Protein AF-0000000069036996 (afdb_homodimer)

Structure (mmCIF, N/CA/C/O backbone):
data_AF-0000000069036996-model_v1
#
loop_
_entity.id
_entity.type
_entity.pdbx_description
1 polymer 'ABC transporter domain-containing protein'
#
loop_
_atom_site.group_PDB
_atom_site.id
_atom_site.type_symbol
_atom_site.label_atom_id
_atom_site.label_alt_id
_atom_site.label_comp_id
_atom_site.label_asym_id
_atom_site.label_entity_id
_atom_site.label_seq_id
_atom_site.pdbx_PDB_ins_code
_atom_site.Cartn_x
_atom_site.Cartn_y
_atom_site.Cartn_z
_atom_site.occupancy
_atom_site.B_iso_or_equiv
_atom_site.auth_seq_id
_atom_site.auth_comp_id
_atom_site.auth_asym_id
_atom_site.auth_atom_id
_atom_site.pdbx_PDB_model_num
ATOM 1 N N . MET A 1 1 ? -14.797 27.281 39.75 1 28.36 1 MET A N 1
ATOM 2 C CA . MET A 1 1 ? -15.867 26.828 38.875 1 28.36 1 MET A CA 1
ATOM 3 C C . MET A 1 1 ? -16.5 28 38.125 1 28.36 1 MET A C 1
ATOM 5 O O . MET A 1 1 ? -16.906 28.984 38.75 1 28.36 1 MET A O 1
ATOM 9 N N . VAL A 1 2 ? -15.992 28.391 37.094 1 33.31 2 VAL A N 1
ATOM 10 C CA . VAL A 1 2 ? -16.641 29.609 36.594 1 33.31 2 VAL A CA 1
ATOM 11 C C . VAL A 1 2 ? -17.984 29.25 35.938 1 33.31 2 VAL A C 1
ATOM 13 O O . VAL A 1 2 ? -18.031 28.422 35.031 1 33.31 2 VAL A O 1
ATOM 16 N N . ALA A 1 3 ? -19.031 29.203 36.781 1 33.34 3 ALA A N 1
ATOM 17 C CA . ALA A 1 3 ? -20.406 29.141 36.312 1 33.34 3 ALA A CA 1
ATOM 18 C C . ALA A 1 3 ? -20.688 30.297 35.344 1 33.34 3 ALA A C 1
ATOM 20 O O . ALA A 1 3 ? -20.406 31.453 35.625 1 33.34 3 ALA A O 1
ATOM 21 N N . VAL A 1 4 ? -20.594 30.062 34.062 1 39.53 4 VAL A N 1
ATOM 22 C CA . VAL A 1 4 ? -21.094 31.062 33.125 1 39.53 4 VAL A CA 1
ATOM 23 C C . VAL A 1 4 ? -22.594 31.25 33.312 1 39.53 4 VAL A C 1
ATOM 25 O O . VAL A 1 4 ? -23.391 30.344 33.062 1 39.53 4 VAL A O 1
ATOM 28 N N . HIS A 1 5 ? -23.062 31.812 34.375 1 33.53 5 HIS A N 1
ATOM 29 C CA . HIS A 1 5 ? -24.469 32.125 34.656 1 33.53 5 HIS A CA 1
ATOM 30 C C . HIS A 1 5 ? -25.141 32.781 33.469 1 33.53 5 HIS A C 1
ATOM 32 O O . HIS A 1 5 ? -24.469 33.312 32.594 1 33.53 5 HIS A O 1
ATOM 38 N N . ASP A 1 6 ? -26.5 32.812 33.438 1 36.66 6 ASP A N 1
ATOM 39 C CA . ASP A 1 6 ? -27.531 33.312 32.562 1 36.66 6 ASP A CA 1
ATOM 40 C C . ASP A 1 6 ? -27.172 34.719 32.031 1 36.66 6 ASP A C 1
ATOM 42 O O . ASP A 1 6 ? -28.016 35.438 31.5 1 36.66 6 ASP A O 1
ATOM 46 N N . PHE A 1 7 ? -26.281 35.469 32.688 1 35.38 7 PHE A N 1
ATOM 47 C CA . PHE A 1 7 ? -26.312 36.906 32.406 1 35.38 7 PHE A CA 1
ATOM 48 C C . PHE A 1 7 ? -25.797 37.156 30.984 1 35.38 7 PHE A C 1
ATOM 50 O O . PHE A 1 7 ? -25.047 36.344 30.422 1 35.38 7 PHE A O 1
ATOM 57 N N . PHE A 1 8 ? -26.391 38.156 30.219 1 43.31 8 PHE A N 1
ATOM 58 C CA . PHE A 1 8 ? -26 39.031 29.125 1 43.31 8 PHE A CA 1
ATOM 59 C C . PHE A 1 8 ? -24.516 39.375 29.203 1 43.31 8 PHE A C 1
ATOM 61 O O . PHE A 1 8 ? -24.141 40.531 29.391 1 43.31 8 PHE A O 1
ATOM 68 N N . TYR A 1 9 ? -23.625 38.125 29.578 1 57.03 9 TYR A N 1
ATOM 69 C CA . TYR A 1 9 ? -22.297 38.312 30.125 1 57.03 9 TYR A CA 1
ATOM 70 C C . TYR A 1 9 ? -21.219 37.938 29.094 1 57.03 9 TYR A C 1
ATOM 72 O O . TYR A 1 9 ? -21.344 36.938 28.391 1 57.03 9 TYR A O 1
ATOM 80 N N . LYS A 1 10 ? -20.656 38.969 28.734 1 66.88 10 LYS A N 1
ATOM 81 C CA . LYS A 1 10 ? -19.391 38.781 28.016 1 66.88 10 LYS A CA 1
ATOM 82 C C . LYS A 1 10 ? -18.25 38.469 28.984 1 66.88 10 LYS A C 1
ATOM 84 O O . LYS A 1 10 ? -17.891 39.312 29.828 1 66.88 10 LYS A O 1
ATOM 89 N N . TYR A 1 11 ? -17.938 37.188 29.016 1 70.94 11 TYR A N 1
ATOM 90 C CA . TYR A 1 11 ? -16.812 36.781 29.828 1 70.94 11 TYR A CA 1
ATOM 91 C C . TYR A 1 11 ? -15.539 36.688 28.984 1 70.94 11 TYR A C 1
ATOM 93 O O . TYR A 1 11 ? -15.531 36.062 27.922 1 70.94 11 TYR A O 1
ATOM 101 N N . GLY A 1 12 ? -14.672 37.438 29.328 1 74.12 12 GLY A N 1
ATOM 102 C CA . GLY A 1 12 ? -13.367 37.375 28.688 1 74.12 12 GLY A CA 1
ATOM 103 C C . GLY A 1 12 ? -12.32 36.656 29.5 1 74.12 12 GLY A C 1
ATOM 104 O O . GLY A 1 12 ? -12.078 37 30.656 1 74.12 12 GLY A O 1
ATOM 105 N N . LEU A 1 13 ? -11.984 35.5 29 1 74.62 13 LEU A N 1
ATOM 106 C CA . LEU A 1 13 ? -10.891 34.75 29.609 1 74.62 13 LEU A CA 1
ATOM 107 C C . LEU A 1 13 ? -9.547 35.156 29 1 74.62 13 LEU A C 1
ATOM 109 O O . LEU A 1 13 ? -9.328 34.969 27.797 1 74.62 13 LEU A O 1
ATOM 113 N N . LEU A 1 14 ? -8.805 35.719 29.812 1 74.44 14 LEU A N 1
ATOM 114 C CA . LEU A 1 14 ? -7.508 36.219 29.359 1 74.44 14 LEU A CA 1
ATOM 115 C C . LEU A 1 14 ? -6.379 35.344 29.938 1 74.44 14 LEU A C 1
ATOM 117 O O . LEU A 1 14 ? -6.477 34.875 31.062 1 74.44 14 LEU A O 1
ATOM 121 N N . GLY A 1 15 ? -5.461 35.031 29.219 1 69.5 15 GLY A N 1
ATOM 122 C CA . GLY A 1 15 ? -4.293 34.281 29.656 1 69.5 15 GLY A CA 1
ATOM 123 C C . GLY A 1 15 ? -3.303 34 28.547 1 69.5 15 GLY A C 1
ATOM 124 O O . GLY A 1 15 ? -3.645 34.094 27.359 1 69.5 15 GLY A O 1
ATOM 125 N N . PRO A 1 16 ? -2.127 33.719 28.938 1 65.19 16 PRO A N 1
ATOM 126 C CA . PRO A 1 16 ? -1.117 33.406 27.938 1 65.19 16 PRO A CA 1
ATOM 127 C C . PRO A 1 16 ? -1.388 32.062 27.234 1 65.19 16 PRO A C 1
ATOM 129 O O . PRO A 1 16 ? -2.273 31.312 27.641 1 65.19 16 PRO A O 1
ATOM 132 N N . SER A 1 17 ? -0.703 31.906 26.141 1 63.12 17 SER A N 1
ATOM 133 C CA . SER A 1 17 ? -0.843 30.656 25.406 1 63.12 17 SER A CA 1
ATOM 134 C C . SER A 1 17 ? -0.389 29.469 26.25 1 63.12 17 SER A C 1
ATOM 136 O O . SER A 1 17 ? 0.613 29.562 26.969 1 63.12 17 SER A O 1
ATOM 138 N N . GLY A 1 18 ? -1.11 28.438 26.312 1 64.12 18 GLY A N 1
ATOM 139 C CA . GLY A 1 18 ? -0.743 27.203 27.016 1 64.12 18 GLY A CA 1
ATOM 140 C C . GLY A 1 18 ? -1.213 27.172 28.453 1 64.12 18 GLY A C 1
ATOM 141 O O . GLY A 1 18 ? -0.933 26.203 29.172 1 64.12 18 GLY A O 1
ATOM 142 N N . CYS A 1 19 ? -1.855 28.25 28.844 1 65.69 19 CYS A N 1
ATOM 143 C CA . CYS A 1 19 ? -2.227 28.312 30.25 1 65.69 19 CYS A CA 1
ATOM 144 C C . CYS A 1 19 ? -3.438 27.422 30.531 1 65.69 19 CYS A C 1
ATOM 146 O O . CYS A 1 19 ? -3.799 27.219 31.688 1 65.69 19 CYS A O 1
ATOM 148 N N . GLY A 1 20 ? -3.982 26.844 29.547 1 72.12 20 GLY A N 1
ATOM 149 C CA . GLY A 1 20 ? -5.086 25.922 29.766 1 72.12 20 GLY A CA 1
ATOM 150 C C . GLY A 1 20 ? -6.43 26.484 29.328 1 72.12 20 GLY A C 1
ATOM 151 O O . GLY A 1 20 ? -7.477 25.938 29.688 1 72.12 20 GLY A O 1
ATOM 152 N N . LYS A 1 21 ? -6.434 27.625 28.641 1 77.19 21 LYS A N 1
ATOM 153 C CA . LYS A 1 21 ? -7.691 28.25 28.234 1 77.19 21 LYS A CA 1
ATOM 154 C C . LYS A 1 21 ? -8.523 27.297 27.391 1 77.19 21 LYS A C 1
ATOM 156 O O . LYS A 1 21 ? -9.703 27.078 27.656 1 77.19 21 LYS A O 1
ATOM 161 N N . THR A 1 22 ? -7.797 26.688 26.406 1 76.44 22 THR A N 1
ATOM 162 C CA . THR A 1 22 ? -8.469 25.781 25.484 1 76.44 22 THR A CA 1
ATOM 163 C C . THR A 1 22 ? -8.945 24.531 26.203 1 76.44 22 THR A C 1
ATOM 165 O O . THR A 1 22 ? -10.031 24.016 25.906 1 76.44 22 THR A O 1
ATOM 168 N N . THR A 1 23 ? -8.148 24.031 27.156 1 75.81 23 THR A N 1
ATOM 169 C CA . THR A 1 23 ? -8.539 22.875 27.938 1 75.81 23 THR A CA 1
ATOM 170 C C . THR A 1 23 ? -9.797 23.156 28.75 1 75.81 23 THR A C 1
ATOM 172 O O . THR A 1 23 ? -10.695 22.328 28.844 1 75.81 23 THR A O 1
ATOM 175 N N . LEU A 1 24 ? -9.789 24.312 29.281 1 78.69 24 LEU A N 1
ATOM 176 C CA . LEU A 1 24 ? -10.953 24.719 30.062 1 78.69 24 LEU A CA 1
ATOM 177 C C . LEU A 1 24 ? -12.195 24.812 29.172 1 78.69 24 LEU A C 1
ATOM 179 O O . LEU A 1 24 ? -13.273 24.359 29.562 1 78.69 24 LEU A O 1
ATOM 183 N N . LEU A 1 25 ? -12.023 25.422 28.047 1 83.38 25 LEU A N 1
ATOM 184 C CA . LEU A 1 25 ? -13.141 25.531 27.125 1 83.38 25 LEU A CA 1
ATOM 185 C C . LEU A 1 25 ? -13.641 24.156 26.688 1 83.38 25 LEU A C 1
ATOM 187 O O . LEU A 1 25 ? -14.852 23.938 26.578 1 83.38 25 LEU A O 1
ATOM 191 N N . ASN A 1 26 ? -12.727 23.234 26.484 1 79.94 26 ASN A N 1
ATOM 192 C CA . ASN A 1 26 ? -13.102 21.875 26.094 1 79.94 26 ASN A CA 1
ATOM 193 C C . ASN A 1 26 ? -13.875 21.172 27.188 1 79.94 26 ASN A C 1
ATOM 195 O O . ASN A 1 26 ? -14.781 20.375 26.922 1 79.94 26 ASN A O 1
ATOM 199 N N . CYS A 1 27 ? -13.492 21.469 28.344 1 77.06 27 CYS A N 1
ATOM 200 C CA . CYS A 1 27 ? -14.219 20.906 29.484 1 77.06 27 CYS A CA 1
ATOM 201 C C . CYS A 1 27 ? -15.625 21.484 29.578 1 77.06 27 CYS A C 1
ATOM 203 O O . CYS A 1 27 ? -16.578 20.766 29.844 1 77.06 27 CYS A O 1
ATOM 205 N N . ILE A 1 28 ? -15.688 22.734 29.312 1 79.5 28 ILE A N 1
ATOM 206 C CA . ILE A 1 28 ? -16.984 23.406 29.344 1 79.5 28 ILE A CA 1
ATOM 207 C C . ILE A 1 28 ? -17.891 22.828 28.266 1 79.5 28 ILE A C 1
ATOM 209 O O . ILE A 1 28 ? -19.094 22.625 28.5 1 79.5 28 ILE A O 1
ATOM 213 N N . LEU A 1 29 ? -17.25 22.5 27.172 1 82.5 29 LEU A N 1
ATOM 214 C CA . LEU A 1 29 ? -18.016 22.016 26.031 1 82.5 29 LEU A CA 1
ATOM 215 C C . LEU A 1 29 ? -18.25 20.516 26.125 1 82.5 29 LEU A C 1
ATOM 217 O O . LEU A 1 29 ? -19 19.953 25.328 1 82.5 29 LEU A O 1
ATOM 221 N N . GLY A 1 30 ? -17.578 19.828 27.078 1 74.75 30 GLY A N 1
ATOM 222 C CA . GLY A 1 30 ? -17.734 18.391 27.266 1 74.75 30 GLY A CA 1
ATOM 223 C C . GLY A 1 30 ? -16.875 17.562 26.328 1 74.75 30 GLY A C 1
ATOM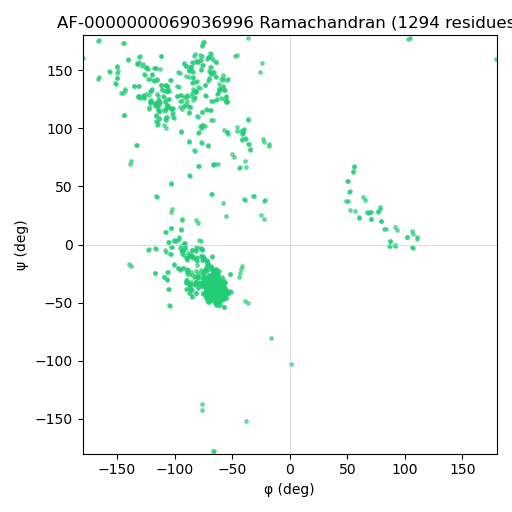 224 O O . GLY A 1 30 ? -17.141 16.375 26.125 1 74.75 30 GLY A O 1
ATOM 225 N N . LEU A 1 31 ? -15.977 18.219 25.719 1 75.12 31 LEU A N 1
ATOM 226 C CA . LEU A 1 31 ? -15.086 17.531 24.797 1 75.12 31 LEU A CA 1
ATOM 227 C C . LEU A 1 31 ? -13.984 16.797 25.547 1 75.12 31 LEU A C 1
ATOM 229 O O . LEU A 1 31 ? -13.398 15.844 25.031 1 75.12 31 LEU A O 1
ATOM 233 N N . SER A 1 32 ? -13.625 17.297 26.719 1 73.44 32 SER A N 1
ATOM 234 C CA . SER A 1 32 ? -12.641 16.656 27.594 1 73.44 32 SER A CA 1
ATOM 235 C C . SER A 1 32 ? -13.211 16.406 28.984 1 73.44 32 SER A C 1
ATOM 237 O O . SER A 1 32 ? -14.102 17.125 29.438 1 73.44 32 SER A O 1
ATOM 239 N N . SER A 1 33 ? -12.664 15.383 29.625 1 70.75 33 SER A N 1
ATOM 240 C CA . SER A 1 33 ? -13.156 15.031 30.953 1 70.75 33 SER A CA 1
ATOM 241 C C . SER A 1 33 ? -12.492 15.891 32.031 1 70.75 33 SER A C 1
ATOM 243 O O . SER A 1 33 ? -11.336 16.297 31.875 1 70.75 33 SER A O 1
ATOM 245 N N . LEU A 1 34 ? -13.328 16.188 33 1 70.62 34 LEU A N 1
ATOM 246 C CA . LEU A 1 34 ? -12.836 16.922 34.188 1 70.62 34 LEU A CA 1
ATOM 247 C C . LEU A 1 34 ? -12.172 15.969 35.156 1 70.62 34 LEU A C 1
ATOM 249 O O . LEU A 1 34 ? -12.648 14.859 35.375 1 70.62 34 LEU A O 1
ATOM 253 N N . ASP A 1 35 ? -10.984 16.391 35.594 1 64.62 35 ASP A N 1
ATOM 254 C CA . ASP A 1 35 ? -10.336 15.594 36.656 1 64.62 35 ASP A CA 1
ATOM 255 C C . ASP A 1 35 ? -11.109 15.695 37.969 1 64.62 35 ASP A C 1
ATOM 257 O O . ASP A 1 35 ? -11.305 14.688 38.656 1 64.62 35 ASP A O 1
ATOM 261 N N . SER A 1 36 ? -11.414 16.922 38.281 1 68.5 36 SER A N 1
ATOM 262 C CA . SER A 1 36 ? -12.195 17.188 39.5 1 68.5 36 SER A CA 1
ATOM 263 C C . SER A 1 36 ? -13.055 18.438 39.344 1 68.5 36 SER A C 1
ATOM 265 O O . SER A 1 36 ? -12.773 19.297 38.5 1 68.5 36 SER A O 1
ATOM 267 N N . GLY A 1 37 ? -14.164 18.5 39.938 1 71.81 37 GLY A N 1
ATOM 268 C CA . GLY A 1 37 ? -15.055 19.656 39.906 1 71.81 37 GLY A CA 1
ATOM 269 C C . GLY A 1 37 ? -16.25 19.453 39 1 71.81 37 GLY A C 1
ATOM 270 O O . GLY A 1 37 ? -16.5 18.344 38.531 1 71.81 37 GLY A O 1
ATOM 271 N N . LYS A 1 38 ? -17.094 20.422 38.969 1 70.75 38 LYS A N 1
ATOM 272 C CA . LYS A 1 38 ? -18.297 20.359 38.156 1 70.75 38 LYS A CA 1
ATOM 273 C C . LYS A 1 38 ? -18.469 21.641 37.344 1 70.75 38 LYS A C 1
ATOM 275 O O . LYS A 1 38 ? -18.109 22.734 37.781 1 70.75 38 LYS A O 1
ATOM 280 N N . ILE A 1 39 ? -18.828 21.516 36.062 1 71.56 39 ILE A N 1
ATOM 281 C CA . ILE A 1 39 ? -19.125 22.625 35.188 1 71.56 39 ILE A CA 1
ATOM 282 C C . ILE A 1 39 ? -20.594 22.578 34.781 1 71.56 39 ILE A C 1
ATOM 284 O O . ILE A 1 39 ? -21.125 21.516 34.469 1 71.56 39 ILE A O 1
ATOM 288 N N . TYR A 1 40 ? -21.234 23.734 34.969 1 68.38 40 TYR A N 1
ATOM 289 C CA . TYR A 1 40 ? -22.641 23.797 34.625 1 68.38 40 TYR A CA 1
ATOM 290 C C . TYR A 1 40 ? -22.859 24.766 33.469 1 68.38 40 TYR A C 1
ATOM 292 O O . TYR A 1 40 ? -22.359 25.891 33.469 1 68.38 40 TYR A O 1
ATOM 300 N N . LEU A 1 41 ? -23.422 24.297 32.406 1 73.31 41 LEU A N 1
ATOM 301 C CA . LEU A 1 41 ? -23.828 25.125 31.266 1 73.31 41 LEU A CA 1
ATOM 302 C C . LEU A 1 41 ? -25.344 25.125 31.109 1 73.31 41 LEU A C 1
ATOM 304 O O . LEU A 1 41 ? -25.969 24.062 31.031 1 73.31 41 LEU A O 1
ATOM 308 N N . LYS A 1 42 ? -25.938 26.25 31.203 1 73.62 42 LYS A N 1
ATOM 309 C CA . LYS A 1 42 ? -27.391 26.328 31.078 1 73.62 42 LYS A CA 1
ATOM 310 C C . LYS A 1 42 ? -27.812 26.281 29.609 1 73.62 42 LYS A C 1
ATOM 312 O O . LYS A 1 42 ? -28.031 27.312 28.984 1 73.62 42 LYS A O 1
ATOM 317 N N . ALA A 1 43 ? -27.641 25.234 28.953 1 78.62 43 ALA A N 1
ATOM 318 C CA . ALA A 1 43 ? -28.125 25.031 27.594 1 78.62 43 ALA A CA 1
ATOM 319 C C . ALA A 1 43 ? -29.078 23.828 27.531 1 78.62 43 ALA A C 1
ATOM 321 O O . ALA A 1 43 ? -28.828 22.797 28.188 1 78.62 43 ALA A O 1
ATOM 322 N N . GLN A 1 44 ? -30.172 23.969 26.922 1 74.88 44 GLN A N 1
ATOM 323 C CA . GLN A 1 44 ? -31.141 22.891 26.812 1 74.88 44 GLN A CA 1
ATOM 324 C C . GLN A 1 44 ? -30.859 22 25.609 1 74.88 44 GLN A C 1
ATOM 326 O O . GLN A 1 44 ? -31.312 20.859 25.562 1 74.88 44 GLN A O 1
ATOM 331 N N . ARG A 1 45 ? -30.391 22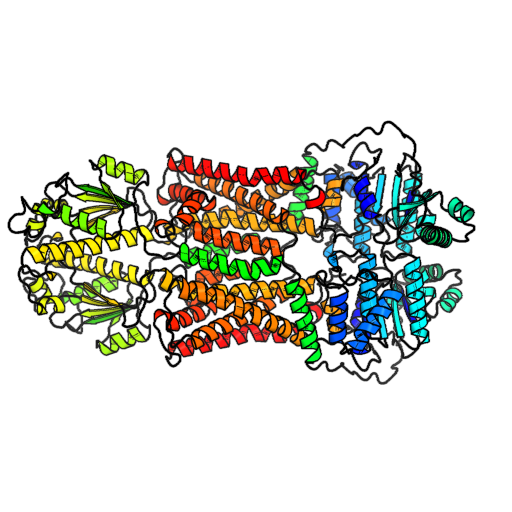.609 24.656 1 82.31 45 ARG A N 1
ATOM 332 C CA . ARG A 1 45 ? -30.094 21.906 23.422 1 82.31 45 ARG A CA 1
ATOM 333 C C . ARG A 1 45 ? -28.703 22.25 22.906 1 82.31 45 ARG A C 1
ATOM 335 O O . ARG A 1 45 ? -28.188 23.344 23.188 1 82.31 45 ARG A O 1
ATOM 342 N N . HIS A 1 46 ? -28.188 21.406 22.156 1 84 46 HIS A N 1
ATOM 343 C CA . HIS A 1 46 ? -26.891 21.656 21.531 1 84 46 HIS A CA 1
ATOM 344 C C . HIS A 1 46 ? -26.938 22.859 20.609 1 84 46 HIS A C 1
ATOM 346 O O . HIS A 1 46 ? -25.938 23.562 20.453 1 84 46 HIS A O 1
ATOM 352 N N . SER A 1 47 ? -28.078 23.078 20.062 1 85.69 47 SER A N 1
ATOM 353 C CA . SER A 1 47 ? -28.234 24.172 19.109 1 85.69 47 SER A CA 1
ATOM 354 C C . SER A 1 47 ? -28.094 25.531 19.781 1 85.69 47 SER A C 1
ATOM 356 O O . SER A 1 47 ? -27.938 26.547 19.109 1 85.69 47 SER A O 1
ATOM 358 N N . GLU A 1 48 ? -28.078 25.516 21.094 1 89.19 48 GLU A N 1
ATOM 359 C CA . GLU A 1 48 ? -27.969 26.766 21.828 1 89.19 48 GLU A CA 1
ATOM 360 C C . GLU A 1 48 ? -26.516 27.141 22.078 1 89.19 48 GLU A C 1
ATOM 362 O O . GLU A 1 48 ? -26.219 28.281 22.469 1 89.19 48 GLU A O 1
ATOM 367 N N . ILE A 1 49 ? -25.703 26.203 21.812 1 89.06 49 ILE A N 1
ATOM 368 C CA . ILE A 1 49 ? -24.281 26.422 22.078 1 89.06 49 ILE A CA 1
ATOM 369 C C . ILE A 1 49 ? -23.516 26.516 20.766 1 89.06 49 ILE A C 1
ATOM 371 O O . ILE A 1 49 ? -23.812 25.797 19.797 1 89.06 49 ILE A O 1
ATOM 375 N N . SER A 1 50 ? -22.703 27.453 20.641 1 90.56 50 SER A N 1
ATOM 376 C CA . SER A 1 50 ? -21.797 27.578 19.5 1 90.56 50 SER A CA 1
ATOM 377 C C . SER A 1 50 ? -20.344 27.594 19.938 1 90.56 50 SER A C 1
ATOM 379 O O . SER A 1 50 ? -20.016 28.078 21.031 1 90.56 50 SER A O 1
ATOM 381 N N . TYR A 1 51 ? -19.516 26.969 19.156 1 89.06 51 TYR A N 1
ATOM 382 C CA . TYR A 1 51 ? -18.094 26.891 19.469 1 89.06 51 TYR A CA 1
ATOM 383 C C . TYR A 1 51 ? -17.25 27.281 18.266 1 89.06 51 TYR A C 1
ATOM 385 O O . TYR A 1 51 ? -17.5 26.844 17.141 1 89.06 51 TYR A O 1
ATOM 393 N N . MET A 1 52 ? -16.391 28.172 18.484 1 89.94 52 MET A N 1
ATOM 394 C CA . MET A 1 52 ? -15.359 28.531 17.516 1 89.94 52 MET A CA 1
ATOM 395 C C . MET A 1 52 ? -13.969 28.156 18.031 1 89.94 52 MET A C 1
ATOM 397 O O . MET A 1 52 ? -13.445 28.812 18.922 1 89.94 52 MET A O 1
ATOM 401 N N . PRO A 1 53 ? -13.375 27.141 17.453 1 84.75 53 PRO A N 1
ATOM 402 C CA . PRO A 1 53 ? -12.031 26.734 17.891 1 84.75 53 PRO A CA 1
ATOM 403 C C . PRO A 1 53 ? -10.953 27.734 17.453 1 84.75 53 PRO A C 1
ATOM 405 O O . PRO A 1 53 ? -11.188 28.562 16.578 1 84.75 53 PRO A O 1
ATOM 408 N N . GLN A 1 54 ? -9.898 27.625 18.156 1 76.62 54 GLN A N 1
ATOM 409 C CA . GLN A 1 54 ? -8.758 28.484 17.859 1 76.62 54 GLN A CA 1
ATOM 410 C C . GLN A 1 54 ? -8.242 28.25 16.438 1 76.62 54 GLN A C 1
ATOM 412 O O . GLN A 1 54 ? -7.973 29.203 15.711 1 76.62 54 GLN A O 1
ATOM 417 N N . ASP A 1 55 ? -8.102 26.938 16.094 1 76.25 55 ASP A N 1
ATOM 418 C CA . ASP A 1 55 ? -7.688 26.594 14.742 1 76.25 55 ASP A CA 1
ATOM 419 C C . ASP A 1 55 ? -8.852 26.734 13.766 1 76.25 55 ASP A C 1
ATOM 421 O O . ASP A 1 55 ? -10.016 26.625 14.156 1 76.25 55 ASP A O 1
ATOM 425 N N . ILE A 1 56 ? -8.43 27.047 12.555 1 79.88 56 ILE A N 1
ATOM 426 C CA . ILE A 1 56 ? -9.461 27.125 11.516 1 79.88 56 ILE A CA 1
ATOM 427 C C . ILE A 1 56 ? -9.969 25.719 11.203 1 79.88 56 ILE A C 1
ATOM 429 O O . ILE A 1 56 ? -9.242 24.891 10.641 1 79.88 56 ILE A O 1
ATOM 433 N N . THR A 1 57 ? -10.891 25.203 11.891 1 82.31 57 THR A N 1
ATOM 434 C CA . THR A 1 57 ? -11.438 23.859 11.758 1 82.31 57 THR A CA 1
ATOM 435 C C . THR A 1 57 ? -12.562 23.828 10.727 1 82.31 57 THR A C 1
ATOM 437 O O . THR A 1 57 ? -13.719 23.547 11.07 1 82.31 57 THR A O 1
ATOM 440 N N . LEU A 1 58 ? -12.242 24.188 9.531 1 89 58 LEU A N 1
ATOM 441 C CA . LEU A 1 58 ? -13.18 24.109 8.422 1 89 58 LEU A CA 1
ATOM 442 C C . LEU A 1 58 ? -12.68 23.141 7.352 1 89 58 LEU A C 1
ATOM 444 O O . LEU A 1 58 ? -11.469 22.906 7.242 1 89 58 LEU A O 1
ATOM 448 N N . HIS A 1 59 ? -13.602 22.594 6.68 1 89.06 59 HIS A N 1
ATOM 449 C CA . HIS A 1 59 ? -13.227 21.688 5.602 1 89.06 59 HIS A CA 1
ATOM 450 C C . HIS A 1 59 ? -12.648 22.453 4.414 1 89.06 59 HIS A C 1
ATOM 452 O O . HIS A 1 59 ? -13.383 23.109 3.68 1 89.06 59 HIS A O 1
ATOM 458 N N . ASN A 1 60 ? -11.469 22.234 4.133 1 85.81 60 ASN A N 1
ATOM 459 C CA . ASN A 1 60 ? -10.719 23.016 3.15 1 85.81 60 ASN A CA 1
ATOM 460 C C . ASN A 1 60 ? -11.273 22.828 1.741 1 85.81 60 ASN A C 1
ATOM 462 O O . ASN A 1 60 ? -11.203 23.734 0.916 1 85.81 60 ASN A O 1
ATOM 466 N N . ASN A 1 61 ? -11.898 21.734 1.53 1 87.19 61 ASN A N 1
ATOM 467 C CA . ASN A 1 61 ? -12.328 21.438 0.168 1 87.19 61 ASN A CA 1
ATOM 468 C C . ASN A 1 61 ? -13.758 21.891 -0.084 1 87.19 61 ASN A C 1
ATOM 470 O O . ASN A 1 61 ? -14.219 21.922 -1.228 1 87.19 61 ASN A O 1
ATOM 474 N N . LEU A 1 62 ? -14.406 22.359 0.922 1 92.75 62 LEU A N 1
ATOM 475 C CA . LEU A 1 62 ? -15.75 22.891 0.754 1 92.75 62 LEU A CA 1
ATOM 476 C C . LEU A 1 62 ? -15.711 24.375 0.446 1 92.75 62 LEU A C 1
ATOM 478 O O . LEU A 1 62 ? -14.734 25.062 0.761 1 92.75 62 LEU A O 1
ATOM 482 N N . THR A 1 63 ? -16.734 24.766 -0.212 1 94.81 63 THR A N 1
ATOM 483 C CA . THR A 1 63 ? -16.922 26.203 -0.392 1 94.81 63 THR A CA 1
ATOM 484 C C . THR A 1 63 ? -17.578 26.812 0.838 1 94.81 63 THR A C 1
ATOM 486 O O . THR A 1 63 ? -18.125 26.109 1.686 1 94.81 63 THR A O 1
ATOM 489 N N . ALA A 1 64 ? -17.484 28.141 0.922 1 94.88 64 ALA A N 1
ATOM 490 C CA . ALA A 1 64 ? -18.156 28.844 2.014 1 94.88 64 ALA A CA 1
ATOM 491 C C . ALA A 1 64 ? -19.656 28.547 1.989 1 94.88 64 ALA A C 1
ATOM 493 O O . ALA A 1 64 ? -20.266 28.344 3.037 1 94.88 64 ALA A O 1
ATOM 494 N N . HIS A 1 65 ? -20.125 28.484 0.782 1 95.19 65 HIS A N 1
ATOM 495 C CA . HIS A 1 65 ? -21.562 28.219 0.616 1 95.19 65 HIS A CA 1
ATOM 496 C C . HIS A 1 65 ? -21.922 26.828 1.131 1 95.19 65 HIS A C 1
ATOM 498 O O . HIS A 1 65 ? -22.875 26.672 1.894 1 95.19 65 HIS A O 1
ATOM 504 N N . GLN A 1 66 ? -21.203 25.844 0.736 1 94.88 66 GLN A N 1
ATOM 505 C CA . GLN A 1 66 ? -21.438 24.469 1.149 1 94.88 66 GLN A CA 1
ATOM 506 C C . GLN A 1 66 ? -21.281 24.312 2.658 1 94.88 66 GLN A C 1
ATOM 508 O O . GLN A 1 66 ? -21.984 23.516 3.285 1 94.88 66 GLN A O 1
ATOM 513 N N . THR A 1 67 ? -20.344 25.031 3.143 1 94.94 67 THR A N 1
ATOM 514 C CA . THR A 1 67 ? -20.109 24.984 4.582 1 94.94 67 THR A CA 1
ATOM 515 C C . THR A 1 67 ? -21.344 25.5 5.34 1 94.94 67 THR A C 1
ATOM 517 O O . THR A 1 67 ? -21.781 24.859 6.301 1 94.94 67 THR A O 1
ATOM 520 N N . PHE A 1 68 ? -21.906 26.562 4.863 1 95.62 68 PHE A N 1
ATOM 521 C CA . PHE A 1 68 ? -23.109 27.109 5.512 1 95.62 68 PHE A CA 1
ATOM 522 C C . PHE A 1 68 ? -24.281 26.172 5.344 1 95.62 68 PHE A C 1
ATOM 524 O O . PHE A 1 68 ? -25.094 26 6.266 1 95.62 68 PHE A O 1
ATOM 531 N N . ILE A 1 69 ? -24.391 25.594 4.195 1 94.88 69 ILE A N 1
ATOM 532 C CA . ILE A 1 69 ? -25.484 24.641 3.957 1 94.88 69 ILE A CA 1
ATOM 533 C C . ILE A 1 69 ? -25.344 23.453 4.898 1 94.88 69 ILE A C 1
ATOM 535 O O . ILE A 1 69 ? -26.328 22.969 5.469 1 94.88 69 ILE A O 1
ATOM 539 N N . PHE A 1 70 ? -24.203 22.938 5.047 1 94.75 70 PHE A N 1
ATOM 540 C CA . PHE A 1 70 ? -23.938 21.797 5.922 1 94.75 70 PHE A CA 1
ATOM 541 C C . PHE A 1 70 ? -24.375 22.094 7.352 1 94.75 70 PHE A C 1
ATOM 543 O O . PHE A 1 70 ? -25.156 21.344 7.934 1 94.75 70 PHE A O 1
ATOM 550 N N . TYR A 1 71 ? -23.859 23.219 7.883 1 93.69 71 TYR A N 1
ATOM 551 C CA . TYR A 1 71 ? -24.188 23.562 9.258 1 93.69 71 TYR A CA 1
ATOM 552 C C . TYR A 1 71 ? -25.656 23.938 9.391 1 93.69 71 TYR A C 1
ATOM 554 O O . TYR A 1 71 ? -26.281 23.703 10.43 1 93.69 71 TYR A O 1
ATOM 562 N N . GLY A 1 72 ? -26.234 24.562 8.312 1 93.69 72 GLY A N 1
ATOM 563 C CA . GLY A 1 72 ? -27.688 24.766 8.305 1 93.69 72 GLY A CA 1
ATOM 564 C C . GLY A 1 72 ? -28.469 23.484 8.461 1 93.69 72 GLY A C 1
ATOM 565 O O . GLY A 1 72 ? -29.422 23.422 9.25 1 93.69 72 GLY A O 1
ATOM 566 N N . LYS A 1 73 ? -28.016 22.5 7.746 1 93.12 73 LYS A N 1
ATOM 567 C CA . LYS A 1 73 ? -28.656 21.203 7.832 1 93.12 73 LYS A CA 1
ATOM 568 C C . LYS A 1 73 ? -28.422 20.547 9.188 1 93.12 73 LYS A C 1
ATOM 570 O O . LYS A 1 73 ? -29.281 19.859 9.719 1 93.12 73 LYS A O 1
ATOM 575 N N . LEU A 1 74 ? -27.266 20.734 9.664 1 92.88 74 LEU A N 1
ATOM 576 C CA . LEU A 1 74 ? -26.875 20.141 10.938 1 92.88 74 LEU A CA 1
ATOM 577 C C . LEU A 1 74 ? -27.734 20.656 12.078 1 92.88 74 LEU A C 1
ATOM 579 O O . LEU A 1 74 ? -28.188 19.875 12.93 1 92.88 74 LEU A O 1
ATOM 583 N N . TYR A 1 75 ? -28.047 21.938 12.062 1 92.44 75 TYR A N 1
ATOM 584 C CA . TYR A 1 75 ? -28.812 22.578 13.141 1 92.44 75 TYR A CA 1
ATOM 585 C C . TYR A 1 75 ? -30.297 22.625 12.805 1 92.44 75 TYR A C 1
ATOM 587 O O . TYR A 1 75 ? -31.094 23.109 13.594 1 92.44 75 TYR A O 1
ATOM 595 N N . GLY A 1 76 ? -30.688 22.172 11.641 1 90.38 76 GLY A N 1
ATOM 596 C CA . GLY A 1 76 ? -32.094 22.078 11.258 1 90.38 76 GLY A CA 1
ATOM 597 C C . GLY A 1 76 ? -32.688 23.406 10.844 1 90.38 76 GLY A C 1
ATOM 598 O O . GLY A 1 76 ? -33.875 23.672 11.117 1 90.38 76 GLY A O 1
ATOM 599 N N . ILE A 1 77 ? -31.891 24.234 10.273 1 92.25 77 ILE A N 1
ATOM 600 C CA . ILE A 1 77 ? -32.375 25.531 9.797 1 92.25 77 ILE A CA 1
ATOM 601 C C . ILE A 1 77 ? -33.031 25.359 8.422 1 92.25 77 ILE A C 1
ATOM 603 O O . ILE A 1 77 ? -32.469 24.688 7.543 1 92.25 77 ILE A O 1
ATOM 607 N N . ASN A 1 78 ? -34.188 25.891 8.242 1 91 78 ASN A N 1
ATOM 608 C CA . ASN A 1 78 ? -34.875 25.797 6.965 1 91 78 ASN A CA 1
ATOM 609 C C . ASN A 1 78 ? -34.125 26.516 5.859 1 91 78 ASN A C 1
ATOM 611 O O . ASN A 1 78 ? -33.344 27.453 6.129 1 91 78 ASN A O 1
ATOM 615 N N . GLU A 1 79 ? -34.344 26.172 4.68 1 89.56 79 GLU A N 1
ATOM 616 C CA . GLU A 1 79 ? -33.594 26.641 3.523 1 89.56 79 GLU A CA 1
ATOM 617 C C . GLU A 1 79 ? -33.75 28.156 3.338 1 89.56 79 GLU A C 1
ATOM 619 O O . GLU A 1 79 ? -32.781 28.844 2.99 1 89.56 79 GLU A O 1
ATOM 624 N N . GLU A 1 80 ? -34.938 28.578 3.516 1 90.75 80 GLU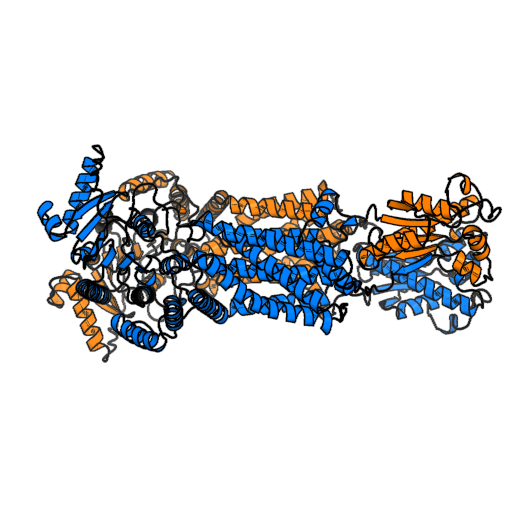 A N 1
ATOM 625 C CA . GLU A 1 80 ? -35.188 30.016 3.359 1 90.75 80 GLU A CA 1
ATOM 626 C C . GLU A 1 80 ? -34.438 30.828 4.402 1 90.75 80 GLU A C 1
ATOM 628 O O . GLU A 1 80 ? -33.875 31.875 4.086 1 90.75 80 GLU A O 1
ATOM 633 N N . ASN A 1 81 ? -34.375 30.297 5.57 1 92.12 81 ASN A N 1
ATOM 634 C CA . ASN A 1 81 ? -33.688 30.984 6.648 1 92.12 81 ASN A CA 1
ATOM 635 C C . ASN A 1 81 ? -32.156 30.891 6.473 1 92.12 81 ASN A C 1
ATOM 637 O O . ASN A 1 81 ? -31.438 31.797 6.883 1 92.12 81 ASN A O 1
ATOM 641 N N . VAL A 1 82 ? -31.766 29.844 5.887 1 94 82 VAL A N 1
ATOM 642 C CA . VAL A 1 82 ? -30.344 29.688 5.617 1 94 82 VAL A CA 1
ATOM 643 C C . VAL A 1 82 ? -29.875 30.797 4.68 1 94 82 VAL A C 1
ATOM 645 O O . VAL A 1 82 ? -28.844 31.438 4.934 1 94 82 VAL A O 1
ATOM 648 N N . LYS A 1 83 ? -30.641 31.031 3.572 1 93.38 83 LYS A N 1
ATOM 649 C CA . LYS A 1 83 ? -30.281 32.062 2.607 1 93.38 83 LYS A CA 1
ATOM 650 C C . LYS A 1 83 ? -30.281 33.469 3.258 1 93.38 83 LYS A C 1
ATOM 652 O O . LYS A 1 83 ? -29.375 34.25 3.014 1 93.38 83 LYS A O 1
ATOM 657 N N . LYS A 1 84 ? -31.25 33.625 4.074 1 93.75 84 LYS A N 1
ATOM 658 C CA . LYS A 1 84 ? -31.359 34.906 4.77 1 93.75 84 LYS A CA 1
ATOM 659 C C . LYS A 1 84 ? -30.172 35.125 5.719 1 93.75 84 LYS A C 1
ATOM 661 O O . LYS A 1 84 ? -29.578 36.188 5.746 1 93.75 84 LYS A O 1
ATOM 666 N N . ARG A 1 85 ? -29.828 34.094 6.434 1 93.12 85 ARG A N 1
ATOM 667 C CA . ARG A 1 85 ? -28.75 34.188 7.41 1 93.12 85 ARG A CA 1
ATOM 668 C C . ARG A 1 85 ? -27.406 34.375 6.723 1 93.12 85 ARG A C 1
ATOM 670 O O . ARG A 1 85 ? -26.547 35.094 7.211 1 93.12 85 ARG A O 1
ATOM 677 N N . ILE A 1 86 ? -27.266 33.719 5.609 1 94.56 86 ILE A N 1
ATOM 678 C CA . ILE A 1 86 ? -26.016 33.844 4.848 1 94.56 86 ILE A CA 1
ATOM 679 C C . ILE A 1 86 ? -25.828 35.312 4.406 1 94.56 86 ILE A C 1
ATOM 681 O O . ILE A 1 86 ? -24.75 35.875 4.562 1 94.56 86 ILE A O 1
ATOM 685 N N . ASN A 1 87 ? -26.859 35.844 3.885 1 92.44 87 ASN A N 1
ATOM 686 C CA . ASN A 1 87 ? -26.781 37.219 3.412 1 92.44 87 ASN A CA 1
ATOM 687 C C . ASN A 1 87 ? -26.453 38.188 4.551 1 92.44 87 ASN A C 1
ATOM 689 O O . ASN A 1 87 ? -25.672 39.125 4.367 1 92.44 87 ASN A O 1
ATOM 693 N N . GLU A 1 88 ? -27.047 37.938 5.676 1 90 88 GLU A N 1
ATOM 694 C CA . GLU A 1 88 ? -26.766 38.75 6.848 1 90 88 GLU A CA 1
ATOM 695 C C . GLU A 1 88 ? -25.312 38.656 7.266 1 90 88 GLU A C 1
ATOM 697 O O . GLU A 1 88 ? -24.672 39.688 7.551 1 90 88 GLU A O 1
ATOM 702 N N . LEU A 1 89 ? -24.844 37.469 7.301 1 90.62 89 LEU A N 1
ATOM 703 C CA . LEU A 1 89 ? -23.484 37.219 7.781 1 90.62 89 LEU A CA 1
ATOM 704 C C . LEU A 1 89 ? -22.453 37.719 6.766 1 90.62 89 LEU A C 1
ATOM 706 O O . LEU A 1 89 ? -21.375 38.188 7.141 1 90.62 89 LEU A O 1
ATOM 710 N N . VAL A 1 90 ? -22.781 37.594 5.453 1 91.69 90 VAL A N 1
ATOM 711 C CA . VAL A 1 90 ? -21.891 38.062 4.402 1 91.69 90 VAL A CA 1
ATOM 712 C C . VAL A 1 90 ? -21.656 39.562 4.555 1 91.69 90 VAL A C 1
ATOM 714 O O . VAL A 1 90 ? -20.531 40.062 4.414 1 91.69 90 VAL A O 1
ATOM 717 N N . HIS A 1 91 ? -22.672 40.188 4.871 1 85.88 91 HIS A N 1
ATOM 718 C CA . HIS A 1 91 ? -22.594 41.656 5.031 1 85.88 91 HIS A CA 1
ATOM 719 C C . HIS A 1 91 ? -21.906 42 6.336 1 85.88 91 HIS A C 1
ATOM 721 O O . HIS A 1 91 ? -21.062 42.906 6.363 1 85.88 91 HIS A O 1
ATOM 727 N N . LEU A 1 92 ? -22.219 41.312 7.348 1 80.44 92 LEU A N 1
ATOM 728 C CA . LEU A 1 92 ? -21.703 41.625 8.68 1 80.44 92 LEU A CA 1
ATOM 729 C C . LEU A 1 92 ? -20.203 41.375 8.742 1 80.44 92 LEU A C 1
ATOM 731 O O . LEU A 1 92 ? -19.453 42.156 9.328 1 80.44 92 LEU A O 1
ATOM 735 N N . LEU A 1 93 ? -19.766 40.25 8.164 1 86.31 93 LEU A N 1
ATOM 736 C CA . LEU A 1 93 ? -18.391 39.812 8.32 1 86.31 93 LEU A CA 1
ATOM 737 C C . LEU A 1 93 ? -17.594 40.062 7.047 1 86.31 93 LEU A C 1
ATOM 739 O O . LEU A 1 93 ? -16.406 39.719 6.969 1 86.31 93 LEU A O 1
ATOM 743 N N . ARG A 1 94 ? -18.203 40.656 6.043 1 82.88 94 ARG A N 1
ATOM 744 C CA . ARG A 1 94 ? -17.547 40.875 4.762 1 82.88 94 ARG A CA 1
ATOM 745 C C . ARG A 1 94 ? -16.906 39.594 4.246 1 82.88 94 ARG A C 1
ATOM 747 O O . ARG A 1 94 ? -15.703 39.562 3.936 1 82.88 94 ARG A O 1
ATOM 754 N N . LEU A 1 95 ? -17.719 38.656 4.191 1 89.44 95 LEU A N 1
ATOM 755 C CA . LEU A 1 95 ? -17.219 37.344 3.783 1 89.44 95 LEU A CA 1
ATOM 756 C C . LEU A 1 95 ? -16.828 37.344 2.309 1 89.44 95 LEU A C 1
ATOM 758 O O . LEU A 1 95 ? -17.406 38.094 1.511 1 89.44 95 LEU A O 1
ATOM 762 N N . PRO A 1 96 ? -15.828 36.531 1.983 1 84.88 96 PRO A N 1
ATOM 763 C CA . PRO A 1 96 ? -15.453 36.375 0.575 1 84.88 96 PRO A CA 1
ATOM 764 C C . PRO A 1 96 ? -16.531 35.719 -0.258 1 84.88 96 PRO A C 1
ATOM 766 O O . PRO A 1 96 ? -17.609 35.375 0.258 1 84.88 96 PRO A O 1
ATOM 769 N N . SER A 1 97 ? -16.172 35.531 -1.527 1 90.19 97 SER A N 1
ATOM 770 C CA . SER A 1 97 ? -17.109 34.875 -2.408 1 90.19 97 SER A CA 1
ATOM 771 C C . SER A 1 97 ? -17.5 33.5 -1.863 1 90.19 97 SER A C 1
ATOM 773 O O . SER A 1 97 ? -16.641 32.719 -1.461 1 90.19 97 SER A O 1
ATOM 775 N N . LEU A 1 98 ? -18.734 33.25 -1.864 1 93.81 98 LEU A N 1
ATOM 776 C CA . LEU A 1 98 ? -19.281 32.031 -1.288 1 93.81 98 LEU A CA 1
ATOM 777 C C . LEU A 1 98 ? -18.953 30.828 -2.16 1 93.81 98 LEU A C 1
ATOM 779 O O . LEU A 1 98 ? -19.047 29.688 -1.709 1 93.81 98 LEU A O 1
ATOM 783 N N . SER A 1 99 ? -18.516 31.031 -3.375 1 92.81 99 SER A N 1
ATOM 784 C CA . SER A 1 99 ? -18.266 29.953 -4.312 1 92.81 99 SER A CA 1
ATOM 785 C C . SER A 1 99 ? -16.812 29.484 -4.246 1 92.81 99 SER A C 1
ATOM 787 O O . SER A 1 99 ? -16.469 28.422 -4.777 1 92.81 99 SER A O 1
ATOM 789 N N . MET A 1 100 ? -16.047 30.188 -3.473 1 91.56 100 MET A N 1
ATOM 790 C CA . MET A 1 100 ? -14.625 29.844 -3.385 1 91.56 100 MET A CA 1
ATOM 791 C C . MET A 1 100 ? -14.406 28.734 -2.357 1 91.56 100 MET A C 1
ATOM 793 O O . MET A 1 100 ? -15.023 28.734 -1.292 1 91.56 100 MET A O 1
ATOM 797 N N . GLN A 1 101 ? -13.562 27.844 -2.695 1 91.56 101 GLN A N 1
ATOM 798 C CA . GLN A 1 101 ? -13.172 26.828 -1.732 1 91.56 101 GLN A CA 1
ATOM 799 C C . GLN A 1 101 ? -12.359 27.422 -0.588 1 91.56 101 GLN A C 1
ATOM 801 O O . GLN A 1 101 ? -11.57 28.344 -0.798 1 91.56 101 GLN A O 1
ATOM 806 N N . ILE A 1 102 ? -12.5 26.875 0.549 1 91.44 102 ILE A N 1
ATOM 807 C CA . ILE A 1 102 ? -11.914 27.422 1.771 1 91.44 102 ILE A CA 1
ATOM 808 C C . ILE A 1 102 ? -10.391 27.359 1.688 1 91.44 102 ILE A C 1
ATOM 810 O O . ILE A 1 102 ? -9.703 28.25 2.18 1 91.44 102 ILE A O 1
ATOM 814 N N . LYS A 1 103 ? -9.867 26.406 1.035 1 84.69 103 LYS A N 1
ATOM 815 C CA . LYS A 1 103 ? -8.414 26.266 0.91 1 84.69 103 LYS A CA 1
ATOM 816 C C . LYS A 1 103 ? -7.816 27.469 0.177 1 84.69 103 LYS A C 1
ATOM 818 O O . LYS A 1 103 ? -6.645 27.797 0.369 1 84.69 103 LYS A O 1
ATOM 823 N N . ASN A 1 104 ? -8.641 28.141 -0.662 1 83.56 104 ASN A N 1
ATOM 824 C CA . ASN A 1 104 ? -8.18 29.266 -1.476 1 83.56 104 ASN A CA 1
ATOM 825 C C . ASN A 1 104 ? -8.383 30.594 -0.766 1 83.56 104 ASN A C 1
ATOM 827 O O . ASN A 1 104 ? -8.008 31.641 -1.29 1 83.56 104 ASN A O 1
ATOM 831 N N . LEU A 1 105 ? -8.914 30.531 0.444 1 83.81 105 LEU A N 1
ATOM 832 C CA . LEU A 1 105 ? -9.148 31.734 1.222 1 83.81 105 LEU A CA 1
ATOM 833 C C . LEU A 1 105 ? -7.914 32.125 2.037 1 83.81 105 LEU A C 1
ATOM 835 O O . LEU A 1 105 ? -7.098 31.25 2.365 1 83.81 105 LEU A O 1
ATOM 839 N N . SER A 1 106 ? -7.797 33.344 2.23 1 71.94 106 SER A N 1
ATOM 840 C CA . SER A 1 106 ? -6.727 33.812 3.105 1 71.94 106 SER A CA 1
ATOM 841 C C . SER A 1 106 ? -7 33.469 4.559 1 71.94 106 SER A C 1
ATOM 843 O O . SER A 1 106 ? -8.117 33.062 4.91 1 71.94 106 SER A O 1
ATOM 845 N N . GLY A 1 107 ? -6.031 33.469 5.395 1 73.56 107 GLY A N 1
ATOM 846 C CA . GLY A 1 107 ? -6.199 33.156 6.805 1 73.56 107 GLY A CA 1
ATOM 847 C C . GLY A 1 107 ? -7.273 34 7.473 1 73.56 107 GLY A C 1
ATOM 848 O O . GLY A 1 107 ? -8.07 33.5 8.258 1 73.56 107 GLY A O 1
ATOM 849 N N . GLY A 1 108 ? -7.246 35.312 7.098 1 72.69 108 GLY A N 1
ATOM 850 C CA . GLY A 1 108 ? -8.25 36.219 7.656 1 72.69 108 GLY A CA 1
ATOM 851 C C . GLY A 1 108 ? -9.656 35.875 7.199 1 72.69 108 GLY A C 1
ATOM 852 O O . GLY A 1 108 ? -10.602 35.938 7.984 1 72.69 108 GLY A O 1
ATOM 853 N N . GLU A 1 109 ? -9.727 35.531 5.926 1 81.5 109 GLU A N 1
ATOM 854 C CA . GLU A 1 109 ? -11.031 35.156 5.387 1 81.5 109 GLU A CA 1
ATOM 855 C C . GLU A 1 109 ? -11.547 33.875 6.027 1 81.5 109 GLU A C 1
ATOM 857 O O . GLU A 1 109 ? -12.734 33.75 6.316 1 81.5 109 GLU A O 1
ATOM 862 N N . LYS A 1 110 ? -10.641 32.969 6.234 1 87.88 110 LYS A N 1
ATOM 863 C CA . LYS A 1 110 ? -11.016 31.719 6.879 1 87.88 110 LYS A CA 1
ATOM 864 C C . LYS A 1 110 ? -11.516 31.953 8.297 1 87.88 110 LYS A C 1
ATOM 866 O O . LYS A 1 110 ? -12.469 31.312 8.742 1 87.88 110 LYS A O 1
ATOM 871 N N . ARG A 1 111 ? -10.906 32.781 8.898 1 83.31 111 ARG A N 1
ATOM 872 C CA . ARG A 1 111 ? -11.281 33.094 10.273 1 83.31 111 ARG A CA 1
ATOM 873 C C . ARG A 1 111 ? -12.656 33.75 10.336 1 83.31 111 ARG A C 1
ATOM 875 O O . ARG A 1 111 ? -13.461 33.438 11.211 1 83.31 111 ARG A O 1
ATOM 882 N N . ARG A 1 112 ? -12.852 34.719 9.445 1 86.88 112 ARG A N 1
ATOM 883 C CA . ARG A 1 112 ? -14.156 35.375 9.383 1 86.88 112 ARG A CA 1
ATOM 884 C C . ARG A 1 112 ? -15.25 34.344 9.078 1 86.88 112 ARG A C 1
ATOM 886 O O . ARG A 1 112 ? -16.344 34.406 9.641 1 86.88 112 ARG A O 1
ATOM 893 N N . LEU A 1 113 ? -14.906 33.469 8.203 1 91.81 113 LEU A N 1
ATOM 894 C CA . LEU A 1 113 ? -15.859 32.406 7.871 1 91.81 113 LEU A CA 1
ATOM 895 C C . LEU A 1 113 ? -16.109 31.516 9.078 1 91.81 113 LEU A C 1
ATOM 897 O O . LEU A 1 113 ? -17.266 31.125 9.336 1 91.81 113 LEU A O 1
ATOM 901 N N . SER A 1 114 ? -15.031 31.125 9.727 1 91.25 114 SER A N 1
ATOM 902 C CA . SER A 1 114 ? -15.164 30.312 10.93 1 91.25 114 SER A CA 1
ATOM 903 C C . SER A 1 114 ? -16.062 31 11.961 1 91.25 114 SER A C 1
ATOM 905 O O . SER A 1 114 ? -16.859 30.344 12.617 1 91.25 114 SER A O 1
ATOM 907 N N . PHE A 1 115 ? -15.922 32.281 12.055 1 90.31 115 PHE A N 1
ATOM 908 C CA . PHE A 1 115 ? -16.766 33.062 12.945 1 90.31 115 PHE A CA 1
ATOM 909 C C . PHE A 1 115 ? -18.219 33.062 12.461 1 90.31 115 PHE A C 1
ATOM 911 O O . PHE A 1 115 ? -19.141 32.938 13.266 1 90.31 115 PHE A O 1
ATOM 918 N N . GLY A 1 116 ? -18.359 33.25 11.203 1 91.69 116 GLY A N 1
ATOM 919 C CA . GLY A 1 116 ? -19.703 33.188 10.617 1 91.69 116 GLY A CA 1
ATOM 920 C C . GLY A 1 116 ? -20.422 31.875 10.891 1 91.69 116 GLY A C 1
ATOM 921 O O . GLY A 1 116 ? -21.609 31.875 11.164 1 91.69 116 GLY A O 1
ATOM 922 N N . VAL A 1 117 ? -19.688 30.812 10.852 1 93.19 117 VAL A N 1
ATOM 923 C CA . VAL A 1 117 ? -20.266 29.5 11.109 1 93.19 117 VAL A CA 1
ATOM 924 C C . VAL A 1 117 ? -20.688 29.391 12.57 1 93.19 117 VAL A C 1
ATOM 926 O O . VAL A 1 117 ? -21.734 28.797 12.875 1 93.19 117 VAL A O 1
ATOM 929 N N . ALA A 1 118 ? -19.938 29.969 13.43 1 91.94 118 ALA A N 1
ATOM 930 C CA . ALA A 1 118 ? -20.25 29.938 14.859 1 91.94 118 ALA A CA 1
ATOM 931 C C . ALA A 1 118 ? -21.531 30.719 15.148 1 91.94 118 ALA A C 1
ATOM 933 O O . ALA A 1 118 ? -22.266 30.391 16.078 1 91.94 118 ALA A O 1
ATOM 934 N N . LEU A 1 119 ? -21.812 31.734 14.352 1 91.5 119 LEU A N 1
ATOM 935 C CA . LEU A 1 119 ? -22.953 32.594 14.586 1 91.5 119 LEU A CA 1
ATOM 936 C C . LEU A 1 119 ? -24.172 32.125 13.805 1 91.5 119 LEU A C 1
ATOM 938 O O . LEU A 1 119 ? -25.297 32.562 14.047 1 91.5 119 LEU A O 1
ATOM 942 N N . PHE A 1 120 ? -23.953 31.234 13.008 1 92.94 120 PHE A N 1
ATOM 943 C CA . PHE A 1 120 ? -24.859 30.906 11.93 1 92.94 120 PHE A CA 1
ATOM 944 C C . PHE A 1 120 ? -26.219 30.469 12.484 1 92.94 120 PHE A C 1
ATOM 946 O O . PHE A 1 120 ? -27.266 30.859 11.961 1 92.94 120 PHE A O 1
ATOM 953 N N . HIS A 1 121 ? -26.297 29.625 13.562 1 91.31 121 HIS A N 1
ATOM 954 C CA . HIS A 1 121 ? -27.547 29.047 14.062 1 91.31 121 HIS A CA 1
ATOM 955 C C . HIS A 1 121 ? -28.125 29.906 15.195 1 91.31 121 HIS A C 1
ATOM 957 O O . HIS A 1 121 ? -29.031 29.453 15.906 1 91.31 121 HIS A O 1
ATOM 963 N N . ASP A 1 122 ? -27.641 31.078 15.383 1 89.19 122 ASP A N 1
ATOM 964 C CA . ASP A 1 122 ? -28.125 32.031 16.359 1 89.19 122 ASP A CA 1
ATOM 965 C C . ASP A 1 122 ? -28.125 31.422 17.766 1 89.19 122 ASP A C 1
ATOM 967 O O . ASP A 1 122 ? -29.172 31.344 18.422 1 89.19 122 ASP A O 1
ATOM 971 N N . PRO A 1 123 ? -26.984 31.141 18.312 1 91.56 123 PRO A N 1
ATOM 972 C CA . PRO A 1 123 ? -26.859 30.484 19.609 1 91.56 123 PRO A CA 1
ATOM 973 C C . PRO A 1 123 ? -27.109 31.422 20.781 1 91.56 123 PRO A C 1
ATOM 975 O O . PRO A 1 123 ? -26.969 32.656 20.641 1 91.56 123 PRO A O 1
ATOM 978 N N . LYS A 1 124 ? -27.438 30.844 21.938 1 89.25 124 LYS A N 1
ATOM 979 C CA . LYS A 1 124 ? -27.625 31.609 23.172 1 89.25 124 LYS A CA 1
ATOM 980 C C . LYS A 1 124 ? -26.312 31.75 23.922 1 89.25 124 LYS A C 1
ATOM 982 O O . LYS A 1 124 ? -26.094 32.75 24.625 1 89.25 124 LYS A O 1
ATOM 987 N N . ILE A 1 125 ? -25.547 30.734 23.766 1 89.69 125 ILE A N 1
ATOM 988 C CA . ILE A 1 125 ? -24.234 30.703 24.406 1 89.69 125 ILE A CA 1
ATOM 989 C C . ILE A 1 125 ? -23.141 30.547 23.359 1 89.69 125 ILE A C 1
ATOM 991 O O . ILE A 1 125 ? -23.172 29.625 22.547 1 89.69 125 ILE A O 1
ATOM 995 N N . MET A 1 126 ? -22.25 31.422 23.328 1 91.31 126 MET A N 1
ATOM 996 C CA . MET A 1 126 ? -21.156 31.375 22.359 1 91.31 126 MET A CA 1
ATOM 997 C C . MET A 1 126 ? -19.812 31.219 23.078 1 91.31 126 MET A C 1
ATOM 999 O O . MET A 1 126 ? -19.516 32 24 1 91.31 126 MET A O 1
ATOM 1003 N N . ILE A 1 127 ? -19.125 30.203 22.766 1 90.44 127 ILE A N 1
ATOM 1004 C CA . ILE A 1 127 ? -17.766 29.984 23.266 1 90.44 127 ILE A CA 1
ATOM 1005 C C . ILE A 1 127 ? -16.766 30.203 22.141 1 90.44 127 ILE A C 1
ATOM 1007 O O . ILE A 1 127 ? -16.656 29.375 21.234 1 90.44 127 ILE A O 1
ATOM 1011 N N . LEU A 1 128 ? -16.062 31.25 22.188 1 89.94 128 LEU A N 1
ATOM 1012 C CA . LEU A 1 128 ? -15.148 31.656 21.125 1 89.94 128 LEU A CA 1
ATOM 1013 C C . LEU A 1 128 ? -13.703 31.625 21.594 1 89.94 128 LEU A C 1
ATOM 1015 O O . LEU A 1 128 ? -13.336 32.344 22.531 1 89.94 128 LEU A O 1
ATOM 1019 N N . ASP A 1 129 ? -12.961 30.75 20.953 1 86.75 129 ASP A N 1
ATOM 1020 C CA . ASP A 1 129 ? -11.555 30.609 21.312 1 86.75 129 ASP A CA 1
ATOM 1021 C C . ASP A 1 129 ? -10.672 31.469 20.406 1 86.75 129 ASP A C 1
ATOM 1023 O O . ASP A 1 129 ? -10.328 31.062 19.297 1 86.75 129 ASP A O 1
ATOM 1027 N N . GLU A 1 130 ? -10.312 32.594 20.812 1 80.38 130 GLU A N 1
ATOM 1028 C CA . GLU A 1 130 ? -9.461 33.562 20.125 1 80.38 130 GLU A CA 1
ATOM 1029 C C . GLU A 1 130 ? -10 33.906 18.75 1 80.38 130 GLU A C 1
ATOM 1031 O O . GLU A 1 130 ? -9.289 33.781 17.75 1 80.38 130 GLU A O 1
ATOM 1036 N N . PRO A 1 131 ? -11.156 34.469 18.688 1 81.44 131 PRO A N 1
ATOM 1037 C CA . PRO A 1 131 ? -11.844 34.656 17.406 1 81.44 131 PRO A CA 1
ATOM 1038 C C . PRO A 1 131 ? -11.211 35.75 16.562 1 81.44 131 PRO A C 1
ATOM 1040 O O . PRO A 1 131 ? -11.414 35.812 15.336 1 81.44 131 PRO A O 1
ATOM 1043 N N . THR A 1 132 ? -10.453 36.688 17.141 1 74.44 132 THR A N 1
ATOM 1044 C CA . THR A 1 132 ? -10 37.844 16.375 1 74.44 132 THR A CA 1
ATOM 1045 C C . THR A 1 132 ? -8.508 37.75 16.078 1 74.44 132 THR A C 1
ATOM 1047 O O . THR A 1 132 ? -7.902 38.719 15.594 1 74.44 132 THR A O 1
ATOM 1050 N N . VAL A 1 133 ? -8.031 36.625 16.359 1 67.81 133 VAL A N 1
ATOM 1051 C CA . VAL A 1 133 ? -6.598 36.438 16.141 1 67.81 133 VAL A CA 1
ATOM 1052 C C . VAL A 1 133 ? -6.293 36.562 14.648 1 67.81 133 VAL A C 1
ATOM 1054 O O . VAL A 1 133 ? -6.988 35.969 13.82 1 67.81 133 VAL A O 1
ATOM 1057 N N . GLY A 1 134 ? -5.398 37.438 14.297 1 63.56 134 GLY A N 1
ATOM 1058 C CA . GLY A 1 134 ? -4.93 37.531 12.922 1 63.56 134 GLY A CA 1
ATOM 1059 C C . GLY A 1 134 ? -5.797 38.438 12.055 1 63.56 134 GLY A C 1
ATOM 1060 O O . GLY A 1 134 ? -5.547 38.562 10.859 1 63.56 134 GLY A O 1
ATOM 1061 N N . MET A 1 135 ? -6.809 39.062 12.672 1 68.94 135 MET A N 1
ATOM 1062 C CA . MET A 1 135 ? -7.703 39.906 11.898 1 68.94 135 MET A CA 1
ATOM 1063 C C . MET A 1 135 ? -7.219 41.344 11.906 1 68.94 135 MET A C 1
ATOM 1065 O O . MET A 1 135 ? -6.461 41.75 12.789 1 68.94 135 MET A O 1
ATOM 1069 N N . ASP A 1 136 ? -7.617 42.125 10.852 1 66.25 136 ASP A N 1
ATOM 1070 C CA . ASP A 1 136 ? -7.297 43.531 10.797 1 66.25 136 ASP A CA 1
ATOM 1071 C C . ASP A 1 136 ? -8.062 44.312 11.867 1 66.25 136 ASP A C 1
ATOM 1073 O O . ASP A 1 136 ? -9.125 43.875 12.32 1 66.25 136 ASP A O 1
ATOM 1077 N N . PRO A 1 137 ? -7.504 45.406 12.297 1 64.81 137 PRO A N 1
ATOM 1078 C CA . PRO A 1 137 ? -8.109 46.188 13.375 1 64.81 137 PRO A CA 1
ATOM 1079 C C . PRO A 1 137 ? -9.539 46.625 13.062 1 64.81 137 PRO A C 1
ATOM 1081 O O . PRO A 1 137 ? -10.391 46.656 13.953 1 64.81 137 PRO A O 1
ATOM 1084 N N . VAL A 1 138 ? -9.703 46.938 11.734 1 64.06 138 VAL A N 1
ATOM 1085 C CA . VAL A 1 138 ? -11.047 47.375 11.367 1 64.06 138 VAL A CA 1
ATOM 1086 C C . VAL A 1 138 ? -12.031 46.219 11.555 1 64.06 138 VAL A C 1
ATOM 1088 O O . VAL A 1 138 ? -13.109 46.406 12.125 1 64.06 138 VAL A O 1
ATOM 1091 N N . MET A 1 139 ? -11.609 45.125 11.148 1 72.31 139 MET A N 1
ATOM 1092 C CA . MET A 1 139 ? -12.461 43.938 11.25 1 72.31 139 MET A CA 1
ATOM 1093 C C . MET A 1 139 ? -12.625 43.5 12.711 1 72.31 139 MET A C 1
ATOM 1095 O O . MET A 1 139 ? -13.703 43.094 13.117 1 72.31 139 MET A O 1
ATOM 1099 N N . ARG A 1 140 ? -11.602 43.562 13.438 1 75.25 140 ARG A N 1
ATOM 1100 C CA . ARG A 1 140 ? -11.656 43.219 14.852 1 75.25 140 ARG A CA 1
ATOM 1101 C C . ARG A 1 140 ? -12.688 44.062 15.586 1 75.25 140 ARG A C 1
ATOM 1103 O O . ARG A 1 140 ? -13.469 43.562 16.391 1 75.25 140 ARG A O 1
ATOM 1110 N N . GLN A 1 141 ? -12.594 45.375 15.242 1 70.69 141 GLN A N 1
ATOM 1111 C CA . GLN A 1 141 ? -13.531 46.281 15.883 1 70.69 141 GLN A CA 1
ATOM 1112 C C . GLN A 1 141 ? -14.969 45.938 15.5 1 70.69 141 GLN A C 1
ATOM 1114 O O . GLN A 1 141 ? -15.867 46 16.344 1 70.69 141 GLN A O 1
ATOM 1119 N N . SER A 1 142 ? -15.102 45.688 14.289 1 73.12 142 SER A N 1
ATOM 1120 C CA . SER A 1 142 ? -16.438 45.344 13.812 1 73.12 142 SER A CA 1
ATOM 1121 C C . SER A 1 142 ? -16.969 44.094 14.508 1 73.12 142 SER A C 1
ATOM 1123 O O . SER A 1 142 ? -18.141 44.031 14.891 1 73.12 142 SER A O 1
ATOM 1125 N N . ILE A 1 143 ? -16.188 43.125 14.688 1 78.75 143 ILE A N 1
ATOM 1126 C CA . ILE A 1 143 ? -16.578 41.875 15.328 1 78.75 143 ILE A CA 1
ATOM 1127 C C . ILE A 1 143 ? -16.906 42.094 16.797 1 78.75 143 ILE A C 1
ATOM 1129 O O . ILE A 1 143 ? -17.906 41.594 17.312 1 78.75 143 ILE A O 1
ATOM 1133 N N . TRP A 1 144 ? -16.125 42.906 17.391 1 77.56 144 TRP A N 1
ATOM 1134 C CA . TRP A 1 144 ? -16.359 43.219 18.812 1 77.56 144 TRP A CA 1
ATOM 1135 C C . TRP A 1 144 ? -17.672 43.969 19 1 77.56 144 TRP A C 1
ATOM 1137 O O . TRP A 1 144 ? -18.406 43.719 19.953 1 77.56 144 TRP A O 1
ATOM 1147 N N . ASN A 1 145 ? -17.828 44.938 18.078 1 76.25 145 ASN A N 1
ATOM 1148 C CA . ASN A 1 145 ? -19.078 45.656 18.141 1 76.25 145 ASN A CA 1
ATOM 1149 C C . ASN A 1 145 ? -20.281 44.75 18.016 1 76.25 145 ASN A C 1
ATOM 1151 O O . ASN A 1 145 ? -21.281 44.938 18.719 1 76.25 145 ASN A O 1
ATOM 1155 N N . HIS A 1 146 ? -20.094 43.875 17.234 1 80.25 146 HIS A N 1
ATOM 1156 C CA . HIS A 1 146 ? -21.188 42.906 17.047 1 80.25 146 HIS A CA 1
ATOM 1157 C C . HIS A 1 146 ? -21.359 42.031 18.266 1 80.25 146 HIS A C 1
ATOM 1159 O O . HIS A 1 146 ? -22.5 41.719 18.656 1 80.25 146 HIS A O 1
ATOM 1165 N N . LEU A 1 147 ? -20.359 41.562 18.828 1 83.75 147 LEU A N 1
ATOM 1166 C CA . LEU A 1 147 ? -20.422 40.719 20.016 1 83.75 147 LEU A CA 1
ATOM 1167 C C . LEU A 1 147 ? -21.078 41.469 21.172 1 83.75 147 LEU A C 1
ATOM 1169 O O . LEU A 1 147 ? -21.844 40.875 21.938 1 83.75 147 LEU A O 1
ATOM 1173 N N . VAL A 1 148 ? -20.781 42.75 21.234 1 81.38 148 VAL A N 1
ATOM 1174 C CA . VAL A 1 148 ? -21.406 43.562 22.266 1 81.38 148 VAL A CA 1
ATOM 1175 C C . VAL A 1 148 ? -22.906 43.656 22.031 1 81.38 148 VAL A C 1
ATOM 1177 O O . VAL A 1 148 ? -23.703 43.531 22.969 1 81.38 148 VAL A O 1
ATOM 1180 N N . GLU A 1 149 ? -23.188 43.875 20.781 1 83 149 GLU A N 1
ATOM 1181 C CA . GLU A 1 149 ? -24.594 43.938 20.422 1 83 149 GLU A CA 1
ATOM 1182 C C . GLU A 1 149 ? -25.328 42.625 20.781 1 83 149 GLU A C 1
ATOM 1184 O O . GLU A 1 149 ? -26.453 42.656 21.281 1 83 149 GLU A O 1
ATOM 1189 N N . LEU A 1 150 ? -24.703 41.594 20.531 1 85.56 150 LEU A N 1
ATOM 1190 C CA . LEU A 1 150 ? -25.297 40.281 20.812 1 85.56 150 LEU A CA 1
ATOM 1191 C C . LEU A 1 150 ? -25.453 40.094 22.312 1 85.56 150 LEU A C 1
ATOM 1193 O O . LEU A 1 150 ? -26.453 39.531 22.766 1 85.56 150 LEU A O 1
ATOM 1197 N N . SER A 1 151 ? -24.5 40.469 23.031 1 84.69 151 SER A N 1
ATOM 1198 C CA . SER A 1 151 ? -24.562 40.344 24.484 1 84.69 151 SER A CA 1
ATOM 1199 C C . SER A 1 151 ? -25.703 41.188 25.062 1 84.69 151 SER A C 1
ATOM 1201 O O . SER A 1 151 ? -26.391 40.75 25.984 1 84.69 151 SER A O 1
ATOM 1203 N N . LEU A 1 152 ? -25.828 42.375 24.484 1 81.25 152 LEU A N 1
ATOM 1204 C CA . LEU A 1 152 ? -26.906 43.281 24.922 1 81.25 152 LEU A CA 1
ATOM 1205 C C . LEU A 1 152 ? -28.266 42.688 24.578 1 81.25 152 LEU A C 1
ATOM 1207 O O . LEU A 1 152 ? -29.25 42.969 25.266 1 81.25 152 LEU A O 1
ATOM 1211 N N . GLY A 1 153 ? -28.188 41.906 23.594 1 82.25 153 GLY A N 1
ATOM 1212 C CA . GLY A 1 153 ? -29.422 41.25 23.188 1 82.25 153 GLY A CA 1
ATOM 1213 C C . GLY A 1 153 ? -29.734 40.031 24.031 1 82.25 153 GLY A C 1
ATOM 1214 O O . GLY A 1 153 ? -30.734 39.344 23.781 1 82.25 153 GLY A O 1
ATOM 1215 N N . GLY A 1 154 ? -28.891 39.656 24.969 1 80.5 154 GLY A N 1
ATOM 1216 C CA . GLY A 1 154 ? -29.203 38.562 25.906 1 80.5 154 GLY A CA 1
ATOM 1217 C C . GLY A 1 154 ? -28.359 37.312 25.672 1 80.5 154 GLY A C 1
ATOM 1218 O O . GLY A 1 154 ? -28.594 36.281 26.297 1 80.5 154 GLY A O 1
ATOM 1219 N N . LYS A 1 155 ? -27.469 37.375 24.859 1 87.19 155 LYS A N 1
ATOM 1220 C CA . LYS A 1 155 ? -26.641 36.188 24.578 1 87.19 155 LYS A CA 1
ATOM 1221 C C . LYS A 1 155 ? -25.422 36.156 25.516 1 87.19 155 LYS A C 1
ATOM 1223 O O . LYS A 1 155 ? -24.922 37.219 25.922 1 87.19 155 LYS A O 1
ATOM 1228 N N . THR A 1 156 ? -25.031 34.938 25.906 1 85.75 156 THR A N 1
ATOM 1229 C CA . THR A 1 156 ? -23.844 34.75 26.734 1 85.75 156 THR A CA 1
ATOM 1230 C C . THR A 1 156 ? -22.625 34.438 25.875 1 85.75 156 THR A C 1
ATOM 1232 O O . THR A 1 156 ? -22.641 33.531 25.047 1 85.75 156 THR A O 1
ATOM 1235 N N . ILE A 1 157 ? -21.609 35.25 26.031 1 88.56 157 ILE A N 1
ATOM 1236 C CA . ILE A 1 157 ? -20.438 35.094 25.188 1 88.56 157 ILE A CA 1
ATOM 1237 C C . ILE A 1 157 ? -19.203 34.875 26.062 1 88.56 157 ILE A C 1
ATOM 1239 O O . ILE A 1 157 ? -18.938 35.656 26.984 1 88.56 157 ILE A O 1
ATOM 1243 N N . VAL A 1 158 ? -18.594 33.719 25.891 1 87 158 VAL A N 1
ATOM 1244 C CA . VAL A 1 158 ? -17.312 33.438 26.516 1 87 158 VAL A CA 1
ATOM 1245 C C . VAL A 1 158 ? -16.188 33.562 25.484 1 87 158 VAL A C 1
ATOM 1247 O O . VAL A 1 158 ? -16.188 32.844 24.484 1 87 158 VAL A O 1
ATOM 1250 N N . ILE A 1 159 ? -15.312 34.438 25.672 1 86.62 159 ILE A N 1
ATOM 1251 C CA . ILE A 1 159 ? -14.258 34.656 24.688 1 86.62 159 ILE A CA 1
ATOM 1252 C C . ILE A 1 159 ? -12.891 34.531 25.359 1 86.62 159 ILE A C 1
ATOM 1254 O O . ILE A 1 159 ? -12.695 34.969 26.484 1 86.62 159 ILE A O 1
ATOM 1258 N N . THR A 1 160 ? -12.094 33.719 24.703 1 82.94 160 THR A N 1
ATOM 1259 C CA . THR A 1 160 ? -10.703 33.688 25.125 1 82.94 160 THR A CA 1
ATOM 1260 C C . THR A 1 160 ? -9.852 34.625 24.25 1 82.94 160 THR A C 1
ATOM 1262 O O . THR A 1 160 ? -10.086 34.719 23.047 1 82.94 160 THR A O 1
ATOM 1265 N N . THR A 1 161 ? -8.992 35.406 24.797 1 74.81 161 THR A N 1
ATOM 1266 C CA . THR A 1 161 ? -8.117 36.281 24.047 1 74.81 161 THR A CA 1
ATOM 1267 C C . THR A 1 161 ? -6.789 36.5 24.781 1 74.81 161 THR A C 1
ATOM 1269 O O . THR A 1 161 ? -6.707 36.281 26 1 74.81 161 THR A O 1
ATOM 1272 N N . HIS A 1 162 ? -5.902 36.75 24.125 1 64.44 162 HIS A N 1
ATOM 1273 C CA . HIS A 1 162 ? -4.621 37.125 24.703 1 64.44 162 HIS A CA 1
ATOM 1274 C C . HIS A 1 162 ? -4.426 38.625 24.672 1 64.44 162 HIS A C 1
ATOM 1276 O O . HIS A 1 162 ? -3.396 39.125 25.125 1 64.44 162 HIS A O 1
ATOM 1282 N N . TYR A 1 163 ? -5.434 39.312 24.203 1 65 163 TYR A N 1
ATOM 1283 C CA . TYR A 1 163 ? -5.332 40.75 24.078 1 65 163 TYR A CA 1
ATOM 1284 C C . TYR A 1 163 ? -6.141 41.469 25.172 1 65 163 TYR A C 1
ATOM 1286 O O . TYR A 1 163 ? -7.363 41.312 25.234 1 65 163 TYR A O 1
ATOM 1294 N N . VAL A 1 164 ? -5.465 42.188 25.938 1 66.75 164 VAL A N 1
ATOM 1295 C CA . VAL A 1 164 ? -6.086 42.875 27.062 1 66.75 164 VAL A CA 1
ATOM 1296 C C . VAL A 1 164 ? -7.07 43.906 26.547 1 66.75 164 VAL A C 1
ATOM 1298 O O . VAL A 1 164 ? -8.117 44.156 27.156 1 66.75 164 VAL A O 1
ATOM 1301 N N . GLU A 1 165 ? -6.695 44.469 25.344 1 64.06 165 GLU A N 1
ATOM 1302 C CA . GLU A 1 165 ? -7.527 45.531 24.781 1 64.06 165 GLU A CA 1
ATOM 1303 C C . GLU A 1 165 ? -8.914 45 24.422 1 64.06 165 GLU A C 1
ATOM 1305 O O . GLU A 1 165 ? -9.891 45.75 24.453 1 64.06 165 GLU A O 1
ATOM 1310 N N . GLU A 1 166 ? -8.93 43.812 24.219 1 71.69 166 GLU A N 1
ATOM 1311 C CA . GLU A 1 166 ? -10.195 43.188 23.859 1 71.69 166 GLU A CA 1
ATOM 1312 C C . GLU A 1 166 ? -11.008 42.812 25.109 1 71.69 166 GLU A C 1
ATOM 1314 O O . GLU A 1 166 ? -12.234 42.906 25.094 1 71.69 166 GLU A O 1
ATOM 1319 N N . ALA A 1 167 ? -10.32 42.5 26.062 1 74 167 ALA A N 1
ATOM 1320 C CA . ALA A 1 167 ? -10.961 42.031 27.297 1 74 167 ALA A CA 1
ATOM 1321 C C . ALA A 1 167 ? -11.641 43.188 28.031 1 74 167 ALA A C 1
ATOM 1323 O O . ALA A 1 167 ? -12.57 42.969 28.812 1 74 167 ALA A O 1
ATOM 1324 N N . ILE A 1 168 ? -11.203 44.406 27.688 1 74 168 ILE A N 1
ATOM 1325 C CA . ILE A 1 168 ? -11.734 45.594 28.391 1 74 168 ILE A CA 1
ATOM 1326 C C . ILE A 1 168 ? -13.219 45.75 28.062 1 74 168 ILE A C 1
ATOM 1328 O O . ILE A 1 168 ? -13.977 46.312 28.844 1 74 168 ILE A O 1
ATOM 1332 N N . LYS A 1 169 ? -13.594 45.188 26.984 1 73.19 169 LYS A N 1
ATOM 1333 C CA . LYS A 1 169 ? -14.969 45.344 26.516 1 73.19 169 LYS A CA 1
ATOM 1334 C C . LYS A 1 169 ? -15.891 44.312 27.172 1 73.19 169 LYS A C 1
ATOM 1336 O O . LYS A 1 169 ? -17.109 44.406 27.016 1 73.19 169 LYS A O 1
ATOM 1341 N N . ALA A 1 170 ? -15.305 43.438 27.938 1 79.81 170 ALA A N 1
ATOM 1342 C CA . ALA A 1 170 ? -16.094 42.406 28.609 1 79.81 170 ALA A CA 1
ATOM 1343 C C . ALA A 1 170 ? -16.672 42.906 29.922 1 79.81 170 ALA A C 1
ATOM 1345 O O . ALA A 1 170 ? -16.219 43.938 30.453 1 79.81 170 ALA A O 1
ATOM 1346 N N . ASN A 1 171 ? -17.734 42.281 30.359 1 80.56 171 ASN A N 1
ATOM 1347 C CA . ASN A 1 171 ? -18.328 42.594 31.656 1 80.56 171 ASN A CA 1
ATOM 1348 C C . ASN A 1 171 ? -17.516 42 32.812 1 80.56 171 ASN A C 1
ATOM 1350 O O . ASN A 1 171 ? -17.438 42.562 33.875 1 80.56 171 ASN A O 1
ATOM 1354 N N . MET A 1 172 ? -17.047 40.875 32.469 1 83.38 172 MET A N 1
ATOM 1355 C CA . MET A 1 172 ? -16.234 40.125 33.406 1 83.38 172 MET A CA 1
ATOM 1356 C C . MET A 1 172 ? -15 39.562 32.75 1 83.38 172 MET A C 1
ATOM 1358 O O . MET A 1 172 ? -15.062 39.094 31.594 1 83.38 172 MET A O 1
ATOM 1362 N N . VAL A 1 173 ? -13.945 39.688 33.438 1 85.31 173 VAL A N 1
ATOM 1363 C CA . VAL A 1 173 ? -12.703 39.188 32.875 1 85.31 173 VAL A CA 1
ATOM 1364 C C . VAL A 1 173 ? -12.031 38.25 33.875 1 85.31 173 VAL A C 1
ATOM 1366 O O . VAL A 1 173 ? -12.031 38.5 35.062 1 85.31 173 VAL A O 1
ATOM 1369 N N . GLY A 1 174 ? -11.703 37.031 33.375 1 82.25 174 GLY A N 1
ATOM 1370 C CA . GLY A 1 174 ? -10.883 36.125 34.156 1 82.25 174 GLY A CA 1
ATOM 1371 C C . GLY A 1 174 ? -9.453 36.031 33.625 1 82.25 174 GLY A C 1
ATOM 1372 O O . GLY A 1 174 ? -9.219 36 32.438 1 82.25 174 GLY A O 1
ATOM 1373 N N . PHE A 1 175 ? -8.555 36.125 34.594 1 79.31 175 PHE A N 1
ATOM 1374 C CA . PHE A 1 175 ? -7.148 35.969 34.25 1 79.31 175 PHE A CA 1
ATOM 1375 C C . PHE A 1 175 ? -6.656 34.594 34.625 1 79.31 175 PHE A C 1
ATOM 1377 O O . PHE A 1 175 ? -6.746 34.188 35.781 1 79.31 175 PHE A O 1
ATOM 1384 N N . MET A 1 176 ? -6.277 33.906 33.531 1 78.19 176 MET A N 1
ATOM 1385 C CA . MET A 1 176 ? -5.766 32.531 33.75 1 78.19 176 MET A CA 1
ATOM 1386 C C . MET A 1 176 ? -4.254 32.5 33.562 1 78.19 176 MET A C 1
ATOM 1388 O O . MET A 1 176 ? -3.721 33.094 32.625 1 78.19 176 MET A O 1
ATOM 1392 N N . ARG A 1 177 ? -3.6 31.891 34.5 1 70.44 177 ARG A N 1
ATOM 1393 C CA . ARG A 1 177 ? -2.16 31.672 34.438 1 70.44 177 ARG A CA 1
ATOM 1394 C C . ARG A 1 177 ? -1.776 30.328 35.031 1 70.44 177 ARG A C 1
ATOM 1396 O O . ARG A 1 177 ? -2.203 29.984 36.125 1 70.44 177 ARG A O 1
ATOM 1403 N N . ASN A 1 178 ? -0.963 29.594 34.312 1 67.88 178 ASN A N 1
ATOM 1404 C CA . ASN A 1 178 ? -0.462 28.297 34.75 1 67.88 178 ASN A CA 1
ATOM 1405 C C . ASN A 1 178 ? -1.597 27.391 35.219 1 67.88 178 ASN A C 1
ATOM 1407 O O . ASN A 1 178 ? -1.513 26.75 36.281 1 67.88 178 ASN A O 1
ATOM 1411 N N . GLY A 1 179 ? -2.723 27.484 34.531 1 72.25 179 GLY A N 1
ATOM 1412 C CA . GLY A 1 179 ? -3.832 26.562 34.75 1 72.25 179 GLY A CA 1
ATOM 1413 C C . GLY A 1 179 ? -4.75 27.031 35.875 1 72.25 179 GLY A C 1
ATOM 1414 O O . GLY A 1 179 ? -5.688 26.312 36.25 1 72.25 179 GLY A O 1
ATOM 1415 N N . VAL A 1 180 ? -4.363 28.203 36.5 1 74.38 180 VAL A N 1
ATOM 1416 C CA . VAL A 1 180 ? -5.172 28.688 37.594 1 74.38 180 VAL A CA 1
ATOM 1417 C C . VAL A 1 180 ? -5.738 30.078 37.281 1 74.38 180 VAL A C 1
ATOM 1419 O O . VAL A 1 180 ? -5.109 30.844 36.562 1 74.38 180 VAL A O 1
ATOM 1422 N N . LEU A 1 181 ? -6.906 30.344 37.75 1 78.94 181 LEU A N 1
ATOM 1423 C CA . LEU A 1 181 ? -7.512 31.656 37.625 1 78.94 181 LEU A CA 1
ATOM 1424 C C . LEU A 1 181 ? -6.961 32.625 38.656 1 78.94 181 LEU A C 1
ATOM 1426 O O . LEU A 1 181 ? -7.277 32.5 39.844 1 78.94 181 LEU A O 1
ATOM 1430 N N . VAL A 1 182 ? -6.242 33.531 38.312 1 75.06 182 VAL A N 1
ATOM 1431 C CA . VAL A 1 182 ? -5.535 34.438 39.219 1 75.06 182 VAL A CA 1
ATOM 1432 C C . VAL A 1 182 ? -6.445 35.562 39.625 1 75.06 182 VAL A C 1
ATOM 1434 O O . VAL A 1 182 ? -6.258 36.188 40.688 1 75.06 182 VAL A O 1
ATOM 1437 N N . GLY A 1 183 ? -7.352 35.875 38.875 1 77.69 183 GLY A N 1
ATOM 1438 C CA . GLY A 1 183 ? -8.273 36.938 39.188 1 77.69 183 GLY A CA 1
ATOM 1439 C C . GLY A 1 183 ? -9.508 36.938 38.312 1 77.69 183 GLY A C 1
ATOM 1440 O O . GLY A 1 183 ? -9.445 36.531 37.125 1 77.69 183 GLY A O 1
ATOM 1441 N N . GLU A 1 184 ? -10.562 37.281 38.906 1 83.88 184 GLU A N 1
ATOM 1442 C CA . GLU A 1 184 ? -11.828 37.375 38.188 1 83.88 184 GLU A CA 1
ATOM 1443 C C . GLU A 1 184 ? -12.68 38.531 38.688 1 83.88 184 GLU A C 1
ATOM 1445 O O . GLU A 1 184 ? -13.055 38.562 39.844 1 83.88 184 GLU A O 1
ATOM 1450 N N . ASP A 1 185 ? -12.805 39.469 37.844 1 83.12 185 ASP A N 1
ATOM 1451 C CA . ASP A 1 185 ? -13.633 40.625 38.188 1 83.12 185 ASP A CA 1
ATOM 1452 C C . ASP A 1 185 ? -13.93 41.469 36.938 1 83.12 185 ASP A C 1
ATOM 1454 O O . ASP A 1 185 ? -13.5 41.156 35.844 1 83.12 185 ASP A O 1
ATOM 1458 N N . SER A 1 186 ? -14.75 42.5 37.062 1 85.25 186 SER A N 1
ATOM 1459 C CA . SER A 1 186 ? -14.945 43.469 35.969 1 85.25 186 SER A CA 1
ATOM 1460 C C . SER A 1 186 ? -13.656 44.219 35.656 1 85.25 186 SER A C 1
ATOM 1462 O O . SER A 1 186 ? -12.836 44.438 36.531 1 85.25 186 SER A O 1
ATOM 1464 N N . PRO A 1 187 ? -13.469 44.5 34.375 1 84.94 187 PRO A N 1
ATOM 1465 C CA . PRO A 1 187 ? -12.234 45.188 34 1 84.94 187 PRO A CA 1
ATOM 1466 C C . PRO A 1 187 ? -11.977 46.438 34.812 1 84.94 187 PRO A C 1
ATOM 1468 O O . PRO A 1 187 ? -10.859 46.656 35.312 1 84.94 187 PRO A O 1
ATOM 1471 N N . ASN A 1 188 ? -12.961 47.25 35.125 1 82.88 188 ASN A N 1
ATOM 1472 C CA . ASN A 1 188 ? -12.812 48.469 35.875 1 82.88 188 ASN A CA 1
ATOM 1473 C C . ASN A 1 188 ? -12.453 48.156 37.344 1 82.88 188 ASN A C 1
ATOM 1475 O O . ASN A 1 188 ? -11.617 48.875 37.938 1 82.88 188 ASN A O 1
ATOM 1479 N N . SER A 1 189 ? -13.094 47.188 37.844 1 84.94 189 SER A N 1
ATOM 1480 C CA . SER A 1 189 ? -12.812 46.781 39.219 1 84.94 189 SER A CA 1
ATOM 1481 C C . SER A 1 189 ? -11.383 46.281 39.375 1 84.94 189 SER A C 1
ATOM 1483 O O . SER A 1 189 ? -10.719 46.562 40.375 1 84.94 189 SER A O 1
ATOM 1485 N N . LEU A 1 190 ? -11 45.594 38.375 1 84.12 190 LEU A N 1
ATOM 1486 C CA . LEU A 1 190 ? -9.656 45.031 38.438 1 84.12 190 LEU A CA 1
ATOM 1487 C C . LEU A 1 190 ? -8.609 46.156 38.312 1 84.12 190 LEU A C 1
ATOM 1489 O O . LEU A 1 190 ? -7.562 46.062 38.969 1 84.12 190 LEU A O 1
ATOM 1493 N N . ILE A 1 191 ? -8.828 47.125 37.469 1 85.25 191 ILE A N 1
ATOM 1494 C CA . ILE A 1 191 ? -7.934 48.25 37.312 1 85.25 191 ILE A CA 1
ATOM 1495 C C . ILE A 1 191 ? -7.84 49.031 38.594 1 85.25 191 ILE A C 1
ATOM 1497 O O . ILE A 1 191 ? -6.75 49.406 39.031 1 85.25 191 ILE A O 1
ATOM 1501 N N . LEU A 1 192 ? -8.938 49.188 39.281 1 84.25 192 LEU A N 1
ATOM 1502 C CA . LEU A 1 192 ? -9.008 49.938 40.531 1 84.25 192 LEU A CA 1
ATOM 1503 C C . LEU A 1 192 ? -8.344 49.156 41.656 1 84.25 192 LEU A C 1
ATOM 1505 O O . LEU A 1 192 ? -7.578 49.719 42.438 1 84.25 192 LEU A O 1
ATOM 1509 N N . LYS A 1 193 ? -8.695 47.906 41.656 1 82.75 193 LYS A N 1
ATOM 1510 C CA . LYS A 1 193 ? -8.164 47.094 42.75 1 82.75 193 LYS A CA 1
ATOM 1511 C C . LYS A 1 193 ? -6.645 47.031 42.688 1 82.75 193 LYS A C 1
ATOM 1513 O O . LYS A 1 193 ? -5.988 46.906 43.719 1 82.75 193 LYS A O 1
ATOM 1518 N N . GLN A 1 194 ? -6.117 47.062 41.5 1 82 194 GLN A N 1
ATOM 1519 C CA . GLN A 1 194 ? -4.672 46.938 41.344 1 82 194 GLN A CA 1
ATOM 1520 C C . GLN A 1 194 ? -4.012 48.312 41.188 1 82 194 GLN A C 1
ATOM 1522 O O . GLN A 1 194 ? -2.807 48.375 40.938 1 82 194 GLN A O 1
ATOM 1527 N N . ASN A 1 195 ? -4.719 49.375 41.281 1 80.69 195 ASN A N 1
ATOM 1528 C CA . ASN A 1 195 ? -4.227 50.75 41.156 1 80.69 195 ASN A CA 1
ATOM 1529 C C . ASN A 1 195 ? -3.412 50.938 39.875 1 80.69 195 ASN A C 1
ATOM 1531 O O . ASN A 1 195 ? -2.283 51.438 39.938 1 80.69 195 ASN A O 1
ATOM 1535 N N . SER A 1 196 ? -4.031 50.375 38.812 1 80.56 196 SER A N 1
ATOM 1536 C CA . SER A 1 196 ? -3.352 50.469 37.531 1 80.56 196 SER A CA 1
ATOM 1537 C C . SER A 1 196 ? -4.094 51.375 36.562 1 80.56 196 SER A C 1
ATOM 1539 O O . SER A 1 196 ? -5.246 51.75 36.812 1 80.56 196 SER A O 1
ATOM 1541 N N . LEU A 1 197 ? -3.332 51.812 35.5 1 72.06 197 LEU A N 1
ATOM 1542 C CA . LEU A 1 197 ? -3.939 52.688 34.531 1 72.06 197 LEU A CA 1
ATOM 1543 C C . LEU A 1 197 ? -4.613 51.906 33.406 1 72.06 197 LEU A C 1
ATOM 1545 O O . LEU A 1 197 ? -5.516 52.406 32.75 1 72.06 197 LEU A O 1
ATOM 1549 N N . THR A 1 198 ? -4.066 50.781 33.125 1 75.31 198 THR A N 1
ATOM 1550 C CA . THR A 1 198 ? -4.609 49.938 32.062 1 75.31 198 THR A CA 1
ATOM 1551 C C . THR A 1 198 ? -4.863 48.531 32.562 1 75.31 198 THR A C 1
ATOM 1553 O O . THR A 1 198 ? -4.316 48.094 33.562 1 75.31 198 THR A O 1
ATOM 1556 N N . LEU A 1 199 ? -5.785 47.844 31.906 1 76.06 199 LEU A N 1
ATOM 1557 C CA . LEU A 1 199 ? -6.09 46.469 32.25 1 76.06 199 LEU A CA 1
ATOM 1558 C C . LEU A 1 199 ? -4.852 45.594 32.125 1 76.06 199 LEU A C 1
ATOM 1560 O O . LEU A 1 199 ? -4.676 44.625 32.875 1 76.06 199 LEU A O 1
ATOM 1564 N N . GLU A 1 200 ? -4.062 45.969 31.188 1 70.69 200 GLU A N 1
ATOM 1565 C CA . GLU A 1 200 ? -2.824 45.219 30.984 1 70.69 200 GLU A CA 1
ATOM 1566 C C . GLU A 1 200 ? -1.914 45.312 32.219 1 70.69 200 GLU A C 1
ATOM 1568 O O . GLU A 1 200 ? -1.314 44.312 32.625 1 70.69 200 GLU A O 1
ATOM 1573 N N . GLU A 1 201 ? -1.813 46.438 32.688 1 72 201 GLU A N 1
ATOM 1574 C CA . GLU A 1 201 ? -0.993 46.656 33.875 1 72 201 GLU A CA 1
ATOM 1575 C C . GLU A 1 201 ? -1.562 45.906 35.094 1 72 201 GLU A C 1
ATOM 1577 O O . GLU A 1 201 ? -0.81 45.406 35.906 1 72 201 GLU A O 1
ATOM 1582 N N . ALA A 1 202 ? -2.883 45.906 35.125 1 76.88 202 ALA A N 1
ATOM 1583 C CA . ALA A 1 202 ? -3.529 45.188 36.219 1 76.88 202 ALA A CA 1
ATOM 1584 C C . ALA A 1 202 ? -3.213 43.688 36.125 1 76.88 202 ALA A C 1
ATOM 1586 O O . ALA A 1 202 ? -2.955 43.062 37.156 1 76.88 202 ALA A O 1
ATOM 1587 N N . PHE A 1 203 ? -3.275 43.25 35 1 74.62 203 PHE A N 1
ATOM 1588 C CA . PHE A 1 203 ? -2.963 41.844 34.75 1 74.62 203 PHE A CA 1
ATOM 1589 C C . PHE A 1 203 ? -1.515 41.531 35.125 1 74.62 203 PHE A C 1
ATOM 1591 O O . PHE A 1 203 ? -1.225 40.5 35.75 1 74.62 203 PHE A O 1
ATOM 1598 N N . LEU A 1 204 ? -0.648 42.344 34.656 1 69.44 204 LEU A N 1
ATOM 1599 C CA . LEU A 1 204 ? 0.77 42.188 34.969 1 69.44 204 LEU A CA 1
ATOM 1600 C C . LEU A 1 204 ? 1.017 42.188 36.469 1 69.44 204 LEU A C 1
ATOM 1602 O O . LEU A 1 204 ? 1.84 41.438 36.969 1 69.44 204 LEU A O 1
ATOM 1606 N N . SER A 1 205 ? 0.359 43.062 37.062 1 75.44 205 SER A N 1
ATOM 1607 C CA . SER A 1 205 ? 0.492 43.188 38.5 1 75.44 205 SER A CA 1
ATOM 1608 C C . SER A 1 205 ? 0.027 41.906 39.188 1 75.44 205 SER A C 1
ATOM 1610 O O . SER A 1 205 ? 0.646 41.438 40.156 1 75.44 205 SER A O 1
ATOM 1612 N N . LEU A 1 206 ? -1.067 41.375 38.719 1 75.56 206 LEU A N 1
ATOM 1613 C CA . LEU A 1 206 ? -1.611 40.156 39.312 1 75.56 206 LEU A CA 1
ATOM 1614 C C . LEU A 1 206 ? -0.675 38.969 39.031 1 75.56 206 LEU A C 1
ATOM 1616 O O . LEU A 1 206 ? -0.545 38.094 39.875 1 75.56 206 LEU A O 1
ATOM 1620 N N . CYS A 1 207 ? -0.137 38.969 37.875 1 68.56 207 CYS A N 1
ATOM 1621 C CA . CYS A 1 207 ? 0.799 37.906 37.531 1 68.56 207 CYS A CA 1
ATOM 1622 C C . CYS A 1 207 ? 2.045 37.938 38.406 1 68.56 207 CYS A C 1
ATOM 1624 O O . CYS A 1 207 ? 2.564 36.906 38.812 1 68.56 207 CYS A O 1
ATOM 1626 N N . CYS A 1 208 ? 2.596 39.156 38.625 1 62.66 208 CYS A N 1
ATOM 1627 C CA . CYS A 1 208 ? 3.775 39.312 39.469 1 62.66 208 CYS A CA 1
ATOM 1628 C C . CYS A 1 208 ? 3.488 38.906 40.906 1 62.66 208 CYS A C 1
ATOM 1630 O O . CYS A 1 208 ? 4.34 38.312 41.562 1 62.66 208 CYS A O 1
ATOM 1632 N N . VAL A 1 209 ? 2.312 39.219 41.312 1 62.41 209 VAL A N 1
ATOM 1633 C CA . VAL A 1 209 ? 1.929 38.875 42.688 1 62.41 209 VAL A CA 1
ATOM 1634 C C . VAL A 1 209 ? 1.876 37.344 42.812 1 62.41 209 VAL A C 1
ATOM 1636 O O . VAL A 1 209 ? 2.314 36.781 43.844 1 62.41 209 VAL A O 1
ATOM 1639 N N . GLN A 1 210 ? 1.33 36.719 41.812 1 62.19 210 GLN A N 1
ATOM 1640 C CA . GLN A 1 210 ? 1.244 35.25 41.844 1 62.19 210 GLN A CA 1
ATOM 1641 C C . GLN A 1 210 ? 2.633 34.625 41.812 1 62.19 210 GLN A C 1
ATOM 1643 O O . GLN A 1 210 ? 2.855 33.562 42.406 1 62.19 210 GLN A O 1
ATOM 1648 N N . GLU A 1 211 ? 3.434 35.156 40.875 1 55.88 211 GLU A N 1
ATOM 1649 C CA . GLU A 1 211 ? 4.797 34.625 40.812 1 55.88 211 GLU A CA 1
ATOM 1650 C C . GLU A 1 211 ? 5.496 34.781 42.156 1 55.88 211 GLU A C 1
ATOM 1652 O O . GLU A 1 211 ? 6.277 33.906 42.562 1 55.88 211 GLU A O 1
ATOM 1657 N N . SER A 1 212 ? 5.25 36 42.812 1 52.22 212 SER A N 1
ATOM 1658 C CA . SER A 1 212 ? 5.824 36.188 44.125 1 52.22 212 SER A CA 1
ATOM 1659 C C . SER A 1 212 ? 5.148 35.312 45.156 1 52.22 212 SER A C 1
ATOM 1661 O O . SER A 1 212 ? 5.797 34.812 46.094 1 52.22 212 SER A O 1
ATOM 1663 N N . GLU A 1 213 ? 3.799 35.219 45.094 1 48.81 213 GLU A N 1
ATOM 1664 C CA . GLU A 1 213 ? 3.055 34.438 46.062 1 48.81 213 GLU A CA 1
ATOM 1665 C C . GLU A 1 213 ? 3.104 32.938 45.688 1 48.81 213 GLU A C 1
ATOM 1667 O O . GLU A 1 213 ? 2.461 32.125 46.344 1 48.81 213 GLU A O 1
ATOM 1672 N N . ARG A 1 214 ? 3.465 32.562 44.625 1 46.81 214 ARG A N 1
ATOM 1673 C CA . ARG A 1 214 ? 3.436 31.125 44.312 1 46.81 214 ARG A CA 1
ATOM 1674 C C . ARG A 1 214 ? 3.973 30.297 45.469 1 46.81 214 ARG A C 1
ATOM 1676 O O . ARG A 1 214 ? 4.098 29.078 45.344 1 46.81 214 ARG A O 1
ATOM 1683 N N . PHE A 1 215 ? 4.883 30.797 46.344 1 34.41 215 PHE A N 1
ATOM 1684 C CA . PHE A 1 215 ? 5.16 29.734 47.312 1 34.41 215 PHE A CA 1
ATOM 1685 C C . PHE A 1 215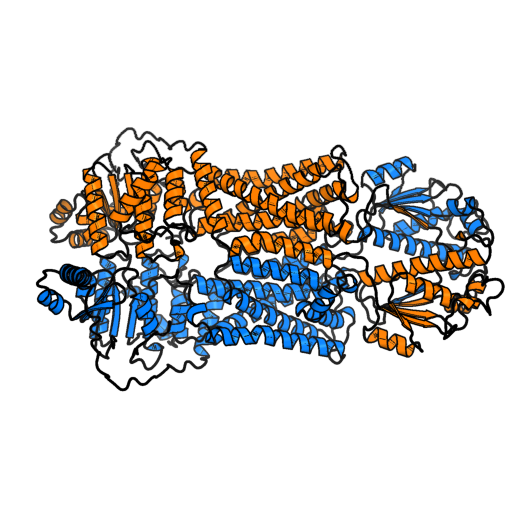 ? 3.904 29.359 48.094 1 34.41 215 PHE A C 1
ATOM 1687 O O . PHE A 1 215 ? 3.885 28.359 48.812 1 34.41 215 PHE A O 1
ATOM 1694 N N . SER A 1 216 ? 3.07 30.375 48.688 1 31.89 216 SER A N 1
ATOM 1695 C CA . SER A 1 216 ? 2.223 29.938 49.781 1 31.89 216 SER A CA 1
ATOM 1696 C C . SER A 1 216 ? 1.016 29.156 49.281 1 31.89 216 SER A C 1
ATOM 1698 O O . SER A 1 216 ? 0.775 29.078 48.094 1 31.89 216 SER A O 1
ATOM 1700 N N . ASN A 1 217 ? -0.356 29.422 50.094 1 32.41 217 ASN A N 1
ATOM 1701 C CA . ASN A 1 217 ? -1.545 28.656 50.469 1 32.41 217 ASN A CA 1
ATOM 1702 C C . ASN A 1 217 ? -2.518 28.531 49.312 1 32.41 217 ASN A C 1
ATOM 1704 O O . ASN A 1 217 ? -2.883 29.531 48.688 1 32.41 217 ASN A O 1
ATOM 1708 N N . LYS A 1 218 ? -2.549 27.469 48.531 1 38.97 218 LYS A N 1
ATOM 1709 C CA . LYS A 1 218 ? -3.646 26.891 47.781 1 38.97 218 LYS A CA 1
ATOM 1710 C C . LYS A 1 218 ? -5 27.312 48.344 1 38.97 218 LYS A C 1
ATOM 1712 O O . LYS A 1 218 ? -5.547 26.641 49.219 1 38.97 218 LYS A O 1
ATOM 1717 N N . SER A 1 219 ? -5.277 28.516 48.812 1 31.17 219 SER A N 1
ATOM 1718 C CA . SER A 1 219 ? -6.625 28.703 49.312 1 31.17 219 SER A CA 1
ATOM 1719 C C . SER A 1 219 ? -7.676 28.297 48.281 1 31.17 219 SER A C 1
ATOM 1721 O O . SER A 1 219 ? -7.695 28.844 47.188 1 31.17 219 SER A O 1
ATOM 1723 N N . LYS A 1 220 ? -8.141 27.094 48.375 1 36.41 220 LYS A N 1
ATOM 1724 C CA . LYS A 1 220 ? -9.352 26.453 47.875 1 36.41 220 LYS A CA 1
ATOM 1725 C C . LYS A 1 220 ? -10.555 27.391 47.969 1 36.41 220 LYS A C 1
ATOM 1727 O O . LYS A 1 220 ? -11.195 27.469 49.031 1 36.41 220 LYS A O 1
ATOM 1732 N N . HIS A 1 221 ? -10.531 28.609 47.75 1 30.69 221 HIS A N 1
ATOM 1733 C CA . HIS A 1 221 ? -11.859 29.188 47.875 1 30.69 221 HIS A CA 1
ATOM 1734 C C . HIS A 1 221 ? -12.922 28.281 47.25 1 30.69 221 HIS A C 1
ATOM 1736 O O . HIS A 1 221 ? -12.812 27.859 46.125 1 30.69 221 HIS A O 1
ATOM 1742 N N . GLU A 1 222 ? -13.508 27.484 48.156 1 30.09 222 GLU A N 1
ATOM 1743 C CA . GLU A 1 222 ? -14.711 26.688 47.938 1 30.09 222 GLU A CA 1
ATOM 1744 C C . GLU A 1 222 ? -15.773 27.5 47.188 1 30.09 222 GLU A C 1
ATOM 1746 O O . GLU A 1 222 ? -16.266 28.5 47.719 1 30.09 222 GLU A O 1
ATOM 1751 N N . TYR A 1 223 ? -15.625 27.859 46.031 1 28.59 223 TYR A N 1
ATOM 1752 C CA . TYR A 1 223 ? -16.766 28.453 45.344 1 28.59 223 TYR A CA 1
ATOM 1753 C C . TYR A 1 223 ? -18.047 27.672 45.656 1 28.59 223 TYR A C 1
ATOM 1755 O O . TYR A 1 223 ? -18.031 26.438 45.688 1 28.59 223 TYR A O 1
ATOM 1763 N N . SER A 1 224 ? -18.953 28.125 46.688 1 28.89 224 SER A N 1
ATOM 1764 C CA . SER A 1 224 ? -20.266 27.672 47.156 1 28.89 224 SER A CA 1
ATOM 1765 C C . SER A 1 224 ? -21 26.953 46.031 1 28.89 224 SER A C 1
ATOM 1767 O O . SER A 1 224 ? -20.75 27.203 44.844 1 28.89 224 SER A O 1
ATOM 1769 N N . GLU A 1 225 ? -21.875 25.891 46.5 1 31.2 225 GLU A N 1
ATOM 1770 C CA . GLU A 1 225 ? -22.734 24.859 45.938 1 31.2 225 GLU A CA 1
ATOM 1771 C C . GLU A 1 225 ? -23.766 25.438 45 1 31.2 225 GLU A C 1
ATOM 1773 O O . GLU A 1 225 ? -24.859 25.844 45.406 1 31.2 225 GLU A O 1
ATOM 1778 N N . ILE A 1 226 ? -23.609 26.562 44.375 1 30.59 226 ILE A N 1
ATOM 1779 C CA . ILE A 1 226 ? -24.844 27.078 43.781 1 30.59 226 ILE A CA 1
ATOM 1780 C C . ILE A 1 226 ? -25.672 25.922 43.219 1 30.59 226 ILE A C 1
ATOM 1782 O O . ILE A 1 226 ? -25.156 24.812 43.062 1 30.59 226 ILE A O 1
ATOM 1786 N N . LEU A 1 227 ? -26.484 26.312 42.125 1 31.09 227 LEU A N 1
ATOM 1787 C CA . LEU A 1 227 ? -27.828 25.938 41.719 1 31.09 227 LEU A CA 1
ATOM 1788 C C . LEU A 1 227 ? -27.859 24.5 41.188 1 31.09 227 LEU A C 1
ATOM 1790 O O . LEU A 1 227 ? -26.844 23.984 40.719 1 31.09 227 LEU A O 1
ATOM 1794 N N . PRO A 1 228 ? -28.906 23.859 41.562 1 30.08 228 PRO A N 1
ATOM 1795 C CA . PRO A 1 228 ? -29.281 22.516 41.125 1 30.08 228 PRO A CA 1
ATOM 1796 C C . PRO A 1 228 ? -28.969 22.25 39.656 1 30.08 228 PRO A C 1
ATOM 1798 O O . PRO A 1 228 ? -29.469 22.969 38.781 1 30.08 228 PRO A O 1
ATOM 1801 N N . PHE A 1 229 ? -27.75 22.219 39.312 1 32.69 229 PHE A N 1
ATOM 1802 C CA . PHE A 1 229 ? -27.156 21.922 38 1 32.69 229 PHE A CA 1
ATOM 1803 C C . PHE A 1 229 ? -27.734 20.625 37.438 1 32.69 229 PHE A C 1
ATOM 1805 O O . PHE A 1 229 ? -27.625 19.578 38.062 1 32.69 229 PHE A O 1
ATOM 1812 N N . THR A 1 230 ? -28.922 20.703 36.906 1 31.73 230 THR A N 1
ATOM 1813 C CA . THR A 1 230 ? -29.375 19.438 36.312 1 31.73 230 THR A CA 1
ATOM 1814 C C . THR A 1 230 ? -28.266 18.797 35.469 1 31.73 230 THR A C 1
ATOM 1816 O O . THR A 1 230 ? -27.547 19.5 34.75 1 31.73 230 THR A O 1
ATOM 1819 N N . LYS A 1 231 ? -27.562 17.875 35.844 1 38.09 231 LYS A N 1
ATOM 1820 C CA . LYS A 1 231 ? -26.719 16.906 35.125 1 38.09 231 LYS A CA 1
ATOM 1821 C C . LYS A 1 231 ? -27.203 16.719 33.688 1 38.09 231 LYS A C 1
ATOM 1823 O O . LYS A 1 231 ? -27.891 15.75 33.406 1 38.09 231 LYS A O 1
ATOM 1828 N N . ASN A 1 232 ? -27.859 17.578 33.031 1 37.59 232 ASN A N 1
ATOM 1829 C CA . ASN A 1 232 ? -28.5 17.203 31.781 1 37.59 232 ASN A CA 1
ATOM 1830 C C . ASN A 1 232 ? -27.469 16.859 30.703 1 37.59 232 ASN A C 1
ATOM 1832 O O . ASN A 1 232 ? -26.75 17.734 30.219 1 37.59 232 ASN A O 1
ATOM 1836 N N . ARG A 1 233 ? -26.766 15.781 30.844 1 48.38 233 ARG A N 1
ATOM 1837 C CA . ARG A 1 233 ? -26.141 15.188 29.688 1 48.38 233 ARG A CA 1
ATOM 1838 C C . ARG A 1 233 ? -27.016 15.312 28.453 1 48.38 233 ARG A C 1
ATOM 1840 O O . ARG A 1 233 ? -28.125 14.773 28.422 1 48.38 233 ARG A O 1
ATOM 1847 N N . LEU A 1 234 ? -26.875 16.438 27.781 1 54.25 234 LEU A N 1
ATOM 1848 C CA . LEU A 1 234 ? -27.641 16.5 26.547 1 54.25 234 LEU A CA 1
ATOM 1849 C C . LEU A 1 234 ? -27.719 15.133 25.875 1 54.25 234 LEU A C 1
ATOM 1851 O O . LEU A 1 234 ? -26.688 14.484 25.672 1 54.25 234 LEU A O 1
ATOM 1855 N N . LYS A 1 235 ? -28.688 14.211 26.359 1 53.81 235 LYS A N 1
ATOM 1856 C CA . LYS A 1 235 ? -28.922 12.906 25.75 1 53.81 235 LYS A CA 1
ATOM 1857 C C . LYS A 1 235 ? -28.844 12.984 24.219 1 53.81 235 LYS A C 1
ATOM 1859 O O . LYS A 1 235 ? -29.531 13.805 23.609 1 53.81 235 LYS A O 1
ATOM 1864 N N . ASN A 1 236 ? -27.656 12.758 23.609 1 64.25 236 ASN A N 1
ATOM 1865 C CA . ASN A 1 236 ? -27.578 12.852 22.156 1 64.25 236 ASN A CA 1
ATOM 1866 C C . ASN A 1 236 ? -28.031 11.562 21.469 1 64.25 236 ASN A C 1
ATOM 1868 O O . ASN A 1 236 ? -27.438 10.508 21.688 1 64.25 236 ASN A O 1
ATOM 1872 N N . SER A 1 237 ? -29.406 11.375 21.312 1 76.19 237 SER A N 1
ATOM 1873 C CA . SER A 1 237 ? -29.891 10.266 20.5 1 76.19 237 SER A CA 1
ATOM 1874 C C . SER A 1 237 ? -29.531 10.477 19.031 1 76.19 237 SER A C 1
ATOM 1876 O O . SER A 1 237 ? -29.172 11.578 18.625 1 76.19 237 SER A O 1
ATOM 1878 N N . PHE A 1 238 ? -29.562 9.391 18.359 1 84.75 238 PHE A N 1
ATOM 1879 C CA . PHE A 1 238 ? -29.312 9.414 16.922 1 84.75 238 PHE A CA 1
ATOM 1880 C C . PHE A 1 238 ? -30.328 10.297 16.219 1 84.75 238 PHE A C 1
ATOM 1882 O O . PHE A 1 238 ? -31.531 10.234 16.516 1 84.75 238 PHE A O 1
ATOM 1889 N N . SER A 1 239 ? -29.906 11.227 15.469 1 89.5 239 SER A N 1
ATOM 1890 C CA . SER A 1 239 ? -30.766 12.141 14.727 1 89.5 239 SER A CA 1
ATOM 1891 C C . SER A 1 239 ? -30.609 11.953 13.219 1 89.5 239 SER A C 1
ATOM 1893 O O . SER A 1 239 ? -29.484 11.992 12.695 1 89.5 239 SER A O 1
ATOM 1895 N N . TRP A 1 240 ? -31.719 11.695 12.516 1 91.06 240 TRP A N 1
ATOM 1896 C CA . TRP A 1 240 ? -31.703 11.531 11.062 1 91.06 240 TRP A CA 1
ATOM 1897 C C . TRP A 1 240 ? -31.266 12.82 10.375 1 91.06 240 TRP A C 1
ATOM 1899 O O . TRP A 1 240 ? -30.656 12.781 9.305 1 91.06 240 TRP A O 1
ATOM 1909 N N . ARG A 1 241 ? -31.578 13.867 10.984 1 91.31 241 ARG A N 1
ATOM 1910 C CA . ARG A 1 241 ? -31.203 15.164 10.43 1 91.31 241 ARG A CA 1
ATOM 1911 C C . ARG A 1 241 ? -29.688 15.328 10.398 1 91.31 241 ARG A C 1
ATOM 1913 O O . ARG A 1 241 ? -29.125 15.719 9.383 1 91.31 241 ARG A O 1
ATOM 1920 N N . ARG A 1 242 ? -29.125 15.008 11.492 1 93.19 242 ARG A N 1
ATOM 1921 C CA . ARG A 1 242 ? -27.672 15.125 11.578 1 93.19 242 ARG A CA 1
ATOM 1922 C C . ARG A 1 242 ? -27 14.148 10.625 1 93.19 242 ARG A C 1
ATOM 1924 O O . ARG A 1 242 ? -25.984 14.484 10.008 1 93.19 242 ARG A O 1
ATOM 1931 N N . PHE A 1 243 ? -27.609 12.984 10.516 1 93.19 243 PHE A N 1
ATOM 1932 C CA . PHE A 1 243 ? -27.078 12 9.586 1 93.19 243 PHE A CA 1
ATOM 1933 C C . PHE A 1 243 ? -27.125 12.523 8.156 1 93.19 243 PHE A C 1
ATOM 1935 O O . PHE A 1 243 ? -26.141 12.391 7.418 1 93.19 243 PHE A O 1
ATOM 1942 N N . ARG A 1 244 ? -28.203 13.117 7.793 1 93.69 244 ARG A N 1
ATOM 1943 C CA . ARG A 1 244 ? -28.344 13.656 6.445 1 93.69 244 ARG A CA 1
ATOM 1944 C C . ARG A 1 244 ? -27.359 14.805 6.207 1 93.69 244 ARG A C 1
ATOM 1946 O O . ARG A 1 244 ? -26.828 14.961 5.105 1 93.69 244 ARG A O 1
ATOM 1953 N N . ALA A 1 245 ? -27.141 15.633 7.203 1 94.31 245 ALA A N 1
ATOM 1954 C CA . ALA A 1 245 ? -26.188 16.75 7.098 1 94.31 245 ALA A CA 1
ATOM 1955 C C . ALA A 1 245 ? -24.766 16.234 6.879 1 94.31 245 ALA A C 1
ATOM 1957 O O . ALA A 1 245 ? -24.047 16.734 6.023 1 94.31 245 ALA A O 1
ATOM 1958 N N . LEU A 1 246 ? -24.5 15.227 7.656 1 94.19 246 LEU A N 1
ATOM 1959 C CA . LEU A 1 246 ? -23.156 14.641 7.543 1 94.19 246 LEU A CA 1
ATOM 1960 C C . LEU A 1 246 ? -22.969 13.977 6.184 1 94.19 246 LEU A C 1
ATOM 1962 O O . LEU A 1 246 ? -21.891 14.055 5.598 1 94.19 246 LEU A O 1
ATOM 1966 N N . THR A 1 247 ? -23.969 13.32 5.711 1 94.12 247 THR A N 1
ATOM 1967 C CA . THR A 1 247 ? -23.906 12.68 4.398 1 94.12 247 THR A CA 1
ATOM 1968 C C . THR A 1 247 ? -23.734 13.719 3.299 1 94.12 247 THR A C 1
ATOM 1970 O O . THR A 1 247 ? -22.984 13.5 2.344 1 94.12 247 THR A O 1
ATOM 1973 N N . TYR A 1 248 ? -24.406 14.773 3.443 1 94 248 TYR A N 1
ATOM 1974 C CA . TYR A 1 248 ? -24.234 15.867 2.486 1 94 248 TYR A CA 1
ATOM 1975 C C . TYR A 1 248 ? -22.797 16.375 2.475 1 94 248 TYR A C 1
ATOM 1977 O O . TYR A 1 248 ? -22.219 16.562 1.408 1 94 248 TYR A O 1
ATOM 1985 N N . LYS A 1 249 ? -22.312 16.578 3.629 1 93.38 249 LYS A N 1
ATOM 1986 C CA . LYS A 1 249 ? -20.938 17.062 3.758 1 93.38 249 LYS A CA 1
ATOM 1987 C C . LYS A 1 249 ? -19.953 16.094 3.117 1 93.38 249 LYS A C 1
ATOM 1989 O O . LYS A 1 249 ? -19.094 16.5 2.328 1 93.38 249 LYS A O 1
ATOM 1994 N N . ASN A 1 250 ? -20.156 14.852 3.449 1 91.56 250 ASN A N 1
ATOM 1995 C CA . ASN A 1 250 ? -19.25 13.836 2.912 1 91.56 250 ASN A CA 1
ATOM 1996 C C . ASN A 1 250 ? -19.359 13.742 1.393 1 91.56 250 ASN A C 1
ATOM 1998 O O . ASN A 1 250 ? -18.344 13.586 0.705 1 91.56 250 ASN A O 1
ATOM 2002 N N . ALA A 1 251 ? -20.5 13.805 0.913 1 91.88 251 ALA A N 1
ATOM 2003 C CA . ALA A 1 251 ? -20.719 13.75 -0.531 1 91.88 251 ALA A CA 1
ATOM 2004 C C . ALA A 1 251 ? -20.109 14.961 -1.223 1 91.88 251 ALA A C 1
ATOM 2006 O O . ALA A 1 251 ? -19.516 14.836 -2.299 1 91.88 251 ALA A O 1
ATOM 2007 N N . SER A 1 252 ? -20.234 16.109 -0.578 1 91.69 252 SER A N 1
ATOM 2008 C CA . SER A 1 252 ? -19.672 17.344 -1.141 1 91.69 252 SER A CA 1
ATOM 2009 C C . SER A 1 252 ? -18.156 17.297 -1.145 1 91.69 252 SER A C 1
ATOM 2011 O O . SER A 1 252 ? -17.516 17.766 -2.098 1 91.69 252 SER A O 1
ATOM 2013 N N . LEU A 1 253 ? -17.625 16.797 -0.099 1 88.31 253 LEU A N 1
ATOM 2014 C CA . LEU A 1 253 ? -16.172 16.672 -0.003 1 88.31 253 LEU A CA 1
ATOM 2015 C C . LEU A 1 253 ? -15.633 15.734 -1.075 1 88.31 253 LEU A C 1
ATOM 2017 O O . LEU A 1 253 ? -14.602 16.016 -1.69 1 88.31 253 LEU A O 1
ATOM 2021 N N . LEU A 1 254 ? -16.312 14.648 -1.221 1 84.56 254 LEU A N 1
ATOM 2022 C CA . LEU A 1 254 ? -15.891 13.664 -2.209 1 84.56 254 LEU A CA 1
ATOM 2023 C C . LEU A 1 254 ? -16 14.227 -3.621 1 84.56 254 LEU A C 1
ATOM 2025 O O . LEU A 1 254 ? -15.117 14 -4.453 1 84.56 254 LEU A O 1
ATOM 2029 N N . TYR A 1 255 ? -17 14.922 -3.857 1 86.81 255 TYR A N 1
ATOM 2030 C CA . TYR A 1 255 ? -17.25 15.461 -5.191 1 86.81 255 TYR A CA 1
ATOM 2031 C C . TYR A 1 255 ? -16.234 16.516 -5.562 1 86.81 255 TYR A C 1
ATOM 2033 O O . TYR A 1 255 ? -15.859 16.656 -6.73 1 86.81 255 TYR A O 1
ATOM 2041 N N . LYS A 1 256 ? -15.703 17.234 -4.602 1 85.81 256 LYS A N 1
ATOM 2042 C CA . LYS A 1 256 ? -14.805 18.359 -4.867 1 85.81 256 LYS A CA 1
ATOM 2043 C C . LYS A 1 256 ? -13.352 17.891 -4.941 1 85.81 256 LYS A C 1
ATOM 2045 O O . LYS A 1 256 ? -12.508 18.578 -5.516 1 85.81 256 LYS A O 1
ATOM 2050 N N . ASP A 1 257 ? -13.109 16.828 -4.363 1 81.31 257 ASP A N 1
ATOM 2051 C CA . ASP A 1 257 ? -11.758 16.297 -4.438 1 81.31 257 ASP A CA 1
ATOM 2052 C C . ASP A 1 257 ? -11.578 15.422 -5.68 1 81.31 257 ASP A C 1
ATOM 2054 O O . ASP A 1 257 ? -11.633 14.195 -5.594 1 81.31 257 ASP A O 1
ATOM 2058 N N . HIS A 1 258 ? -11.219 15.953 -6.773 1 80.06 258 HIS A N 1
ATOM 2059 C CA . HIS A 1 258 ? -11.133 15.273 -8.062 1 80.06 258 HIS A CA 1
ATOM 2060 C C . HIS A 1 258 ? -10 14.25 -8.078 1 80.06 258 HIS A C 1
ATOM 2062 O O . HIS A 1 258 ? -10.086 13.227 -8.75 1 80.06 258 HIS A O 1
ATOM 2068 N N . THR A 1 259 ? -8.984 14.562 -7.395 1 75.12 259 THR A N 1
ATOM 2069 C CA . THR A 1 259 ? -7.855 13.641 -7.34 1 75.12 259 THR A CA 1
ATOM 2070 C C . THR A 1 259 ? -8.242 12.359 -6.605 1 75.12 259 THR A C 1
ATOM 2072 O O . THR A 1 259 ? -7.973 11.258 -7.086 1 75.12 259 THR A O 1
ATOM 2075 N N . PHE A 1 260 ? -8.898 12.602 -5.609 1 75.69 260 PHE A N 1
ATOM 2076 C CA . PHE A 1 260 ? -9.336 11.453 -4.824 1 75.69 260 PHE A CA 1
ATOM 2077 C C . PHE A 1 260 ? -10.352 10.625 -5.602 1 75.69 260 PHE A C 1
ATOM 2079 O O . PHE A 1 260 ? -10.289 9.391 -5.586 1 75.69 260 PHE A O 1
ATOM 2086 N N . LEU A 1 261 ? -11.234 11.297 -6.254 1 80.94 261 LEU A N 1
ATOM 2087 C CA . LEU A 1 261 ? -12.258 10.609 -7.043 1 80.94 261 LEU A CA 1
ATOM 2088 C C . LEU A 1 261 ? -11.617 9.828 -8.188 1 80.94 261 LEU A C 1
ATOM 2090 O O . LEU A 1 261 ? -12.039 8.703 -8.484 1 80.94 261 LEU A O 1
ATOM 2094 N N . PHE A 1 262 ? -10.648 10.344 -8.758 1 84.31 262 PHE A N 1
ATOM 2095 C CA . PHE A 1 262 ? -9.945 9.688 -9.852 1 84.31 262 PHE A CA 1
ATOM 2096 C C . PHE A 1 262 ? -9.305 8.383 -9.383 1 84.31 262 PHE A C 1
ATOM 2098 O O . PHE A 1 262 ? -9.5 7.336 -10 1 84.31 262 PHE A O 1
ATOM 2105 N N . PHE A 1 263 ? -8.695 8.461 -8.305 1 81 263 PHE A N 1
ATOM 2106 C CA . PHE A 1 263 ? -7.98 7.281 -7.84 1 81 263 PHE A CA 1
ATOM 2107 C C . PHE A 1 263 ? -8.953 6.234 -7.312 1 81 263 PHE A C 1
ATOM 2109 O O . PHE A 1 263 ? -8.719 5.031 -7.453 1 81 263 PHE A O 1
ATOM 2116 N N . THR A 1 264 ? -10.062 6.656 -6.809 1 83.44 264 THR A N 1
ATOM 2117 C CA . THR A 1 264 ? -11.047 5.75 -6.227 1 83.44 264 THR A CA 1
ATOM 2118 C C . THR A 1 264 ? -11.695 4.891 -7.305 1 83.44 264 THR A C 1
ATOM 2120 O O . THR A 1 264 ? -12 3.717 -7.074 1 83.44 264 THR A O 1
ATOM 2123 N N . PHE A 1 265 ? -11.844 5.441 -8.492 1 88.25 265 PHE A N 1
ATOM 2124 C CA . PHE A 1 265 ? -12.578 4.691 -9.5 1 88.25 265 PHE A CA 1
ATOM 2125 C C . PHE A 1 265 ? -11.641 4.188 -10.586 1 88.25 265 PHE A C 1
ATOM 2127 O O . PHE A 1 265 ? -11.867 3.127 -11.172 1 88.25 265 PHE A O 1
ATOM 2134 N N . VAL A 1 266 ? -10.57 4.852 -10.836 1 88.44 266 VAL A N 1
ATOM 2135 C CA . VAL A 1 266 ? -9.688 4.5 -11.938 1 88.44 266 VAL A CA 1
ATOM 2136 C C . VAL A 1 266 ? -8.703 3.42 -11.492 1 88.44 266 VAL A C 1
ATOM 2138 O O . VAL A 1 266 ? -8.391 2.504 -12.258 1 88.44 266 VAL A O 1
ATOM 2141 N N . LEU A 1 267 ? -8.25 3.516 -10.289 1 86.88 267 LEU A N 1
ATOM 2142 C CA . LEU A 1 267 ? -7.227 2.586 -9.828 1 86.88 267 LEU A CA 1
ATOM 2143 C C . LEU A 1 267 ? -7.758 1.156 -9.812 1 86.88 267 LEU A C 1
ATOM 2145 O O . LEU A 1 267 ? -7.121 0.246 -10.344 1 86.88 267 LEU A O 1
ATOM 2149 N N . PRO A 1 268 ? -8.945 0.921 -9.242 1 86.81 268 PRO A N 1
ATOM 2150 C CA . PRO A 1 268 ? -9.469 -0.448 -9.289 1 86.81 268 PRO A CA 1
ATOM 2151 C C . PRO A 1 268 ? -9.703 -0.944 -10.711 1 86.81 268 PRO A C 1
ATOM 2153 O O . PRO A 1 268 ? -9.508 -2.129 -11 1 86.81 268 PRO A O 1
ATOM 2156 N N . LEU A 1 269 ? -10.109 -0.033 -11.555 1 91 269 LEU A N 1
ATOM 2157 C CA . LEU A 1 269 ? -10.328 -0.384 -12.953 1 91 269 LEU A CA 1
ATOM 2158 C C . LEU A 1 269 ? -9.023 -0.827 -13.609 1 91 269 LEU A C 1
ATOM 2160 O O . LEU A 1 269 ? -8.961 -1.898 -14.219 1 91 269 LEU A O 1
ATOM 2164 N N . VAL A 1 270 ? -8.023 -0.075 -13.461 1 89.69 270 VAL A N 1
ATOM 2165 C CA . VAL A 1 270 ? -6.73 -0.353 -14.078 1 89.69 270 VAL A CA 1
ATOM 2166 C C . VAL A 1 270 ? -6.129 -1.62 -13.477 1 89.69 270 VAL A C 1
ATOM 2168 O O . VAL A 1 270 ? -5.59 -2.463 -14.195 1 89.69 270 VAL A O 1
ATOM 2171 N N . GLN A 1 271 ? -6.246 -1.731 -12.203 1 88.06 271 GLN A N 1
ATOM 2172 C CA . GLN A 1 271 ? -5.695 -2.9 -11.523 1 88.06 271 GLN A CA 1
ATOM 2173 C C . GLN A 1 271 ? -6.375 -4.184 -12 1 88.06 271 GLN A C 1
ATOM 2175 O O . GLN A 1 271 ? -5.711 -5.191 -12.234 1 88.06 271 GLN A O 1
ATOM 2180 N N . THR A 1 272 ? -7.68 -4.148 -12.141 1 91.12 272 THR A N 1
ATOM 2181 C CA . THR A 1 272 ? -8.422 -5.328 -12.578 1 91.12 272 THR A CA 1
ATOM 2182 C C . THR A 1 272 ? -8.062 -5.695 -14.016 1 91.12 272 THR A C 1
ATOM 2184 O O . THR A 1 272 ? -7.887 -6.871 -14.336 1 91.12 272 THR A O 1
ATOM 2187 N N . ILE A 1 273 ? -7.883 -4.699 -14.805 1 91.44 273 ILE A N 1
ATOM 2188 C CA . ILE A 1 273 ? -7.547 -4.938 -16.203 1 91.44 273 ILE A CA 1
ATOM 2189 C C . ILE A 1 273 ? -6.137 -5.52 -16.312 1 91.44 273 ILE A C 1
ATOM 2191 O O . ILE A 1 273 ? -5.922 -6.52 -17 1 91.44 273 ILE A O 1
ATOM 2195 N N . VAL A 1 274 ? -5.25 -4.945 -15.633 1 87.62 274 VAL A N 1
ATOM 2196 C CA . VAL A 1 274 ? -3.857 -5.379 -15.688 1 87.62 274 VAL A CA 1
ATOM 2197 C C . VAL A 1 274 ? -3.732 -6.797 -15.133 1 87.62 274 VAL A C 1
ATOM 2199 O O . VAL A 1 274 ? -3.025 -7.633 -15.703 1 87.62 274 VAL A O 1
ATOM 2202 N N . TYR A 1 275 ? -4.402 -7.059 -14.117 1 85.88 275 TYR A N 1
ATOM 2203 C CA . TYR A 1 275 ? -4.367 -8.391 -13.531 1 85.88 275 TYR A CA 1
ATOM 2204 C C . TYR A 1 275 ? -4.875 -9.438 -14.523 1 85.88 275 TYR A C 1
ATOM 2206 O O . TYR A 1 275 ? -4.254 -10.484 -14.695 1 85.88 275 TYR A O 1
ATOM 2214 N N . ASN A 1 276 ? -5.938 -9.148 -15.141 1 89.06 276 ASN A N 1
ATOM 2215 C CA . ASN A 1 276 ? -6.543 -10.117 -16.047 1 89.06 276 ASN A CA 1
ATOM 2216 C C . ASN A 1 276 ? -5.738 -10.242 -17.344 1 89.06 276 ASN A C 1
ATOM 2218 O O . ASN A 1 276 ? -5.777 -11.289 -18 1 89.06 276 ASN A O 1
ATOM 2222 N N . LEU A 1 277 ? -4.996 -9.242 -17.609 1 87.25 277 LEU A N 1
ATOM 2223 C CA . LEU A 1 277 ? -4.227 -9.312 -18.859 1 87.25 277 LEU A CA 1
ATOM 2224 C C . LEU A 1 277 ? -2.844 -9.898 -18.609 1 87.25 277 LEU A C 1
ATOM 2226 O O . LEU A 1 277 ? -2.213 -10.422 -19.531 1 87.25 277 LEU A O 1
ATOM 2230 N N . CYS A 1 278 ? -2.418 -9.859 -17.375 1 83.25 278 CYS A N 1
ATOM 2231 C CA . CYS A 1 278 ? -1.037 -10.242 -17.109 1 83.25 278 CYS A CA 1
ATOM 2232 C C . CYS A 1 278 ? -0.974 -11.617 -16.438 1 83.25 278 CYS A C 1
ATOM 2234 O O . CYS A 1 278 ? 0.018 -12.328 -16.578 1 83.25 278 CYS A O 1
ATOM 2236 N N . VAL A 1 279 ? -2.025 -11.922 -15.688 1 79.94 279 VAL A N 1
ATOM 2237 C CA . VAL A 1 279 ? -1.876 -13.086 -14.828 1 79.94 279 VAL A CA 1
ATOM 2238 C C . VAL A 1 279 ? -2.826 -14.195 -15.281 1 79.94 279 VAL A C 1
ATOM 2240 O O . VAL A 1 279 ? -4.035 -13.977 -15.391 1 79.94 279 VAL A O 1
ATOM 2243 N N . GLY A 1 280 ? -2.213 -15.336 -15.609 1 75.06 280 GLY A N 1
ATOM 2244 C CA . GLY A 1 280 ? -2.994 -16.547 -15.445 1 75.06 280 GLY A CA 1
ATOM 2245 C C . GLY A 1 280 ? -3.455 -17.141 -16.766 1 75.06 280 GLY A C 1
ATOM 2246 O O . GLY A 1 280 ? -3.975 -18.266 -16.797 1 75.06 280 GLY A O 1
ATOM 2247 N N . HIS A 1 281 ? -3.141 -16.453 -17.859 1 81.69 281 HIS A N 1
ATOM 2248 C CA . HIS A 1 281 ? -3.568 -17.062 -19.109 1 81.69 281 HIS A CA 1
ATOM 2249 C C . HIS A 1 281 ? -2.609 -18.156 -19.547 1 81.69 281 HIS A C 1
ATOM 2251 O O . HIS A 1 281 ? -1.502 -18.266 -19.016 1 81.69 281 HIS A O 1
ATOM 2257 N N . ASN A 1 282 ? -3.23 -18.984 -20.344 1 82.44 282 ASN A N 1
ATOM 2258 C CA . ASN A 1 282 ? -2.406 -20.062 -20.875 1 82.44 282 ASN A CA 1
ATOM 2259 C C . ASN A 1 282 ? -1.196 -19.531 -21.641 1 82.44 282 ASN A C 1
ATOM 2261 O O . ASN A 1 282 ? -1.293 -18.516 -22.328 1 82.44 282 ASN A O 1
ATOM 2265 N N . ILE A 1 283 ? -0.103 -20.125 -21.359 1 82.5 283 ILE A N 1
ATOM 2266 C CA . ILE A 1 283 ? 1.136 -19.719 -22.016 1 82.5 283 ILE A CA 1
ATOM 2267 C C . ILE A 1 283 ? 1.066 -20.047 -23.516 1 82.5 283 ILE A C 1
ATOM 2269 O O . ILE A 1 283 ? 0.919 -21.219 -23.891 1 82.5 283 ILE A O 1
ATOM 2273 N N . GLN A 1 284 ? 0.909 -18.891 -24.219 1 76.06 284 GLN A N 1
ATOM 2274 C CA . GLN A 1 284 ? 0.853 -19.078 -25.656 1 76.06 284 GLN A CA 1
ATOM 2275 C C . GLN A 1 284 ? 2.143 -18.609 -26.328 1 76.06 284 GLN A C 1
ATOM 2277 O O . GLN A 1 284 ? 2.768 -17.641 -25.875 1 76.06 284 GLN A O 1
ATOM 2282 N N . ASN A 1 285 ? 2.674 -19.375 -27.281 1 75.88 285 ASN A N 1
ATOM 2283 C CA . ASN A 1 285 ? 3.775 -18.969 -28.141 1 75.88 285 ASN A CA 1
ATOM 2284 C C . ASN A 1 285 ? 5.113 -19.031 -27.422 1 75.88 285 ASN A C 1
ATOM 2286 O O . ASN A 1 285 ? 5.926 -18.109 -27.516 1 75.88 285 ASN A O 1
ATOM 2290 N N . ALA A 1 286 ? 5.133 -19.969 -26.438 1 84.88 286 ALA A N 1
ATOM 2291 C CA . ALA A 1 286 ? 6.473 -20.219 -25.906 1 84.88 286 ALA A CA 1
ATOM 2292 C C . ALA A 1 286 ? 7.441 -20.609 -27.016 1 84.88 286 ALA A C 1
ATOM 2294 O O . ALA A 1 286 ? 7.133 -21.469 -27.844 1 84.88 286 ALA A O 1
ATOM 2295 N N . LYS A 1 287 ? 8.516 -19.969 -27.125 1 90.5 287 LYS A N 1
ATOM 2296 C CA . LYS A 1 287 ? 9.492 -20.281 -28.172 1 90.5 287 LYS A CA 1
ATOM 2297 C C . LYS A 1 287 ? 10.281 -21.547 -27.828 1 90.5 287 LYS A C 1
ATOM 2299 O O . LYS A 1 287 ? 10.992 -21.594 -26.828 1 90.5 287 LYS A O 1
ATOM 2304 N N . LEU A 1 288 ? 10.07 -22.531 -28.625 1 93.25 288 LEU A N 1
ATOM 2305 C CA . LEU A 1 288 ? 10.797 -23.781 -28.5 1 93.25 288 LEU A CA 1
ATOM 2306 C C . LEU A 1 288 ? 11.633 -24.062 -29.75 1 93.25 288 LEU A C 1
ATOM 2308 O O . LEU A 1 288 ? 11.25 -23.688 -30.859 1 93.25 288 LEU A O 1
ATOM 2312 N N . GLY A 1 289 ? 12.828 -24.594 -29.547 1 94.94 289 GLY A N 1
ATOM 2313 C CA . GLY A 1 289 ? 13.672 -25 -30.672 1 94.94 289 GLY A CA 1
ATOM 2314 C C . GLY A 1 289 ? 13.555 -26.484 -30.984 1 94.94 289 GLY A C 1
ATOM 2315 O O . GLY A 1 289 ? 13.289 -27.297 -30.094 1 94.94 289 GLY A O 1
ATOM 2316 N N . VAL A 1 290 ? 13.703 -26.828 -32.25 1 95.56 290 VAL A N 1
ATOM 2317 C CA . VAL A 1 290 ? 13.641 -28.234 -32.656 1 95.56 290 VAL A CA 1
ATOM 2318 C C . VAL A 1 290 ? 14.836 -28.562 -33.562 1 95.56 290 VAL A C 1
ATOM 2320 O O . VAL A 1 290 ? 15.195 -27.781 -34.438 1 95.56 290 VAL A O 1
ATOM 2323 N N . VAL A 1 291 ? 15.523 -29.547 -33.219 1 96.25 291 VAL A N 1
ATOM 2324 C CA . VAL A 1 291 ? 16.547 -30.156 -34.062 1 96.25 291 VAL A CA 1
ATOM 2325 C C . VAL A 1 291 ? 16.141 -31.594 -34.406 1 96.25 291 VAL A C 1
ATOM 2327 O O . VAL A 1 291 ? 16.047 -32.469 -33.531 1 96.25 291 VAL A O 1
ATOM 2330 N N . ASN A 1 292 ? 15.844 -31.797 -35.625 1 96.38 292 ASN A N 1
ATOM 2331 C CA . ASN A 1 292 ? 15.414 -33.094 -36.125 1 96.38 292 ASN A CA 1
ATOM 2332 C C . ASN A 1 292 ? 16.484 -33.781 -36.969 1 96.38 292 ASN A C 1
ATOM 2334 O O . ASN A 1 292 ? 16.562 -33.5 -38.188 1 96.38 292 ASN A O 1
ATOM 2338 N N . ASP A 1 293 ? 17.219 -34.719 -36.438 1 95.38 293 ASP A N 1
ATOM 2339 C CA . ASP A 1 293 ? 18.266 -35.406 -37.188 1 95.38 293 ASP A CA 1
ATOM 2340 C C . ASP A 1 293 ? 17.719 -36.625 -37.938 1 95.38 293 ASP A C 1
ATOM 2342 O O . ASP A 1 293 ? 18.422 -37.25 -38.719 1 95.38 293 ASP A O 1
ATOM 2346 N N . GLU A 1 294 ? 16.438 -36.906 -37.625 1 95.12 294 GLU A N 1
ATOM 2347 C CA . GLU A 1 294 ? 15.82 -37.969 -38.406 1 95.12 294 GLU A CA 1
ATOM 2348 C C . GLU A 1 294 ? 15.617 -37.562 -39.875 1 95.12 294 GLU A C 1
ATOM 2350 O O . GLU A 1 294 ? 15.812 -38.375 -40.781 1 95.12 294 GLU A O 1
ATOM 2355 N N . ILE A 1 295 ? 15.102 -36.375 -40.031 1 92.81 295 ILE A N 1
ATOM 2356 C CA . ILE A 1 295 ? 14.914 -35.812 -41.344 1 92.81 295 ILE A CA 1
ATOM 2357 C C . ILE A 1 295 ? 14.992 -34.281 -41.281 1 92.81 295 ILE A C 1
ATOM 2359 O O . ILE A 1 295 ? 14.523 -33.688 -40.312 1 92.81 295 ILE A O 1
ATOM 2363 N N . LYS A 1 296 ? 15.617 -33.688 -42.219 1 87.62 296 LYS A N 1
ATOM 2364 C CA . LYS A 1 296 ? 15.805 -32.219 -42.188 1 87.62 296 LYS A CA 1
ATOM 2365 C C . LYS A 1 296 ? 14.539 -31.5 -42.656 1 87.62 296 LYS A C 1
ATOM 2367 O O . LYS A 1 296 ? 14.18 -30.453 -42.094 1 87.62 296 LYS A O 1
ATOM 2372 N N . ASN A 1 297 ? 13.859 -32.062 -43.656 1 87.88 297 ASN A N 1
ATOM 2373 C CA . ASN A 1 297 ? 12.648 -31.438 -44.156 1 87.88 297 ASN A CA 1
ATOM 2374 C C . ASN A 1 297 ? 11.414 -32.312 -43.938 1 87.88 297 ASN A C 1
ATOM 2376 O O . ASN A 1 297 ? 11.227 -33.312 -44.594 1 87.88 297 ASN A O 1
ATOM 2380 N N . CYS A 1 298 ? 10.617 -31.766 -42.875 1 90.12 298 CYS A N 1
ATOM 2381 C CA . CYS A 1 298 ? 9.414 -32.531 -42.531 1 90.12 298 CYS A CA 1
ATOM 2382 C C . CYS A 1 298 ? 8.273 -32.188 -43.5 1 90.12 298 CYS A C 1
ATOM 2384 O O . CYS A 1 298 ? 8.102 -31.016 -43.875 1 90.12 298 CYS A O 1
ATOM 2386 N N . SER A 1 299 ? 7.645 -33.188 -44.156 1 90.12 299 SER A N 1
ATOM 2387 C CA . SER A 1 299 ? 6.426 -33.031 -44.938 1 90.12 299 SER A CA 1
ATOM 2388 C C . SER A 1 299 ? 5.332 -33.969 -44.438 1 90.12 299 SER A C 1
ATOM 2390 O O . SER A 1 299 ? 5.617 -34.969 -43.781 1 90.12 299 SER A O 1
ATOM 2392 N N . THR A 1 300 ? 4.121 -33.625 -44.594 1 90 300 THR A N 1
ATOM 2393 C CA . THR A 1 300 ? 2.979 -34.375 -44.125 1 90 300 THR A CA 1
ATOM 2394 C C . THR A 1 300 ? 2.939 -35.75 -44.781 1 90 300 THR A C 1
ATOM 2396 O O . THR A 1 300 ? 2.395 -36.719 -44.25 1 90 300 THR A O 1
ATOM 2399 N N . ASP A 1 301 ? 3.574 -35.906 -45.938 1 90.31 301 ASP A N 1
ATOM 2400 C CA . ASP A 1 301 ? 3.561 -37.156 -46.719 1 90.31 301 ASP A CA 1
ATOM 2401 C C . ASP A 1 301 ? 4.402 -38.219 -46.031 1 90.31 301 ASP A C 1
ATOM 2403 O O . ASP A 1 301 ? 4.246 -39.406 -46.312 1 90.31 301 ASP A O 1
ATOM 2407 N N . LEU A 1 302 ? 5.156 -37.812 -45.156 1 92.19 302 LEU A N 1
ATOM 2408 C CA . LEU A 1 302 ? 6.094 -38.75 -44.531 1 92.19 302 LEU A CA 1
ATOM 2409 C C . LEU A 1 302 ? 5.414 -39.531 -43.406 1 92.19 302 LEU A C 1
ATOM 2411 O O . LEU A 1 302 ? 5.965 -40.5 -42.906 1 92.19 302 LEU A O 1
ATOM 2415 N N . TYR A 1 303 ? 4.211 -39.094 -43 1 92 303 TYR A N 1
ATOM 2416 C CA . TYR A 1 303 ? 3.609 -39.812 -41.875 1 92 303 TYR A CA 1
ATOM 2417 C C . TYR A 1 303 ? 2.113 -40 -42.094 1 92 303 TYR A C 1
ATOM 2419 O O . TYR A 1 303 ? 1.484 -40.844 -41.438 1 92 303 TYR A O 1
ATOM 2427 N N . GLN A 1 304 ? 1.467 -39.25 -43.031 1 91.12 304 GLN A N 1
ATOM 2428 C CA . GLN A 1 304 ? 0.016 -39.281 -43.188 1 91.12 304 GLN A CA 1
ATOM 2429 C C . GLN A 1 304 ? -0.439 -40.625 -43.719 1 91.12 304 GLN A C 1
ATOM 2431 O O . GLN A 1 304 ? 0.04 -41.094 -44.781 1 91.12 304 GLN A O 1
ATOM 2436 N N . GLN A 1 305 ? -1.28 -41.219 -43 1 88.25 305 GLN A N 1
ATOM 2437 C CA . GLN A 1 305 ? -1.906 -42.5 -43.375 1 88.25 305 GLN A CA 1
ATOM 2438 C C . GLN A 1 305 ? -0.86 -43.594 -43.562 1 88.25 305 GLN A C 1
ATOM 2440 O O . GLN A 1 305 ? -1.034 -44.469 -44.406 1 88.25 305 GLN A O 1
ATOM 2445 N N . LYS A 1 306 ? 0.266 -43.469 -42.969 1 92 306 LYS A N 1
ATOM 2446 C CA . LYS A 1 306 ? 1.303 -44.5 -43 1 92 306 LYS A CA 1
ATOM 2447 C C . LYS A 1 306 ? 1.499 -45.125 -41.625 1 92 306 LYS A C 1
ATOM 2449 O O . LYS A 1 306 ? 1.424 -44.438 -40.594 1 92 306 LYS A O 1
ATOM 2454 N N . CYS A 1 307 ? 1.622 -46.344 -41.656 1 90.94 307 CYS A N 1
ATOM 2455 C CA . CYS A 1 307 ? 1.858 -47.062 -40.406 1 90.94 307 CYS A CA 1
ATOM 2456 C C . CYS A 1 307 ? 3.352 -47.219 -40.156 1 90.94 307 CYS A C 1
ATOM 2458 O O . CYS A 1 307 ? 4.066 -47.812 -40.938 1 90.94 307 CYS A O 1
ATOM 2460 N N . PHE A 1 308 ? 3.816 -46.688 -39.094 1 89.94 308 PHE A N 1
ATOM 2461 C CA . PHE A 1 308 ? 5.242 -46.719 -38.781 1 89.94 308 PHE A CA 1
ATOM 2462 C C . PHE A 1 308 ? 5.703 -48.094 -38.375 1 89.94 308 PHE A C 1
ATOM 2464 O O . PHE A 1 308 ? 6.898 -48.406 -38.438 1 89.94 308 PHE A O 1
ATOM 2471 N N . LEU A 1 309 ? 4.832 -49 -38.062 1 86.81 309 LEU A N 1
ATOM 2472 C CA . LEU A 1 309 ? 5.191 -50.375 -37.688 1 86.81 309 LEU A CA 1
ATOM 2473 C C . LEU A 1 309 ? 5.539 -51.188 -38.938 1 86.81 309 LEU A C 1
ATOM 2475 O O . LEU A 1 309 ? 6.426 -52.031 -38.906 1 86.81 309 LEU A O 1
ATOM 2479 N N . ASN A 1 310 ? 4.84 -50.844 -40.062 1 87.88 310 ASN A N 1
ATOM 2480 C CA . ASN A 1 310 ? 5.012 -51.594 -41.312 1 87.88 310 ASN A CA 1
ATOM 2481 C C . ASN A 1 310 ? 6.18 -51.062 -42.125 1 87.88 310 ASN A C 1
ATOM 2483 O O . ASN A 1 310 ? 6.883 -51.844 -42.781 1 87.88 310 ASN A O 1
ATOM 2487 N N . ASP A 1 311 ? 6.297 -49.781 -42.094 1 89.44 311 ASP A N 1
ATOM 2488 C CA . ASP A 1 311 ? 7.336 -49.156 -42.906 1 89.44 311 ASP A CA 1
ATOM 2489 C C . ASP A 1 311 ? 8.039 -48.031 -42.125 1 89.44 311 ASP A C 1
ATOM 2491 O O . ASP A 1 311 ? 7.922 -46.844 -42.469 1 89.44 311 ASP A O 1
ATOM 2495 N N . PRO A 1 312 ? 8.828 -48.438 -41.156 1 87.25 312 PRO A N 1
ATOM 2496 C CA . PRO A 1 312 ? 9.477 -47.438 -40.312 1 87.25 312 PRO A CA 1
ATOM 2497 C C . PRO A 1 312 ? 10.508 -46.625 -41.094 1 87.25 312 PRO A C 1
ATOM 2499 O O . PRO A 1 312 ? 10.836 -45.5 -40.688 1 87.25 312 PRO A O 1
ATOM 2502 N N . SER A 1 313 ? 10.984 -47.156 -42.188 1 86.12 313 SER A N 1
ATOM 2503 C CA . SER A 1 313 ? 12.008 -46.438 -42.938 1 86.12 313 SER A CA 1
ATOM 2504 C C . SER A 1 313 ? 11.422 -45.281 -43.719 1 86.12 313 SER A C 1
ATOM 2506 O O . SER A 1 313 ? 12.086 -44.25 -43.906 1 86.12 313 SER A O 1
ATOM 2508 N N . ASN A 1 314 ? 10.141 -45.406 -44.094 1 88.44 314 ASN A N 1
ATOM 2509 C CA . ASN A 1 314 ? 9.547 -44.344 -44.906 1 88.44 314 ASN A CA 1
ATOM 2510 C C . ASN A 1 314 ? 8.539 -43.531 -44.094 1 88.44 314 ASN A C 1
ATOM 2512 O O . ASN A 1 314 ? 7.996 -42.531 -44.594 1 88.44 314 ASN A O 1
ATOM 2516 N N . THR A 1 315 ? 8.281 -43.906 -42.906 1 93.31 315 THR A N 1
ATOM 2517 C CA . THR A 1 315 ? 7.398 -43.156 -42.031 1 93.31 315 THR A CA 1
ATOM 2518 C C . THR A 1 315 ? 8.211 -42.406 -40.969 1 93.31 315 THR A C 1
ATOM 2520 O O . THR A 1 315 ? 9.062 -43 -40.312 1 93.31 315 THR A O 1
ATOM 2523 N N . LYS A 1 316 ? 8.016 -41.125 -40.875 1 95.12 316 LYS A N 1
ATOM 2524 C CA . LYS A 1 316 ? 8.758 -40.312 -39.906 1 95.12 316 LYS A CA 1
ATOM 2525 C C . LYS A 1 316 ? 7.816 -39.719 -38.844 1 95.12 316 LYS A C 1
ATOM 2527 O O . LYS A 1 316 ? 7.258 -38.625 -39.062 1 95.12 316 LYS A O 1
ATOM 2532 N N . LEU A 1 317 ? 7.816 -40.281 -37.656 1 93.88 317 LEU A N 1
ATOM 2533 C CA . LEU A 1 317 ? 6.918 -39.844 -36.594 1 93.88 317 LEU A CA 1
ATOM 2534 C C . LEU A 1 317 ? 7.41 -38.531 -35.969 1 93.88 317 LEU A C 1
ATOM 2536 O O . LEU A 1 317 ? 6.633 -37.812 -35.344 1 93.88 317 LEU A O 1
ATOM 2540 N N . SER A 1 318 ? 8.75 -38.281 -36.062 1 94.44 318 SER A N 1
ATOM 2541 C CA . SER A 1 318 ? 9.266 -37 -35.625 1 94.44 318 SER A CA 1
ATOM 2542 C C . SER A 1 318 ? 8.562 -35.844 -36.312 1 94.44 318 SER A C 1
ATOM 2544 O O . SER A 1 318 ? 8.211 -34.844 -35.656 1 94.44 318 SER A O 1
ATOM 2546 N N . CYS A 1 319 ? 8.305 -36 -37.5 1 94.94 319 CYS A N 1
ATOM 2547 C CA . CYS A 1 319 ? 7.621 -34.969 -38.281 1 94.94 319 CYS A CA 1
ATOM 2548 C C . CYS A 1 319 ? 6.176 -34.812 -37.812 1 94.94 319 CYS A C 1
ATOM 2550 O O . CYS A 1 319 ? 5.66 -33.688 -37.75 1 94.94 319 CYS A O 1
ATOM 2552 N N . MET A 1 320 ? 5.527 -35.906 -37.5 1 94.25 320 MET A N 1
ATOM 2553 C CA . MET A 1 320 ? 4.156 -35.844 -37 1 94.25 320 MET A CA 1
ATOM 2554 C C . MET A 1 320 ? 4.098 -35.094 -35.688 1 94.25 320 MET A C 1
ATOM 2556 O O . MET A 1 320 ? 3.217 -34.281 -35.469 1 94.25 320 MET A O 1
ATOM 2560 N N . PHE A 1 321 ? 5.023 -35.438 -34.844 1 93 321 PHE A N 1
ATOM 2561 C CA . PHE A 1 321 ? 5.098 -34.812 -33.531 1 93 321 PHE A CA 1
ATOM 2562 C C . PHE A 1 321 ? 5.344 -33.312 -33.688 1 93 321 PHE A C 1
ATOM 2564 O O . PHE A 1 321 ? 4.699 -32.5 -33 1 93 321 PHE A O 1
ATOM 2571 N N . ILE A 1 322 ? 6.238 -32.938 -34.5 1 93.56 322 ILE A N 1
ATOM 2572 C CA . ILE A 1 322 ? 6.59 -31.547 -34.719 1 93.56 322 ILE A CA 1
ATOM 2573 C C . ILE A 1 322 ? 5.375 -30.781 -35.25 1 93.56 322 ILE A C 1
ATOM 2575 O O . ILE A 1 322 ? 5.098 -29.656 -34.812 1 93.56 322 ILE A O 1
ATOM 2579 N N . ASP A 1 323 ? 4.668 -31.406 -36.125 1 92.69 323 ASP A N 1
ATOM 2580 C CA . ASP A 1 323 ? 3.479 -30.781 -36.656 1 92.69 323 ASP A CA 1
ATOM 2581 C C . ASP A 1 323 ? 2.412 -30.578 -35.594 1 92.69 323 ASP A C 1
ATOM 2583 O O . ASP A 1 323 ? 1.732 -29.547 -35.562 1 92.69 323 ASP A O 1
ATOM 2587 N N . HIS A 1 324 ? 2.275 -31.562 -34.781 1 92.5 324 HIS A N 1
ATOM 2588 C CA . HIS A 1 324 ? 1.3 -31.438 -33.688 1 92.5 324 HIS A CA 1
ATOM 2589 C C . HIS A 1 324 ? 1.713 -30.359 -32.688 1 92.5 324 HIS A C 1
ATOM 2591 O O . HIS A 1 324 ? 0.861 -29.672 -32.156 1 92.5 324 HIS A O 1
ATOM 2597 N N . LEU A 1 325 ? 2.957 -30.266 -32.438 1 90.81 325 LEU A N 1
ATOM 2598 C CA . LEU A 1 325 ? 3.455 -29.234 -31.531 1 90.81 325 LEU A CA 1
ATOM 2599 C C . LEU A 1 325 ? 3.213 -27.844 -32.125 1 90.81 325 LEU A C 1
ATOM 2601 O O . LEU A 1 325 ? 2.852 -26.922 -31.391 1 90.81 325 LEU A O 1
ATOM 2605 N N . ARG A 1 326 ? 3.453 -27.688 -33.344 1 89.19 326 ARG A N 1
ATOM 2606 C CA . ARG A 1 326 ? 3.223 -26.422 -34 1 89.19 326 ARG A CA 1
ATOM 2607 C C . ARG A 1 326 ? 1.744 -26.047 -33.969 1 89.19 326 ARG A C 1
ATOM 2609 O O . ARG A 1 326 ? 1.399 -24.859 -33.938 1 89.19 326 ARG A O 1
ATOM 2616 N N . ALA A 1 327 ? 0.963 -27.016 -34 1 85.62 327 ALA A N 1
ATOM 2617 C CA . ALA A 1 327 ? -0.476 -26.766 -33.969 1 85.62 327 ALA A CA 1
ATOM 2618 C C . ALA A 1 327 ? -0.936 -26.375 -32.562 1 85.62 327 ALA A C 1
ATOM 2620 O O . ALA A 1 327 ? -1.937 -25.672 -32.406 1 85.62 327 ALA A O 1
ATOM 2621 N N . SER A 1 328 ? -0.313 -26.969 -31.5 1 76.25 328 SER A N 1
ATOM 2622 C CA . SER A 1 328 ? -0.726 -26.734 -30.125 1 76.25 328 SER A CA 1
ATOM 2623 C C . SER A 1 328 ? -0.177 -25.406 -29.594 1 76.25 328 SER A C 1
ATOM 2625 O O . SER A 1 328 ? -0.061 -25.219 -28.391 1 76.25 328 SER A O 1
ATOM 2627 N N . ASN A 1 329 ? 0.254 -24.438 -30.312 1 65.69 329 ASN A N 1
ATOM 2628 C CA . ASN A 1 329 ? 0.518 -23.047 -29.906 1 65.69 329 ASN A CA 1
ATOM 2629 C C . ASN A 1 329 ? 1.974 -22.859 -29.5 1 65.69 329 ASN A C 1
ATOM 2631 O O . ASN A 1 329 ? 2.291 -21.922 -28.75 1 65.69 329 ASN A O 1
ATOM 2635 N N . SER A 1 330 ? 2.752 -23.703 -29.75 1 69.81 330 SER A N 1
ATOM 2636 C CA . SER A 1 330 ? 4.172 -23.438 -29.547 1 69.81 330 SER A CA 1
ATOM 2637 C C . SER A 1 330 ? 4.82 -22.859 -30.797 1 69.81 330 SER A C 1
ATOM 2639 O O . SER A 1 330 ? 4.441 -23.203 -31.906 1 69.81 330 SER A O 1
ATOM 2641 N N . TYR A 1 331 ? 5.438 -21.797 -30.594 1 81.56 331 TYR A N 1
ATOM 2642 C CA . TYR A 1 331 ? 6.27 -21.266 -31.672 1 81.56 331 TYR A CA 1
ATOM 2643 C C . TYR A 1 331 ? 7.57 -22.047 -31.797 1 81.56 331 TYR A C 1
ATOM 2645 O O . TYR A 1 331 ? 8.477 -21.891 -30.969 1 81.56 331 TYR A O 1
ATOM 2653 N N . LEU A 1 332 ? 7.586 -22.953 -32.812 1 91.81 332 LEU A N 1
ATOM 2654 C CA . LEU A 1 332 ? 8.75 -23.812 -32.969 1 91.81 332 LEU A CA 1
ATOM 2655 C C . LEU A 1 332 ? 9.742 -23.219 -33.969 1 91.81 332 LEU A C 1
ATOM 2657 O O . LEU A 1 332 ? 9.367 -22.766 -35.031 1 91.81 332 LEU A O 1
ATOM 2661 N N . ILE A 1 333 ? 10.93 -23.125 -33.594 1 94.12 333 ILE A N 1
ATOM 2662 C CA . ILE A 1 333 ? 12.023 -22.641 -34.438 1 94.12 333 ILE A CA 1
ATOM 2663 C C . ILE A 1 333 ? 12.938 -23.797 -34.781 1 94.12 333 ILE A C 1
ATOM 2665 O O . ILE A 1 333 ? 13.43 -24.516 -33.906 1 94.12 333 ILE A O 1
ATOM 2669 N N . ASP A 1 334 ? 13.18 -23.953 -36.062 1 94.5 334 ASP A N 1
ATOM 2670 C CA . ASP A 1 334 ? 14.023 -25.047 -36.531 1 94.5 334 ASP A CA 1
ATOM 2671 C C . ASP A 1 334 ? 15.5 -24.656 -36.5 1 94.5 334 ASP A C 1
ATOM 2673 O O . ASP A 1 334 ? 15.875 -23.578 -36.938 1 94.5 334 ASP A O 1
ATOM 2677 N N . TYR A 1 335 ? 16.219 -25.5 -35.875 1 95.56 335 TYR A N 1
ATOM 2678 C CA . TYR A 1 335 ? 17.656 -25.328 -35.844 1 95.56 335 TYR A CA 1
ATOM 2679 C C . TYR A 1 335 ? 18.359 -26.453 -36.625 1 95.56 335 TYR A C 1
ATOM 2681 O O . TYR A 1 335 ? 17.875 -27.594 -36.625 1 95.56 335 TYR A O 1
ATOM 2689 N N . GLN A 1 336 ? 19.531 -26.172 -37.188 1 93.19 336 GLN A N 1
ATOM 2690 C CA . GLN A 1 336 ? 20.219 -27.125 -38.062 1 93.19 336 GLN A CA 1
ATOM 2691 C C . GLN A 1 336 ? 21 -28.156 -37.25 1 93.19 336 GLN A C 1
ATOM 2693 O O . GLN A 1 336 ? 21.188 -29.281 -37.688 1 93.19 336 GLN A O 1
ATOM 2698 N N . SER A 1 337 ? 21.5 -27.703 -36.125 1 94.06 337 SER A N 1
ATOM 2699 C CA . SER A 1 337 ? 22.328 -28.594 -35.344 1 94.06 337 SER A CA 1
ATOM 2700 C C . SER A 1 337 ? 22.047 -28.422 -33.844 1 94.06 337 SER A C 1
ATOM 2702 O O . SER A 1 337 ? 21.484 -27.406 -33.438 1 94.06 337 SER A O 1
ATOM 2704 N N . LEU A 1 338 ? 22.422 -29.5 -33.094 1 94.25 338 LEU A N 1
ATOM 2705 C CA . LEU A 1 338 ? 22.297 -29.438 -31.641 1 94.25 338 LEU A CA 1
ATOM 2706 C C . LEU A 1 338 ? 23.094 -28.281 -31.062 1 94.25 338 LEU A C 1
ATOM 2708 O O . LEU A 1 338 ? 22.688 -27.672 -30.078 1 94.25 338 LEU A O 1
ATOM 2712 N N . ASN A 1 339 ? 24.203 -28.016 -31.656 1 94.75 339 ASN A N 1
ATOM 2713 C CA . ASN A 1 339 ? 25.047 -26.922 -31.188 1 94.75 339 ASN A CA 1
ATOM 2714 C C . ASN A 1 339 ? 24.359 -25.562 -31.344 1 94.75 339 ASN A C 1
ATOM 2716 O O . ASN A 1 339 ? 24.391 -24.734 -30.438 1 94.75 339 ASN A O 1
ATOM 2720 N N . SER A 1 340 ? 23.797 -25.359 -32.469 1 95.06 340 SER A N 1
ATOM 2721 C CA . SER A 1 340 ? 23.094 -24.109 -32.719 1 95.06 340 SER A CA 1
ATOM 2722 C C . SER A 1 340 ? 21.875 -23.984 -31.812 1 95.06 340 SER A C 1
ATOM 2724 O O . SER A 1 340 ? 21.562 -22.891 -31.312 1 95.06 340 SER A O 1
ATOM 2726 N N . GLY A 1 341 ? 21.188 -25.125 -31.625 1 94.81 341 GLY A N 1
ATOM 2727 C CA . GLY A 1 341 ? 20.031 -25.125 -30.734 1 94.81 341 GLY A CA 1
ATOM 2728 C C . GLY A 1 341 ? 20.406 -24.844 -29.297 1 94.81 341 GLY A C 1
ATOM 2729 O O . GLY A 1 341 ? 19.734 -24.062 -28.609 1 94.81 341 GLY A O 1
ATOM 2730 N N . ASN A 1 342 ? 21.484 -25.422 -28.859 1 92.75 342 ASN A N 1
ATOM 2731 C CA . ASN A 1 342 ? 21.953 -25.203 -27.484 1 92.75 342 ASN A CA 1
ATOM 2732 C C . ASN A 1 342 ? 22.438 -23.781 -27.281 1 92.75 342 ASN A C 1
ATOM 2734 O O . ASN A 1 342 ? 22.266 -23.219 -26.203 1 92.75 342 ASN A O 1
ATOM 2738 N N . ALA A 1 343 ? 23.016 -23.219 -28.266 1 92 343 ALA A N 1
ATOM 2739 C CA . ALA A 1 343 ? 23.438 -21.828 -28.203 1 92 343 ALA A CA 1
ATOM 2740 C C . ALA A 1 343 ? 22.234 -20.891 -28.031 1 92 343 ALA A C 1
ATOM 2742 O O . ALA A 1 343 ? 22.281 -19.938 -27.25 1 92 343 ALA A O 1
ATOM 2743 N N . ALA A 1 344 ? 21.188 -21.203 -28.719 1 92.5 344 ALA A N 1
ATOM 2744 C CA . ALA A 1 344 ? 19.969 -20.422 -28.625 1 92.5 344 ALA A CA 1
ATOM 2745 C C . ALA A 1 344 ? 19.344 -20.562 -27.234 1 92.5 344 ALA A C 1
ATOM 2747 O O . ALA A 1 344 ? 18.781 -19.609 -26.703 1 92.5 344 ALA A O 1
ATOM 2748 N N . LEU A 1 345 ? 19.422 -21.719 -26.719 1 90.69 345 LEU A N 1
ATOM 2749 C CA . LEU A 1 345 ? 18.875 -21.984 -25.391 1 90.69 345 LEU A CA 1
ATOM 2750 C C . LEU A 1 345 ? 19.672 -21.234 -24.328 1 90.69 345 LEU A C 1
ATOM 2752 O O . LEU A 1 345 ? 19.094 -20.656 -23.422 1 90.69 345 LEU A O 1
ATOM 2756 N N . ASN A 1 346 ? 20.984 -21.141 -24.469 1 84.31 346 ASN A N 1
ATOM 2757 C CA . ASN A 1 346 ? 21.844 -20.469 -23.516 1 84.31 346 ASN A CA 1
ATOM 2758 C C . ASN A 1 346 ? 21.734 -18.953 -23.625 1 84.31 346 ASN A C 1
ATOM 2760 O O . ASN A 1 346 ? 22.047 -18.234 -22.672 1 84.31 346 ASN A O 1
ATOM 2764 N N . ALA A 1 347 ? 21.297 -18.547 -24.812 1 86.12 347 ALA A N 1
ATOM 2765 C CA . ALA A 1 347 ? 21.109 -17.109 -25.016 1 86.12 347 ALA A CA 1
ATOM 2766 C C . ALA A 1 347 ? 19.688 -16.688 -24.656 1 86.12 347 ALA A C 1
ATOM 2768 O O . ALA A 1 347 ? 19.312 -15.523 -24.859 1 86.12 347 ALA A O 1
ATOM 2769 N N . ARG A 1 348 ? 18.844 -17.562 -24.203 1 85.12 348 ARG A N 1
ATOM 2770 C CA . ARG A 1 348 ? 17.484 -17.312 -23.766 1 85.12 348 ARG A CA 1
ATOM 2771 C C . ARG A 1 348 ? 16.594 -16.891 -24.922 1 85.12 348 ARG A C 1
ATOM 2773 O O . ARG A 1 348 ? 15.648 -16.109 -24.75 1 85.12 348 ARG A O 1
ATOM 2780 N N . PHE A 1 349 ? 16.969 -17.359 -26.078 1 88.38 349 PHE A N 1
ATOM 2781 C CA . PHE A 1 349 ? 16.109 -17.094 -27.234 1 88.38 349 PHE A CA 1
ATOM 2782 C C . PHE A 1 349 ? 14.93 -18.078 -27.25 1 88.38 349 PHE A C 1
ATOM 2784 O O . PHE A 1 349 ? 13.883 -17.766 -27.828 1 88.38 349 PHE A O 1
ATOM 2791 N N . ILE A 1 350 ? 15.188 -19.281 -26.656 1 92.44 350 ILE A N 1
ATOM 2792 C CA . ILE A 1 350 ? 14.141 -20.297 -26.578 1 92.44 350 ILE A CA 1
ATOM 2793 C C . ILE A 1 350 ? 14.078 -20.859 -25.156 1 92.44 350 ILE A C 1
ATOM 2795 O O . ILE A 1 350 ? 15.047 -20.781 -24.406 1 92.44 350 ILE A O 1
ATOM 2799 N N . TRP A 1 351 ? 12.938 -21.359 -24.812 1 90.88 351 TRP A N 1
ATOM 2800 C CA . TRP A 1 351 ? 12.719 -21.922 -23.484 1 90.88 351 TRP A CA 1
ATOM 2801 C C . TRP A 1 351 ? 13.109 -23.391 -23.422 1 90.88 351 TRP A C 1
ATOM 2803 O O . TRP A 1 351 ? 13.398 -23.922 -22.344 1 90.88 351 TRP A O 1
ATOM 2813 N N . GLY A 1 352 ? 13.078 -24.047 -24.547 1 92.81 352 GLY A N 1
ATOM 2814 C CA . GLY A 1 352 ? 13.383 -25.453 -24.625 1 92.81 352 GLY A CA 1
ATOM 2815 C C . GLY A 1 352 ? 13.828 -25.891 -26 1 92.81 352 GLY A C 1
ATOM 2816 O O . GLY A 1 352 ? 13.5 -25.25 -27 1 92.81 352 GLY A O 1
ATOM 2817 N N . LEU A 1 353 ? 14.703 -26.922 -26 1 94.25 353 LEU A N 1
ATOM 2818 C CA . LEU A 1 353 ? 15.203 -27.516 -27.234 1 94.25 353 LEU A CA 1
ATOM 2819 C C . LEU A 1 353 ? 14.773 -28.969 -27.344 1 94.25 353 LEU A C 1
ATOM 2821 O O . LEU A 1 353 ? 15.031 -29.766 -26.453 1 94.25 353 LEU A O 1
ATOM 2825 N N . ILE A 1 354 ? 14.031 -29.25 -28.391 1 94.94 354 ILE A N 1
ATOM 2826 C CA . ILE A 1 354 ? 13.57 -30.609 -28.672 1 94.94 354 ILE A CA 1
ATOM 2827 C C . ILE A 1 354 ? 14.492 -31.25 -29.703 1 94.94 354 ILE A C 1
ATOM 2829 O O . ILE A 1 354 ? 14.742 -30.688 -30.766 1 94.94 354 ILE A O 1
ATOM 2833 N N . TYR A 1 355 ? 15 -32.438 -29.406 1 95.5 355 TYR A N 1
ATOM 2834 C CA . TYR A 1 355 ? 15.961 -33.125 -30.281 1 95.5 355 TYR A CA 1
ATOM 2835 C C . TYR A 1 355 ? 15.5 -34.531 -30.625 1 95.5 355 TYR A C 1
ATOM 2837 O O . TYR A 1 355 ? 15.125 -35.312 -29.734 1 95.5 355 TYR A O 1
ATOM 2845 N N . PHE A 1 356 ? 15.445 -34.812 -31.922 1 95.62 356 PHE A N 1
ATOM 2846 C CA . PHE A 1 356 ? 15.164 -36.156 -32.438 1 95.62 356 PHE A CA 1
ATOM 2847 C C . PHE A 1 356 ? 16.422 -36.781 -33.031 1 95.62 356 PHE A C 1
ATOM 2849 O O . PHE A 1 356 ? 17.078 -36.156 -33.875 1 95.62 356 PHE A O 1
ATOM 2856 N N . THR A 1 357 ? 16.672 -37.969 -32.656 1 94.5 357 THR A N 1
ATOM 2857 C CA . THR A 1 357 ? 17.844 -38.656 -33.156 1 94.5 357 THR A CA 1
ATOM 2858 C C . THR A 1 357 ? 17.625 -39.125 -34.594 1 94.5 357 THR A C 1
ATOM 2860 O O . THR A 1 357 ? 16.5 -39.094 -35.125 1 94.5 357 THR A O 1
ATOM 2863 N N . SER A 1 358 ? 18.641 -39.656 -35.375 1 93.5 358 SER A N 1
ATOM 2864 C CA . SER A 1 358 ? 18.609 -40 -36.781 1 93.5 358 SER A CA 1
ATOM 2865 C C . SER A 1 358 ? 17.719 -41.219 -37.031 1 93.5 358 SER A C 1
ATOM 2867 O O . SER A 1 358 ? 17.109 -41.344 -38.094 1 93.5 358 SER A O 1
ATOM 2869 N N . ASN A 1 359 ? 17.609 -42.125 -36.094 1 93.62 359 ASN A N 1
ATOM 2870 C CA . ASN A 1 359 ? 16.797 -43.312 -36.25 1 93.62 359 ASN A CA 1
ATOM 2871 C C . ASN A 1 359 ? 15.641 -43.344 -35.281 1 93.62 359 ASN A C 1
ATOM 2873 O O . ASN A 1 359 ? 15.305 -44.406 -34.75 1 93.62 359 ASN A O 1
ATOM 2877 N N . TYR A 1 360 ? 15.055 -42.156 -35.125 1 93.88 360 TYR A N 1
ATOM 2878 C CA . TYR A 1 360 ? 14.047 -42 -34.094 1 93.88 360 TYR A CA 1
ATOM 2879 C C . TYR A 1 360 ? 12.867 -42.938 -34.312 1 93.88 360 TYR A C 1
ATOM 2881 O O . TYR A 1 360 ? 12.523 -43.75 -33.438 1 93.88 360 TYR A O 1
ATOM 2889 N N . THR A 1 361 ? 12.227 -42.969 -35.531 1 93.56 361 THR A N 1
ATOM 2890 C CA . THR A 1 361 ? 11.023 -43.75 -35.812 1 93.56 361 THR A CA 1
ATOM 2891 C C . THR A 1 361 ? 11.328 -45.219 -35.781 1 93.56 361 THR A C 1
ATOM 2893 O O . THR A 1 361 ? 10.547 -46 -35.219 1 93.56 361 THR A O 1
ATOM 2896 N N . MET A 1 362 ? 12.461 -45.656 -36.344 1 92.25 362 MET A N 1
ATOM 2897 C CA . MET A 1 362 ? 12.852 -47.062 -36.344 1 92.25 362 MET A CA 1
ATOM 2898 C C . MET A 1 362 ? 13.086 -47.562 -34.938 1 92.25 362 MET A C 1
ATOM 2900 O O . MET A 1 362 ? 12.625 -48.656 -34.562 1 92.25 362 MET A O 1
ATOM 2904 N N . THR A 1 363 ? 13.766 -46.75 -34.219 1 89.88 363 THR A N 1
ATOM 2905 C CA . THR A 1 363 ? 14.062 -47.188 -32.844 1 89.88 363 THR A CA 1
ATOM 2906 C C . THR A 1 363 ? 12.805 -47.156 -31.984 1 89.88 363 THR A C 1
ATOM 2908 O O . THR A 1 363 ? 12.672 -47.906 -31.047 1 89.88 363 THR A O 1
ATOM 2911 N N . LEU A 1 364 ? 11.875 -46.25 -32.281 1 87.75 364 LEU A N 1
ATOM 2912 C CA . LEU A 1 364 ? 10.609 -46.219 -31.562 1 87.75 364 LEU A CA 1
ATOM 2913 C C . LEU A 1 364 ? 9.805 -47.5 -31.797 1 87.75 364 LEU A C 1
ATOM 2915 O O . LEU A 1 364 ? 9.148 -48 -30.891 1 87.75 364 LEU A O 1
ATOM 2919 N N . LYS A 1 365 ? 9.789 -47.938 -33 1 84.06 365 LYS A N 1
ATOM 2920 C CA . LYS A 1 365 ? 9.164 -49.219 -33.312 1 84.06 365 LYS A CA 1
ATOM 2921 C C . LYS A 1 365 ? 9.789 -50.344 -32.5 1 84.06 365 LYS A C 1
ATOM 2923 O O . LYS A 1 365 ? 9.078 -51.188 -31.953 1 84.06 365 LYS A O 1
ATOM 2928 N N . ASN A 1 366 ? 11.164 -50.344 -32.469 1 83.38 366 ASN A N 1
ATOM 2929 C CA . ASN A 1 366 ? 11.883 -51.375 -31.766 1 83.38 366 ASN A CA 1
ATOM 2930 C C . ASN A 1 366 ? 11.578 -51.344 -30.266 1 83.38 366 ASN A C 1
ATOM 2932 O O . ASN A 1 366 ? 11.648 -52.375 -29.594 1 83.38 366 ASN A O 1
ATOM 2936 N N . ARG A 1 367 ? 11.219 -50.188 -29.797 1 80.06 367 ARG A N 1
ATOM 2937 C CA . ARG A 1 367 ? 10.93 -50 -28.375 1 80.06 367 ARG A CA 1
ATOM 2938 C C . ARG A 1 367 ? 9.664 -50.75 -27.984 1 80.06 367 ARG A C 1
ATOM 2940 O O . ARG A 1 367 ? 9.453 -51.031 -26.797 1 80.06 367 ARG A O 1
ATOM 2947 N N . LEU A 1 368 ? 8.844 -51.062 -28.922 1 74.31 368 LEU A N 1
ATOM 2948 C CA . LEU A 1 368 ? 7.582 -51.75 -28.641 1 74.31 368 LEU A CA 1
ATOM 2949 C C . LEU A 1 368 ? 7.824 -53.219 -28.344 1 74.31 368 LEU A C 1
ATOM 2951 O O . LEU A 1 368 ? 6.949 -53.906 -27.797 1 74.31 368 LEU A O 1
ATOM 2955 N N . ASN A 1 369 ? 9.023 -53.531 -28.625 1 73.62 369 ASN A N 1
ATOM 2956 C CA . ASN A 1 369 ? 9.359 -54.938 -28.312 1 73.62 369 ASN A CA 1
ATOM 2957 C C . ASN A 1 369 ? 9.555 -55.125 -26.812 1 73.62 369 ASN A C 1
ATOM 2959 O O . ASN A 1 369 ? 9.773 -54.156 -26.078 1 73.62 369 ASN A O 1
ATOM 2963 N N . ILE A 1 370 ? 9.352 -56.312 -26.297 1 67.56 370 ILE A N 1
ATOM 2964 C CA . ILE A 1 370 ? 9.469 -56.656 -24.891 1 67.56 370 ILE A CA 1
ATOM 2965 C C . ILE A 1 370 ? 10.906 -56.406 -24.422 1 67.56 370 ILE A C 1
ATOM 2967 O O . ILE A 1 370 ? 11.133 -55.875 -23.328 1 67.56 370 ILE A O 1
ATOM 2971 N N . PHE A 1 371 ? 11.859 -56.938 -25.219 1 71.88 371 PHE A N 1
ATOM 2972 C CA . PHE A 1 371 ? 13.266 -56.719 -24.906 1 71.88 371 PHE A CA 1
ATOM 2973 C C . PHE A 1 371 ? 13.859 -55.625 -25.797 1 71.88 371 PHE A C 1
ATOM 2975 O O . PHE A 1 371 ? 13.828 -55.719 -27.016 1 71.88 371 PHE A O 1
ATOM 2982 N N . VAL A 1 372 ? 14.203 -54.531 -25.156 1 77.5 372 VAL A N 1
ATOM 2983 C CA . VAL A 1 372 ? 14.734 -53.406 -25.906 1 77.5 372 VAL A CA 1
ATOM 2984 C C . VAL A 1 372 ? 16.141 -53.094 -25.422 1 77.5 372 VAL A C 1
ATOM 2986 O O . VAL A 1 372 ? 16.422 -53.125 -24.219 1 77.5 372 VAL A O 1
ATOM 2989 N N . ASN A 1 373 ? 17.188 -52.875 -26.281 1 80.75 373 ASN A N 1
ATOM 2990 C CA . ASN A 1 373 ? 18.547 -52.531 -25.922 1 80.75 373 ASN A CA 1
ATOM 2991 C C . ASN A 1 373 ? 18.656 -51.062 -25.547 1 80.75 373 ASN A C 1
ATOM 2993 O O . ASN A 1 373 ? 17.734 -50.281 -25.766 1 80.75 373 ASN A O 1
ATOM 2997 N N . SER A 1 374 ? 19.75 -50.719 -24.875 1 81.5 374 SER A N 1
ATOM 2998 C CA . SER A 1 374 ? 19.969 -49.375 -24.375 1 81.5 374 SER A CA 1
ATOM 2999 C C . SER A 1 374 ? 20.016 -48.344 -25.516 1 81.5 374 SER A C 1
ATOM 3001 O O . SER A 1 374 ? 19.578 -47.219 -25.375 1 81.5 374 SER A O 1
ATOM 3003 N N . TYR A 1 375 ? 20.469 -48.781 -26.625 1 86.19 375 TYR A N 1
ATOM 3004 C CA . TYR A 1 375 ? 20.547 -47.938 -27.797 1 86.19 375 TYR A CA 1
ATOM 3005 C C . TYR A 1 375 ? 19.156 -47.531 -28.266 1 86.19 375 TYR A C 1
ATOM 3007 O O . TYR A 1 375 ? 18.906 -46.344 -28.516 1 86.19 375 TYR A O 1
ATOM 3015 N N . ASP A 1 376 ? 18.281 -48.469 -28.391 1 85.75 376 ASP A N 1
ATOM 3016 C CA . ASP A 1 376 ? 16.922 -48.188 -28.875 1 85.75 376 ASP A CA 1
ATOM 3017 C C . ASP A 1 376 ? 16.156 -47.312 -27.891 1 85.75 376 ASP A C 1
ATOM 3019 O O . ASP A 1 376 ? 15.32 -46.5 -28.281 1 85.75 376 ASP A O 1
ATOM 3023 N N . ILE A 1 377 ? 16.5 -47.469 -26.656 1 81.88 377 ILE A N 1
ATOM 3024 C CA . ILE A 1 377 ? 15.844 -46.656 -25.641 1 81.88 377 ILE A CA 1
ATOM 3025 C C . ILE A 1 377 ? 16.281 -45.219 -25.766 1 81.88 377 ILE A C 1
ATOM 3027 O O . ILE A 1 377 ? 15.453 -44.281 -25.719 1 81.88 377 ILE A O 1
ATOM 3031 N N . ASP A 1 378 ? 17.516 -44.969 -25.844 1 84.06 378 ASP A N 1
ATOM 3032 C CA . ASP A 1 378 ? 18.062 -43.625 -25.922 1 84.06 378 ASP A CA 1
ATOM 3033 C C . ASP A 1 378 ? 17.625 -42.938 -27.219 1 84.06 378 ASP A C 1
ATOM 3035 O O . ASP A 1 378 ? 17.203 -41.781 -27.203 1 84.06 378 ASP A O 1
ATOM 3039 N N . TYR A 1 379 ? 17.641 -43.656 -28.297 1 88.5 379 TYR A N 1
ATOM 3040 C CA . TYR A 1 379 ? 17.391 -43.094 -29.609 1 88.5 379 TYR A CA 1
ATOM 3041 C C . TYR A 1 379 ? 15.891 -42.906 -29.859 1 88.5 379 TYR A C 1
ATOM 3043 O O . TYR A 1 379 ? 15.477 -42.125 -30.703 1 88.5 379 TYR A O 1
ATOM 3051 N N . SER A 1 380 ? 15.078 -43.656 -29.188 1 87.38 380 SER A N 1
ATOM 3052 C CA . SER A 1 380 ? 13.633 -43.562 -29.359 1 87.38 380 SER A CA 1
ATOM 3053 C C . SER A 1 380 ? 13.031 -42.469 -28.469 1 87.38 380 SER A C 1
ATOM 3055 O O . SER A 1 380 ? 11.844 -42.156 -28.594 1 87.38 380 SER A O 1
ATOM 3057 N N . SER A 1 381 ? 13.82 -41.969 -27.594 1 87.38 381 SER A N 1
ATOM 3058 C CA . SER A 1 381 ? 13.328 -40.969 -26.672 1 87.38 381 SER A CA 1
ATOM 3059 C C . SER A 1 381 ? 13.5 -39.562 -27.25 1 87.38 381 SER A C 1
ATOM 3061 O O . SER A 1 381 ? 14.562 -39.219 -27.781 1 87.38 381 SER A O 1
ATOM 3063 N N . VAL A 1 382 ? 12.367 -38.812 -27.234 1 90.44 382 VAL A N 1
ATOM 3064 C CA . VAL A 1 382 ? 12.469 -37.375 -27.578 1 90.44 382 VAL A CA 1
ATOM 3065 C C . VAL A 1 382 ? 13.242 -36.656 -26.484 1 90.44 382 VAL A C 1
ATOM 3067 O O . VAL A 1 382 ? 12.82 -36.594 -25.328 1 90.44 382 VAL A O 1
ATOM 3070 N N . LYS A 1 383 ? 14.367 -36.125 -26.797 1 91.62 383 LYS A N 1
ATOM 3071 C CA . LYS A 1 383 ? 15.203 -35.438 -25.812 1 91.62 383 LYS A CA 1
ATOM 3072 C C . LYS A 1 383 ? 14.844 -33.938 -25.75 1 91.62 383 LYS A C 1
ATOM 3074 O O . LYS A 1 383 ? 14.914 -33.25 -26.75 1 91.62 383 LYS A O 1
ATOM 3079 N N . ILE A 1 384 ? 14.469 -33.562 -24.625 1 91.94 384 ILE A N 1
ATOM 3080 C CA . ILE A 1 384 ? 14.055 -32.156 -24.422 1 91.94 384 ILE A CA 1
ATOM 3081 C C . ILE A 1 384 ? 14.945 -31.516 -23.359 1 91.94 384 ILE A C 1
ATOM 3083 O O . ILE A 1 384 ? 15.086 -32.031 -22.25 1 91.94 384 ILE A O 1
ATOM 3087 N N . THR A 1 385 ? 15.594 -30.422 -23.672 1 91.94 385 THR A N 1
ATOM 3088 C CA . THR A 1 385 ? 16.344 -29.578 -22.734 1 91.94 385 THR A CA 1
ATOM 3089 C C . THR A 1 385 ? 15.586 -28.281 -22.453 1 91.94 385 THR A C 1
ATOM 3091 O O . THR A 1 385 ? 15.305 -27.516 -23.375 1 91.94 385 THR A O 1
ATOM 3094 N N . LEU A 1 386 ? 15.289 -28.109 -21.219 1 91.31 386 LEU A N 1
ATOM 3095 C CA . LEU A 1 386 ? 14.445 -26.984 -20.859 1 91.31 386 LEU A CA 1
ATOM 3096 C C . LEU A 1 386 ? 15.211 -26 -19.984 1 91.31 386 LEU A C 1
ATOM 3098 O O . LEU A 1 386 ? 16.062 -26.391 -19.203 1 91.31 386 LEU A O 1
ATOM 3102 N N . ASP A 1 387 ? 14.938 -24.688 -20.234 1 88.56 387 ASP A N 1
ATOM 3103 C CA . ASP A 1 387 ? 15.312 -23.656 -19.266 1 88.56 387 ASP A CA 1
ATOM 3104 C C . ASP A 1 387 ? 14.383 -23.688 -18.047 1 88.56 387 ASP A C 1
ATOM 3106 O O . ASP A 1 387 ? 13.297 -23.109 -18.078 1 88.56 387 ASP A O 1
ATOM 3110 N N . ALA A 1 388 ? 14.836 -24.25 -16.938 1 87.62 388 ALA A N 1
ATOM 3111 C CA . ALA A 1 388 ? 13.992 -24.469 -15.773 1 87.62 388 ALA A CA 1
ATOM 3112 C C . ALA A 1 388 ? 14.102 -23.297 -14.789 1 87.62 388 ALA A C 1
ATOM 3114 O O . ALA A 1 388 ? 13.844 -23.453 -13.594 1 87.62 388 ALA A O 1
ATOM 3115 N N . SER A 1 389 ? 14.547 -22.141 -15.336 1 86.81 389 SER A N 1
ATOM 3116 C CA . SER A 1 389 ? 14.688 -20.984 -14.453 1 86.81 389 SER A CA 1
ATOM 3117 C C . SER A 1 389 ? 13.328 -20.5 -13.961 1 86.81 389 SER A C 1
ATOM 3119 O O . SER A 1 389 ? 13.242 -19.875 -12.906 1 86.81 389 SER A O 1
ATOM 3121 N N . ASN A 1 390 ? 12.359 -20.703 -14.719 1 88.56 390 ASN A N 1
ATOM 3122 C CA . ASN A 1 390 ? 10.984 -20.438 -14.312 1 88.56 390 ASN A CA 1
ATOM 3123 C C . ASN A 1 390 ? 10.211 -21.719 -14.062 1 88.56 390 ASN A C 1
ATOM 3125 O O . ASN A 1 390 ? 9.969 -22.5 -14.992 1 88.56 390 ASN A O 1
ATOM 3129 N N . TYR A 1 391 ? 9.82 -21.859 -12.875 1 88.81 391 TYR A N 1
ATOM 3130 C CA . TYR A 1 391 ? 9.219 -23.125 -12.438 1 88.81 391 TYR A CA 1
ATOM 3131 C C . TYR A 1 391 ? 7.895 -23.375 -13.148 1 88.81 391 TYR A C 1
ATOM 3133 O O . TYR A 1 391 ? 7.602 -24.5 -13.562 1 88.81 391 TYR A O 1
ATOM 3141 N N . ILE A 1 392 ? 7.109 -22.406 -13.336 1 87.06 392 ILE A N 1
ATOM 3142 C CA . ILE A 1 392 ? 5.801 -22.547 -13.961 1 87.06 392 ILE A CA 1
ATOM 3143 C C . ILE A 1 392 ? 5.973 -22.859 -15.445 1 87.06 392 ILE A C 1
ATOM 3145 O O . ILE A 1 392 ? 5.254 -23.688 -16 1 87.06 392 ILE A O 1
ATOM 3149 N N . MET A 1 393 ? 6.898 -22.203 -16.062 1 87.25 393 MET A N 1
ATOM 3150 C CA . MET A 1 393 ? 7.18 -22.469 -17.469 1 87.25 393 MET A CA 1
ATOM 3151 C C . MET A 1 393 ? 7.629 -23.922 -17.672 1 87.25 393 MET A C 1
ATOM 3153 O O . MET A 1 393 ? 7.211 -24.578 -18.625 1 87.25 393 MET A O 1
ATOM 3157 N N . LYS A 1 394 ? 8.438 -24.328 -16.734 1 87.56 394 LYS A N 1
ATOM 3158 C CA . LYS A 1 394 ? 8.914 -25.703 -16.797 1 87.56 394 LYS A CA 1
ATOM 3159 C C . LYS A 1 394 ? 7.762 -26.703 -16.703 1 87.56 394 LYS A C 1
ATOM 3161 O O . LYS A 1 394 ? 7.676 -27.625 -17.516 1 87.56 394 LYS A O 1
ATOM 3166 N N . LEU A 1 395 ? 6.891 -26.406 -15.797 1 83.94 395 LEU A N 1
ATOM 3167 C CA . LEU A 1 395 ? 5.766 -27.312 -15.586 1 83.94 395 LEU A CA 1
ATOM 3168 C C . LEU A 1 395 ? 4.812 -27.297 -16.766 1 83.94 395 LEU A C 1
ATOM 3170 O O . LEU A 1 395 ? 4.324 -28.328 -17.203 1 83.94 395 LEU A O 1
ATOM 3174 N N . LYS A 1 396 ? 4.602 -26.156 -17.297 1 86.19 396 LYS A N 1
ATOM 3175 C CA . LYS A 1 396 ? 3.637 -26 -18.375 1 86.19 396 LYS A CA 1
ATOM 3176 C C . LYS A 1 396 ? 4.176 -26.578 -19.688 1 86.19 396 LYS A C 1
ATOM 3178 O O . LYS A 1 396 ? 3.443 -27.234 -20.438 1 86.19 396 LYS A O 1
ATOM 3183 N N . ILE A 1 397 ? 5.43 -26.328 -19.984 1 86.69 397 ILE A N 1
ATOM 3184 C CA . ILE A 1 397 ? 6.031 -26.844 -21.203 1 86.69 397 ILE A CA 1
ATOM 3185 C C . ILE A 1 397 ? 6.082 -28.375 -21.156 1 86.69 397 ILE A C 1
ATOM 3187 O O . ILE A 1 397 ? 5.781 -29.047 -22.141 1 86.69 397 ILE A O 1
ATOM 3191 N N . LYS A 1 398 ? 6.422 -28.828 -19.938 1 84.94 398 LYS A N 1
ATOM 3192 C CA . LYS A 1 398 ? 6.434 -30.281 -19.766 1 84.94 398 LYS A CA 1
ATOM 3193 C C . LYS A 1 398 ? 5.047 -30.875 -20.016 1 84.94 398 LYS A C 1
ATOM 3195 O O . LYS A 1 398 ? 4.91 -31.875 -20.719 1 84.94 398 LYS A O 1
ATOM 3200 N N . ASP A 1 399 ? 4.086 -30.281 -19.453 1 83.12 399 ASP A N 1
ATOM 3201 C CA . ASP A 1 399 ? 2.711 -30.766 -19.594 1 83.12 399 ASP A CA 1
ATOM 3202 C C . ASP A 1 399 ? 2.254 -30.688 -21.047 1 83.12 399 ASP A C 1
ATOM 3204 O O . ASP A 1 399 ? 1.618 -31.625 -21.547 1 83.12 399 ASP A O 1
ATOM 3208 N N . ASP A 1 400 ? 2.592 -29.656 -21.766 1 84.25 400 ASP A N 1
ATOM 3209 C CA . ASP A 1 400 ? 2.182 -29.469 -23.156 1 84.25 400 ASP A CA 1
ATOM 3210 C C . ASP A 1 400 ? 2.871 -30.484 -24.062 1 84.25 400 ASP A C 1
ATOM 3212 O O . ASP A 1 400 ? 2.242 -31.047 -24.969 1 84.25 400 ASP A O 1
ATOM 3216 N N . ILE A 1 401 ? 4.105 -30.656 -23.875 1 86.88 401 ILE A N 1
ATOM 3217 C CA . ILE A 1 401 ? 4.867 -31.578 -24.719 1 86.88 401 ILE A CA 1
ATOM 3218 C C . ILE A 1 401 ? 4.367 -33 -24.5 1 86.88 401 ILE A C 1
ATOM 3220 O O . ILE A 1 401 ? 4.156 -33.75 -25.453 1 86.88 401 ILE A O 1
ATOM 3224 N N . THR A 1 402 ? 4.145 -33.312 -23.234 1 82.56 402 THR A N 1
ATOM 3225 C CA . THR A 1 402 ? 3.68 -34.656 -22.922 1 82.56 402 THR A CA 1
ATOM 3226 C C . THR A 1 402 ? 2.285 -34.875 -23.484 1 82.56 402 THR A C 1
ATOM 3228 O O . THR A 1 402 ? 2.01 -35.938 -24.062 1 82.56 402 THR A O 1
ATOM 3231 N N . SER A 1 403 ? 1.414 -33.938 -23.297 1 82.12 403 SER A N 1
ATOM 3232 C CA . SER A 1 403 ? 0.06 -34.062 -23.828 1 82.12 403 SER A CA 1
ATOM 3233 C C . SER A 1 403 ? 0.065 -34.156 -25.344 1 82.12 403 SER A C 1
ATOM 3235 O O . SER A 1 403 ? -0.713 -34.938 -25.922 1 82.12 403 SER A O 1
ATOM 3237 N N . THR A 1 404 ? 0.892 -33.406 -26.047 1 87.19 404 THR A N 1
ATOM 3238 C CA . THR A 1 404 ? 0.991 -33.469 -27.5 1 87.19 404 THR A CA 1
ATOM 3239 C C . THR A 1 404 ? 1.581 -34.781 -27.969 1 87.19 404 THR A C 1
ATOM 3241 O O . THR A 1 404 ? 1.196 -35.312 -29.016 1 87.19 404 THR A O 1
ATOM 3244 N N . PHE A 1 405 ? 2.529 -35.219 -27.203 1 87.12 405 PHE A N 1
ATOM 3245 C CA . PHE A 1 405 ? 3.123 -36.531 -27.531 1 87.12 405 PHE A CA 1
ATOM 3246 C C . PHE A 1 405 ? 2.074 -37.625 -27.5 1 87.12 405 PHE A C 1
ATOM 3248 O O . PHE A 1 405 ? 2.014 -38.469 -28.406 1 87.12 405 PHE A O 1
ATOM 3255 N N . VAL A 1 406 ? 1.261 -37.625 -26.453 1 80.62 406 VAL A N 1
ATOM 3256 C CA . VAL A 1 406 ? 0.206 -38.625 -26.312 1 80.62 406 VAL A CA 1
ATOM 3257 C C . VAL A 1 406 ? -0.779 -38.5 -27.469 1 80.62 406 VAL A C 1
ATOM 3259 O O . VAL A 1 406 ? -1.219 -39.5 -28.031 1 80.62 406 VAL A O 1
ATOM 3262 N N . LYS A 1 407 ? -1.08 -37.312 -27.828 1 84.94 407 LYS A N 1
ATOM 3263 C CA . LYS A 1 407 ? -1.966 -37.094 -28.969 1 84.94 407 LYS A CA 1
ATOM 3264 C C . LYS A 1 407 ? -1.349 -37.625 -30.266 1 84.94 407 LYS A C 1
ATOM 3266 O O . LYS A 1 407 ? -2.045 -38.219 -31.094 1 84.94 407 LYS A O 1
ATOM 3271 N N . THR A 1 408 ? -0.095 -37.406 -30.5 1 88.69 408 THR A N 1
ATOM 3272 C CA . THR A 1 408 ? 0.62 -37.875 -31.672 1 88.69 408 THR A CA 1
ATOM 3273 C C . THR A 1 408 ? 0.623 -39.406 -31.75 1 88.69 408 THR A C 1
ATOM 3275 O O . THR A 1 408 ? 0.364 -39.969 -32.812 1 88.69 408 THR A O 1
ATOM 3278 N N . LEU A 1 409 ? 0.887 -40 -30.641 1 83.69 409 LEU A N 1
ATOM 3279 C CA . LEU A 1 409 ? 0.918 -41.469 -30.609 1 83.69 409 LEU A CA 1
ATOM 3280 C C . LEU A 1 409 ? -0.469 -42.031 -30.859 1 83.69 409 LEU A C 1
ATOM 3282 O O . LEU A 1 409 ? -0.602 -43.094 -31.5 1 83.69 409 LEU A O 1
ATOM 3286 N N . LYS A 1 410 ? -1.448 -41.375 -30.312 1 83.31 410 LYS A N 1
ATOM 3287 C CA . LYS A 1 410 ? -2.818 -41.844 -30.547 1 83.31 410 LYS A CA 1
ATOM 3288 C C . LYS A 1 410 ? -3.158 -41.812 -32.031 1 83.31 410 LYS A C 1
ATOM 3290 O O . LYS A 1 410 ? -3.758 -42.75 -32.562 1 83.31 410 LYS A O 1
ATOM 3295 N N . GLU A 1 411 ? -2.766 -40.812 -32.688 1 88.19 411 GLU A N 1
ATOM 3296 C CA . GLU A 1 411 ? -3.041 -40.719 -34.094 1 88.19 411 GLU A CA 1
ATOM 3297 C C . GLU A 1 411 ? -2.172 -41.688 -34.906 1 88.19 411 GLU A C 1
ATOM 3299 O O . GLU A 1 411 ? -2.637 -42.281 -35.875 1 88.19 411 GLU A O 1
ATOM 3304 N N . ALA A 1 412 ? -0.905 -41.812 -34.562 1 88.12 412 ALA A N 1
ATOM 3305 C CA . ALA A 1 412 ? 0.012 -42.719 -35.25 1 88.12 412 ALA A CA 1
ATOM 3306 C C . ALA A 1 412 ? -0.471 -44.156 -35.156 1 88.12 412 ALA A C 1
ATOM 3308 O O . ALA A 1 412 ? -0.362 -44.906 -36.125 1 88.12 412 ALA A O 1
ATOM 3309 N N . THR A 1 413 ? -0.985 -44.562 -34.031 1 83.5 413 THR A N 1
ATOM 3310 C CA . THR A 1 413 ? -1.455 -45.906 -33.844 1 83.5 413 THR A CA 1
ATOM 3311 C C . THR A 1 413 ? -2.758 -46.156 -34.594 1 83.5 413 THR A C 1
ATOM 3313 O O . THR A 1 413 ? -3.045 -47.281 -35.031 1 83.5 413 THR A O 1
ATOM 3316 N N . LYS A 1 414 ? -3.529 -45.125 -34.688 1 85.06 414 LYS A N 1
ATOM 3317 C CA . LYS A 1 414 ? -4.75 -45.25 -35.5 1 85.06 414 LYS A CA 1
ATOM 3318 C C . LYS A 1 414 ? -4.438 -45.594 -36.938 1 85.06 414 LYS A C 1
ATOM 3320 O O . LYS A 1 414 ? -5.164 -46.375 -37.562 1 85.06 414 LYS A O 1
ATOM 3325 N N . TYR A 1 415 ? -3.363 -45.031 -37.469 1 88.31 415 TYR A N 1
ATOM 3326 C CA . TYR A 1 415 ? -2.955 -45.312 -38.844 1 88.31 415 TYR A CA 1
ATOM 3327 C C . TYR A 1 415 ? -2.514 -46.781 -38.969 1 88.31 415 TYR A C 1
ATOM 3329 O O . TYR A 1 415 ? -2.549 -47.344 -40.062 1 88.31 415 TYR A O 1
ATOM 3337 N N . CYS A 1 416 ? -2.078 -47.406 -37.938 1 84.88 416 CYS A N 1
ATOM 3338 C CA . CYS A 1 416 ? -1.61 -48.781 -37.938 1 84.88 416 CYS A CA 1
ATOM 3339 C C . CYS A 1 416 ? -2.719 -49.719 -37.5 1 84.88 416 CYS A C 1
ATOM 3341 O O . CYS A 1 416 ? -2.494 -50.938 -37.406 1 84.88 416 CYS A O 1
ATOM 3343 N N . ASN A 1 417 ? -3.932 -49.281 -37.312 1 78.88 417 ASN A N 1
ATOM 3344 C CA . ASN A 1 417 ? -5.09 -50.062 -36.875 1 78.88 417 ASN A CA 1
ATOM 3345 C C . ASN A 1 417 ? -4.805 -50.844 -35.594 1 78.88 417 ASN A C 1
ATOM 3347 O O . ASN A 1 417 ? -5.148 -52.031 -35.5 1 78.88 417 ASN A O 1
ATOM 3351 N N . ILE A 1 418 ? -3.945 -50.188 -34.906 1 74.56 418 ILE A N 1
ATOM 3352 C CA . ILE A 1 418 ? -3.691 -50.75 -33.562 1 74.56 418 ILE A CA 1
ATOM 3353 C C . ILE A 1 418 ? -4.391 -49.938 -32.5 1 74.56 418 ILE A C 1
ATOM 3355 O O . ILE A 1 418 ? -4.676 -48.75 -32.719 1 74.56 418 ILE A O 1
ATOM 3359 N N . SER A 1 419 ? -4.906 -50.625 -31.547 1 62.66 419 SER A N 1
ATOM 3360 C CA . SER A 1 419 ? -5.652 -49.938 -30.5 1 62.66 419 SER A CA 1
ATOM 3361 C C . SER A 1 419 ? -4.809 -48.844 -29.828 1 62.66 419 SER A C 1
ATOM 3363 O O . SER A 1 419 ? -3.607 -49.031 -29.625 1 62.66 419 SER A O 1
ATOM 3365 N N . GLU A 1 420 ? -5.332 -47.594 -29.875 1 58.25 420 GLU A N 1
ATOM 3366 C CA . GLU A 1 420 ? -4.766 -46.344 -29.375 1 58.25 420 GLU A CA 1
ATOM 3367 C C . GLU A 1 420 ? -4.012 -46.562 -28.078 1 58.25 420 GLU A C 1
ATOM 3369 O O . GLU A 1 420 ? -2.963 -45.969 -27.844 1 58.25 420 GLU A O 1
ATOM 3374 N N . LYS A 1 421 ? -4.688 -47.219 -27.188 1 55.88 421 LYS A N 1
ATOM 3375 C CA . LYS A 1 421 ? -4.398 -47.156 -25.75 1 55.88 421 LYS A CA 1
ATOM 3376 C C . LYS A 1 421 ? -3.174 -48 -25.406 1 55.88 421 LYS A C 1
ATOM 3378 O O . LYS A 1 421 ? -2.709 -47.969 -24.266 1 55.88 421 LYS A O 1
ATOM 3383 N N . SER A 1 422 ? -2.602 -48.562 -26.578 1 50.72 422 SER A N 1
ATOM 3384 C CA . SER A 1 422 ? -1.422 -49.375 -26.312 1 50.72 422 SER A CA 1
ATOM 3385 C C . SER A 1 422 ? -0.231 -48.5 -25.906 1 50.72 422 SER A C 1
ATOM 3387 O O . SER A 1 422 ? 0.65 -48.969 -25.172 1 50.72 422 SER A O 1
ATOM 3389 N N . TYR A 1 423 ? -0.401 -47.188 -26.234 1 56.06 423 TYR A N 1
ATOM 3390 C CA . TYR A 1 423 ? 0.793 -46.406 -26 1 56.06 423 TYR A CA 1
ATOM 3391 C C . TYR A 1 423 ? 0.502 -45.25 -25.016 1 56.06 423 TYR A C 1
ATOM 3393 O O . TYR A 1 423 ? 1.411 -44.531 -24.625 1 56.06 423 TYR A O 1
ATOM 3401 N N . SER A 1 424 ? -0.781 -45.156 -24.641 1 62.41 424 SER A N 1
ATOM 3402 C CA . SER A 1 424 ? -1.093 -44.062 -23.734 1 62.41 424 SER A CA 1
ATOM 3403 C C . SER A 1 424 ? -0.828 -44.469 -22.281 1 62.41 424 SER A C 1
ATOM 3405 O O . SER A 1 424 ? -0.795 -45.656 -21.953 1 62.41 424 SER A O 1
ATOM 3407 N N . TYR A 1 425 ? -0.444 -43.375 -21.516 1 66.25 425 TYR A N 1
ATOM 3408 C CA . TYR A 1 425 ? -0.382 -43.656 -20.078 1 66.25 425 TYR A CA 1
ATOM 3409 C C . TYR A 1 425 ? -1.704 -44.219 -19.578 1 66.25 425 TYR A C 1
ATOM 3411 O O . TYR A 1 425 ? -2.775 -43.719 -19.922 1 66.25 425 TYR A O 1
ATOM 3419 N N . PRO A 1 426 ? -1.552 -45.344 -19.016 1 75.56 426 PRO A N 1
ATOM 3420 C CA . PRO A 1 426 ? -2.783 -45.906 -18.469 1 75.56 426 PRO A CA 1
ATOM 3421 C C . PRO A 1 426 ? -3.324 -45.125 -17.266 1 75.56 426 PRO A C 1
ATOM 3423 O O . PRO A 1 426 ? -3.629 -45.719 -16.234 1 75.56 426 PRO A O 1
ATOM 3426 N N . ILE A 1 427 ? -3.293 -43.812 -17.422 1 76.81 427 ILE A N 1
ATOM 3427 C CA . ILE A 1 427 ? -3.84 -42.906 -16.406 1 76.81 427 ILE A CA 1
ATOM 3428 C C . ILE A 1 427 ? -4.938 -42.031 -17.031 1 76.81 427 ILE A C 1
ATOM 3430 O O . ILE A 1 427 ? -4.758 -41.469 -18.109 1 76.81 427 ILE A O 1
ATOM 3434 N N . SER A 1 428 ? -6.07 -42.094 -16.5 1 78.69 428 SER A N 1
ATOM 3435 C CA . SER A 1 428 ? -7.176 -41.219 -16.891 1 78.69 428 SER A CA 1
ATOM 3436 C C . SER A 1 428 ? -7.5 -40.219 -15.805 1 78.69 428 SER A C 1
ATOM 3438 O O . SER A 1 428 ? -7.848 -40.594 -14.688 1 78.69 428 SER A O 1
ATOM 3440 N N . ILE A 1 429 ? -7.289 -39 -16.172 1 79.81 429 ILE A N 1
ATOM 3441 C CA . ILE A 1 429 ? -7.531 -37.938 -15.211 1 79.81 429 ILE A CA 1
ATOM 3442 C C . ILE A 1 429 ? -8.781 -37.156 -15.609 1 79.81 429 ILE A C 1
ATOM 3444 O O . ILE A 1 429 ? -8.906 -36.719 -16.75 1 79.81 429 ILE A O 1
ATOM 3448 N N . GLN A 1 430 ? -9.727 -37.094 -14.75 1 79.62 430 GLN A N 1
ATOM 3449 C CA . GLN A 1 430 ? -10.938 -36.312 -14.953 1 79.62 430 GLN A CA 1
ATOM 3450 C C . GLN A 1 430 ? -11.172 -35.344 -13.797 1 79.62 430 GLN A C 1
ATOM 3452 O O . GLN A 1 430 ? -10.688 -35.562 -12.688 1 79.62 430 GLN A O 1
ATOM 3457 N N . SER A 1 431 ? -11.727 -34.188 -14.156 1 77.06 431 SER A N 1
ATOM 3458 C CA . SER A 1 431 ? -12.07 -33.219 -13.125 1 77.06 431 SER A CA 1
ATOM 3459 C C . SER A 1 431 ? -13.469 -33.5 -12.57 1 77.06 431 SER A C 1
ATOM 3461 O O . SER A 1 431 ? -14.289 -34.156 -13.219 1 77.06 431 SER A O 1
ATOM 3463 N N . ILE A 1 432 ? -13.57 -33.062 -11.336 1 74.19 432 ILE A N 1
ATOM 3464 C CA . ILE A 1 432 ? -14.906 -33.188 -10.75 1 74.19 432 ILE A CA 1
ATOM 3465 C C . ILE A 1 432 ? -15.898 -32.344 -11.57 1 74.19 432 ILE A C 1
ATOM 3467 O O . ILE A 1 432 ? -15.562 -31.266 -12.047 1 74.19 432 ILE A O 1
ATOM 3471 N N . GLY A 1 433 ? -17.109 -32.969 -11.797 1 65.38 433 GLY A N 1
ATOM 3472 C CA . GLY A 1 433 ? -18.234 -32.531 -12.609 1 65.38 433 GLY A CA 1
ATOM 3473 C C . GLY A 1 433 ? -18.188 -31.047 -12.969 1 65.38 433 GLY A C 1
ATOM 3474 O O . GLY A 1 433 ? -17.953 -30.703 -14.125 1 65.38 433 GLY A O 1
ATOM 3475 N N . ASN A 1 434 ? -18.547 -30.062 -12.195 1 68.81 434 ASN A N 1
ATOM 3476 C CA . ASN A 1 434 ? -18.969 -28.734 -12.648 1 68.81 434 ASN A CA 1
ATOM 3477 C C . ASN A 1 434 ? -17.859 -27.703 -12.469 1 68.81 434 ASN A C 1
ATOM 3479 O O . ASN A 1 434 ? -18.141 -26.516 -12.344 1 68.81 434 ASN A O 1
ATOM 3483 N N . VAL A 1 435 ? -16.531 -28.188 -12.523 1 81.56 435 VAL A N 1
ATOM 3484 C CA . VAL A 1 435 ? -15.492 -27.188 -12.32 1 81.56 435 VAL A CA 1
ATOM 3485 C C . VAL A 1 435 ? -15.102 -26.562 -13.656 1 81.56 435 VAL A C 1
ATOM 3487 O O . VAL A 1 435 ? -14.805 -27.281 -14.617 1 81.56 435 VAL A O 1
ATOM 3490 N N . LYS A 1 436 ? -15.227 -25.219 -13.695 1 80.38 436 LYS A N 1
ATOM 3491 C CA . LYS A 1 436 ? -14.961 -24.469 -14.922 1 80.38 436 LYS A CA 1
ATOM 3492 C C . LYS A 1 436 ? -13.594 -23.781 -14.867 1 80.38 436 LYS A C 1
ATOM 3494 O O . LYS A 1 436 ? -13.508 -22.562 -14.93 1 80.38 436 LYS A O 1
ATOM 3499 N N . VAL A 1 437 ? -12.523 -24.531 -14.57 1 85.56 437 VAL A N 1
ATOM 3500 C CA . VAL A 1 437 ? -11.188 -23.953 -14.484 1 85.56 437 VAL A CA 1
ATOM 3501 C C . VAL A 1 437 ? -10.305 -24.5 -15.602 1 85.56 437 VAL A C 1
ATOM 3503 O O . VAL A 1 437 ? -10.039 -25.719 -15.648 1 85.56 437 VAL A O 1
ATOM 3506 N N . THR A 1 438 ? -9.938 -23.609 -16.484 1 82 438 THR A N 1
ATOM 3507 C CA . THR A 1 438 ? -9.078 -24.031 -17.578 1 82 438 THR A CA 1
ATOM 3508 C C . THR A 1 438 ? -7.73 -23.312 -17.516 1 82 438 THR A C 1
ATOM 3510 O O . THR A 1 438 ? -6.734 -23.812 -18.047 1 82 438 THR A O 1
ATOM 3513 N N . GLU A 1 439 ? -7.781 -22.172 -16.891 1 88 439 GLU A N 1
ATOM 3514 C CA . GLU A 1 439 ? -6.578 -21.359 -16.766 1 88 439 GLU A CA 1
ATOM 3515 C C . GLU A 1 439 ? -6.359 -20.922 -15.32 1 88 439 GLU A C 1
ATOM 3517 O O . GLU A 1 439 ? -7.285 -20.953 -14.5 1 88 439 GLU A O 1
ATOM 3522 N N . PHE A 1 440 ? -5.195 -20.531 -15.047 1 89 440 PHE A N 1
ATOM 3523 C CA . PHE A 1 440 ? -4.852 -20.109 -13.703 1 89 440 PHE A CA 1
ATOM 3524 C C . PHE A 1 440 ? -5.691 -18.906 -13.289 1 89 440 PHE A C 1
ATOM 3526 O O . PHE A 1 440 ? -6.078 -18.781 -12.125 1 89 440 PHE A O 1
ATOM 3533 N N . ILE A 1 441 ? -6.004 -18.062 -14.258 1 90 441 ILE A N 1
ATOM 3534 C CA . ILE A 1 441 ? -6.727 -16.828 -13.953 1 90 441 ILE A CA 1
ATOM 3535 C C . ILE A 1 441 ? -8.102 -17.172 -13.375 1 90 441 ILE A C 1
ATOM 3537 O O . ILE A 1 441 ? -8.617 -16.438 -12.523 1 90 441 ILE A O 1
ATOM 3541 N N . HIS A 1 442 ? -8.648 -18.25 -13.781 1 91.5 442 HIS A N 1
ATOM 3542 C CA . HIS A 1 442 ? -9.953 -18.656 -13.273 1 91.5 442 HIS A CA 1
ATOM 3543 C C . HIS A 1 442 ? -9.875 -19.016 -11.797 1 91.5 442 HIS A C 1
ATOM 3545 O O . HIS A 1 442 ? -10.758 -18.641 -11.016 1 91.5 442 HIS A O 1
ATOM 3551 N N . SER A 1 443 ? -8.789 -19.688 -11.461 1 90.5 443 SER A N 1
ATOM 3552 C CA . SER A 1 443 ? -8.625 -20.094 -10.07 1 90.5 443 SER A CA 1
ATOM 3553 C C . SER A 1 443 ? -8.258 -18.906 -9.188 1 90.5 443 SER A C 1
ATOM 3555 O O . SER A 1 443 ? -8.539 -18.906 -7.988 1 90.5 443 SER A O 1
ATOM 3557 N N . ALA A 1 444 ? -7.625 -17.938 -9.766 1 89.56 444 ALA A N 1
ATOM 3558 C CA . ALA A 1 444 ? -7.125 -16.812 -8.984 1 89.56 444 ALA A CA 1
ATOM 3559 C C . ALA A 1 444 ? -8.188 -15.711 -8.867 1 89.56 444 ALA A C 1
ATOM 3561 O O . ALA A 1 444 ? -8.133 -14.883 -7.953 1 89.56 444 ALA A O 1
ATOM 3562 N N . SER A 1 445 ? -9.188 -15.625 -9.742 1 91.94 445 SER A N 1
ATOM 3563 C CA . SER A 1 445 ? -10.133 -14.523 -9.875 1 91.94 445 SER A CA 1
ATOM 3564 C C . SER A 1 445 ? -10.914 -14.312 -8.586 1 91.94 445 SER A C 1
ATOM 3566 O O . SER A 1 445 ? -11.125 -13.172 -8.156 1 91.94 445 SER A O 1
ATOM 3568 N N . PRO A 1 446 ? -11.344 -15.398 -7.84 1 92.31 446 PRO A N 1
ATOM 3569 C CA . PRO A 1 446 ? -12.062 -15.172 -6.586 1 92.31 446 PRO A CA 1
ATOM 3570 C C . PRO A 1 446 ? -11.219 -14.453 -5.539 1 92.31 446 PRO A C 1
ATOM 3572 O O . PRO A 1 446 ? -11.703 -13.531 -4.879 1 92.31 446 PRO A O 1
ATOM 3575 N N . GLY A 1 447 ? -10.008 -14.875 -5.41 1 91.19 447 GLY A N 1
ATOM 3576 C CA . GLY A 1 447 ? -9.133 -14.219 -4.457 1 91.19 447 GLY A CA 1
ATOM 3577 C C . GLY A 1 447 ? -8.867 -12.766 -4.793 1 91.19 447 GLY A C 1
ATOM 3578 O O . GLY A 1 447 ? -8.836 -11.914 -3.902 1 91.19 447 GLY A O 1
ATOM 3579 N N . PHE A 1 448 ? -8.742 -12.477 -6.055 1 90.81 448 PHE A N 1
ATOM 3580 C CA . PHE A 1 448 ? -8.414 -11.125 -6.488 1 90.81 448 PHE A CA 1
ATOM 3581 C C . PHE A 1 448 ? -9.586 -10.18 -6.238 1 90.81 448 PHE A C 1
ATOM 3583 O O . PHE A 1 448 ? -9.391 -9.055 -5.766 1 90.81 448 PHE A O 1
ATOM 3590 N N . ILE A 1 449 ? -10.734 -10.625 -6.59 1 94.31 449 ILE A N 1
ATOM 3591 C CA . ILE A 1 449 ? -11.891 -9.75 -6.434 1 94.31 449 ILE A CA 1
ATOM 3592 C C . ILE A 1 449 ? -12.141 -9.492 -4.949 1 94.31 449 ILE A C 1
ATOM 3594 O O . ILE A 1 449 ? -12.562 -8.398 -4.566 1 94.31 449 ILE A O 1
ATOM 3598 N N . VAL A 1 450 ? -11.922 -10.5 -4.109 1 95.38 450 VAL A N 1
ATOM 3599 C CA . VAL A 1 450 ? -12.117 -10.352 -2.672 1 95.38 450 VAL A CA 1
ATOM 3600 C C . VAL A 1 450 ? -11.094 -9.367 -2.109 1 95.38 450 VAL A C 1
ATOM 3602 O O . VAL A 1 450 ? -11.43 -8.516 -1.282 1 95.38 450 VAL A O 1
ATOM 3605 N N . LEU A 1 451 ? -9.867 -9.461 -2.584 1 92.25 451 LEU A N 1
ATOM 3606 C CA . LEU A 1 451 ? -8.812 -8.555 -2.135 1 92.25 451 LEU A CA 1
ATOM 3607 C C . LEU A 1 451 ? -9.148 -7.109 -2.5 1 92.25 451 LEU A C 1
ATOM 3609 O O . LEU A 1 451 ? -8.984 -6.203 -1.68 1 92.25 451 LEU A O 1
ATOM 3613 N N . LEU A 1 452 ? -9.656 -6.926 -3.699 1 91.88 452 LEU A N 1
ATOM 3614 C CA . LEU A 1 452 ? -10.008 -5.586 -4.152 1 91.88 452 LEU A CA 1
ATOM 3615 C C . LEU A 1 452 ? -11.203 -5.047 -3.373 1 91.88 452 LEU A C 1
ATOM 3617 O O . LEU A 1 452 ? -11.203 -3.885 -2.955 1 91.88 452 LEU A O 1
ATOM 3621 N N . ALA A 1 453 ? -12.148 -5.898 -3.131 1 95.06 453 ALA A N 1
ATOM 3622 C CA . ALA A 1 453 ? -13.375 -5.5 -2.443 1 95.06 453 ALA A CA 1
ATOM 3623 C C . ALA A 1 453 ? -13.102 -5.16 -0.982 1 95.06 453 ALA A C 1
ATOM 3625 O O . ALA A 1 453 ? -13.812 -4.352 -0.381 1 95.06 453 ALA A O 1
ATOM 3626 N N . PHE A 1 454 ? -12.094 -5.699 -0.379 1 95.5 454 PHE A N 1
ATOM 3627 C CA . PHE A 1 454 ? -11.766 -5.457 1.021 1 95.5 454 PHE A CA 1
ATOM 3628 C C . PHE A 1 454 ? -10.875 -4.23 1.163 1 95.5 454 PHE A C 1
ATOM 3630 O O . PHE A 1 454 ? -11.125 -3.365 2.006 1 95.5 454 PHE A O 1
ATOM 3637 N N . TYR A 1 455 ? -9.914 -4.074 0.302 1 91.5 455 TYR A N 1
ATOM 3638 C CA . TYR A 1 455 ? -8.844 -3.127 0.587 1 91.5 455 TYR A CA 1
ATOM 3639 C C . TYR A 1 455 ? -9.18 -1.741 0.055 1 91.5 455 TYR A C 1
ATOM 3641 O O . TYR A 1 455 ? -8.781 -0.73 0.635 1 91.5 455 TYR A O 1
ATOM 3649 N N . PHE A 1 456 ? -9.898 -1.646 -1.041 1 90.75 456 PHE A N 1
ATOM 3650 C CA . PHE A 1 456 ? -10.234 -0.316 -1.534 1 90.75 456 PHE A CA 1
ATOM 3651 C C . PHE A 1 456 ? -11.102 0.429 -0.529 1 90.75 456 PHE A C 1
ATOM 3653 O O . PHE A 1 456 ? -10.789 1.556 -0.141 1 90.75 456 PHE A O 1
ATOM 3660 N N . PRO A 1 457 ? -12.156 -0.238 -0.053 1 93.56 457 PRO A N 1
ATOM 3661 C CA . PRO A 1 457 ? -12.93 0.438 0.989 1 93.56 457 PRO A CA 1
ATOM 3662 C C . PRO A 1 457 ? -12.117 0.697 2.256 1 93.56 457 PRO A C 1
ATOM 3664 O O . PRO A 1 457 ? -12.336 1.702 2.938 1 93.56 457 PRO A O 1
ATOM 3667 N N . MET A 1 458 ? -11.211 -0.171 2.609 1 92.94 458 MET A N 1
ATOM 3668 C CA . MET A 1 458 ? -10.383 0.014 3.797 1 92.94 458 MET A CA 1
ATOM 3669 C C . MET A 1 458 ? -9.539 1.277 3.678 1 92.94 458 MET A C 1
ATOM 3671 O O . MET A 1 458 ? -9.492 2.09 4.602 1 92.94 458 MET A O 1
ATOM 3675 N N . ILE A 1 459 ? -8.945 1.429 2.527 1 87.38 459 ILE A N 1
ATOM 3676 C CA . ILE A 1 459 ? -8.062 2.57 2.299 1 87.38 459 ILE A CA 1
ATOM 3677 C C . ILE A 1 459 ? -8.883 3.857 2.281 1 87.38 459 ILE A C 1
ATOM 3679 O O . ILE A 1 459 ? -8.477 4.871 2.855 1 87.38 459 ILE A O 1
ATOM 3683 N N . LEU A 1 460 ? -10.031 3.793 1.693 1 87.31 460 LEU A N 1
ATOM 3684 C CA . LEU A 1 460 ? -10.891 4.969 1.59 1 87.31 460 LEU A CA 1
ATOM 3685 C C . LEU A 1 460 ? -11.406 5.391 2.963 1 87.31 460 LEU A C 1
ATOM 3687 O O . LEU A 1 460 ? -11.398 6.574 3.297 1 87.31 460 LEU A O 1
ATOM 3691 N N . SER A 1 461 ? -11.844 4.445 3.691 1 91 461 SER A N 1
ATOM 3692 C CA . SER A 1 461 ? -12.359 4.758 5.02 1 91 461 SER A CA 1
ATOM 3693 C C . SER A 1 461 ? -11.258 5.285 5.934 1 91 461 SER A C 1
ATOM 3695 O O . SER A 1 461 ? -11.484 6.195 6.73 1 91 461 SER A O 1
ATOM 3697 N N . THR A 1 462 ? -10.078 4.715 5.836 1 89.75 462 THR A N 1
ATOM 3698 C CA . THR A 1 462 ? -8.938 5.195 6.605 1 89.75 462 THR A CA 1
ATOM 3699 C C . THR A 1 462 ? -8.633 6.652 6.266 1 89.75 462 THR A C 1
ATOM 3701 O O . THR A 1 462 ? -8.469 7.484 7.164 1 89.75 462 THR A O 1
ATOM 3704 N N . GLY A 1 463 ? -8.633 6.941 4.969 1 84.5 463 GLY A N 1
ATOM 3705 C CA . GLY A 1 463 ? -8.312 8.289 4.516 1 84.5 463 GLY A CA 1
ATOM 3706 C C . GLY A 1 463 ? -9.352 9.312 4.93 1 84.5 463 GLY A C 1
ATOM 3707 O O . GLY A 1 463 ? -9 10.422 5.348 1 84.5 463 GLY A O 1
ATOM 3708 N N . LEU A 1 464 ? -10.602 8.992 4.848 1 84.38 464 LEU A N 1
ATOM 3709 C CA . LEU A 1 464 ? -11.688 9.914 5.18 1 84.38 464 LEU A CA 1
ATOM 3710 C C . LEU A 1 464 ? -11.68 10.25 6.668 1 84.38 464 LEU A C 1
ATOM 3712 O O . LEU A 1 464 ? -11.805 11.414 7.047 1 84.38 464 LEU A O 1
ATOM 3716 N N . LEU A 1 465 ? -11.523 9.258 7.457 1 86.38 465 LEU A N 1
ATOM 3717 C CA . LEU A 1 465 ? -11.539 9.508 8.898 1 86.38 465 LEU A CA 1
ATOM 3718 C C . LEU A 1 465 ? -10.281 10.234 9.344 1 86.38 465 LEU A C 1
ATOM 3720 O O . LEU A 1 465 ? -10.344 11.109 10.203 1 86.38 465 LEU A O 1
ATOM 3724 N N . LEU A 1 466 ? -9.18 9.906 8.797 1 84.88 466 LEU A N 1
ATOM 3725 C CA . LEU A 1 466 ? -7.93 10.562 9.172 1 84.88 466 LEU A CA 1
ATOM 3726 C C . LEU A 1 466 ? -7.938 12.023 8.727 1 84.88 466 LEU A C 1
ATOM 3728 O O . LEU A 1 466 ? -7.367 12.883 9.406 1 84.88 466 LEU A O 1
ATOM 3732 N N . SER A 1 467 ? -8.492 12.266 7.598 1 82.12 467 SER A N 1
ATOM 3733 C CA . SER A 1 467 ? -8.602 13.648 7.133 1 82.12 467 SER A CA 1
ATOM 3734 C C . SER A 1 467 ? -9.43 14.492 8.094 1 82.12 467 SER A C 1
ATOM 3736 O O . SER A 1 467 ? -9.094 15.641 8.375 1 82.12 467 SER A O 1
ATOM 3738 N N . GLU A 1 468 ? -10.508 13.922 8.586 1 83.31 468 GLU A N 1
ATOM 3739 C CA . GLU A 1 468 ? -11.352 14.609 9.562 1 83.31 468 GLU A CA 1
ATOM 3740 C C . GLU A 1 468 ? -10.594 14.852 10.867 1 83.31 468 GLU A C 1
ATOM 3742 O O . GLU A 1 468 ? -10.734 15.914 11.484 1 83.31 468 GLU A O 1
ATOM 3747 N N . LYS A 1 469 ? -9.852 13.922 11.203 1 79.62 469 LYS A N 1
ATOM 3748 C CA . LYS A 1 469 ? -9.062 14.031 12.43 1 79.62 469 LYS A CA 1
ATOM 3749 C C . LYS A 1 469 ? -7.977 15.094 12.289 1 79.62 469 LYS A C 1
ATOM 3751 O O . LYS A 1 469 ? -7.762 15.891 13.211 1 79.62 469 LYS A O 1
ATOM 3756 N N . ASP A 1 470 ? -7.398 15.109 11.219 1 77.31 470 ASP A N 1
ATOM 3757 C CA . ASP A 1 470 ? -6.277 16.016 10.992 1 77.31 470 ASP A CA 1
ATOM 3758 C C . ASP A 1 470 ? -6.762 17.469 10.875 1 77.31 470 ASP A C 1
ATOM 3760 O O . ASP A 1 470 ? -6.066 18.391 11.297 1 77.31 470 ASP A O 1
ATOM 3764 N N . GLU A 1 471 ? -7.906 17.641 10.289 1 77.69 471 GLU A N 1
ATOM 3765 C CA . GLU A 1 471 ? -8.453 19 10.133 1 77.69 471 GLU A CA 1
ATOM 3766 C C . GLU A 1 471 ? -9.125 19.469 11.414 1 77.69 471 GLU A C 1
ATOM 3768 O O . GLU A 1 471 ? -9.398 20.656 11.57 1 77.69 471 GLU A O 1
ATOM 3773 N N . GLY A 1 472 ? -9.352 18.641 12.344 1 74.19 472 GLY A N 1
ATOM 3774 C CA . GLY A 1 472 ? -9.906 18.984 13.641 1 74.19 472 GLY A CA 1
ATOM 3775 C C . GLY A 1 472 ? -11.367 19.375 13.586 1 74.19 472 GLY A C 1
ATOM 3776 O O . GLY A 1 472 ? -11.852 20.141 14.422 1 74.19 472 GLY A O 1
ATOM 3777 N N . ILE A 1 473 ? -12.047 18.984 12.602 1 80.25 473 ILE A N 1
ATOM 3778 C CA . ILE A 1 473 ? -13.422 19.422 12.391 1 80.25 473 ILE A CA 1
ATOM 3779 C C . ILE A 1 473 ? -14.344 18.688 13.367 1 80.25 473 ILE A C 1
ATOM 3781 O O . ILE A 1 473 ? -15.461 19.156 13.641 1 80.25 473 ILE A O 1
ATOM 3785 N N . MET A 1 474 ? -13.805 17.672 13.969 1 78.75 474 MET A N 1
ATOM 3786 C CA . MET A 1 474 ? -14.625 16.812 14.828 1 78.75 474 MET A CA 1
ATOM 3787 C C . MET A 1 474 ? -15.062 17.562 16.078 1 78.75 474 MET A C 1
ATOM 3789 O O . MET A 1 474 ? -16.172 17.344 16.578 1 78.75 474 MET A O 1
ATOM 3793 N N . SER A 1 475 ? -14.281 18.453 16.516 1 79 475 SER A N 1
ATOM 3794 C CA . SER A 1 475 ? -14.625 19.203 17.719 1 79 475 SER A CA 1
ATOM 3795 C C . SER A 1 475 ? -15.875 20.047 17.5 1 79 475 SER A C 1
ATOM 3797 O O . SER A 1 475 ? -16.781 20.047 18.344 1 79 475 SER A O 1
ATOM 3799 N N . ARG A 1 476 ? -15.914 20.656 16.359 1 84.38 476 ARG A N 1
ATOM 3800 C CA . ARG A 1 476 ? -17.047 21.516 16.062 1 84.38 476 ARG A CA 1
ATOM 3801 C C . ARG A 1 476 ? -18.328 20.688 15.891 1 84.38 476 ARG A C 1
ATOM 3803 O O . ARG A 1 476 ? -19.391 21.094 16.344 1 84.38 476 ARG A O 1
ATOM 3810 N N . ILE A 1 477 ? -18.188 19.562 15.266 1 86.5 477 ILE A N 1
ATOM 3811 C CA . ILE A 1 477 ? -19.359 18.75 14.961 1 86.5 477 ILE A CA 1
ATOM 3812 C C . ILE A 1 477 ? -19.859 18.062 16.234 1 86.5 477 ILE A C 1
ATOM 3814 O O . ILE A 1 477 ? -21.062 17.875 16.406 1 86.5 477 ILE A O 1
ATOM 3818 N N . MET A 1 478 ? -19.016 17.797 17.094 1 83.69 478 MET A N 1
ATOM 3819 C CA . MET A 1 478 ? -19.422 17.172 18.359 1 83.69 478 MET A CA 1
ATOM 3820 C C . MET A 1 478 ? -20.156 18.156 19.25 1 83.69 478 MET A C 1
ATOM 3822 O O . MET A 1 478 ? -21.094 17.781 19.953 1 83.69 478 MET A O 1
ATOM 3826 N N . VAL A 1 479 ? -19.688 19.359 19.219 1 84.5 479 VAL A N 1
ATOM 3827 C CA . VAL A 1 479 ? -20.359 20.391 20 1 84.5 479 VAL A CA 1
ATOM 3828 C C . VAL A 1 479 ? -21.766 20.609 19.469 1 84.5 479 VAL A C 1
ATOM 3830 O O . VAL A 1 479 ? -22.688 20.938 20.219 1 84.5 479 VAL A O 1
ATOM 3833 N N . ALA A 1 480 ? -21.906 20.359 18.188 1 87.12 480 ALA A N 1
ATOM 3834 C CA . ALA A 1 480 ? -23.219 20.484 17.547 1 87.12 480 ALA A CA 1
ATOM 3835 C C . ALA A 1 480 ? -24.109 19.312 17.891 1 87.12 480 ALA A C 1
ATOM 3837 O O . ALA A 1 480 ? -25.281 19.281 17.516 1 87.12 480 ALA A O 1
ATOM 3838 N N . GLY A 1 481 ? -23.594 18.297 18.641 1 84.94 481 GLY A N 1
ATOM 3839 C CA . GLY A 1 481 ? -24.406 17.188 19.109 1 84.94 481 GLY A CA 1
ATOM 3840 C C . GLY A 1 481 ? -24.234 15.922 18.297 1 84.94 481 GLY A C 1
ATOM 3841 O O . GLY A 1 481 ? -24.984 14.961 18.469 1 84.94 481 GLY A O 1
ATOM 3842 N N . VAL A 1 482 ? -23.359 15.93 17.422 1 87.75 482 VAL A N 1
ATOM 3843 C CA . VAL A 1 482 ? -23.172 14.758 16.562 1 87.75 482 VAL A CA 1
ATOM 3844 C C . VAL A 1 482 ? -22.5 13.648 17.359 1 87.75 482 VAL A C 1
ATOM 3846 O O . VAL A 1 482 ? -21.5 13.883 18.062 1 87.75 482 VAL A O 1
ATOM 3849 N N . GLN A 1 483 ? -23.109 12.492 17.297 1 83.44 483 GLN A N 1
ATOM 3850 C CA . GLN A 1 483 ? -22.516 11.312 17.906 1 83.44 483 GLN A CA 1
ATOM 3851 C C . GLN A 1 483 ? -21.531 10.633 16.953 1 83.44 483 GLN A C 1
ATOM 3853 O O . GLN A 1 483 ? -21.672 10.734 15.734 1 83.44 483 GLN A O 1
ATOM 3858 N N . PHE A 1 484 ? -20.641 10 17.547 1 80.62 484 PHE A N 1
ATOM 3859 C CA . PHE A 1 484 ? -19.625 9.32 16.75 1 80.62 484 PHE A CA 1
ATOM 3860 C C . PHE A 1 484 ? -20.266 8.305 15.812 1 80.62 484 PHE A C 1
ATOM 3862 O O . PHE A 1 484 ? -19.844 8.148 14.672 1 80.62 484 PHE A O 1
ATOM 3869 N N . LEU A 1 485 ? -21.266 7.613 16.312 1 82.94 485 LEU A N 1
ATOM 3870 C CA . LEU A 1 485 ? -21.938 6.602 15.5 1 82.94 485 LEU A CA 1
ATOM 3871 C C . LEU A 1 485 ? -22.594 7.23 14.273 1 82.94 485 L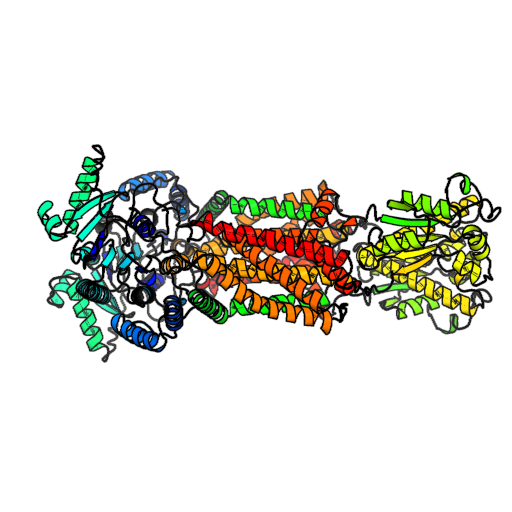EU A C 1
ATOM 3873 O O . LEU A 1 485 ? -22.625 6.625 13.203 1 82.94 485 LEU A O 1
ATOM 3877 N N . GLU A 1 486 ? -23.125 8.422 14.531 1 89.25 486 GLU A N 1
ATOM 3878 C CA . GLU A 1 486 ? -23.719 9.141 13.398 1 89.25 486 GLU A CA 1
ATOM 3879 C C . GLU A 1 486 ? -22.656 9.469 12.344 1 89.25 486 GLU A C 1
ATOM 3881 O O . GLU A 1 486 ? -22.922 9.375 11.148 1 89.25 486 GLU A O 1
ATOM 3886 N N . PHE A 1 487 ? -21.594 9.789 12.891 1 88.19 487 PHE A N 1
ATOM 3887 C CA . PHE A 1 487 ? -20.484 10.141 12.008 1 88.19 487 PHE A CA 1
ATOM 3888 C C . PHE A 1 487 ? -20.016 8.922 11.227 1 88.19 487 PHE A C 1
ATOM 3890 O O . PHE A 1 487 ? -19.875 8.984 10 1 88.19 487 PHE A O 1
ATOM 3897 N N . VAL A 1 488 ? -19.844 7.816 11.836 1 88.38 488 VAL A N 1
ATOM 3898 C CA . VAL A 1 488 ? -19.344 6.59 11.227 1 88.38 488 VAL A CA 1
ATOM 3899 C C . VAL A 1 488 ? -20.359 6.051 10.227 1 88.38 488 VAL A C 1
ATOM 3901 O O . VAL A 1 488 ? -19.984 5.652 9.117 1 88.38 488 VAL A O 1
ATOM 3904 N N . VAL A 1 489 ? -21.562 6.047 10.594 1 91.12 489 VAL A N 1
ATOM 3905 C CA . VAL A 1 489 ? -22.609 5.516 9.719 1 91.12 489 VAL A CA 1
ATOM 3906 C C . VAL A 1 489 ? -22.719 6.375 8.461 1 91.12 489 VAL A C 1
ATOM 3908 O O . VAL A 1 489 ? -23 5.863 7.379 1 91.12 489 VAL A O 1
ATOM 3911 N N . SER A 1 490 ? -22.484 7.676 8.648 1 92.81 490 SER A N 1
ATOM 3912 C CA . SER A 1 490 ? -22.531 8.547 7.48 1 92.81 490 SER A CA 1
ATOM 3913 C C . SER A 1 490 ? -21.391 8.227 6.512 1 92.81 490 SER A C 1
ATOM 3915 O O . SER A 1 490 ? -21.578 8.273 5.293 1 92.81 490 SER A O 1
ATOM 3917 N N . ILE A 1 491 ? -20.281 7.906 7.059 1 91.19 491 ILE A N 1
ATOM 3918 C CA . ILE A 1 491 ? -19.141 7.52 6.234 1 91.19 491 ILE A CA 1
ATOM 3919 C C . ILE A 1 491 ? -19.438 6.203 5.52 1 91.19 491 ILE A C 1
ATOM 3921 O O . ILE A 1 491 ? -19.219 6.078 4.316 1 91.19 491 ILE A O 1
ATOM 3925 N N . ILE A 1 492 ? -20 5.293 6.254 1 94.56 492 ILE A N 1
ATOM 3926 C CA . ILE A 1 492 ? -20.281 3.963 5.723 1 94.56 492 ILE A CA 1
ATOM 3927 C C . ILE A 1 492 ? -21.344 4.062 4.625 1 94.56 492 ILE A C 1
ATOM 3929 O O . ILE A 1 492 ? -21.25 3.375 3.605 1 94.56 492 ILE A O 1
ATOM 3933 N N . PHE A 1 493 ? -22.234 4.91 4.812 1 94.94 493 PHE A N 1
ATOM 3934 C CA . PHE A 1 493 ? -23.297 5.07 3.834 1 94.94 493 PHE A CA 1
ATOM 3935 C C . PHE A 1 493 ? -22.75 5.543 2.496 1 94.94 493 PHE A C 1
ATOM 3937 O O . PHE A 1 493 ? -23.047 4.953 1.453 1 94.94 493 PHE A O 1
ATOM 3944 N N . LEU A 1 494 ? -22.031 6.559 2.545 1 92.62 494 LEU A N 1
ATOM 3945 C CA . LEU A 1 494 ? -21.453 7.074 1.308 1 92.62 494 LEU A CA 1
ATOM 3946 C C . LEU A 1 494 ? -20.516 6.059 0.687 1 92.62 494 LEU A C 1
ATOM 3948 O O . LEU A 1 494 ? -20.484 5.887 -0.535 1 92.62 494 LEU A O 1
ATOM 3952 N N . GLN A 1 495 ? -19.766 5.426 1.462 1 93.75 495 GLN A N 1
ATOM 3953 C CA . GLN A 1 495 ? -18.812 4.438 0.966 1 93.75 495 GLN A CA 1
ATOM 3954 C C . GLN A 1 495 ? -19.531 3.232 0.368 1 93.75 495 GLN A C 1
ATOM 3956 O O . GLN A 1 495 ? -18.984 2.543 -0.497 1 93.75 495 GLN A O 1
ATOM 3961 N N . THR A 1 496 ? -20.688 2.961 0.891 1 96.56 496 THR A N 1
ATOM 3962 C CA . THR A 1 496 ? -21.484 1.884 0.316 1 96.56 496 THR A CA 1
ATOM 3963 C C . THR A 1 496 ? -21.828 2.182 -1.141 1 96.56 496 THR A C 1
ATOM 3965 O O . THR A 1 496 ? -21.719 1.305 -2 1 96.56 496 THR A O 1
ATOM 3968 N N . ILE A 1 497 ? -22.109 3.383 -1.415 1 95.19 497 ILE A N 1
ATOM 3969 C CA . ILE A 1 497 ? -22.438 3.787 -2.779 1 95.19 497 ILE A CA 1
ATOM 3970 C C . ILE A 1 497 ? -21.188 3.674 -3.658 1 95.19 497 ILE A C 1
ATOM 3972 O O . ILE A 1 497 ? -21.25 3.143 -4.77 1 95.19 497 ILE A O 1
ATOM 3976 N N . VAL A 1 498 ? -20.109 4.113 -3.162 1 93.81 498 VAL A N 1
ATOM 3977 C CA . VAL A 1 498 ? -18.844 4.035 -3.896 1 93.81 498 VAL A CA 1
ATOM 3978 C C . VAL A 1 498 ? -18.484 2.574 -4.133 1 93.81 498 VAL A C 1
ATOM 3980 O O . VAL A 1 498 ? -18.062 2.205 -5.234 1 93.81 498 VAL A O 1
ATOM 3983 N N . HIS A 1 499 ? -18.672 1.78 -3.119 1 95.94 499 HIS A N 1
ATOM 3984 C CA . HIS A 1 499 ? -18.328 0.367 -3.213 1 95.94 499 HIS A CA 1
ATOM 3985 C C . HIS A 1 499 ? -19.203 -0.348 -4.234 1 95.94 499 HIS A C 1
ATOM 3987 O O . HIS A 1 499 ? -18.734 -1.248 -4.938 1 95.94 499 HIS A O 1
ATOM 3993 N N . ILE A 1 500 ? -20.422 0.009 -4.27 1 96.69 500 ILE A N 1
ATOM 3994 C CA . ILE A 1 500 ? -21.328 -0.586 -5.246 1 96.69 500 ILE A CA 1
ATOM 3995 C C . ILE A 1 500 ? -20.844 -0.281 -6.66 1 96.69 500 ILE A C 1
ATOM 3997 O O . ILE A 1 500 ? -20.781 -1.175 -7.504 1 96.69 500 ILE A O 1
ATOM 4001 N N . ILE A 1 501 ? -20.438 0.907 -6.887 1 94.88 501 ILE A N 1
ATOM 4002 C CA . ILE A 1 501 ? -19.969 1.309 -8.211 1 94.88 501 ILE A CA 1
ATOM 4003 C C . ILE A 1 501 ? -18.641 0.622 -8.516 1 94.88 501 ILE A C 1
ATOM 4005 O O . ILE A 1 501 ? -18.469 0.043 -9.594 1 94.88 501 ILE A O 1
ATOM 4009 N N . GLN A 1 502 ? -17.766 0.646 -7.609 1 93.94 502 GLN A N 1
ATOM 4010 C CA . GLN A 1 502 ? -16.453 0.034 -7.785 1 93.94 502 GLN A CA 1
ATOM 4011 C C . GLN A 1 502 ? -16.578 -1.465 -8.039 1 93.94 502 GLN A C 1
ATOM 4013 O O . GLN A 1 502 ? -15.945 -1.996 -8.961 1 93.94 502 GLN A O 1
ATOM 4018 N N . SER A 1 503 ? -17.344 -2.119 -7.215 1 95.25 503 SER A N 1
ATOM 4019 C CA . SER A 1 503 ? -17.5 -3.566 -7.344 1 95.25 503 SER A CA 1
ATOM 4020 C C . SER A 1 503 ? -18.219 -3.938 -8.633 1 95.25 503 SER A C 1
ATOM 4022 O O . SER A 1 503 ? -17.906 -4.961 -9.25 1 95.25 503 SER A O 1
ATOM 4024 N N . SER A 1 504 ? -19.188 -3.133 -9.016 1 95.44 504 SER A N 1
ATOM 4025 C CA . SER A 1 504 ? -19.875 -3.389 -10.273 1 95.44 504 SER A CA 1
ATOM 4026 C C . SER A 1 504 ? -18.922 -3.291 -11.461 1 95.44 504 SER A C 1
ATOM 4028 O O . SER A 1 504 ? -18.969 -4.117 -12.375 1 95.44 504 SER A O 1
ATOM 4030 N N . ILE A 1 505 ? -18.047 -2.379 -11.43 1 94.06 505 ILE A N 1
ATOM 4031 C CA . ILE A 1 505 ? -17.047 -2.207 -12.484 1 94.06 505 ILE A CA 1
ATOM 4032 C C . ILE A 1 505 ? -16.094 -3.396 -12.484 1 94.06 505 ILE A C 1
ATOM 4034 O O . ILE A 1 505 ? -15.797 -3.965 -13.539 1 94.06 505 ILE A O 1
ATOM 4038 N N . GLU A 1 506 ? -15.648 -3.777 -11.383 1 94.44 506 GLU A N 1
ATOM 4039 C CA . GLU A 1 506 ? -14.719 -4.898 -11.258 1 94.44 506 GLU A CA 1
ATOM 4040 C C . GLU A 1 506 ? -15.359 -6.199 -11.727 1 94.44 506 GLU A C 1
ATOM 4042 O O . GLU A 1 506 ? -14.734 -6.984 -12.438 1 94.44 506 GLU A O 1
ATOM 4047 N N . ILE A 1 507 ? -16.594 -6.387 -11.281 1 95.38 507 ILE A N 1
ATOM 4048 C CA . ILE A 1 507 ? -17.312 -7.598 -11.656 1 95.38 507 ILE A CA 1
ATOM 4049 C C . ILE A 1 507 ? -17.547 -7.613 -13.172 1 95.38 507 ILE A C 1
ATOM 4051 O O . ILE A 1 507 ? -17.328 -8.641 -13.82 1 95.38 507 ILE A O 1
ATOM 4055 N N . PHE A 1 508 ? -17.875 -6.512 -13.695 1 95.25 508 PHE A N 1
ATOM 4056 C CA . PHE A 1 508 ? -18.125 -6.422 -15.133 1 95.25 508 PHE A CA 1
ATOM 4057 C C . PHE A 1 508 ? -16.859 -6.738 -15.914 1 95.25 508 PHE A C 1
ATOM 4059 O O . PHE A 1 508 ? -16.891 -7.535 -16.859 1 95.25 508 PHE A O 1
ATOM 4066 N N . ILE A 1 509 ? -15.758 -6.25 -15.531 1 94.38 509 ILE A N 1
ATOM 4067 C CA . ILE A 1 509 ? -14.508 -6.445 -16.25 1 94.38 509 ILE A CA 1
ATOM 4068 C C . ILE A 1 509 ? -14.023 -7.887 -16.078 1 94.38 509 ILE A C 1
ATOM 4070 O O . ILE A 1 509 ? -13.742 -8.578 -17.047 1 94.38 509 ILE A O 1
ATOM 4074 N N . MET A 1 510 ? -14.016 -8.367 -14.914 1 93.81 510 MET A N 1
ATOM 4075 C CA . MET A 1 510 ? -13.422 -9.664 -14.609 1 93.81 510 MET A CA 1
ATOM 4076 C C . MET A 1 510 ? -14.289 -10.797 -15.148 1 93.81 510 MET A C 1
ATOM 4078 O O . MET A 1 510 ? -13.773 -11.75 -15.742 1 93.81 510 MET A O 1
ATOM 4082 N N . TYR A 1 511 ? -15.578 -10.68 -15.039 1 92.56 511 TYR A N 1
ATOM 4083 C CA . TYR A 1 511 ? -16.422 -11.844 -15.305 1 92.56 511 TYR A CA 1
ATOM 4084 C C . TYR A 1 511 ? -17.156 -11.688 -16.641 1 92.56 511 TYR A C 1
ATOM 4086 O O . TYR A 1 511 ? -17.484 -12.68 -17.281 1 92.56 511 TYR A O 1
ATOM 4094 N N . PHE A 1 512 ? -17.328 -10.484 -17.094 1 91.12 512 PHE A N 1
ATOM 4095 C CA . PHE A 1 512 ? -18.047 -10.312 -18.344 1 91.12 512 PHE A CA 1
ATOM 4096 C C . PHE A 1 512 ? -17.094 -9.961 -19.484 1 91.12 512 PHE A C 1
ATOM 4098 O O . PHE A 1 512 ? -17.25 -10.469 -20.594 1 91.12 512 PHE A O 1
ATOM 4105 N N . MET A 1 513 ? -16.125 -9.188 -19.25 1 91.75 513 MET A N 1
ATOM 4106 C CA . MET A 1 513 ? -15.172 -8.82 -20.297 1 91.75 513 MET A CA 1
ATOM 4107 C C . MET A 1 513 ? -14.117 -9.906 -20.484 1 91.75 513 MET A C 1
ATOM 4109 O O . MET A 1 513 ? -13.805 -10.281 -21.609 1 91.75 513 MET A O 1
ATOM 4113 N N . PHE A 1 514 ? -13.617 -10.477 -19.359 1 91.69 514 PHE A N 1
ATOM 4114 C CA . PHE A 1 514 ? -12.539 -11.453 -19.453 1 91.69 514 PHE A CA 1
ATOM 4115 C C . PHE A 1 514 ? -13.07 -12.867 -19.281 1 91.69 514 PHE A C 1
ATOM 4117 O O . PHE A 1 514 ? -12.297 -13.828 -19.266 1 91.69 514 PHE A O 1
ATOM 4124 N N . ASN A 1 515 ? -14.297 -13.039 -19.047 1 90 515 ASN A N 1
ATOM 4125 C CA . ASN A 1 515 ? -15.016 -14.312 -19.094 1 90 515 ASN A CA 1
ATOM 4126 C C . ASN A 1 515 ? -14.523 -15.266 -18 1 90 515 ASN A C 1
ATOM 4128 O O . ASN A 1 515 ? -14.258 -16.438 -18.281 1 90 515 ASN A O 1
ATOM 4132 N N . ASN A 1 516 ? -14.25 -14.758 -16.891 1 91.56 516 ASN A N 1
ATOM 4133 C CA . ASN A 1 516 ? -14.039 -15.648 -15.742 1 91.56 516 ASN A CA 1
ATOM 4134 C C . ASN A 1 516 ? -15.32 -16.375 -15.359 1 91.56 516 ASN A C 1
ATOM 4136 O O . ASN A 1 516 ? -16.422 -15.875 -15.586 1 91.56 516 ASN A O 1
ATOM 4140 N N . PRO A 1 517 ? -15.164 -17.531 -14.875 1 91.5 517 PRO A N 1
ATOM 4141 C CA . PRO A 1 517 ? -16.359 -18.344 -14.602 1 91.5 517 PRO A CA 1
ATOM 4142 C C . PRO A 1 517 ? -17.266 -17.719 -13.555 1 91.5 517 PRO A C 1
ATOM 4144 O O . PRO A 1 517 ? -16.797 -17.25 -12.516 1 91.5 517 PRO A O 1
ATOM 4147 N N . ILE A 1 518 ? -18.547 -17.625 -13.906 1 89.88 518 ILE A N 1
ATOM 4148 C CA . ILE A 1 518 ? -19.578 -17.172 -12.977 1 89.88 518 ILE A CA 1
ATOM 4149 C C . ILE A 1 518 ? -20.875 -17.906 -13.234 1 89.88 518 ILE A C 1
ATOM 4151 O O . ILE A 1 518 ? -21.203 -18.219 -14.383 1 89.88 518 ILE A O 1
ATOM 4155 N N . SER A 1 519 ? -21.516 -18.453 -12.219 1 88.38 519 SER A N 1
ATOM 4156 C CA . SER A 1 519 ? -22.812 -19.094 -12.352 1 88.38 519 SER A CA 1
ATOM 4157 C C . SER A 1 519 ? -23.938 -18.062 -12.227 1 88.38 519 SER A C 1
ATOM 4159 O O . SER A 1 519 ? -24.094 -17.438 -11.18 1 88.38 519 SER A O 1
ATOM 4161 N N . PRO A 1 520 ? -24.719 -17.891 -13.242 1 88.69 520 PRO A N 1
ATOM 4162 C CA . PRO A 1 520 ? -25.812 -16.906 -13.188 1 88.69 520 PRO A CA 1
ATOM 4163 C C . PRO A 1 520 ? -26.797 -17.172 -12.055 1 88.69 520 PRO A C 1
ATOM 4165 O O . PRO A 1 520 ? -27.344 -16.234 -11.477 1 88.69 520 PRO A O 1
ATOM 4168 N N . ASP A 1 521 ? -26.906 -18.406 -11.695 1 92.06 521 ASP A N 1
ATOM 4169 C CA . ASP A 1 521 ? -27.859 -18.766 -10.641 1 92.06 521 ASP A CA 1
ATOM 4170 C C . ASP A 1 521 ? -27.375 -18.266 -9.281 1 92.06 521 ASP A C 1
ATOM 4172 O O . ASP A 1 521 ? -28.188 -18 -8.391 1 92.06 521 ASP A O 1
ATOM 4176 N N . ASN A 1 522 ? -26.094 -18.125 -9.141 1 94.62 522 ASN A N 1
ATOM 4177 C CA . ASN A 1 522 ? -25.531 -17.75 -7.852 1 94.62 522 ASN A CA 1
ATOM 4178 C C . ASN A 1 522 ? -25.125 -16.281 -7.832 1 94.62 522 ASN A C 1
ATOM 4180 O O . ASN A 1 522 ? -24.422 -15.836 -6.918 1 94.62 522 ASN A O 1
ATOM 4184 N N . PHE A 1 523 ? -25.547 -15.469 -8.781 1 94.88 523 PHE A N 1
ATOM 4185 C CA . PHE A 1 523 ? -25.031 -14.109 -8.953 1 94.88 523 PHE A CA 1
ATOM 4186 C C . PHE A 1 523 ? -25.375 -13.25 -7.73 1 94.88 523 PHE A C 1
ATOM 4188 O O . PHE A 1 523 ? -24.531 -12.492 -7.25 1 94.88 523 PHE A O 1
ATOM 4195 N N . TRP A 1 524 ? -26.547 -13.367 -7.238 1 94.94 524 TRP A N 1
ATOM 4196 C CA . TRP A 1 524 ? -26.969 -12.5 -6.145 1 94.94 524 TRP A CA 1
ATOM 4197 C C . TRP A 1 524 ? -26.234 -12.859 -4.855 1 94.94 524 TRP A C 1
ATOM 4199 O O . TRP A 1 524 ? -25.859 -11.977 -4.078 1 94.94 524 TRP A O 1
ATOM 4209 N N . THR A 1 525 ? -26.094 -14.172 -4.641 1 95.94 525 THR A N 1
ATOM 4210 C CA . THR A 1 525 ? -25.312 -14.578 -3.473 1 95.94 525 THR A CA 1
ATOM 4211 C C . THR A 1 525 ? -23.875 -14.07 -3.576 1 95.94 525 THR A C 1
ATOM 4213 O O . THR A 1 525 ? -23.297 -13.625 -2.584 1 95.94 525 THR A O 1
ATOM 4216 N N . PHE A 1 526 ? -23.375 -14.156 -4.789 1 96.38 526 PHE A N 1
ATOM 4217 C CA . PHE A 1 526 ? -22.031 -13.656 -5.086 1 96.38 526 PHE A CA 1
ATOM 4218 C C . PHE A 1 526 ? -21.953 -12.156 -4.812 1 96.38 526 PHE A C 1
ATOM 4220 O O . PHE A 1 526 ? -21.062 -11.695 -4.102 1 96.38 526 PHE A O 1
ATOM 4227 N N . ALA A 1 527 ? -22.906 -11.43 -5.266 1 96.12 527 ALA A N 1
ATOM 4228 C CA . ALA A 1 527 ? -22.922 -9.969 -5.137 1 96.12 527 ALA A CA 1
ATOM 4229 C C . ALA A 1 527 ? -23.062 -9.555 -3.676 1 96.12 527 ALA A C 1
ATOM 4231 O O . ALA A 1 527 ? -22.391 -8.625 -3.217 1 96.12 527 ALA A O 1
ATOM 4232 N N . VAL A 1 528 ? -23.891 -10.234 -2.955 1 96.25 528 VAL A N 1
ATOM 4233 C CA . VAL A 1 528 ? -24.109 -9.922 -1.549 1 96.25 528 VAL A CA 1
ATOM 4234 C C . VAL A 1 528 ? -22.844 -10.203 -0.746 1 96.25 528 VAL A C 1
ATOM 4236 O O . VAL A 1 528 ? -22.484 -9.445 0.161 1 96.25 528 VAL A O 1
ATOM 4239 N N . THR A 1 529 ? -22.203 -11.289 -1.065 1 97.19 529 THR A N 1
ATOM 4240 C CA . THR A 1 529 ? -20.953 -11.617 -0.375 1 97.19 529 THR A CA 1
ATOM 4241 C C . THR A 1 529 ? -19.906 -10.531 -0.602 1 97.19 529 THR A C 1
ATOM 4243 O O . THR A 1 529 ? -19.203 -10.148 0.327 1 97.19 529 THR A O 1
ATOM 4246 N N . ILE A 1 530 ? -19.828 -10.031 -1.834 1 97.62 530 ILE A N 1
ATOM 4247 C CA . ILE A 1 530 ? -18.891 -8.969 -2.16 1 97.62 530 ILE A CA 1
ATOM 4248 C C . ILE A 1 530 ? -19.219 -7.711 -1.358 1 97.62 530 ILE A C 1
ATOM 4250 O O . ILE A 1 530 ? -18.328 -7.008 -0.888 1 97.62 530 ILE A O 1
ATOM 4254 N N . MET A 1 531 ? -20.469 -7.48 -1.157 1 97.62 531 MET A N 1
ATOM 4255 C CA . MET A 1 531 ? -20.906 -6.324 -0.375 1 97.62 531 MET A CA 1
ATOM 4256 C C . MET A 1 531 ? -20.5 -6.469 1.085 1 97.62 531 MET A C 1
ATOM 4258 O O . MET A 1 531 ? -20.031 -5.512 1.699 1 97.62 531 MET A O 1
ATOM 4262 N N . ILE A 1 532 ? -20.656 -7.656 1.609 1 98 532 ILE A N 1
ATOM 4263 C CA . ILE A 1 532 ? -20.297 -7.906 3.002 1 98 532 ILE A CA 1
ATOM 4264 C C . ILE A 1 532 ? -18.797 -7.715 3.191 1 98 532 ILE A C 1
ATOM 4266 O O . ILE A 1 532 ? -18.359 -7.129 4.184 1 98 532 ILE A O 1
ATOM 4270 N N . ILE A 1 533 ? -18.062 -8.164 2.238 1 97.75 533 ILE A N 1
ATOM 4271 C CA . ILE A 1 533 ? -16.609 -8.016 2.297 1 97.75 533 ILE A CA 1
ATOM 4272 C C . ILE A 1 533 ? -16.234 -6.531 2.262 1 97.75 533 ILE A C 1
ATOM 4274 O O . ILE A 1 533 ? -15.328 -6.098 2.969 1 97.75 533 ILE A O 1
ATOM 4278 N N . GLY A 1 534 ? -16.922 -5.828 1.412 1 97.69 534 GLY A N 1
ATOM 4279 C CA . GLY A 1 534 ? -16.719 -4.387 1.374 1 97.69 534 GLY A CA 1
ATOM 4280 C C . GLY A 1 534 ? -16.953 -3.715 2.713 1 97.69 534 GLY A C 1
ATOM 4281 O O . GLY A 1 534 ? -16.188 -2.842 3.119 1 97.69 534 GLY A O 1
ATOM 4282 N N . TYR A 1 535 ? -17.969 -4.152 3.418 1 97.88 535 TYR A N 1
ATOM 4283 C CA . TYR A 1 535 ? -18.266 -3.607 4.738 1 97.88 535 TYR A CA 1
ATOM 4284 C C . TYR A 1 535 ? -17.156 -3.959 5.727 1 97.88 535 TYR A C 1
ATOM 4286 O O . TYR A 1 535 ? -16.797 -3.145 6.578 1 97.88 535 TYR A O 1
ATOM 4294 N N . GLN A 1 536 ? -16.672 -5.195 5.633 1 97.75 536 GLN A N 1
ATOM 4295 C CA . GLN A 1 536 ? -15.531 -5.566 6.469 1 97.75 536 GLN A CA 1
ATOM 4296 C C . GLN A 1 536 ? -14.367 -4.609 6.258 1 97.75 536 GLN A C 1
ATOM 4298 O O . GLN A 1 536 ? -13.758 -4.145 7.223 1 97.75 536 GLN A O 1
ATOM 4303 N N . GLY A 1 537 ? -14.117 -4.359 4.984 1 96.75 537 GLY A N 1
ATOM 4304 C CA . GLY A 1 537 ? -13.039 -3.439 4.664 1 96.75 537 GLY A CA 1
ATOM 4305 C C . GLY A 1 537 ? -13.258 -2.047 5.227 1 96.75 537 GLY A C 1
ATOM 4306 O O . GLY A 1 537 ? -12.328 -1.429 5.746 1 96.75 537 GLY A O 1
ATOM 4307 N N . MET A 1 538 ? -14.461 -1.544 5.152 1 96.69 538 MET A N 1
ATOM 4308 C CA . MET A 1 538 ? -14.781 -0.212 5.652 1 96.69 538 MET A CA 1
ATOM 4309 C C . MET A 1 538 ? -14.547 -0.123 7.156 1 96.69 538 MET A C 1
ATOM 4311 O O . MET A 1 538 ? -13.891 0.805 7.633 1 96.69 538 MET A O 1
ATOM 4315 N N . PHE A 1 539 ? -15.008 -1.098 7.875 1 96.25 539 PHE A N 1
ATOM 4316 C CA . PHE A 1 539 ? -14.852 -1.085 9.328 1 96.25 539 PHE A CA 1
ATOM 4317 C C . PHE A 1 539 ? -13.391 -1.275 9.711 1 96.25 539 PHE A C 1
ATOM 4319 O O . PHE A 1 539 ? -12.914 -0.668 10.672 1 96.25 539 PHE A O 1
ATOM 4326 N N . ALA A 1 540 ? -12.711 -2.127 8.992 1 95.88 540 ALA A N 1
ATOM 4327 C CA . ALA A 1 540 ? -11.289 -2.293 9.242 1 95.88 540 ALA A CA 1
ATOM 4328 C C . ALA A 1 540 ? -10.531 -0.981 9.039 1 95.88 540 ALA A C 1
ATOM 4330 O O . ALA A 1 540 ? -9.609 -0.663 9.797 1 95.88 540 ALA A O 1
ATOM 4331 N N . GLY A 1 541 ? -10.891 -0.274 7.98 1 94.38 541 GLY A N 1
ATOM 4332 C CA . GLY A 1 541 ? -10.273 1.019 7.727 1 94.38 541 GLY A CA 1
ATOM 4333 C C . GLY A 1 541 ? -10.508 2.02 8.844 1 94.38 541 GLY A C 1
ATOM 4334 O O . GLY A 1 541 ? -9.602 2.766 9.219 1 94.38 541 GLY A O 1
ATOM 4335 N N . ILE A 1 542 ? -11.711 2.041 9.359 1 92.94 542 ILE A N 1
ATOM 4336 C CA . ILE A 1 542 ? -12.047 2.938 10.461 1 92.94 542 ILE A CA 1
ATOM 4337 C C . ILE A 1 542 ? -11.219 2.574 11.695 1 92.94 542 ILE A C 1
ATOM 4339 O O . ILE A 1 542 ? -10.742 3.457 12.406 1 92.94 542 ILE A O 1
ATOM 4343 N N . LEU A 1 543 ? -11 1.307 11.922 1 92.38 543 LEU A N 1
ATOM 4344 C CA . LEU A 1 543 ? -10.188 0.857 13.047 1 92.38 543 LEU A CA 1
ATOM 4345 C C . LEU A 1 543 ? -8.742 1.299 12.875 1 92.38 543 LEU A C 1
ATOM 4347 O O . LEU A 1 543 ? -8.102 1.733 13.836 1 92.38 543 LEU A O 1
ATOM 4351 N N . VAL A 1 544 ? -8.203 1.175 11.656 1 92.5 544 VAL A N 1
ATOM 4352 C CA . VAL A 1 544 ? -6.836 1.594 11.375 1 92.5 544 VAL A CA 1
ATOM 4353 C C . VAL A 1 544 ? -6.691 3.092 11.633 1 92.5 544 VAL A C 1
ATOM 4355 O O . VAL A 1 544 ? -5.711 3.527 12.242 1 92.5 544 VAL A O 1
ATOM 4358 N N . ALA A 1 545 ? -7.668 3.867 11.188 1 89.06 545 ALA A N 1
ATOM 4359 C CA . ALA A 1 545 ? -7.637 5.312 11.391 1 89.06 545 ALA A CA 1
ATOM 4360 C C . ALA A 1 545 ? -7.695 5.66 12.875 1 89.06 545 ALA A C 1
ATOM 4362 O O . ALA A 1 545 ? -7.051 6.613 13.32 1 89.06 545 ALA A O 1
ATOM 4363 N N . ALA A 1 546 ? -8.445 4.879 13.617 1 85.12 546 ALA A N 1
ATOM 4364 C CA . ALA A 1 546 ? -8.625 5.145 15.047 1 85.12 546 ALA A CA 1
ATOM 4365 C C . ALA A 1 546 ? -7.328 4.895 15.812 1 85.12 546 ALA A C 1
ATOM 4367 O O . ALA A 1 546 ? -7.02 5.609 16.766 1 85.12 546 ALA A O 1
ATOM 4368 N N . VAL A 1 547 ? -6.523 3.984 15.344 1 85.31 547 VAL A N 1
ATOM 4369 C CA . VAL A 1 547 ? -5.328 3.6 16.094 1 85.31 547 VAL A CA 1
ATOM 4370 C C . VAL A 1 547 ? -4.125 4.395 15.578 1 85.31 547 VAL A C 1
ATOM 4372 O O . VAL A 1 547 ? -3.127 4.539 16.281 1 85.31 547 VAL A O 1
ATOM 4375 N N . SER A 1 548 ? -4.223 4.898 14.383 1 85.25 548 SER A N 1
ATOM 4376 C CA . SER A 1 548 ? -3.084 5.574 13.773 1 85.25 548 SER A CA 1
ATOM 4377 C C . SER A 1 548 ? -2.967 7.012 14.266 1 85.25 548 SER A C 1
ATOM 4379 O O . SER A 1 548 ? -3.973 7.711 14.398 1 85.25 548 SER A O 1
ATOM 4381 N N . LYS A 1 549 ? -1.754 7.449 14.5 1 77.06 549 LYS A N 1
ATOM 4382 C CA . LYS A 1 549 ? -1.479 8.82 14.922 1 77.06 549 LYS A CA 1
ATOM 4383 C C . LYS A 1 549 ? -1.339 9.75 13.727 1 77.06 549 LYS A C 1
ATOM 4385 O O . LYS A 1 549 ? -1.648 10.938 13.812 1 77.06 549 LYS A O 1
ATOM 4390 N N . ASN A 1 550 ? -0.815 9.219 12.695 1 77.56 550 ASN A N 1
ATOM 4391 C CA . ASN A 1 550 ? -0.613 9.992 11.477 1 77.56 550 ASN A CA 1
ATOM 4392 C C . ASN A 1 550 ? -0.824 9.148 10.227 1 77.56 550 ASN A C 1
ATOM 4394 O O . ASN A 1 550 ? -1.091 7.945 10.328 1 77.56 550 ASN A O 1
ATOM 4398 N N . TYR A 1 551 ? -0.791 9.773 9.133 1 79.38 551 TYR A N 1
ATOM 4399 C CA . TYR A 1 551 ? -1.035 9.117 7.855 1 79.38 551 TYR A CA 1
ATOM 4400 C C . TYR A 1 551 ? 0.037 8.078 7.562 1 79.38 551 TYR A C 1
ATOM 4402 O O . TYR A 1 551 ? -0.248 7.031 6.973 1 79.38 551 TYR A O 1
ATOM 4410 N N . THR A 1 552 ? 1.216 8.32 8.008 1 75.5 552 THR A N 1
ATOM 4411 C CA . THR A 1 552 ? 2.318 7.41 7.723 1 75.5 552 THR A CA 1
ATOM 4412 C C . THR A 1 552 ? 2.113 6.074 8.438 1 75.5 552 THR A C 1
ATOM 4414 O O . THR A 1 552 ? 2.305 5.012 7.84 1 75.5 552 THR A O 1
ATOM 4417 N N . MET A 1 553 ? 1.685 6.195 9.625 1 81.81 553 MET A N 1
ATOM 4418 C CA . MET A 1 553 ? 1.419 4.977 10.383 1 81.81 553 MET A CA 1
ATOM 4419 C C . MET A 1 553 ? 0.286 4.18 9.742 1 81.81 553 MET A C 1
ATOM 4421 O O . MET A 1 553 ? 0.375 2.955 9.625 1 81.81 553 MET A O 1
ATOM 4425 N N . ALA A 1 554 ? -0.749 4.902 9.375 1 86.94 554 ALA A N 1
ATOM 4426 C CA . ALA A 1 554 ? -1.888 4.238 8.75 1 86.94 554 ALA A CA 1
ATOM 4427 C C . ALA A 1 554 ? -1.474 3.547 7.453 1 86.94 554 ALA A C 1
ATOM 4429 O O . ALA A 1 554 ? -1.908 2.428 7.172 1 86.94 554 ALA A O 1
ATOM 4430 N N . THR A 1 555 ? -0.649 4.16 6.688 1 81.25 555 THR A N 1
ATOM 4431 C CA . THR A 1 555 ? -0.19 3.602 5.422 1 81.25 555 THR A CA 1
ATOM 4432 C C . THR A 1 555 ? 0.635 2.34 5.656 1 81.25 555 THR A C 1
ATOM 4434 O O . THR A 1 555 ? 0.496 1.356 4.926 1 81.25 555 THR A O 1
ATOM 4437 N N . HIS A 1 556 ? 1.458 2.354 6.66 1 80 556 HIS A N 1
ATOM 4438 C CA . HIS A 1 556 ? 2.273 1.183 6.965 1 80 556 HIS A CA 1
ATOM 4439 C C . HIS A 1 556 ? 1.413 0.018 7.438 1 80 556 HIS A C 1
ATOM 4441 O O . HIS A 1 556 ? 1.667 -1.135 7.082 1 80 556 HIS A O 1
ATOM 4447 N N . ILE A 1 557 ? 0.405 0.336 8.188 1 86.56 557 ILE A N 1
ATOM 4448 C CA . ILE A 1 557 ? -0.49 -0.714 8.656 1 86.56 557 ILE A CA 1
ATOM 4449 C C . ILE A 1 557 ? -1.265 -1.303 7.484 1 86.56 557 ILE A C 1
ATOM 4451 O O . ILE A 1 557 ? -1.376 -2.523 7.355 1 86.56 557 ILE A O 1
ATOM 4455 N N . ASN A 1 558 ? -1.753 -0.448 6.652 1 86.25 558 ASN A N 1
ATOM 4456 C CA . ASN A 1 558 ? -2.49 -0.904 5.48 1 86.25 558 ASN A CA 1
ATOM 4457 C C . ASN A 1 558 ? -1.609 -1.741 4.555 1 86.25 558 ASN A C 1
ATOM 4459 O O . ASN A 1 558 ? -2.035 -2.789 4.066 1 86.25 558 ASN A O 1
ATOM 4463 N N . MET A 1 559 ? -0.409 -1.305 4.336 1 79.75 559 MET A N 1
ATOM 4464 C CA . MET A 1 559 ? 0.509 -2.037 3.471 1 79.75 559 MET A CA 1
ATOM 4465 C C . MET A 1 559 ? 0.883 -3.381 4.086 1 79.75 559 MET A C 1
ATOM 4467 O O . MET A 1 559 ? 0.894 -4.402 3.398 1 79.75 559 MET A O 1
ATOM 4471 N N . GLY A 1 560 ? 1.203 -3.318 5.367 1 81.88 560 GLY A N 1
ATOM 4472 C CA . GLY A 1 560 ? 1.574 -4.547 6.051 1 81.88 560 GLY A CA 1
ATOM 4473 C C . GLY A 1 560 ? 0.472 -5.59 6.047 1 81.88 560 GLY A C 1
ATOM 4474 O O . GLY A 1 560 ? 0.716 -6.758 5.738 1 81.88 560 GLY A O 1
ATOM 4475 N N . THR A 1 561 ? -0.708 -5.164 6.273 1 86.38 561 THR A N 1
ATOM 4476 C CA . THR A 1 561 ? -1.826 -6.102 6.309 1 86.38 561 THR A CA 1
ATOM 4477 C C . THR A 1 561 ? -2.166 -6.59 4.906 1 86.38 561 THR A C 1
ATOM 4479 O O . THR A 1 561 ? -2.545 -7.75 4.719 1 86.38 561 THR A O 1
ATOM 4482 N N . ASN A 1 562 ? -2.057 -5.73 3.939 1 85 562 ASN A N 1
ATOM 4483 C CA . ASN A 1 562 ? -2.344 -6.117 2.562 1 85 562 ASN A CA 1
ATOM 4484 C C . ASN A 1 562 ? -1.404 -7.219 2.082 1 85 562 ASN A C 1
ATOM 4486 O O . ASN A 1 562 ? -1.853 -8.227 1.527 1 85 562 ASN A O 1
ATOM 4490 N N . VAL A 1 563 ? -0.157 -7.062 2.324 1 78.69 563 VAL A N 1
ATOM 4491 C CA . VAL A 1 563 ? 0.824 -8.039 1.869 1 78.69 563 VAL A CA 1
ATOM 4492 C C . VAL A 1 563 ? 0.636 -9.352 2.629 1 78.69 563 VAL A C 1
ATOM 4494 O O . VAL A 1 563 ? 0.658 -10.43 2.031 1 78.69 563 VAL A O 1
ATOM 4497 N N . LEU A 1 564 ? 0.393 -9.258 3.904 1 81.81 564 LEU A N 1
ATOM 4498 C CA . LEU A 1 564 ? 0.22 -10.453 4.727 1 81.81 564 LEU A CA 1
ATOM 4499 C C . LEU A 1 564 ? -1.011 -11.242 4.289 1 81.81 564 LEU A C 1
ATOM 4501 O O . LEU A 1 564 ? -0.934 -12.453 4.07 1 81.81 564 LEU A O 1
ATOM 4505 N N . PHE A 1 565 ? -2.055 -10.477 4.062 1 84.44 565 PHE A N 1
ATOM 4506 C CA . PHE A 1 565 ? -3.289 -11.164 3.693 1 84.44 565 PHE A CA 1
ATOM 4507 C C . PHE A 1 565 ? -3.213 -11.688 2.266 1 84.44 565 PHE A C 1
ATOM 4509 O O . PHE A 1 565 ? -3.754 -12.758 1.963 1 84.44 565 PHE A O 1
ATOM 4516 N N . SER A 1 566 ? -2.541 -10.984 1.412 1 82.44 566 SER A N 1
ATOM 4517 C CA . SER A 1 566 ? -2.416 -11.43 0.027 1 82.44 566 SER A CA 1
ATOM 4518 C C . SER A 1 566 ? -1.605 -12.719 -0.071 1 82.44 566 SER A C 1
ATOM 4520 O O . SER A 1 566 ? -1.9 -13.578 -0.9 1 82.44 566 SER A O 1
ATOM 4522 N N . CYS A 1 567 ? -0.633 -12.852 0.771 1 81.06 567 CYS A N 1
ATOM 4523 C CA . CYS A 1 567 ? 0.191 -14.055 0.77 1 81.06 567 CYS A CA 1
ATOM 4524 C C . CYS A 1 567 ? -0.533 -15.211 1.445 1 81.06 567 CYS A C 1
ATOM 4526 O O . CYS A 1 567 ? -0.449 -16.359 0.989 1 81.06 567 CYS A O 1
ATOM 4528 N N . LEU A 1 568 ? -1.31 -14.867 2.416 1 84.5 568 LEU A N 1
ATOM 4529 C CA . LEU A 1 568 ? -1.875 -15.922 3.248 1 84.5 568 LEU A CA 1
ATOM 4530 C C . LEU A 1 568 ? -3.205 -16.406 2.684 1 84.5 568 LEU A C 1
ATOM 4532 O O . LEU A 1 568 ? -3.699 -17.469 3.068 1 84.5 568 LEU A O 1
ATOM 4536 N N . CYS A 1 569 ? -3.764 -15.688 1.76 1 82.25 569 CYS A N 1
ATOM 4537 C CA . CYS A 1 569 ? -5.051 -16.109 1.22 1 82.25 569 CYS A CA 1
ATOM 4538 C C . CYS A 1 569 ? -4.871 -17.188 0.159 1 82.25 569 CYS A C 1
ATOM 4540 O O . CYS A 1 569 ? -5.844 -17.797 -0.293 1 82.25 569 CYS A O 1
ATOM 4542 N N . GLY A 1 570 ? -3.701 -17.531 -0.22 1 75.81 570 GLY A N 1
ATOM 4543 C CA . GLY A 1 570 ? -3.457 -18.625 -1.15 1 75.81 570 GLY A CA 1
ATOM 4544 C C . GLY A 1 570 ? -3.693 -18.25 -2.598 1 75.81 570 GLY A C 1
ATOM 4545 O O . GLY A 1 570 ? -3.998 -19.094 -3.432 1 75.81 570 GLY A O 1
ATOM 4546 N N . LEU A 1 571 ? -3.664 -16.953 -2.885 1 75.19 571 LEU A N 1
ATOM 4547 C CA . LEU A 1 571 ? -3.883 -16.453 -4.242 1 75.19 571 LEU A CA 1
ATOM 4548 C C . LEU A 1 571 ? -2.691 -16.781 -5.137 1 75.19 571 LEU A C 1
ATOM 4550 O O . LEU A 1 571 ? -2.869 -17.172 -6.293 1 75.19 571 LEU A O 1
ATOM 4554 N N . ILE A 1 572 ? -1.564 -16.734 -4.559 1 75.06 572 ILE A N 1
ATOM 4555 C CA . ILE A 1 572 ? -0.347 -16.875 -5.352 1 75.06 572 ILE A CA 1
ATOM 4556 C C . ILE A 1 572 ? 0.038 -18.359 -5.438 1 75.06 572 ILE A C 1
ATOM 4558 O O . ILE A 1 572 ? 0.419 -18.844 -6.504 1 75.06 572 ILE A O 1
ATOM 4562 N N . TRP A 1 573 ? -0.161 -19.031 -4.344 1 84.31 573 TRP A N 1
ATOM 4563 C CA . TRP A 1 573 ? 0.238 -20.422 -4.227 1 84.31 573 TRP A CA 1
ATOM 4564 C C . TRP A 1 573 ? -0.674 -21.172 -3.258 1 84.31 573 TRP A C 1
ATOM 4566 O O . TRP A 1 573 ? -1.14 -20.594 -2.268 1 84.31 573 TRP A O 1
ATOM 4576 N N . PRO A 1 574 ? -0.93 -22.406 -3.604 1 86.06 574 PRO A N 1
ATOM 4577 C CA . PRO A 1 574 ? -1.819 -23.172 -2.729 1 86.06 574 PRO A CA 1
ATOM 4578 C C . PRO A 1 574 ? -1.297 -23.266 -1.298 1 86.06 574 PRO A C 1
ATOM 4580 O O . PRO A 1 574 ? -0.1 -23.484 -1.088 1 86.06 574 PRO A O 1
ATOM 4583 N N . MET A 1 575 ? -2.17 -23.219 -0.378 1 85.75 575 MET A N 1
ATOM 4584 C CA . MET A 1 575 ? -1.817 -23.188 1.039 1 85.75 575 MET A CA 1
ATOM 4585 C C . MET A 1 575 ? -1.407 -24.578 1.52 1 85.75 575 MET A C 1
ATOM 4587 O O . MET A 1 575 ? -0.835 -24.719 2.602 1 85.75 575 MET A O 1
ATOM 4591 N N . GLU A 1 576 ? -1.618 -25.547 0.705 1 83.25 576 GLU A N 1
ATOM 4592 C CA . GLU A 1 576 ? -1.228 -26.906 1.069 1 83.25 576 GLU A CA 1
ATOM 4593 C C . GLU A 1 576 ? 0.286 -27.016 1.221 1 83.25 576 GLU A C 1
ATOM 4595 O O . GLU A 1 576 ? 0.779 -27.906 1.907 1 83.25 576 GLU A O 1
ATOM 4600 N N . SER A 1 577 ? 0.974 -26.016 0.568 1 83.5 577 SER A N 1
ATOM 4601 C CA . SER A 1 577 ? 2.432 -26.047 0.625 1 83.5 577 SER A CA 1
ATOM 4602 C C . SER A 1 577 ? 2.957 -25.188 1.767 1 83.5 577 SER A C 1
ATOM 4604 O O . SER A 1 577 ? 4.145 -25.234 2.092 1 83.5 577 SER A O 1
ATOM 4606 N N . ALA A 1 578 ? 2.068 -24.531 2.395 1 85.75 578 ALA A N 1
ATOM 4607 C CA . ALA A 1 578 ? 2.498 -23.562 3.4 1 85.75 578 ALA A CA 1
ATOM 4608 C C . ALA A 1 578 ? 2.812 -24.25 4.727 1 85.75 578 ALA A C 1
ATOM 4610 O O . ALA A 1 578 ? 2.412 -25.406 4.945 1 85.75 578 ALA A O 1
ATOM 4611 N N . HIS A 1 579 ? 3.643 -23.578 5.57 1 85.38 579 HIS A N 1
ATOM 4612 C CA . HIS A 1 579 ? 3.932 -24.047 6.918 1 85.38 579 HIS A CA 1
ATOM 4613 C C . HIS A 1 579 ? 2.646 -24.281 7.707 1 85.38 579 HIS A C 1
ATOM 4615 O O . HIS A 1 579 ? 1.682 -23.516 7.57 1 85.38 579 HIS A O 1
ATOM 4621 N N . PRO A 1 580 ? 2.607 -25.312 8.516 1 83.69 580 PRO A N 1
ATOM 4622 C CA . PRO A 1 580 ? 1.383 -25.688 9.227 1 83.69 580 PRO A CA 1
ATOM 4623 C C . PRO A 1 580 ? 0.824 -24.562 10.078 1 83.69 580 PRO A C 1
ATOM 4625 O O . PRO A 1 580 ? -0.396 -24.406 10.188 1 83.69 580 PRO A O 1
ATOM 4628 N N . VAL A 1 581 ? 1.658 -23.75 10.594 1 85.06 581 VAL A N 1
ATOM 4629 C CA . VAL A 1 581 ? 1.201 -22.625 11.414 1 85.06 581 VAL A CA 1
ATOM 4630 C C . VAL A 1 581 ? 0.454 -21.625 10.547 1 85.06 581 VAL A C 1
ATOM 4632 O O . VAL A 1 581 ? -0.609 -21.125 10.93 1 85.06 581 VAL A O 1
ATOM 4635 N N . LEU A 1 582 ? 0.991 -21.359 9.406 1 86.81 582 LEU A N 1
ATOM 4636 C CA . LEU A 1 582 ? 0.366 -20.391 8.516 1 86.81 582 LEU A CA 1
ATOM 4637 C C . LEU A 1 582 ? -0.895 -20.969 7.883 1 86.81 582 LEU A C 1
ATOM 4639 O O . LEU A 1 582 ? -1.849 -20.234 7.609 1 86.81 582 LEU A O 1
ATOM 4643 N N . LYS A 1 583 ? -0.895 -22.266 7.742 1 85.75 583 LYS A N 1
ATOM 4644 C CA . LYS A 1 583 ? -2.092 -22.938 7.242 1 85.75 583 LYS A CA 1
ATOM 4645 C C . LYS A 1 583 ? -3.25 -22.797 8.227 1 85.75 583 LYS A C 1
ATOM 4647 O O . LYS A 1 583 ? -4.398 -22.594 7.816 1 85.75 583 LYS A O 1
ATOM 4652 N N . ALA A 1 584 ? -2.873 -22.891 9.469 1 86.06 584 ALA A N 1
ATOM 4653 C CA . ALA A 1 584 ? -3.893 -22.734 10.5 1 86.06 584 ALA A CA 1
ATOM 4654 C C . ALA A 1 584 ? -4.434 -21.312 10.516 1 86.06 584 ALA A C 1
ATOM 4656 O O . ALA A 1 584 ? -5.633 -21.094 10.703 1 86.06 584 ALA A O 1
ATOM 4657 N N . PHE A 1 585 ? -3.609 -20.406 10.211 1 85.94 585 PHE A N 1
ATOM 4658 C CA . PHE A 1 585 ? -4.016 -19.016 10.18 1 85.94 585 PHE A CA 1
ATOM 4659 C C . PHE A 1 585 ? -4.887 -18.734 8.969 1 85.94 585 PHE A C 1
ATOM 4661 O O . PHE A 1 585 ? -5.816 -17.922 9.039 1 85.94 585 PHE A O 1
ATOM 4668 N N . ASN A 1 586 ? -4.555 -19.359 7.945 1 85.81 586 ASN A N 1
ATOM 4669 C CA . ASN A 1 586 ? -5.309 -19.203 6.707 1 85.81 586 ASN A CA 1
ATOM 4670 C C . ASN A 1 586 ? -6.781 -19.547 6.898 1 85.81 586 ASN A C 1
ATOM 4672 O O . ASN A 1 586 ? -7.66 -18.891 6.348 1 85.81 586 ASN A O 1
ATOM 4676 N N . ARG A 1 587 ? -7.047 -20.5 7.793 1 85.19 587 ARG A N 1
ATOM 4677 C CA . ARG A 1 587 ? -8.406 -21 7.973 1 85.19 587 ARG A CA 1
ATOM 4678 C C . ARG A 1 587 ? -9.266 -19.984 8.734 1 85.19 587 ARG A C 1
ATOM 4680 O O . ARG A 1 587 ? -10.492 -20.031 8.656 1 85.19 587 ARG A O 1
ATOM 4687 N N . PHE A 1 588 ? -8.586 -19.047 9.266 1 88.81 588 PHE A N 1
ATOM 4688 C CA . PHE A 1 588 ? -9.344 -18.125 10.109 1 88.81 588 PHE A CA 1
ATOM 4689 C C . PHE A 1 588 ? -9.328 -16.719 9.516 1 88.81 588 PHE A C 1
ATOM 4691 O O . PHE A 1 588 ? -10.039 -15.828 9.992 1 88.81 588 PHE A O 1
ATOM 4698 N N . LEU A 1 589 ? -8.648 -16.547 8.5 1 91.44 589 LEU A N 1
ATOM 4699 C CA . LEU A 1 589 ? -8.523 -15.211 7.938 1 91.44 589 LEU A CA 1
ATOM 4700 C C . LEU A 1 589 ? -9.773 -14.828 7.148 1 91.44 589 LEU A C 1
ATOM 4702 O O . LEU A 1 589 ? -10.312 -15.648 6.398 1 91.44 589 LEU A O 1
ATOM 4706 N N . PRO A 1 590 ? -10.258 -13.656 7.34 1 92.56 590 PRO A N 1
ATOM 4707 C CA . PRO A 1 590 ? -11.492 -13.234 6.672 1 92.56 590 PRO A CA 1
ATOM 4708 C C . PRO A 1 590 ? -11.391 -13.297 5.148 1 92.56 590 PRO A C 1
ATOM 4710 O O . PRO A 1 590 ? -12.32 -13.75 4.477 1 92.56 590 PRO A O 1
ATOM 4713 N N . ILE A 1 591 ? -10.266 -12.938 4.613 1 93.31 591 ILE A N 1
ATOM 4714 C CA . ILE A 1 591 ? -10.102 -12.875 3.166 1 93.31 591 ILE A CA 1
ATOM 4715 C C . ILE A 1 591 ? -10.039 -14.297 2.596 1 93.31 591 ILE A C 1
ATOM 4717 O O . ILE A 1 591 ? -10.555 -14.555 1.51 1 93.31 591 ILE A O 1
ATOM 4721 N N . SER A 1 592 ? -9.367 -15.18 3.342 1 92.56 592 SER A N 1
ATOM 4722 C CA . SER A 1 592 ? -9.281 -16.562 2.896 1 92.56 592 SER A CA 1
ATOM 4723 C C . SER A 1 592 ? -10.656 -17.219 2.855 1 92.56 592 SER A C 1
ATOM 4725 O O . SER A 1 592 ? -10.992 -17.906 1.89 1 92.56 592 SER A O 1
ATOM 4727 N N . ILE A 1 593 ? -11.414 -16.984 3.859 1 94.62 593 ILE A N 1
ATOM 4728 C CA . ILE A 1 593 ? -12.75 -17.562 3.953 1 94.62 593 ILE A CA 1
ATOM 4729 C C . ILE A 1 593 ? -13.625 -17 2.826 1 94.62 593 ILE A C 1
ATOM 4731 O O . ILE A 1 593 ? -14.328 -17.766 2.152 1 94.62 593 ILE A O 1
ATOM 4735 N N . ALA A 1 594 ? -13.523 -15.75 2.631 1 95.5 594 ALA A N 1
ATOM 4736 C CA . ALA A 1 594 ? -14.32 -15.102 1.59 1 95.5 594 ALA A CA 1
ATOM 4737 C C . ALA A 1 594 ? -13.898 -15.578 0.203 1 95.5 594 ALA A C 1
ATOM 4739 O O . ALA A 1 594 ? -14.75 -15.828 -0.66 1 95.5 594 ALA A O 1
ATOM 4740 N N . SER A 1 595 ? -12.617 -15.68 -0.025 1 93.69 595 SER A N 1
ATOM 4741 C CA . SER A 1 595 ? -12.109 -16.141 -1.313 1 93.69 595 SER A CA 1
ATOM 4742 C C . SER A 1 595 ? -12.57 -17.562 -1.622 1 93.69 595 SER A C 1
ATOM 4744 O O . SER A 1 595 ? -12.977 -17.844 -2.75 1 93.69 595 SER A O 1
ATOM 4746 N N . GLU A 1 596 ? -12.508 -18.391 -0.627 1 92.25 596 GLU A N 1
ATOM 4747 C CA . GLU A 1 596 ? -12.969 -19.766 -0.802 1 92.25 596 GLU A CA 1
ATOM 4748 C C . GLU A 1 596 ? -14.469 -19.812 -1.096 1 92.25 596 GLU A C 1
ATOM 4750 O O . GLU A 1 596 ? -14.922 -20.578 -1.944 1 92.25 596 GLU A O 1
ATOM 4755 N N . THR A 1 597 ? -15.219 -19.016 -0.418 1 95.19 597 THR A N 1
ATOM 4756 C CA . THR A 1 597 ? -16.672 -18.984 -0.61 1 95.19 597 THR A CA 1
ATOM 4757 C C . THR A 1 597 ? -17.016 -18.5 -2.016 1 95.19 597 THR A C 1
ATOM 4759 O O . THR A 1 597 ? -17.859 -19.078 -2.689 1 95.19 597 THR A O 1
ATOM 4762 N N . ILE A 1 598 ? -16.359 -17.5 -2.438 1 95.25 598 ILE A N 1
ATOM 4763 C CA . ILE A 1 598 ? -16.578 -16.969 -3.781 1 95.25 598 ILE A CA 1
ATOM 4764 C C . ILE A 1 598 ? -16.156 -18.016 -4.816 1 95.25 598 ILE A C 1
ATOM 4766 O O . ILE A 1 598 ? -16.812 -18.188 -5.844 1 95.25 598 ILE A O 1
ATOM 4770 N N . GLY A 1 599 ? -15.039 -18.672 -4.543 1 92.62 599 GLY A N 1
ATOM 4771 C CA . GLY A 1 599 ? -14.617 -19.75 -5.422 1 92.62 599 GLY A CA 1
ATOM 4772 C C . GLY A 1 599 ? -15.641 -20.859 -5.547 1 92.62 599 GLY A C 1
ATOM 4773 O O . GLY A 1 599 ? -15.891 -21.359 -6.645 1 92.62 599 GLY A O 1
ATOM 4774 N N . ASN A 1 600 ? -16.25 -21.219 -4.438 1 92 600 ASN A N 1
ATOM 4775 C CA . ASN A 1 600 ? -17.281 -22.25 -4.449 1 92 600 ASN A CA 1
ATOM 4776 C C . ASN A 1 600 ? -18.516 -21.797 -5.227 1 92 600 ASN A C 1
ATOM 4778 O O . ASN A 1 600 ? -19.141 -22.609 -5.926 1 92 600 ASN A O 1
ATOM 4782 N N . LEU A 1 601 ? -18.797 -20.562 -5.148 1 93.94 601 LEU A N 1
ATOM 4783 C CA . LEU A 1 601 ? -19.984 -20.016 -5.812 1 93.94 601 LEU A CA 1
ATOM 4784 C C . LEU A 1 601 ? -19.734 -19.891 -7.316 1 93.94 601 LEU A C 1
ATOM 4786 O O . LEU A 1 601 ? -20.656 -20.078 -8.109 1 93.94 601 LEU A O 1
ATOM 4790 N N . THR A 1 602 ? -18.516 -19.609 -7.734 1 93 602 THR A N 1
ATOM 4791 C CA . THR A 1 602 ? -18.266 -19.266 -9.133 1 93 602 THR A CA 1
ATOM 4792 C C . THR A 1 602 ? -17.609 -20.438 -9.867 1 93 602 THR A C 1
ATOM 4794 O O . THR A 1 602 ? -18.156 -20.922 -10.859 1 93 602 THR A O 1
ATOM 4797 N N . LEU A 1 603 ? -16.516 -20.984 -9.312 1 90.75 603 LEU A N 1
ATOM 4798 C CA . LEU A 1 603 ? -15.75 -22.016 -9.984 1 90.75 603 LEU A CA 1
ATOM 4799 C C . LEU A 1 603 ? -16.5 -23.359 -9.961 1 90.75 603 LEU A C 1
ATOM 4801 O O . LEU A 1 603 ? -16.547 -24.062 -10.961 1 90.75 603 LEU A O 1
ATOM 4805 N N . LYS A 1 604 ? -17.078 -23.609 -8.828 1 88.44 604 LYS A N 1
ATOM 4806 C CA . LYS A 1 604 ? -17.75 -24.891 -8.672 1 88.44 604 LYS A CA 1
ATOM 4807 C C . LYS A 1 604 ? -19.25 -24.766 -8.938 1 88.44 604 LYS A C 1
ATOM 4809 O O . LYS A 1 604 ? -19.938 -25.75 -9.18 1 88.44 604 LYS A O 1
ATOM 4814 N N . GLY A 1 605 ? -19.75 -23.531 -8.844 1 89.69 605 GLY A N 1
ATOM 4815 C CA . GLY A 1 605 ? -21.156 -23.281 -9.117 1 89.69 605 GLY A CA 1
ATOM 4816 C C . GLY A 1 605 ? -22.078 -23.844 -8.047 1 89.69 605 GLY A C 1
ATOM 4817 O O . GLY A 1 605 ? -23.219 -24.219 -8.336 1 89.69 605 GLY A O 1
ATOM 4818 N N . TRP A 1 606 ? -21.609 -23.953 -6.824 1 90.81 606 TRP A N 1
ATOM 4819 C CA . TRP A 1 606 ? -22.422 -24.469 -5.73 1 90.81 606 TRP A CA 1
ATOM 4820 C C . TRP A 1 606 ? -23.469 -23.438 -5.293 1 90.81 606 TRP A C 1
ATOM 4822 O O . TRP A 1 606 ? -23.172 -22.25 -5.207 1 90.81 606 TRP A O 1
ATOM 4832 N N . PRO A 1 607 ? -24.656 -23.906 -5.066 1 92.38 607 PRO A N 1
ATOM 4833 C CA . PRO A 1 607 ? -25.719 -22.984 -4.648 1 92.38 607 PRO A CA 1
ATOM 4834 C C . PRO A 1 607 ? -25.578 -22.562 -3.191 1 92.38 607 PRO A C 1
ATOM 4836 O O . PRO A 1 607 ? -24.719 -23.062 -2.469 1 92.38 607 PRO A O 1
ATOM 4839 N N . LEU A 1 608 ? -26.438 -21.625 -2.785 1 93.81 608 LEU A N 1
ATOM 4840 C CA . LEU A 1 608 ? -26.422 -21.031 -1.452 1 93.81 608 LEU A CA 1
ATOM 4841 C C . LEU A 1 608 ? -26.688 -22.094 -0.384 1 93.81 608 LEU A C 1
ATOM 4843 O O . LEU A 1 608 ? -26.125 -22.031 0.713 1 93.81 608 LEU A O 1
ATOM 4847 N N . HIS A 1 609 ? -27.422 -23.156 -0.756 1 92.38 609 HIS A N 1
ATOM 4848 C CA . HIS A 1 609 ? -27.828 -24.141 0.241 1 92.38 609 HIS A CA 1
ATOM 4849 C C . HIS A 1 609 ? -26.734 -25.172 0.468 1 92.38 609 HIS A C 1
ATOM 4851 O O . HIS A 1 609 ? -26.812 -25.953 1.417 1 92.38 609 HIS A O 1
ATOM 4857 N N . HIS A 1 610 ? -25.75 -25.156 -0.37 1 91.69 610 HIS A N 1
ATOM 4858 C CA . HIS A 1 610 ? -24.625 -26.062 -0.124 1 91.69 610 HIS A CA 1
ATOM 4859 C C . HIS A 1 610 ? -23.969 -25.766 1.214 1 91.69 610 HIS A C 1
ATOM 4861 O O . HIS A 1 610 ? -23.703 -24.609 1.535 1 91.69 610 HIS A O 1
ATOM 4867 N N . PRO A 1 611 ? -23.672 -26.719 2.016 1 92.06 611 PRO A N 1
ATOM 4868 C CA . PRO A 1 611 ? -23.172 -26.516 3.381 1 92.06 611 PRO A CA 1
ATOM 4869 C C . PRO A 1 611 ? -21.875 -25.719 3.426 1 92.06 611 PRO A C 1
ATOM 4871 O O . PRO A 1 611 ? -21.672 -24.906 4.324 1 92.06 611 PRO A O 1
ATOM 4874 N N . LEU A 1 612 ? -21.016 -25.906 2.533 1 91.06 612 LEU A N 1
ATOM 4875 C CA . LEU A 1 612 ? -19.734 -25.219 2.555 1 91.06 612 LEU A CA 1
ATOM 4876 C C . LEU A 1 612 ? -19.922 -23.75 2.191 1 91.06 612 LEU A C 1
ATOM 4878 O O . LEU A 1 612 ? -19.172 -22.891 2.674 1 91.06 612 LEU A O 1
ATOM 4882 N N . VAL A 1 613 ? -20.812 -23.438 1.283 1 94.44 613 VAL A N 1
ATOM 4883 C CA . VAL A 1 613 ? -21.109 -22.047 0.921 1 94.44 613 VAL A CA 1
ATOM 4884 C C . VAL A 1 613 ? -21.781 -21.344 2.088 1 94.44 613 VAL A C 1
ATOM 4886 O O . VAL A 1 613 ? -21.438 -20.219 2.43 1 94.44 613 VAL A O 1
ATOM 4889 N N . LEU A 1 614 ? -22.703 -22.031 2.758 1 96.06 614 LEU A N 1
ATOM 4890 C CA . LEU A 1 614 ? -23.406 -21.469 3.908 1 96.06 614 LEU A CA 1
ATOM 4891 C C . LEU A 1 614 ? -22.438 -21.203 5.059 1 96.06 614 LEU A C 1
ATOM 4893 O O . LEU A 1 614 ? -22.5 -20.172 5.719 1 96.06 614 LEU A O 1
ATOM 4897 N N . ARG A 1 615 ? -21.609 -22.172 5.328 1 94.44 615 ARG A N 1
ATOM 4898 C CA . ARG A 1 615 ? -20.609 -22 6.371 1 94.44 615 ARG A CA 1
ATOM 4899 C C . ARG A 1 615 ? -19.703 -20.797 6.062 1 94.44 615 ARG A C 1
ATOM 4901 O O . ARG A 1 615 ? -19.406 -20 6.949 1 94.44 615 ARG A O 1
ATOM 4908 N N . GLY A 1 616 ? -19.266 -20.719 4.82 1 95.19 616 GLY A N 1
ATOM 4909 C CA . GLY A 1 616 ? -18.438 -19.594 4.414 1 95.19 616 GLY A CA 1
ATOM 4910 C C . GLY A 1 616 ? -19.125 -18.266 4.582 1 95.19 616 GLY A C 1
ATOM 4911 O O . GLY A 1 616 ? -18.516 -17.297 5.051 1 95.19 616 GLY A O 1
ATOM 4912 N N . LEU A 1 617 ? -20.375 -18.188 4.242 1 96.62 617 LEU A N 1
ATOM 4913 C CA . LEU A 1 617 ? -21.141 -16.953 4.359 1 96.62 617 LEU A CA 1
ATOM 4914 C C . LEU A 1 617 ? -21.328 -16.562 5.82 1 96.62 617 LEU A C 1
ATOM 4916 O O . LEU A 1 617 ? -21.203 -15.391 6.176 1 96.62 617 LEU A O 1
ATOM 4920 N N . VAL A 1 618 ? -21.578 -17.531 6.656 1 96.88 618 VAL A N 1
ATOM 4921 C CA . VAL A 1 618 ? -21.766 -17.281 8.078 1 96.88 618 VAL A CA 1
ATOM 4922 C C . VAL A 1 618 ? -20.469 -16.75 8.688 1 96.88 618 VAL A C 1
ATOM 4924 O O . VAL A 1 618 ? -20.484 -15.789 9.461 1 96.88 618 VAL A O 1
ATOM 4927 N N . LEU A 1 619 ? -19.359 -17.344 8.312 1 96.69 619 LEU A N 1
ATOM 4928 C CA . LEU A 1 619 ? -18.078 -16.906 8.844 1 96.69 619 LEU A CA 1
ATOM 4929 C C . LEU A 1 619 ? -17.734 -15.508 8.336 1 96.69 619 LEU A C 1
ATOM 4931 O O . LEU A 1 619 ? -17.125 -14.711 9.062 1 96.69 619 LEU A O 1
ATOM 4935 N N . THR A 1 620 ? -18.094 -15.227 7.113 1 97.06 620 THR A N 1
ATOM 4936 C CA . THR A 1 620 ? -17.875 -13.898 6.566 1 97.06 620 THR A CA 1
ATOM 4937 C C . THR A 1 620 ? -18.688 -12.852 7.324 1 97.06 620 THR A C 1
ATOM 4939 O O . THR A 1 620 ? -18.203 -11.758 7.602 1 97.06 620 THR A O 1
ATOM 4942 N N . ILE A 1 621 ? -19.891 -13.188 7.691 1 97.25 621 ILE A N 1
ATOM 4943 C CA . ILE A 1 621 ? -20.734 -12.297 8.461 1 97.25 621 ILE A CA 1
ATOM 4944 C C . ILE A 1 621 ? -20.188 -12.141 9.875 1 97.25 621 ILE A C 1
ATOM 4946 O O . ILE A 1 621 ? -20.219 -11.047 10.438 1 97.25 621 ILE A O 1
ATOM 4950 N N . LEU A 1 622 ? -19.688 -13.219 10.43 1 97.06 622 LEU A N 1
ATOM 4951 C CA . LEU A 1 622 ? -19.094 -13.164 11.766 1 97.06 622 LEU A CA 1
ATOM 4952 C C . LEU A 1 622 ? -17.906 -12.219 11.797 1 97.06 622 LEU A C 1
ATOM 4954 O O . LEU A 1 622 ? -17.719 -11.477 12.758 1 97.06 622 LEU A O 1
ATOM 4958 N N . TRP A 1 623 ? -17.125 -12.266 10.758 1 97.12 623 TRP A N 1
ATOM 4959 C CA . TRP A 1 623 ? -15.961 -11.383 10.711 1 97.12 623 TRP A CA 1
ATOM 4960 C C . TRP A 1 623 ? -16.391 -9.93 10.547 1 97.12 623 TRP A C 1
ATOM 4962 O O . TRP A 1 623 ? -15.695 -9.016 10.984 1 97.12 623 TRP A O 1
ATOM 4972 N N . LEU A 1 624 ? -17.484 -9.672 9.844 1 97.44 624 LEU A N 1
ATOM 4973 C CA . LEU A 1 624 ? -18.031 -8.32 9.789 1 97.44 624 LEU A CA 1
ATOM 4974 C C . LEU A 1 624 ? -18.344 -7.805 11.195 1 97.44 624 LEU A C 1
ATOM 4976 O O . LEU A 1 624 ? -18.047 -6.652 11.516 1 97.44 624 LEU A O 1
ATOM 4980 N N . ILE A 1 625 ? -18.844 -8.672 12.062 1 96.31 625 ILE A N 1
ATOM 4981 C CA . ILE A 1 625 ? -19.172 -8.312 13.43 1 96.31 625 ILE A CA 1
ATOM 4982 C C . ILE A 1 625 ? -17.891 -8.047 14.219 1 96.31 625 ILE A C 1
ATOM 4984 O O . ILE A 1 625 ? -17.828 -7.098 15.008 1 96.31 625 ILE A O 1
ATOM 4988 N N . VAL A 1 626 ? -16.891 -8.781 13.953 1 95.25 626 VAL A N 1
ATOM 4989 C CA . VAL A 1 626 ? -15.609 -8.641 14.648 1 95.25 626 VAL A CA 1
ATOM 4990 C C . VAL A 1 626 ? -14.992 -7.285 14.328 1 95.25 626 VAL A C 1
ATOM 4992 O O . VAL A 1 626 ? -14.398 -6.645 15.195 1 95.25 626 VAL A O 1
ATOM 4995 N N . PHE A 1 627 ? -15.172 -6.832 13.086 1 95.19 627 PHE A N 1
ATOM 4996 C CA . PHE A 1 627 ? -14.617 -5.535 12.703 1 95.19 627 PHE A CA 1
ATOM 4997 C C . PHE A 1 627 ? -15.523 -4.402 13.156 1 95.19 627 PHE A C 1
ATOM 4999 O O . PHE A 1 627 ? -15.047 -3.33 13.531 1 95.19 627 PHE A O 1
ATOM 5006 N N . ALA A 1 628 ? -16.828 -4.617 13.211 1 94.06 628 ALA A N 1
ATOM 5007 C CA . ALA A 1 628 ? -17.797 -3.562 13.469 1 94.06 628 ALA A CA 1
ATOM 5008 C C . ALA A 1 628 ? -17.922 -3.287 14.969 1 94.06 628 ALA A C 1
ATOM 5010 O O . ALA A 1 628 ? -18.062 -2.133 15.383 1 94.06 628 ALA A O 1
ATOM 5011 N N . VAL A 1 629 ? -17.797 -4.246 15.828 1 92.69 629 VAL A N 1
ATOM 5012 C CA . VAL A 1 629 ? -18.062 -4.129 17.25 1 92.69 629 VAL A CA 1
ATOM 5013 C C . VAL A 1 629 ? -17.031 -3.211 17.906 1 92.69 629 VAL A C 1
ATOM 5015 O O . VAL A 1 629 ? -17.375 -2.275 18.625 1 92.69 629 VAL A O 1
ATOM 5018 N N . PRO A 1 630 ? -15.742 -3.385 17.594 1 90.5 630 PRO A N 1
ATOM 5019 C CA . PRO A 1 630 ? -14.781 -2.473 18.219 1 90.5 630 PRO A CA 1
ATOM 5020 C C . PRO A 1 630 ? -15 -1.018 17.812 1 90.5 630 PRO A C 1
ATOM 5022 O O . PRO A 1 630 ? -14.727 -0.106 18.594 1 90.5 630 PRO A O 1
ATOM 5025 N N . VAL A 1 631 ? -15.469 -0.775 16.625 1 87.88 631 VAL A N 1
ATOM 5026 C CA . VAL A 1 631 ? -15.711 0.579 16.141 1 87.88 631 VAL A CA 1
ATOM 5027 C C . VAL A 1 631 ? -16.828 1.23 16.953 1 87.88 631 VAL A C 1
ATOM 5029 O O . VAL A 1 631 ? -16.766 2.422 17.266 1 87.88 631 VAL A O 1
ATOM 5032 N N . CYS A 1 632 ? -17.766 0.474 17.359 1 81.38 632 CYS A N 1
ATOM 5033 C CA . CYS A 1 632 ? -18.891 0.983 18.141 1 81.38 632 CYS A CA 1
ATOM 5034 C C . CYS A 1 632 ? -18.469 1.31 19.562 1 81.38 632 CYS A C 1
ATOM 5036 O O . CYS A 1 632 ? -19.016 2.225 20.188 1 81.38 632 CYS A O 1
ATOM 5038 N N . PHE A 1 633 ? -17.406 0.663 19.953 1 77.62 633 PHE A N 1
ATOM 5039 C CA . PHE A 1 633 ? -17.016 0.856 21.344 1 77.62 633 PHE A CA 1
ATOM 5040 C C . PHE A 1 633 ? -15.859 1.853 21.438 1 77.62 633 PHE A C 1
ATOM 5042 O O . PHE A 1 633 ? -15.539 2.324 22.531 1 77.62 633 PHE A O 1
ATOM 5049 N N . PHE A 1 634 ? -15.234 2.084 20.406 1 70.31 634 PHE A N 1
ATOM 5050 C CA . PHE A 1 634 ? -14.109 3.014 20.453 1 70.31 634 PHE A CA 1
ATOM 5051 C C . PHE A 1 634 ? -14.57 4.402 20.875 1 70.31 634 PHE A C 1
ATOM 5053 O O . PHE A 1 634 ? -13.836 5.137 21.531 1 70.31 634 PHE A O 1
ATOM 5060 N N . SER A 1 635 ? -15.742 4.793 20.516 1 59.62 635 SER A N 1
ATOM 5061 C CA . SER A 1 635 ? -16.266 6.102 20.891 1 59.62 635 SER A CA 1
ATOM 5062 C C . SER A 1 635 ? -16.406 6.223 22.406 1 59.62 635 SER A C 1
ATOM 5064 O O . SER A 1 635 ? -16.328 7.324 22.953 1 59.62 635 SER A O 1
ATOM 5066 N N . SER A 1 636 ? -16.625 5.043 22.953 1 59.25 636 SER A N 1
ATOM 5067 C CA . SER A 1 636 ? -16.859 5.086 24.391 1 59.25 636 SER A CA 1
ATOM 5068 C C . SER A 1 636 ? -15.555 5.133 25.172 1 59.25 636 SER A C 1
ATOM 5070 O O . SER A 1 636 ? -15.508 5.648 26.281 1 59.25 636 SER A O 1
ATOM 5072 N N . PHE A 1 637 ? -14.531 4.602 24.594 1 53.69 637 PHE A N 1
ATOM 5073 C CA . PHE A 1 637 ? -13.32 4.457 25.391 1 53.69 637 PHE A CA 1
ATOM 5074 C C . PHE A 1 637 ? -12.492 5.738 25.359 1 53.69 637 PHE A C 1
ATOM 5076 O O . PHE A 1 637 ? -11.898 6.125 26.359 1 53.69 637 PHE A O 1
ATOM 5083 N N . LYS A 1 638 ? -12.297 6.355 24.25 1 57.12 638 LYS A N 1
ATOM 5084 C CA . LYS A 1 638 ? -11.43 7.527 24.219 1 57.12 638 LYS A CA 1
ATOM 5085 C C . LYS A 1 638 ? -12.078 8.672 23.453 1 57.12 638 LYS A C 1
ATOM 5087 O O . LYS A 1 638 ? -11.961 8.75 22.219 1 57.12 638 LYS A O 1
ATOM 5092 N N . LYS A 1 639 ? -12.867 9.359 24.297 1 56.34 639 LYS A N 1
ATOM 5093 C CA . LYS A 1 639 ? -13.547 10.5 23.688 1 56.34 639 LYS A CA 1
ATOM 5094 C C . LYS A 1 639 ? -12.562 11.398 22.953 1 56.34 639 LYS A C 1
ATOM 5096 O O . LYS A 1 639 ? -12.922 12.047 21.969 1 56.34 639 LYS A O 1
ATOM 5101 N N . ASP A 1 640 ? -11.25 11.336 23.422 1 59.44 640 ASP A N 1
ATOM 5102 C CA . ASP A 1 640 ? -10.25 12.234 22.859 1 59.44 640 ASP A CA 1
ATOM 5103 C C . ASP A 1 640 ? -9.531 11.602 21.672 1 59.44 640 ASP A C 1
ATOM 5105 O O . ASP A 1 640 ? -8.672 12.227 21.047 1 59.44 640 ASP A O 1
ATOM 5109 N N . ALA A 1 641 ? -9.953 10.359 21.469 1 59.91 641 ALA A N 1
ATOM 5110 C CA . ALA A 1 641 ? -9.211 9.625 20.453 1 59.91 641 ALA A CA 1
ATOM 5111 C C . ALA A 1 641 ? -9.461 10.203 19.062 1 59.91 641 ALA A C 1
ATOM 5113 O O . ALA A 1 641 ? -8.641 10.047 18.156 1 59.91 641 ALA A O 1
ATOM 5114 N N . TRP A 1 642 ? -10.523 10.914 19.031 1 62.56 642 TRP A N 1
ATOM 5115 C CA . TRP A 1 642 ? -10.93 11.352 17.703 1 62.56 642 TRP A CA 1
ATOM 5116 C C . TRP A 1 642 ? -10.594 12.828 17.484 1 62.56 642 TRP A C 1
ATOM 5118 O O . TRP A 1 642 ? -10.859 13.375 16.422 1 62.56 642 TRP A O 1
ATOM 5128 N N . LEU A 1 643 ? -10.18 13.398 18.562 1 60.38 643 LEU A N 1
ATOM 5129 C CA . LEU A 1 643 ? -9.797 14.805 18.453 1 60.38 643 LEU A CA 1
ATOM 5130 C C . LEU A 1 643 ? -8.359 14.938 17.953 1 60.38 643 LEU A C 1
ATOM 5132 O O . LEU A 1 643 ? -7.551 14.016 18.125 1 60.38 643 LEU A O 1
ATOM 5136 N N . LYS A 1 644 ? -8.297 15.805 17.031 1 58.59 644 LYS A N 1
ATOM 5137 C CA . LYS A 1 644 ? -6.934 16.078 16.578 1 58.59 644 LYS A CA 1
ATOM 5138 C C . LYS A 1 644 ? -5.949 16.031 17.75 1 58.59 644 LYS A C 1
ATOM 5140 O O . LYS A 1 644 ? -6.219 16.609 18.812 1 58.59 644 LYS A O 1
ATOM 5145 N N . SER A 1 645 ? -5.117 14.891 17.75 1 48.34 645 SER A N 1
ATOM 5146 C CA . SER A 1 645 ? -4.129 14.797 18.828 1 48.34 645 SER A CA 1
ATOM 5147 C C . SER A 1 645 ? -3.469 16.141 19.094 1 48.34 645 SER A C 1
ATOM 5149 O O . SER A 1 645 ? -3.027 16.812 18.156 1 48.34 645 SER A O 1
ATOM 5151 N N . LYS A 1 646 ? -4.043 16.875 19.969 1 45.66 646 LYS A N 1
ATOM 5152 C CA . LYS A 1 646 ? -3.311 18.062 20.406 1 45.66 646 LYS A CA 1
ATOM 5153 C C . LYS A 1 646 ? -1.824 17.766 20.562 1 45.66 646 LYS A C 1
ATOM 5155 O O . LYS A 1 646 ? -1.454 16.703 21.062 1 45.66 646 LYS A O 1
ATOM 5160 N N . SER A 1 647 ? -1.003 18.047 19.719 1 37.81 647 SER A N 1
ATOM 5161 C CA . SER A 1 647 ? 0.323 18.094 20.328 1 37.81 647 SER A CA 1
ATOM 5162 C C . SER A 1 647 ? 0.237 18.359 21.828 1 37.81 647 SER A C 1
ATOM 5164 O O . SER A 1 647 ? -0.519 19.234 22.25 1 37.81 647 SER A O 1
ATOM 5166 N N . LYS A 1 648 ? 0.158 17.312 22.656 1 32.94 648 LYS A N 1
ATOM 5167 C CA . LYS A 1 648 ? 0.12 17.547 24.094 1 32.94 648 LYS A CA 1
ATOM 5168 C C . LYS A 1 648 ? 0.626 18.953 24.438 1 32.94 648 LYS A C 1
ATOM 5170 O O . LYS A 1 648 ? 1.772 19.297 24.125 1 32.94 648 LYS A O 1
ATOM 5175 N N . LEU A 1 649 ? -0.118 19.844 24.422 1 27.75 649 LEU A N 1
ATOM 5176 C CA . LEU A 1 649 ? 0.169 21 25.266 1 27.75 649 LEU A CA 1
ATOM 5177 C C . LEU A 1 649 ? 0.511 20.562 26.688 1 27.75 649 LEU A C 1
ATOM 5179 O O . LEU A 1 649 ? -0.168 19.719 27.266 1 27.75 649 LEU A O 1
ATOM 5183 N N . MET B 1 1 ? 9.367 49.719 -3.197 1 28.23 1 MET B N 1
ATOM 5184 C CA . MET B 1 1 ? 10.555 48.938 -2.932 1 28.23 1 MET B CA 1
ATOM 5185 C C . MET B 1 1 ? 11.062 49.156 -1.511 1 28.23 1 MET B C 1
ATOM 5187 O O . MET B 1 1 ? 11.266 50.312 -1.097 1 28.23 1 MET B O 1
ATOM 5191 N N . VAL B 1 2 ? 10.594 48.5 -0.567 1 33.66 2 VAL B N 1
ATOM 5192 C CA . VAL B 1 2 ? 11.102 48.938 0.725 1 33.66 2 VAL B CA 1
ATOM 5193 C C . VAL B 1 2 ? 12.523 48.406 0.926 1 33.66 2 VAL B C 1
ATOM 5195 O O . VAL B 1 2 ? 12.758 47.219 0.851 1 33.66 2 VAL B O 1
ATOM 5198 N N . ALA B 1 3 ? 13.508 49.219 0.431 1 33.56 3 ALA B N 1
ATOM 5199 C CA . ALA B 1 3 ? 14.906 48.969 0.767 1 33.56 3 ALA B CA 1
ATOM 5200 C C . ALA B 1 3 ? 15.117 48.969 2.277 1 33.56 3 ALA B C 1
ATOM 5202 O O . ALA B 1 3 ? 14.672 49.875 2.977 1 33.56 3 ALA B O 1
ATOM 5203 N N . VAL B 1 4 ? 15.164 47.812 2.883 1 39.78 4 VAL B N 1
ATOM 5204 C CA . VAL B 1 4 ? 15.602 47.781 4.273 1 39.78 4 VAL B CA 1
ATOM 5205 C C . VAL B 1 4 ? 17.062 48.219 4.367 1 39.78 4 VAL B C 1
ATOM 5207 O O . VAL B 1 4 ? 17.953 47.562 3.867 1 39.78 4 VAL B O 1
ATOM 5210 N N . HIS B 1 5 ? 17.406 49.469 4.137 1 33.5 5 HIS B N 1
ATOM 5211 C CA . HIS B 1 5 ? 18.75 50.031 4.258 1 33.5 5 HIS B CA 1
ATOM 5212 C C . HIS B 1 5 ? 19.406 49.625 5.566 1 33.5 5 HIS B C 1
ATOM 5214 O O . HIS B 1 5 ? 18.734 49.188 6.5 1 33.5 5 HIS B O 1
ATOM 5220 N N . ASP B 1 6 ? 20.75 49.75 5.688 1 36.69 6 ASP B N 1
ATOM 5221 C CA . ASP B 1 6 ? 21.766 49.5 6.703 1 36.69 6 ASP B CA 1
ATOM 5222 C C . ASP B 1 6 ? 21.281 49.938 8.086 1 36.69 6 ASP B C 1
ATOM 5224 O O . ASP B 1 6 ? 22.078 50.062 9.023 1 36.69 6 ASP B O 1
ATOM 5228 N N . PHE B 1 7 ? 20.266 50.781 8.195 1 35.31 7 PHE B N 1
ATOM 5229 C CA . PHE B 1 7 ? 20.141 51.406 9.5 1 35.31 7 PHE B CA 1
ATOM 5230 C C . PHE B 1 7 ? 19.688 50.406 10.555 1 35.31 7 PHE B C 1
ATOM 5232 O O . PHE B 1 7 ? 19.078 49.375 10.227 1 35.31 7 PHE B O 1
ATOM 5239 N N . PHE B 1 8 ? 20.219 50.5 11.844 1 42.97 8 PHE B N 1
ATOM 5240 C CA . PHE B 1 8 ? 19.781 50.125 13.188 1 42.97 8 PHE B CA 1
ATOM 5241 C C . PHE B 1 8 ? 18.266 50.219 13.305 1 42.97 8 PHE B C 1
ATOM 5243 O O . PHE B 1 8 ? 17.734 51 14.086 1 42.97 8 PHE B O 1
ATOM 5250 N N . TYR B 1 9 ? 17.516 49.656 12.055 1 56.56 9 TYR B N 1
ATOM 5251 C CA . TYR B 1 9 ? 16.125 50.031 11.781 1 56.56 9 TYR B CA 1
ATOM 5252 C C . TYR B 1 9 ? 15.18 48.875 12.086 1 56.56 9 TYR B C 1
ATOM 5254 O O . TYR B 1 9 ? 15.477 47.719 11.758 1 56.56 9 TYR B O 1
ATOM 5262 N N . LYS B 1 10 ? 14.523 49.125 13.078 1 66.31 10 LYS B N 1
ATOM 5263 C CA . LYS B 1 10 ? 13.344 48.312 13.312 1 66.31 10 LYS B CA 1
ATOM 5264 C C . LYS B 1 10 ? 12.188 48.719 12.406 1 66.31 10 LYS B C 1
ATOM 5266 O O . LYS B 1 10 ? 11.68 49.844 12.5 1 66.31 10 LYS B O 1
ATOM 5271 N N . TYR B 1 11 ? 12.031 47.938 11.367 1 70 11 TYR B N 1
ATOM 5272 C CA . TYR B 1 11 ? 10.906 48.156 10.461 1 70 11 TYR B CA 1
ATOM 5273 C C . TYR B 1 11 ? 9.711 47.281 10.852 1 70 11 TYR B C 1
ATOM 5275 O O . TYR B 1 11 ? 9.852 46.094 11.039 1 70 11 TYR B O 1
ATOM 5283 N N . GLY B 1 12 ? 8.75 47.906 11.18 1 73.94 12 GLY B N 1
ATOM 5284 C CA . GLY B 1 12 ? 7.504 47.219 11.484 1 73.94 12 GLY B CA 1
ATOM 5285 C C . GLY B 1 12 ? 6.504 47.281 10.344 1 73.94 12 GLY B C 1
ATOM 5286 O O . GLY B 1 12 ? 6.152 48.344 9.867 1 73.94 12 GLY B O 1
ATOM 5287 N N . LEU B 1 13 ? 6.34 46.125 9.727 1 74.25 13 LEU B N 1
ATOM 5288 C CA . LEU B 1 13 ? 5.305 46 8.703 1 74.25 13 LEU B CA 1
ATOM 5289 C C . LEU B 1 13 ? 3.969 45.625 9.32 1 74.25 13 LEU B C 1
ATOM 5291 O O . LEU B 1 13 ? 3.846 44.562 9.914 1 74.25 13 LEU B O 1
ATOM 5295 N N . LEU B 1 14 ? 3.117 46.531 9.219 1 74.19 14 LEU B N 1
ATOM 5296 C CA . LEU B 1 14 ? 1.795 46.312 9.805 1 74.19 14 LEU B CA 1
ATOM 5297 C C . LEU B 1 14 ? 0.749 46.094 8.719 1 74.19 14 LEU B C 1
ATOM 5299 O O . LEU B 1 14 ? 0.843 46.656 7.629 1 74.19 14 LEU B O 1
ATOM 5303 N N . GLY B 1 15 ? -0.087 45.219 8.852 1 69.38 15 GLY B N 1
ATOM 5304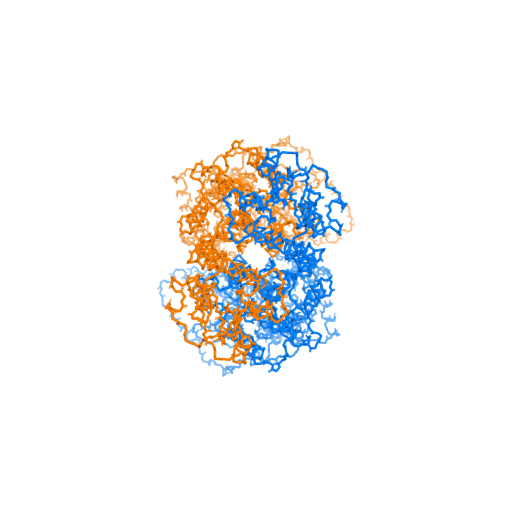 C CA . GLY B 1 15 ? -1.18 44.969 7.93 1 69.38 15 GLY B CA 1
ATOM 5305 C C . GLY B 1 15 ? -2.061 43.812 8.359 1 69.38 15 GLY B C 1
ATOM 5306 O O . GLY B 1 15 ? -1.668 43 9.203 1 69.38 15 GLY B O 1
ATOM 5307 N N . PRO B 1 16 ? -3.213 43.812 7.828 1 65.19 16 PRO B N 1
ATOM 5308 C CA . PRO B 1 16 ? -4.117 42.688 8.148 1 65.19 16 PRO B CA 1
ATOM 5309 C C . PRO B 1 16 ? -3.648 41.375 7.566 1 65.19 16 PRO B C 1
ATOM 5311 O O . PRO B 1 16 ? -2.707 41.312 6.77 1 65.19 16 PRO B O 1
ATOM 5314 N N . SER B 1 17 ? -4.238 40.312 8.109 1 63.12 17 SER B N 1
ATOM 5315 C CA . SER B 1 17 ? -3.908 39 7.594 1 63.12 17 SER B CA 1
ATOM 5316 C C . SER B 1 17 ? -4.27 38.875 6.117 1 63.12 17 SER B C 1
ATOM 5318 O O . SER B 1 17 ? -5.32 39.344 5.688 1 63.12 17 SER B O 1
ATOM 5320 N N . GLY B 1 18 ? -3.432 38.375 5.289 1 64.25 18 GLY B N 1
ATOM 5321 C CA . GLY B 1 18 ? -3.689 38.125 3.883 1 64.25 18 GLY B CA 1
ATOM 5322 C C . GLY B 1 18 ? -3.311 39.281 2.98 1 64.25 18 GLY B C 1
ATOM 5323 O O . GLY B 1 18 ? -3.527 39.219 1.768 1 64.25 18 GLY B O 1
ATOM 5324 N N . CYS B 1 19 ? -2.824 40.344 3.621 1 65.81 19 CYS B N 1
ATOM 5325 C CA . CYS B 1 19 ? -2.547 41.5 2.809 1 65.81 19 CYS B CA 1
ATOM 5326 C C . CYS B 1 19 ? -1.26 41.344 2.012 1 65.81 19 CYS B C 1
ATOM 5328 O O . CYS B 1 19 ? -0.941 42.156 1.148 1 65.81 19 CYS B O 1
ATOM 5330 N N . GLY B 1 20 ? -0.6 40.281 2.201 1 72.12 20 GLY B N 1
ATOM 5331 C CA . GLY B 1 20 ? 0.591 40 1.41 1 72.12 20 GLY B CA 1
ATOM 5332 C C . GLY B 1 20 ? 1.879 40.188 2.193 1 72.12 20 GLY B C 1
ATOM 5333 O O . GLY B 1 20 ? 2.961 40.25 1.607 1 72.12 20 GLY B O 1
ATOM 5334 N N . LYS B 1 21 ? 1.795 40.344 3.516 1 77.38 21 LYS B N 1
ATOM 5335 C CA . LYS B 1 21 ? 2.992 40.562 4.324 1 77.38 21 LYS B CA 1
ATOM 5336 C C . LYS B 1 21 ? 3.979 39.406 4.16 1 77.38 21 LYS B C 1
ATOM 5338 O O . LYS B 1 21 ? 5.164 39.625 3.895 1 77.38 21 LYS B O 1
ATOM 5343 N N . THR B 1 22 ? 3.391 38.188 4.258 1 76.62 22 THR B N 1
ATOM 5344 C CA . THR B 1 22 ? 4.219 37 4.168 1 76.62 22 THR B CA 1
ATOM 5345 C C . THR B 1 22 ? 4.805 36.844 2.768 1 76.62 22 THR B C 1
ATOM 5347 O O . THR B 1 22 ? 5.957 36.438 2.611 1 76.62 22 THR B O 1
ATOM 5350 N N . THR B 1 23 ? 4.02 37.188 1.742 1 76.06 23 THR B N 1
ATOM 5351 C CA . THR B 1 23 ? 4.504 37.125 0.368 1 76.06 23 THR B CA 1
ATOM 5352 C C . THR B 1 23 ? 5.66 38.094 0.161 1 76.06 23 THR B C 1
ATOM 5354 O O . THR B 1 23 ? 6.645 37.75 -0.501 1 76.06 23 THR B O 1
ATOM 5357 N N . LEU B 1 24 ? 5.492 39.219 0.715 1 78.62 24 LEU B N 1
ATOM 5358 C CA . LEU B 1 24 ? 6.555 40.219 0.611 1 78.62 24 LEU B CA 1
ATOM 5359 C C . LEU B 1 24 ? 7.82 39.719 1.314 1 78.62 24 LEU B C 1
ATOM 5361 O O . LEU B 1 24 ? 8.922 39.875 0.79 1 78.62 24 LEU B O 1
ATOM 5365 N N . LEU B 1 25 ? 7.641 39.188 2.482 1 83.31 25 LEU B N 1
ATOM 5366 C CA . LEU B 1 25 ? 8.789 38.688 3.221 1 83.31 25 LEU B CA 1
ATOM 5367 C C . LEU B 1 25 ? 9.469 37.562 2.443 1 83.31 25 LEU B C 1
ATOM 5369 O O . LEU B 1 25 ? 10.703 37.469 2.412 1 83.31 25 LEU B O 1
ATOM 5373 N N . ASN B 1 26 ? 8.688 36.719 1.807 1 80 26 ASN B N 1
ATOM 5374 C CA . ASN B 1 26 ? 9.242 35.625 1.016 1 80 26 ASN B CA 1
ATOM 5375 C C . ASN B 1 26 ? 10.031 36.156 -0.181 1 80 26 ASN B C 1
ATOM 5377 O O . ASN B 1 26 ? 11.039 35.531 -0.573 1 80 26 ASN B O 1
ATOM 5381 N N . CYS B 1 27 ? 9.555 37.188 -0.698 1 77 27 CYS B N 1
ATOM 5382 C CA . CYS B 1 27 ? 10.273 37.812 -1.803 1 77 27 CYS B CA 1
ATOM 5383 C C . CYS B 1 27 ? 11.586 38.406 -1.326 1 77 27 CYS B C 1
ATOM 5385 O O . CYS B 1 27 ? 12.609 38.281 -2.006 1 77 27 CYS B O 1
ATOM 5387 N N . ILE B 1 28 ? 11.516 38.969 -0.181 1 79.44 28 ILE B N 1
ATOM 5388 C CA . ILE B 1 28 ? 12.711 39.562 0.393 1 79.44 28 ILE B CA 1
ATOM 5389 C C . ILE B 1 28 ? 13.75 38.5 0.672 1 79.44 28 ILE B C 1
ATOM 5391 O O . ILE B 1 28 ? 14.945 38.688 0.443 1 79.44 28 ILE B O 1
ATOM 5395 N N . LEU B 1 29 ? 13.219 37.344 1.069 1 82.44 29 LEU B N 1
ATOM 5396 C CA . LEU B 1 29 ? 14.094 36.25 1.451 1 82.44 29 LEU B CA 1
ATOM 5397 C C . LEU B 1 29 ? 14.508 35.438 0.231 1 82.44 29 LEU B C 1
ATOM 5399 O O . LEU B 1 29 ? 15.359 34.562 0.328 1 82.44 29 LEU B O 1
ATOM 5403 N N . GLY B 1 30 ? 13.883 35.688 -0.951 1 74.62 30 GLY B N 1
ATOM 5404 C CA . GLY B 1 30 ? 14.195 34.969 -2.176 1 74.62 30 GLY B CA 1
ATOM 5405 C C . GLY B 1 30 ? 13.492 33.625 -2.277 1 74.62 30 GLY B C 1
ATOM 5406 O O . GLY B 1 30 ? 13.906 32.75 -3.057 1 74.62 30 GLY B O 1
ATOM 5407 N N . LEU B 1 31 ? 12.555 33.438 -1.433 1 75.19 31 LEU B N 1
ATOM 5408 C CA . LEU B 1 31 ? 11.812 32.188 -1.448 1 75.19 31 LEU B CA 1
ATOM 5409 C C . LEU B 1 31 ? 10.758 32.188 -2.553 1 75.19 31 LEU B C 1
ATOM 5411 O O . LEU B 1 31 ? 10.328 31.125 -3.006 1 75.19 31 LEU B O 1
ATOM 5415 N N . SER B 1 32 ? 10.289 33.344 -2.928 1 73.56 32 SER B N 1
ATOM 5416 C CA . SER B 1 32 ? 9.336 33.531 -4.023 1 73.56 32 SER B CA 1
ATOM 5417 C C . SER B 1 32 ? 9.852 34.5 -5.055 1 73.56 32 SER B C 1
ATOM 5419 O O . SER B 1 32 ? 10.617 35.406 -4.727 1 73.56 32 SER B O 1
ATOM 5421 N N . SER B 1 33 ? 9.406 34.312 -6.281 1 70.69 33 SER B N 1
ATOM 5422 C CA . SER B 1 33 ? 9.859 35.188 -7.355 1 70.69 33 SER B CA 1
ATOM 5423 C C . SER B 1 33 ? 9.039 36.469 -7.398 1 70.69 33 SER B C 1
ATOM 5425 O O . SER B 1 33 ? 7.848 36.469 -7.062 1 70.69 33 SER B O 1
ATOM 5427 N N . LEU B 1 34 ? 9.766 37.531 -7.734 1 70.81 34 LEU B N 1
ATOM 5428 C CA . LEU B 1 34 ? 9.117 38.844 -7.93 1 70.81 34 LEU B CA 1
ATOM 5429 C C . LEU B 1 34 ? 8.508 38.938 -9.32 1 70.81 34 LEU B C 1
ATOM 5431 O O . LEU B 1 34 ? 9.102 38.469 -10.297 1 70.81 34 LEU B O 1
ATOM 5435 N N . ASP B 1 35 ? 7.258 39.375 -9.328 1 64.88 35 ASP B N 1
ATOM 5436 C CA . ASP B 1 35 ? 6.648 39.625 -10.633 1 64.88 35 ASP B CA 1
ATOM 5437 C C . ASP B 1 35 ? 7.32 40.812 -11.336 1 64.88 35 ASP B C 1
ATOM 5439 O O . ASP B 1 35 ? 7.59 40.75 -12.539 1 64.88 35 ASP B O 1
ATOM 5443 N N . SER B 1 36 ? 7.465 41.875 -10.57 1 69.06 36 SER B N 1
ATOM 5444 C CA . SER B 1 36 ? 8.133 43.062 -11.086 1 69.06 36 SER B CA 1
ATOM 5445 C C . SER B 1 36 ? 8.844 43.812 -9.969 1 69.06 36 SER B C 1
ATOM 5447 O O . SER B 1 36 ? 8.508 43.656 -8.789 1 69.06 36 SER B O 1
ATOM 5449 N N . GLY B 1 37 ? 9.898 44.469 -10.234 1 72.06 37 GLY B N 1
ATOM 5450 C CA . GLY B 1 37 ? 10.633 45.25 -9.266 1 72.06 37 GLY B CA 1
ATOM 5451 C C . GLY B 1 37 ? 11.898 44.562 -8.781 1 72.06 37 GLY B C 1
ATOM 5452 O O . GLY B 1 37 ? 12.32 43.562 -9.344 1 72.06 37 GLY B O 1
ATOM 5453 N N . LYS B 1 38 ? 12.617 45.25 -7.965 1 70.88 38 LYS B N 1
ATOM 5454 C CA . LYS B 1 38 ? 13.867 44.719 -7.426 1 70.88 38 LYS B CA 1
ATOM 5455 C C . LYS B 1 38 ? 13.93 44.875 -5.91 1 70.88 38 LYS B C 1
ATOM 5457 O O . LYS B 1 38 ? 13.414 45.844 -5.367 1 70.88 38 LYS B O 1
ATOM 5462 N N . ILE B 1 39 ? 14.375 43.875 -5.18 1 71.69 39 ILE B N 1
ATOM 5463 C CA . ILE B 1 39 ? 14.594 43.906 -3.738 1 71.69 39 ILE B CA 1
ATOM 5464 C C . ILE B 1 39 ? 16.078 43.75 -3.441 1 71.69 39 ILE B C 1
ATOM 5466 O O . ILE B 1 39 ? 16.766 42.906 -4.051 1 71.69 39 ILE B O 1
ATOM 5470 N N . TYR B 1 40 ? 16.547 44.688 -2.648 1 68.12 40 TYR B N 1
ATOM 5471 C CA . TYR B 1 40 ? 17.969 44.625 -2.287 1 68.12 40 TYR B CA 1
ATOM 5472 C C . TYR B 1 40 ? 18.141 44.312 -0.799 1 68.12 40 TYR B C 1
ATOM 5474 O O . TYR B 1 40 ? 17.516 44.969 0.04 1 68.12 40 TYR B O 1
ATOM 5482 N N . LEU B 1 41 ? 18.812 43.281 -0.462 1 73.25 41 LEU B N 1
ATOM 5483 C CA . LEU B 1 41 ? 19.172 42.969 0.909 1 73.25 41 LEU B CA 1
ATOM 5484 C C . LEU B 1 41 ? 20.688 43 1.099 1 73.25 41 LEU B C 1
ATOM 5486 O O . LEU B 1 41 ? 21.438 42.375 0.349 1 73.25 41 LEU B O 1
ATOM 5490 N N . LYS B 1 42 ? 21.141 43.844 1.951 1 73.5 42 LYS B N 1
ATOM 5491 C CA . LYS B 1 42 ? 22.578 43.969 2.184 1 73.5 42 LYS B CA 1
ATOM 5492 C C . LYS B 1 42 ? 23.094 42.844 3.086 1 73.5 42 LYS B C 1
ATOM 5494 O O . LYS B 1 42 ? 23.219 43.031 4.297 1 73.5 42 LYS B O 1
ATOM 5499 N N . ALA B 1 43 ? 23.094 41.688 2.668 1 78.62 43 ALA B N 1
ATOM 5500 C CA . ALA B 1 43 ? 23.672 40.562 3.381 1 78.62 43 ALA B CA 1
ATOM 5501 C C . ALA B 1 43 ? 24.75 39.875 2.543 1 78.62 43 ALA B C 1
ATOM 5503 O O . ALA B 1 43 ? 24.594 39.75 1.329 1 78.62 43 ALA B O 1
ATOM 5504 N N . GLN B 1 44 ? 25.859 39.625 3.098 1 74.75 44 GLN B N 1
ATOM 5505 C CA . GLN B 1 44 ? 26.969 39 2.381 1 74.75 44 GLN B CA 1
ATOM 5506 C C . GLN B 1 44 ? 26.844 37.469 2.424 1 74.75 44 GLN B C 1
ATOM 5508 O O . GLN B 1 44 ? 27.438 36.781 1.595 1 74.75 44 GLN B O 1
ATOM 5513 N N . ARG B 1 45 ? 26.391 37.062 3.461 1 82.38 45 ARG B N 1
ATOM 5514 C CA . ARG B 1 45 ? 26.25 35.625 3.664 1 82.38 45 ARG B CA 1
ATOM 5515 C C . ARG B 1 45 ? 24.859 35.25 4.184 1 82.38 45 ARG B C 1
ATOM 5517 O O . ARG B 1 45 ? 24.203 36.094 4.812 1 82.38 45 ARG B O 1
ATOM 5524 N N . HIS B 1 46 ? 24.484 34.094 3.977 1 83.94 46 HIS B N 1
ATOM 5525 C CA . HIS B 1 46 ? 23.203 33.594 4.477 1 83.94 46 HIS B CA 1
ATOM 5526 C C . HIS B 1 46 ? 23.156 33.625 6 1 83.94 46 HIS B C 1
ATOM 5528 O O . HIS B 1 46 ? 22.109 33.812 6.594 1 83.94 46 HIS B O 1
ATOM 5534 N N . SER B 1 47 ? 24.281 33.469 6.594 1 85.56 47 SER B N 1
ATOM 5535 C CA . SER B 1 47 ? 24.359 33.438 8.047 1 85.56 47 SER B CA 1
ATOM 5536 C C . SER B 1 47 ? 24.031 34.781 8.672 1 85.56 47 SER B C 1
ATOM 5538 O O . SER B 1 47 ? 23.797 34.875 9.883 1 85.56 47 SER B O 1
ATOM 5540 N N . GLU B 1 48 ? 23.938 35.781 7.844 1 89.06 48 GLU B N 1
ATOM 5541 C CA . GLU B 1 48 ? 23.641 37.125 8.352 1 89.06 48 GLU B CA 1
ATOM 5542 C C . GLU B 1 48 ? 22.141 37.375 8.398 1 89.06 48 GLU B C 1
ATOM 5544 O O . GLU B 1 48 ? 21.688 38.344 9.031 1 89.06 48 GLU B O 1
ATOM 5549 N N . ILE B 1 49 ? 21.469 36.5 7.797 1 88.94 49 ILE B N 1
ATOM 5550 C CA . ILE B 1 49 ? 20.016 36.656 7.711 1 88.94 49 ILE B CA 1
ATOM 5551 C C . ILE B 1 49 ? 19.328 35.594 8.57 1 88.94 49 ILE B C 1
ATOM 5553 O O . ILE B 1 49 ? 19.75 34.438 8.625 1 88.94 49 ILE B O 1
ATOM 5557 N N . SER B 1 50 ? 18.406 35.969 9.312 1 90.62 50 SER B N 1
ATOM 5558 C CA . SER B 1 50 ? 17.578 35.062 10.078 1 90.62 50 SER B CA 1
ATOM 5559 C C . SER B 1 50 ? 16.094 35.25 9.727 1 90.62 50 SER B C 1
ATOM 5561 O O . SER B 1 50 ? 15.656 36.344 9.406 1 90.62 50 SER B O 1
ATOM 5563 N N . TYR B 1 51 ? 15.398 34.156 9.688 1 89.06 51 TYR B N 1
ATOM 5564 C CA . TYR B 1 51 ? 13.984 34.156 9.344 1 89.06 51 TYR B CA 1
ATOM 5565 C C . TYR B 1 51 ? 13.172 33.375 10.359 1 89.06 51 TYR B C 1
ATOM 5567 O O . TYR B 1 51 ? 13.547 32.25 10.734 1 89.06 51 TYR B O 1
ATOM 5575 N N . MET B 1 52 ? 12.195 34 10.867 1 89.88 52 MET B N 1
ATOM 5576 C CA . MET B 1 52 ? 11.188 33.312 11.688 1 89.88 52 MET B CA 1
ATOM 5577 C C . MET B 1 52 ? 9.828 33.312 11.008 1 89.88 52 MET B C 1
ATOM 5579 O O . MET B 1 52 ? 9.172 34.375 10.93 1 89.88 52 MET B O 1
ATOM 5583 N N . PRO B 1 53 ? 9.398 32.156 10.531 1 84.69 53 PRO B N 1
ATOM 5584 C CA . PRO B 1 53 ? 8.094 32.094 9.875 1 84.69 53 PRO B CA 1
ATOM 5585 C C . PRO B 1 53 ? 6.93 32.25 10.859 1 84.69 53 PRO B C 1
ATOM 5587 O O . PRO B 1 53 ? 7.117 32.125 12.07 1 84.69 53 PRO B O 1
ATOM 5590 N N . GLN B 1 54 ? 5.844 32.594 10.273 1 76.75 54 GLN B N 1
ATOM 5591 C CA . GLN B 1 54 ? 4.629 32.75 11.07 1 76.75 54 GLN B CA 1
ATOM 5592 C C . GLN B 1 54 ? 4.238 31.438 11.742 1 76.75 54 GLN B C 1
ATOM 5594 O O . GLN B 1 54 ? 3.9 31.422 12.922 1 76.75 54 GLN B O 1
ATOM 5599 N N . ASP B 1 55 ? 4.27 30.344 10.922 1 76.31 55 ASP B N 1
ATOM 5600 C CA . ASP B 1 55 ? 3.986 29.031 11.477 1 76.31 55 ASP B CA 1
ATOM 5601 C C . ASP B 1 55 ? 5.184 28.484 12.258 1 76.31 55 ASP B C 1
ATOM 5603 O O . ASP B 1 55 ? 6.324 28.875 12 1 76.31 55 ASP B O 1
ATOM 5607 N N . ILE B 1 56 ? 4.797 27.672 13.242 1 80.19 56 ILE B N 1
ATOM 5608 C CA . ILE B 1 56 ? 5.867 27.047 14 1 80.19 56 ILE B CA 1
ATOM 5609 C C . ILE B 1 56 ? 6.57 26 13.141 1 80.19 56 ILE B C 1
ATOM 5611 O O . ILE B 1 56 ? 5.984 24.969 12.797 1 80.19 56 ILE B O 1
ATOM 5615 N N . THR B 1 57 ? 7.504 26.344 12.344 1 82.19 57 THR B N 1
ATOM 5616 C CA . THR B 1 57 ? 8.219 25.484 11.398 1 82.19 57 THR B CA 1
ATOM 5617 C C . THR B 1 57 ? 9.398 24.797 12.086 1 82.19 57 THR B C 1
ATOM 5619 O O . THR B 1 57 ? 10.555 25.031 11.727 1 82.19 57 THR B O 1
ATOM 5622 N N . LEU B 1 58 ? 9.094 24.047 13.109 1 89.12 58 LEU B N 1
ATOM 5623 C CA . LEU B 1 58 ? 10.102 23.25 13.797 1 89.12 58 LEU B CA 1
ATOM 5624 C C . LEU B 1 58 ? 9.781 21.766 13.688 1 89.12 58 LEU B C 1
ATOM 5626 O O . LEU B 1 58 ? 8.625 21.391 13.5 1 89.12 58 LEU B O 1
ATOM 5630 N N . HIS B 1 59 ? 10.805 21.016 13.742 1 89.19 59 HIS B N 1
ATOM 5631 C CA . HIS B 1 59 ? 10.602 19.562 13.688 1 89.19 59 HIS B CA 1
ATOM 5632 C C . HIS B 1 59 ? 10.008 19.047 14.992 1 89.19 59 HIS B C 1
ATOM 5634 O O . HIS B 1 59 ? 10.703 18.969 16.016 1 89.19 59 HIS B O 1
ATOM 5640 N N . ASN B 1 60 ? 8.883 18.547 14.93 1 85.81 60 ASN B N 1
ATOM 5641 C CA . ASN B 1 60 ? 8.102 18.172 16.109 1 85.81 60 ASN B CA 1
ATOM 5642 C C . ASN B 1 60 ? 8.766 17.016 16.875 1 85.81 60 ASN B C 1
ATOM 5644 O O . ASN B 1 60 ? 8.633 16.938 18.094 1 85.81 60 ASN B O 1
ATOM 5648 N N . ASN B 1 61 ? 9.523 16.25 16.203 1 87.25 61 ASN B N 1
ATOM 5649 C CA . ASN B 1 61 ? 10.062 15.062 16.844 1 87.25 61 ASN B CA 1
ATOM 5650 C C . ASN B 1 61 ? 11.438 15.32 17.438 1 87.25 61 ASN B C 1
ATOM 5652 O O . ASN B 1 61 ? 11.953 14.5 18.203 1 87.25 61 ASN B O 1
ATOM 5656 N N . LEU B 1 62 ? 11.961 16.469 17.203 1 92.81 62 LEU B N 1
ATOM 5657 C CA . LEU B 1 62 ? 13.242 16.828 17.797 1 92.81 62 LEU B CA 1
ATOM 5658 C C . LEU B 1 62 ? 13.047 17.5 19.141 1 92.81 62 LEU B C 1
ATOM 5660 O O . LEU B 1 62 ? 11.977 18.047 19.422 1 92.81 62 LEU B O 1
ATOM 5664 N N . THR B 1 63 ? 14.055 17.359 19.922 1 94.81 63 THR B N 1
ATOM 5665 C CA . THR B 1 63 ? 14.078 18.125 21.172 1 94.81 63 THR B CA 1
ATOM 5666 C C . THR B 1 63 ? 14.594 19.547 20.922 1 94.81 63 THR B C 1
ATOM 5668 O O . THR B 1 63 ? 15.156 19.828 19.859 1 94.81 63 THR B O 1
ATOM 5671 N N . ALA B 1 64 ? 14.312 20.422 21.891 1 94.81 64 ALA B N 1
ATOM 5672 C CA . ALA B 1 64 ? 14.844 21.781 21.781 1 94.81 64 ALA B CA 1
ATOM 5673 C C . ALA B 1 64 ? 16.359 21.766 21.672 1 94.81 64 ALA B C 1
ATOM 5675 O O . ALA B 1 64 ? 16.938 22.516 20.875 1 94.81 64 ALA B O 1
ATOM 5676 N N . HIS B 1 65 ? 16.906 20.844 22.391 1 95.19 65 HIS B N 1
ATOM 5677 C CA . HIS B 1 65 ? 18.359 20.719 22.375 1 95.19 65 HIS B CA 1
ATOM 5678 C C . HIS B 1 65 ? 18.859 20.312 20.984 1 95.19 65 HIS B C 1
ATOM 5680 O O . HIS B 1 65 ? 19.781 20.922 20.453 1 95.19 65 HIS B O 1
ATOM 5686 N N . GLN B 1 66 ? 18.297 19.297 20.422 1 94.81 66 GLN B N 1
ATOM 5687 C CA . GLN B 1 66 ? 18.672 18.812 19.109 1 94.81 66 GLN B CA 1
ATOM 5688 C C . GLN B 1 66 ? 18.438 19.859 18.031 1 94.81 66 GLN B C 1
ATOM 5690 O O . GLN B 1 66 ? 19.203 19.953 17.062 1 94.81 66 GLN B O 1
ATOM 5695 N N . THR B 1 67 ? 17.391 20.578 18.234 1 94.94 67 THR B N 1
ATOM 5696 C CA . THR B 1 67 ? 17.094 21.641 17.297 1 94.94 67 THR B CA 1
ATOM 5697 C C . THR B 1 67 ? 18.203 22.688 17.281 1 94.94 67 THR B C 1
ATOM 5699 O O . THR B 1 67 ? 18.656 23.094 16.219 1 94.94 67 THR B O 1
ATOM 5702 N N . PHE B 1 68 ? 18.672 23.062 18.453 1 95.62 68 PHE B N 1
ATOM 5703 C CA . PHE B 1 68 ? 19.75 24.047 18.531 1 95.62 68 PHE B CA 1
ATOM 5704 C C . PHE B 1 68 ? 21.047 23.469 17.984 1 95.62 68 PHE B C 1
ATOM 5706 O O . PHE B 1 68 ? 21.797 24.188 17.312 1 95.62 68 PHE B O 1
ATOM 5713 N N . ILE B 1 69 ? 21.281 22.219 18.25 1 94.88 69 ILE B N 1
ATOM 5714 C CA . ILE B 1 69 ? 22.484 21.594 17.719 1 94.88 69 ILE B CA 1
ATOM 5715 C C . ILE B 1 69 ? 22.438 21.562 16.203 1 94.88 69 ILE B C 1
ATOM 5717 O O . ILE B 1 69 ? 23.438 21.844 15.531 1 94.88 69 ILE B O 1
ATOM 5721 N N . PHE B 1 70 ? 21.359 21.234 15.641 1 94.75 70 PHE B N 1
ATOM 5722 C CA . PHE B 1 70 ? 21.188 21.188 14.195 1 94.75 70 PHE B CA 1
ATOM 5723 C C . PHE B 1 70 ? 21.5 22.531 13.562 1 94.75 70 PHE B C 1
ATOM 5725 O O . PHE B 1 70 ? 22.328 22.609 12.656 1 94.75 70 PHE B O 1
ATOM 5732 N N . TYR B 1 71 ? 20.812 23.578 14.078 1 93.62 71 TYR B N 1
ATOM 5733 C CA . TYR B 1 71 ? 21.016 24.906 13.5 1 93.62 71 TYR B CA 1
ATOM 5734 C C . TYR B 1 71 ? 22.422 25.406 13.797 1 93.62 71 TYR B C 1
ATOM 5736 O O . TYR B 1 71 ? 23 26.156 13.008 1 93.62 71 TYR B O 1
ATOM 5744 N N . GLY B 1 72 ? 23 25.031 14.984 1 93.69 72 GLY B N 1
ATOM 5745 C CA . GLY B 1 72 ? 24.391 25.328 15.234 1 93.69 72 GLY B CA 1
ATOM 5746 C C . GLY B 1 72 ? 25.328 24.766 14.188 1 93.69 72 GLY B C 1
ATOM 5747 O O . GLY B 1 72 ? 26.219 25.453 13.703 1 93.69 72 GLY B O 1
ATOM 5748 N N . LYS B 1 73 ? 25.031 23.547 13.852 1 93.12 73 LYS B N 1
ATOM 5749 C CA . LYS B 1 73 ? 25.828 22.875 12.812 1 93.12 73 LYS B CA 1
ATOM 5750 C C . LYS B 1 73 ? 25.578 23.516 11.445 1 93.12 73 LYS B C 1
ATOM 5752 O O . LYS B 1 73 ? 26.5 23.609 10.625 1 93.12 73 LYS B O 1
ATOM 5757 N N . LEU B 1 74 ? 24.406 23.844 11.227 1 92.88 74 LEU B N 1
ATOM 5758 C CA . LEU B 1 74 ? 24 24.422 9.945 1 92.88 74 LEU B CA 1
ATOM 5759 C C . LEU B 1 74 ? 24.734 25.734 9.688 1 92.88 74 LEU B C 1
ATOM 5761 O O . LEU B 1 74 ? 25.219 25.969 8.578 1 92.88 74 LEU B O 1
ATOM 5765 N N . TYR B 1 75 ? 24.875 26.562 10.711 1 92.38 75 TYR B N 1
ATOM 5766 C CA . TYR B 1 75 ? 25.484 27.875 10.57 1 92.38 75 TYR B CA 1
ATOM 5767 C C . TYR B 1 75 ? 26.969 27.844 10.906 1 92.38 75 TYR B C 1
ATOM 5769 O O . TYR B 1 75 ? 27.656 28.859 10.844 1 92.38 75 TYR B O 1
ATOM 5777 N N . GLY B 1 76 ? 27.516 26.688 11.305 1 90.31 76 GLY B N 1
ATOM 5778 C CA . GLY B 1 76 ? 28.938 26.5 11.547 1 90.31 76 GLY B CA 1
ATOM 5779 C C . GLY B 1 76 ? 29.391 27.062 12.875 1 90.31 76 GLY B C 1
ATOM 5780 O O . GLY B 1 76 ? 30.5 27.578 12.984 1 90.31 76 GLY B O 1
ATOM 5781 N N . ILE B 1 77 ? 28.516 27.047 13.836 1 92.31 77 ILE B N 1
ATOM 5782 C CA . ILE B 1 77 ? 28.875 27.516 15.164 1 92.31 77 ILE B CA 1
ATOM 5783 C C . ILE B 1 77 ? 29.609 26.422 15.93 1 92.31 77 ILE B C 1
ATOM 5785 O O . ILE B 1 77 ? 29.203 25.266 15.93 1 92.31 77 ILE B O 1
ATOM 5789 N N . ASN B 1 78 ? 30.703 26.781 16.531 1 91 78 ASN B N 1
ATOM 5790 C CA . ASN B 1 78 ? 31.484 25.812 17.297 1 91 78 ASN B CA 1
ATOM 5791 C C . ASN B 1 78 ? 30.703 25.297 18.5 1 91 78 ASN B C 1
ATOM 5793 O O . ASN B 1 78 ? 29.828 25.984 19.016 1 91 78 ASN B O 1
ATOM 5797 N N . GLU B 1 79 ? 31.047 24.172 18.969 1 89.62 79 GLU B N 1
ATOM 5798 C CA . GLU B 1 79 ? 30.297 23.469 20.016 1 89.62 79 GLU B CA 1
ATOM 5799 C C . GLU B 1 79 ? 30.297 24.266 21.312 1 89.62 79 GLU B C 1
ATOM 5801 O O . GLU B 1 79 ? 29.281 24.312 22.016 1 89.62 79 GLU B O 1
ATOM 5806 N N . GLU B 1 80 ? 31.406 24.828 21.609 1 90.81 80 GLU B N 1
ATOM 5807 C CA . GLU B 1 80 ? 31.5 25.609 22.844 1 90.81 80 GLU B CA 1
ATOM 5808 C C . GLU B 1 80 ? 30.594 26.828 22.781 1 90.81 80 GLU B C 1
ATOM 5810 O O . GLU B 1 80 ? 29.922 27.156 23.766 1 90.81 80 GLU B O 1
ATOM 5815 N N . ASN B 1 81 ? 30.531 27.406 21.625 1 92.19 81 ASN B N 1
ATOM 5816 C CA . ASN B 1 81 ? 29.688 28.578 21.453 1 92.19 81 ASN B CA 1
ATOM 5817 C C . ASN B 1 81 ? 28.203 28.203 21.406 1 92.19 81 ASN B C 1
ATOM 5819 O O . ASN B 1 81 ? 27.344 29 21.812 1 92.19 81 ASN B O 1
ATOM 5823 N N . VAL B 1 82 ? 27.984 27.062 20.938 1 94 82 VAL B N 1
ATOM 5824 C CA . VAL B 1 82 ? 26.609 26.578 20.891 1 94 82 VAL B CA 1
ATOM 5825 C C . VAL B 1 82 ? 26.062 26.469 22.312 1 94 82 VAL B C 1
ATOM 5827 O O . VAL B 1 82 ? 24.953 26.938 22.594 1 94 82 VAL B O 1
ATOM 5830 N N . LYS B 1 83 ? 26.859 25.859 23.25 1 93.38 83 LYS B N 1
ATOM 5831 C CA . LYS B 1 83 ? 26.438 25.703 24.641 1 93.38 83 LYS B CA 1
ATOM 5832 C C . LYS B 1 83 ? 26.219 27.047 25.297 1 93.38 83 LYS B C 1
ATOM 5834 O O . LYS B 1 83 ? 25.25 27.25 26.031 1 93.38 83 LYS B O 1
ATOM 5839 N N . LYS B 1 84 ? 27.109 27.906 24.984 1 93.75 84 LYS B N 1
ATOM 5840 C CA . LYS B 1 84 ? 27.016 29.25 25.547 1 93.75 84 LYS B CA 1
ATOM 5841 C C . LYS B 1 84 ? 25.781 29.984 25.047 1 93.75 84 LYS B C 1
ATOM 5843 O O . LYS B 1 84 ? 25.047 30.594 25.828 1 93.75 84 LYS B O 1
ATOM 5848 N N . ARG B 1 85 ? 25.516 29.875 23.781 1 93.12 85 ARG B N 1
ATOM 5849 C CA . ARG B 1 85 ? 24.375 30.547 23.172 1 93.12 85 ARG B CA 1
ATOM 5850 C C . ARG B 1 85 ? 23.062 29.953 23.672 1 93.12 85 ARG B C 1
ATOM 5852 O O . ARG B 1 85 ? 22.094 30.688 23.875 1 93.12 85 ARG B O 1
ATOM 5859 N N . ILE B 1 86 ? 23.062 28.672 23.859 1 94.62 86 ILE B N 1
ATOM 5860 C CA . ILE B 1 86 ? 21.859 28.016 24.375 1 94.62 86 ILE B CA 1
ATOM 5861 C C . ILE B 1 86 ? 21.516 28.547 25.766 1 94.62 86 ILE B C 1
ATOM 5863 O O . ILE B 1 86 ? 20.359 28.891 26.047 1 94.62 86 ILE B O 1
ATOM 5867 N N . ASN B 1 87 ? 22.5 28.594 26.562 1 92.44 87 ASN B N 1
ATOM 5868 C CA . ASN B 1 87 ? 22.281 29.078 27.938 1 92.44 87 ASN B CA 1
ATOM 5869 C C . ASN B 1 87 ? 21.781 30.516 27.953 1 92.44 87 ASN B C 1
ATOM 5871 O O . ASN B 1 87 ? 20.906 30.859 28.75 1 92.44 87 ASN B O 1
ATOM 5875 N N . GLU B 1 88 ? 22.328 31.312 27.078 1 89.88 88 GLU B N 1
ATOM 5876 C CA . GLU B 1 88 ? 21.891 32.688 26.969 1 89.88 88 GLU B CA 1
ATOM 5877 C C . GLU B 1 88 ? 20.438 32.781 26.547 1 89.88 88 GLU B C 1
ATOM 5879 O O . GLU B 1 88 ? 19.672 33.562 27.125 1 89.88 88 GLU B O 1
ATOM 5884 N N . LEU B 1 89 ? 20.109 32 25.562 1 90.56 89 LEU B N 1
ATOM 5885 C CA . LEU B 1 89 ? 18.766 32.094 25 1 90.56 89 LEU B CA 1
ATOM 5886 C C . LEU B 1 89 ? 17.75 31.469 25.969 1 90.56 89 LEU B C 1
ATOM 5888 O O . LEU B 1 89 ? 16.594 31.922 26.031 1 90.56 89 LEU B O 1
ATOM 5892 N N . VAL B 1 90 ? 18.156 30.406 26.703 1 91.62 90 VAL B N 1
ATOM 5893 C CA . VAL B 1 90 ? 17.266 29.781 27.688 1 91.62 90 VAL B CA 1
ATOM 5894 C C . VAL B 1 90 ? 16.859 30.797 28.75 1 91.62 90 VAL B C 1
ATOM 5896 O O . VAL B 1 90 ? 15.688 30.844 29.141 1 91.62 90 VAL B O 1
ATOM 5899 N N . HIS B 1 91 ? 17.781 31.547 29.078 1 85.75 91 HIS B N 1
ATOM 5900 C CA . HIS B 1 91 ? 17.516 32.562 30.109 1 85.75 91 HIS B CA 1
ATOM 5901 C C . HIS B 1 91 ? 16.703 33.719 29.531 1 85.75 91 HIS B C 1
ATOM 5903 O O . HIS B 1 91 ? 15.766 34.188 30.172 1 85.75 91 HIS B O 1
ATOM 5909 N N . LEU B 1 92 ? 17.047 34.125 28.375 1 80.19 92 LEU B N 1
ATOM 5910 C CA . LEU B 1 92 ? 16.422 35.281 27.75 1 80.19 92 LEU B CA 1
ATOM 5911 C C . LEU B 1 92 ? 14.953 35 27.422 1 80.19 92 LEU B C 1
ATOM 5913 O O . LEU B 1 92 ? 14.086 35.844 27.625 1 80.19 92 LEU B O 1
ATOM 5917 N N . LEU B 1 93 ? 14.688 33.781 26.891 1 86.19 93 LEU B N 1
ATOM 5918 C CA . LEU B 1 93 ? 13.359 33.469 26.375 1 86.19 93 LEU B CA 1
ATOM 5919 C C . LEU B 1 93 ? 12.617 32.531 27.328 1 86.19 93 LEU B C 1
ATOM 5921 O O . LEU B 1 93 ? 11.492 32.125 27.031 1 86.19 93 LEU B O 1
ATOM 5925 N N . ARG B 1 94 ? 13.227 32.188 28.438 1 82.69 94 ARG B N 1
ATOM 5926 C CA . ARG B 1 94 ? 12.617 31.25 29.391 1 82.69 94 ARG B CA 1
ATOM 5927 C C . ARG B 1 94 ? 12.156 29.984 28.672 1 82.69 94 ARG B C 1
ATOM 5929 O O . ARG B 1 94 ? 11 29.578 28.781 1 82.69 94 ARG B O 1
ATOM 5936 N N . LEU B 1 95 ? 13.078 29.453 28.031 1 89.38 95 LEU B N 1
ATOM 5937 C CA . LEU B 1 95 ? 12.766 28.281 27.234 1 89.38 95 LEU B CA 1
ATOM 5938 C C . LEU B 1 95 ? 12.469 27.078 28.141 1 89.38 95 LEU B C 1
ATOM 5940 O O . LEU B 1 95 ? 12.992 26.984 29.25 1 89.38 95 LEU B O 1
ATOM 5944 N N . PRO B 1 96 ? 11.602 26.203 27.656 1 84.81 96 PRO B N 1
ATOM 5945 C CA . PRO B 1 96 ? 11.328 24.984 28.391 1 84.81 96 PRO B CA 1
ATOM 5946 C C . PRO B 1 96 ? 12.531 24.047 28.453 1 84.81 96 PRO B C 1
ATOM 5948 O O . PRO B 1 96 ? 13.602 24.375 27.938 1 84.81 96 PRO B O 1
ATOM 5951 N N . SER B 1 97 ? 12.258 22.906 29.094 1 90.06 97 SER B N 1
ATOM 5952 C CA . SER B 1 97 ? 13.336 21.922 29.172 1 90.06 97 SER B CA 1
ATOM 5953 C C . SER B 1 97 ? 13.852 21.547 27.797 1 90.06 97 SER B C 1
ATOM 5955 O O . SER B 1 97 ? 13.062 21.281 26.891 1 90.06 97 SER B O 1
ATOM 5957 N N . LEU B 1 98 ? 15.102 21.547 27.688 1 93.75 98 LEU B N 1
ATOM 5958 C CA . LEU B 1 98 ? 15.758 21.297 26.406 1 93.75 98 LEU B CA 1
ATOM 5959 C C . LEU B 1 98 ? 15.633 19.844 26 1 93.75 98 LEU B C 1
ATOM 5961 O O . LEU B 1 98 ? 15.844 19.5 24.828 1 93.75 98 LEU B O 1
ATOM 5965 N N . SER B 1 99 ? 15.242 18.984 26.891 1 92.75 99 SER B N 1
ATOM 5966 C CA . SER B 1 99 ? 15.188 17.547 26.609 1 92.75 99 SER B CA 1
ATOM 5967 C C . SER B 1 99 ? 13.805 17.125 26.125 1 92.75 99 SER B C 1
ATOM 5969 O O . SER B 1 99 ? 13.625 16.031 25.625 1 92.75 99 SER B O 1
ATOM 5971 N N . MET B 1 100 ? 12.906 18.062 26.156 1 91.56 100 MET B N 1
ATOM 5972 C CA . MET B 1 100 ? 11.539 17.734 25.734 1 91.56 100 MET B CA 1
ATOM 5973 C C . MET B 1 100 ? 11.391 17.828 24.219 1 91.56 100 MET B C 1
ATOM 5975 O O . MET B 1 100 ? 11.938 18.734 23.594 1 91.56 100 MET B O 1
ATOM 5979 N N . GLN B 1 101 ? 10.688 16.922 23.703 1 91.56 101 GLN B N 1
ATOM 5980 C CA . GLN B 1 101 ? 10.367 17 22.281 1 91.56 101 GLN B CA 1
ATOM 5981 C C . GLN B 1 101 ? 9.422 18.156 21.984 1 91.56 101 GLN B C 1
ATOM 5983 O O . GLN B 1 101 ? 8.539 18.469 22.781 1 91.56 101 GLN B O 1
ATOM 5988 N N . ILE B 1 102 ? 9.562 18.734 20.859 1 91.5 102 ILE B N 1
ATOM 5989 C CA . ILE B 1 102 ? 8.852 19.953 20.484 1 91.5 102 ILE B CA 1
ATOM 5990 C C . ILE B 1 102 ? 7.352 19.656 20.391 1 91.5 102 ILE B C 1
ATOM 5992 O O . ILE B 1 102 ? 6.531 20.516 20.734 1 91.5 102 ILE B O 1
ATOM 5996 N N . LYS B 1 103 ? 6.984 18.5 20.031 1 84.81 103 LYS B N 1
ATOM 5997 C CA . LYS B 1 103 ? 5.57 18.141 19.906 1 84.81 103 LYS B CA 1
ATOM 5998 C C . LYS B 1 103 ? 4.875 18.234 21.266 1 84.81 103 LYS B C 1
ATOM 6000 O O . LYS B 1 103 ? 3.66 18.438 21.328 1 84.81 103 LYS B O 1
ATOM 6005 N N . ASN B 1 104 ? 5.66 18.094 22.359 1 83.75 104 ASN B N 1
ATOM 6006 C CA . ASN B 1 104 ? 5.109 18.094 23.719 1 83.75 104 ASN B CA 1
ATOM 6007 C C . ASN B 1 104 ? 5.109 19.5 24.328 1 83.75 104 ASN B C 1
ATOM 6009 O O . ASN B 1 104 ? 4.641 19.688 25.438 1 83.75 104 ASN B O 1
ATOM 6013 N N . LEU B 1 105 ? 5.562 20.453 23.547 1 83.75 105 LEU B N 1
ATOM 6014 C CA . LEU B 1 105 ? 5.605 21.844 24.016 1 83.75 105 LEU B CA 1
ATOM 6015 C C . LEU B 1 105 ? 4.289 22.547 23.734 1 83.75 105 LEU B C 1
ATOM 6017 O O . LEU B 1 105 ? 3.566 22.172 22.797 1 83.75 105 LEU B O 1
ATOM 6021 N N . SER B 1 106 ? 4.012 23.453 24.562 1 71.88 106 SER B N 1
ATOM 6022 C CA . SER B 1 106 ? 2.846 24.297 24.328 1 71.88 106 SER B CA 1
ATOM 6023 C C . SER B 1 106 ? 3.074 25.234 23.141 1 71.88 106 SER B C 1
ATOM 6025 O O . SER B 1 106 ? 4.211 25.406 22.688 1 71.88 106 SER B O 1
ATOM 6027 N N . GLY B 1 107 ? 2.059 25.781 22.578 1 73.62 107 GLY B N 1
ATOM 6028 C CA . GLY B 1 107 ? 2.178 26.719 21.469 1 73.62 107 GLY B CA 1
ATOM 6029 C C . GLY B 1 107 ? 3.102 27.875 21.766 1 73.62 107 GLY B C 1
ATOM 6030 O O . GLY B 1 107 ? 3.906 28.266 20.922 1 73.62 107 GLY B O 1
ATOM 6031 N N . GLY B 1 108 ? 2.936 28.391 23.016 1 72.62 108 GLY B N 1
ATOM 6032 C CA . GLY B 1 108 ? 3.789 29.5 23.422 1 72.62 108 GLY B CA 1
ATOM 6033 C C . GLY B 1 108 ? 5.254 29.109 23.531 1 72.62 108 GLY B C 1
ATOM 6034 O O . GLY B 1 108 ? 6.137 29.875 23.156 1 72.62 108 GLY B O 1
ATOM 6035 N N . GLU B 1 109 ? 5.445 27.922 24.078 1 81.38 109 GLU B N 1
ATOM 6036 C CA . GLU B 1 109 ? 6.812 27.422 24.188 1 81.38 109 GLU B CA 1
ATOM 6037 C C . GLU B 1 109 ? 7.441 27.203 22.828 1 81.38 109 GLU B C 1
ATOM 6039 O O . GLU B 1 109 ? 8.617 27.5 22.609 1 81.38 109 GLU B O 1
ATOM 6044 N N . LYS B 1 110 ? 6.637 26.688 21.938 1 87.75 110 LYS B N 1
ATOM 6045 C CA . LYS B 1 110 ? 7.121 26.469 20.578 1 87.75 110 LYS B CA 1
ATOM 6046 C C . LYS B 1 110 ? 7.504 27.781 19.906 1 87.75 110 LYS B C 1
ATOM 6048 O O . LYS B 1 110 ? 8.5 27.859 19.172 1 87.75 110 LYS B O 1
ATOM 6053 N N . ARG B 1 111 ? 6.762 28.688 20.141 1 83.12 111 ARG B N 1
ATOM 6054 C CA . ARG B 1 111 ? 7.016 30 19.547 1 83.12 111 ARG B CA 1
ATOM 6055 C C . ARG B 1 111 ? 8.297 30.609 20.094 1 83.12 111 ARG B C 1
ATOM 6057 O O . ARG B 1 111 ? 9.086 31.188 19.344 1 83.12 111 ARG B O 1
ATOM 6064 N N . ARG B 1 112 ? 8.422 30.547 21.422 1 86.88 112 ARG B N 1
ATOM 6065 C CA . ARG B 1 112 ? 9.641 31.047 22.031 1 86.88 112 ARG B CA 1
ATOM 6066 C C . ARG B 1 112 ? 10.867 30.312 21.5 1 86.88 112 ARG B C 1
ATOM 6068 O O . ARG B 1 112 ? 11.914 30.938 21.266 1 86.88 112 ARG B O 1
ATOM 6075 N N . LEU B 1 113 ? 10.688 29.047 21.328 1 91.81 113 LEU B N 1
ATOM 6076 C CA . LEU B 1 113 ? 11.781 28.266 20.781 1 91.81 113 LEU B CA 1
ATOM 6077 C C . LEU B 1 113 ? 12.07 28.672 19.344 1 91.81 113 LEU B C 1
ATOM 6079 O O . LEU B 1 113 ? 13.234 28.781 18.938 1 91.81 113 LEU B O 1
ATOM 6083 N N . SER B 1 114 ? 11 28.812 18.562 1 91.19 114 SER B N 1
ATOM 6084 C CA . SER B 1 114 ? 11.164 29.266 17.188 1 91.19 114 SER B CA 1
ATOM 6085 C C . SER B 1 114 ? 11.914 30.594 17.125 1 91.19 114 SER B C 1
ATOM 6087 O O . SER B 1 114 ? 12.75 30.797 16.25 1 91.19 114 SER B O 1
ATOM 6089 N N . PHE B 1 115 ? 11.617 31.438 18.047 1 90.12 115 PHE B N 1
ATOM 6090 C CA . PHE B 1 115 ? 12.305 32.719 18.156 1 90.12 115 PHE B CA 1
ATOM 6091 C C . PHE B 1 115 ? 13.766 32.5 18.531 1 90.12 115 PHE B C 1
ATOM 6093 O O . PHE B 1 115 ? 14.656 33.188 17.984 1 90.12 115 PHE B O 1
ATOM 6100 N N . GLY B 1 116 ? 13.977 31.656 19.484 1 91.62 116 GLY B N 1
ATOM 6101 C CA . GLY B 1 116 ? 15.336 31.344 19.891 1 91.62 116 GLY B CA 1
ATOM 6102 C C . GLY B 1 116 ? 16.188 30.828 18.734 1 91.62 116 GLY B C 1
ATOM 6103 O O . GLY B 1 116 ? 17.359 31.188 18.625 1 91.62 116 GLY B O 1
ATOM 6104 N N . VAL B 1 117 ? 15.594 30.078 17.891 1 93.19 117 VAL B N 1
ATOM 6105 C CA . VAL B 1 117 ? 16.297 29.531 16.734 1 93.19 117 VAL B CA 1
ATOM 6106 C C . VAL B 1 117 ? 16.656 30.656 15.766 1 93.19 117 VAL B C 1
ATOM 6108 O O . VAL B 1 117 ? 17.734 30.641 15.164 1 93.19 117 VAL B O 1
ATOM 6111 N N . ALA B 1 118 ? 15.797 31.578 15.625 1 91.88 118 ALA B N 1
ATOM 6112 C CA . ALA B 1 118 ? 16.016 32.719 14.727 1 91.88 118 ALA B CA 1
ATOM 6113 C C . ALA B 1 118 ? 17.172 33.562 15.227 1 91.88 118 ALA B C 1
ATOM 6115 O O . ALA B 1 118 ? 17.906 34.188 14.43 1 91.88 118 ALA B O 1
ATOM 6116 N N . LEU B 1 119 ? 17.375 33.625 16.531 1 91.5 119 LEU B N 1
ATOM 6117 C CA . LEU B 1 119 ? 18.391 34.469 17.125 1 91.5 119 LEU B CA 1
ATOM 6118 C C . LEU B 1 119 ? 19.703 33.719 17.312 1 91.5 119 LEU B C 1
ATOM 6120 O O . LEU B 1 119 ? 20.75 34.312 17.578 1 91.5 119 LEU B O 1
ATOM 6124 N N . PHE B 1 120 ? 19.641 32.531 17.109 1 92.88 120 PHE B N 1
ATOM 6125 C CA . PHE B 1 120 ? 20.656 31.594 17.578 1 92.88 120 PHE B CA 1
ATOM 6126 C C . PHE B 1 120 ? 22.016 31.922 16.969 1 92.88 120 PHE B C 1
ATOM 6128 O O . PHE B 1 120 ? 23.031 31.875 17.672 1 92.88 120 PHE B O 1
ATOM 6135 N N . HIS B 1 121 ? 22.141 32.25 15.641 1 91.31 121 HIS B N 1
ATOM 6136 C CA . HIS B 1 121 ? 23.422 32.438 14.953 1 91.31 121 HIS B CA 1
ATOM 6137 C C . HIS B 1 121 ? 23.812 33.906 14.945 1 91.31 121 HIS B C 1
ATOM 6139 O O . HIS B 1 121 ? 24.719 34.281 14.211 1 91.31 121 HIS B O 1
ATOM 6145 N N . ASP B 1 122 ? 23.172 34.719 15.703 1 89.12 122 ASP B N 1
ATOM 6146 C CA . ASP B 1 122 ? 23.484 36.125 15.867 1 89.12 122 ASP B CA 1
ATOM 6147 C C . ASP B 1 122 ? 23.484 36.844 14.516 1 89.12 122 ASP B C 1
ATOM 6149 O O . ASP B 1 122 ? 24.484 37.438 14.117 1 89.12 122 ASP B O 1
ATOM 6153 N N . PRO B 1 123 ? 22.359 36.969 13.898 1 91.5 123 PRO B N 1
ATOM 6154 C CA . PRO B 1 123 ? 22.219 37.531 12.555 1 91.5 123 PRO B CA 1
ATOM 6155 C C . PRO B 1 123 ? 22.297 39.062 12.57 1 91.5 123 PRO B C 1
ATOM 6157 O O . PRO B 1 123 ? 22.016 39.688 13.602 1 91.5 123 PRO B O 1
ATOM 6160 N N . LYS B 1 124 ? 22.625 39.656 11.414 1 89.19 124 LYS B N 1
ATOM 6161 C CA . LYS B 1 124 ? 22.641 41.094 11.242 1 89.19 124 LYS B CA 1
ATOM 6162 C C . LYS B 1 124 ? 21.266 41.625 10.812 1 89.19 124 LYS B C 1
ATOM 6164 O O . LYS B 1 124 ? 20.906 42.75 11.133 1 89.19 124 LYS B O 1
ATOM 6169 N N . ILE B 1 125 ? 20.641 40.781 10.078 1 89.56 125 ILE B N 1
ATOM 6170 C CA . ILE B 1 125 ? 19.312 41.094 9.578 1 89.56 125 ILE B CA 1
ATOM 6171 C C . ILE B 1 125 ? 18.312 40.062 10.047 1 89.56 125 ILE B C 1
ATOM 6173 O O . ILE B 1 125 ? 18.5 38.875 9.836 1 89.56 125 ILE B O 1
ATOM 6177 N N . MET B 1 126 ? 17.328 40.469 10.695 1 91.25 126 MET B N 1
ATOM 6178 C CA . MET B 1 126 ? 16.297 39.562 11.195 1 91.25 126 MET B CA 1
ATOM 6179 C C . MET B 1 126 ? 14.945 39.875 10.562 1 91.25 126 MET B C 1
ATOM 6181 O O . MET B 1 126 ? 14.5 41.031 10.578 1 91.25 126 MET B O 1
ATOM 6185 N N . ILE B 1 127 ? 14.414 38.906 9.93 1 90.38 127 ILE B N 1
ATOM 6186 C CA . ILE B 1 127 ? 13.07 39 9.375 1 90.38 127 ILE B CA 1
ATOM 6187 C C . ILE B 1 127 ? 12.117 38.125 10.188 1 90.38 127 ILE B C 1
ATOM 6189 O O . ILE B 1 127 ? 12.164 36.906 10.109 1 90.38 127 ILE B O 1
ATOM 6193 N N . LEU B 1 128 ? 11.281 38.719 10.93 1 89.81 128 LEU B N 1
ATOM 6194 C CA . LEU B 1 128 ? 10.391 38.031 11.859 1 89.81 128 LEU B CA 1
ATOM 6195 C C . LEU B 1 128 ? 8.938 38.188 11.445 1 89.81 128 LEU B C 1
ATOM 6197 O O . LEU B 1 128 ? 8.43 39.312 11.391 1 89.81 128 LEU B O 1
ATOM 6201 N N . ASP B 1 129 ? 8.359 37.062 11.117 1 86.75 129 ASP B N 1
ATOM 6202 C CA . ASP B 1 129 ? 6.953 37.094 10.711 1 86.75 129 ASP B CA 1
ATOM 6203 C C . ASP B 1 129 ? 6.031 36.812 11.898 1 86.75 129 ASP B C 1
ATOM 6205 O O . ASP B 1 129 ? 5.805 35.656 12.25 1 86.75 129 ASP B O 1
ATOM 6209 N N . GLU B 1 130 ? 5.516 37.781 12.492 1 80.38 130 GLU B N 1
ATOM 6210 C CA . GLU B 1 130 ? 4.59 37.75 13.617 1 80.38 130 GLU B CA 1
ATOM 6211 C C . GLU B 1 130 ? 5.168 36.938 14.781 1 80.38 130 GLU B C 1
ATOM 6213 O O . GLU B 1 130 ? 4.535 36 15.273 1 80.38 130 GLU B O 1
ATOM 6218 N N . PRO B 1 131 ? 6.238 37.375 15.328 1 81.25 131 PRO B N 1
ATOM 6219 C CA . PRO B 1 131 ? 6.973 36.594 16.328 1 81.25 131 PRO B CA 1
ATOM 6220 C C . PRO B 1 131 ? 6.262 36.531 17.672 1 81.25 131 PRO B C 1
ATOM 6222 O O . PRO B 1 131 ? 6.535 35.625 18.484 1 81.25 131 PRO B O 1
ATOM 6225 N N . THR B 1 132 ? 5.367 37.469 17.984 1 74.19 132 THR B N 1
ATOM 6226 C CA . THR B 1 132 ? 4.824 37.531 19.344 1 74.19 132 THR B CA 1
ATOM 6227 C C . THR B 1 132 ? 3.371 37.062 19.359 1 74.19 132 THR B C 1
ATOM 6229 O O . THR B 1 132 ? 2.682 37.188 20.375 1 74.19 132 THR B O 1
ATOM 6232 N N . VAL B 1 133 ? 3.02 36.531 18.266 1 67.69 133 VAL B N 1
ATOM 6233 C CA . VAL B 1 133 ? 1.636 36.062 18.188 1 67.69 133 VAL B CA 1
ATOM 6234 C C . VAL B 1 133 ? 1.407 34.938 19.203 1 67.69 133 VAL B C 1
ATOM 6236 O O . VAL B 1 133 ? 2.219 34.031 19.312 1 67.69 133 VAL B O 1
ATOM 6239 N N . GLY B 1 134 ? 0.434 35.094 20.047 1 63.38 134 GLY B N 1
ATOM 6240 C CA . GLY B 1 134 ? 0.037 34.031 20.953 1 63.38 134 GLY B CA 1
ATOM 6241 C C . GLY B 1 134 ? 0.836 34.031 22.234 1 63.38 134 GLY B C 1
ATOM 6242 O O . GLY B 1 134 ? 0.639 33.156 23.094 1 63.38 134 GLY B O 1
ATOM 6243 N N . MET B 1 135 ? 1.733 35 22.406 1 68.81 135 MET B N 1
ATOM 6244 C CA . MET B 1 135 ? 2.561 35.031 23.609 1 68.81 135 MET B CA 1
ATOM 6245 C C . MET B 1 135 ? 1.901 35.875 24.688 1 68.81 135 MET B C 1
ATOM 6247 O O . MET B 1 135 ? 1.043 36.719 24.406 1 68.81 135 MET B O 1
ATOM 6251 N N . ASP B 1 136 ? 2.266 35.594 25.984 1 65.94 136 ASP B N 1
ATOM 6252 C CA . ASP B 1 136 ? 1.773 36.375 27.094 1 65.94 136 ASP B CA 1
ATOM 6253 C C . ASP B 1 136 ? 2.379 37.781 27.078 1 65.94 136 ASP B C 1
ATOM 6255 O O . ASP B 1 136 ? 3.455 38 26.516 1 65.94 136 ASP B O 1
ATOM 6259 N N . PRO B 1 137 ? 1.67 38.719 27.625 1 64.62 137 PRO B N 1
ATOM 6260 C CA . PRO B 1 137 ? 2.109 40.125 27.594 1 64.62 137 PRO B CA 1
ATOM 6261 C C . PRO B 1 137 ? 3.496 40.312 28.203 1 64.62 137 PRO B C 1
ATOM 6263 O O . PRO B 1 137 ? 4.277 41.125 27.719 1 64.62 137 PRO B O 1
ATOM 6266 N N . VAL B 1 138 ? 3.689 39.5 29.281 1 63.84 138 VAL B N 1
ATOM 6267 C CA . VAL B 1 138 ? 4.988 39.656 29.922 1 63.84 138 VAL B CA 1
ATOM 6268 C C . VAL B 1 138 ? 6.094 39.188 28.984 1 63.84 138 VAL B C 1
ATOM 6270 O O . VAL B 1 138 ? 7.105 39.875 28.828 1 63.84 138 VAL B O 1
ATOM 6273 N N . MET B 1 139 ? 5.848 38.125 28.359 1 72.06 139 MET B N 1
ATOM 6274 C CA . MET B 1 139 ? 6.832 37.594 27.422 1 72.06 139 MET B CA 1
ATOM 6275 C C . MET B 1 139 ? 6.957 38.469 26.188 1 72.06 139 MET B C 1
ATOM 6277 O O . MET B 1 139 ? 8.055 38.656 25.656 1 72.06 139 MET B O 1
ATOM 6281 N N . ARG B 1 140 ? 5.887 38.969 25.703 1 75 140 ARG B N 1
ATOM 6282 C CA . ARG B 1 140 ? 5.902 39.844 24.562 1 75 140 ARG B CA 1
ATOM 6283 C C . ARG B 1 140 ? 6.777 41.062 24.828 1 75 140 ARG B C 1
ATOM 6285 O O . ARG B 1 140 ? 7.562 41.469 23.969 1 75 140 ARG B O 1
ATOM 6292 N N . GLN B 1 141 ? 6.551 41.594 26.031 1 70.5 141 GLN B N 1
ATOM 6293 C CA . GLN B 1 141 ? 7.332 42.781 26.391 1 70.5 141 GLN B CA 1
ATOM 6294 C C . GLN B 1 141 ? 8.82 42.438 26.469 1 70.5 141 GLN B C 1
ATOM 6296 O O . GLN B 1 141 ? 9.656 43.25 26.031 1 70.5 141 GLN B O 1
ATOM 6301 N N . SER B 1 142 ? 9.047 41.344 27.031 1 72.94 142 SER B N 1
ATOM 6302 C CA . SER B 1 142 ? 10.445 40.938 27.156 1 72.94 142 SER B CA 1
ATOM 6303 C C . SER B 1 142 ? 11.086 40.781 25.781 1 72.94 142 SER B C 1
ATOM 6305 O O . SER B 1 142 ? 12.227 41.188 25.562 1 72.94 142 SER B O 1
ATOM 6307 N N . ILE B 1 143 ? 10.414 40.219 24.859 1 78.38 143 ILE B N 1
ATOM 6308 C CA . ILE B 1 143 ? 10.922 39.969 23.5 1 78.38 143 ILE B CA 1
ATOM 6309 C C . ILE B 1 143 ? 11.133 41.312 22.797 1 78.38 143 ILE B C 1
ATOM 6311 O O . ILE B 1 143 ? 12.156 41.5 22.141 1 78.38 143 ILE B O 1
ATOM 6315 N N . TRP B 1 144 ? 10.234 42.188 23 1 77.31 144 TRP B N 1
ATOM 6316 C CA . TRP B 1 144 ? 10.344 43.5 22.359 1 77.31 144 TRP B CA 1
ATOM 6317 C C . TRP B 1 144 ? 11.531 44.281 22.906 1 77.31 144 TRP B C 1
ATOM 6319 O O . TRP B 1 144 ? 12.234 44.969 22.156 1 77.31 144 TRP B O 1
ATOM 6329 N N . ASN B 1 145 ? 11.633 44.156 24.219 1 76.06 145 ASN B N 1
ATOM 6330 C CA . ASN B 1 145 ? 12.781 44.844 24.828 1 76.06 145 ASN B CA 1
ATOM 6331 C C . ASN B 1 145 ? 14.094 44.312 24.266 1 76.06 145 ASN B C 1
ATOM 6333 O O . ASN B 1 145 ? 15.023 45.094 24.016 1 76.06 145 ASN B O 1
ATOM 6337 N N . HIS B 1 146 ? 14.047 43.125 24.062 1 79.94 146 HIS B N 1
ATOM 6338 C CA . HIS B 1 146 ? 15.266 42.531 23.516 1 79.94 146 HIS B CA 1
ATOM 6339 C C . HIS B 1 146 ? 15.477 42.938 22.062 1 79.94 146 HIS B C 1
ATOM 6341 O O . HIS B 1 146 ? 16.609 43.188 21.641 1 79.94 146 HIS B O 1
ATOM 6347 N N . LEU B 1 147 ? 14.492 43 21.297 1 83.56 147 LEU B N 1
ATOM 6348 C CA . LEU B 1 147 ? 14.578 43.406 19.891 1 83.56 147 LEU B CA 1
ATOM 6349 C C . LEU B 1 147 ? 15.086 44.844 19.781 1 83.56 147 LEU B C 1
ATOM 6351 O O . LEU B 1 147 ? 15.867 45.156 18.875 1 83.56 147 LEU B O 1
ATOM 6355 N N . VAL B 1 148 ? 14.641 45.625 20.719 1 81 148 VAL B N 1
ATOM 6356 C CA . VAL B 1 148 ? 15.094 47 20.75 1 81 148 VAL B CA 1
ATOM 6357 C C . VAL B 1 148 ? 16.594 47.062 21.047 1 81 148 VAL B C 1
ATOM 6359 O O . VAL B 1 148 ? 17.328 47.812 20.422 1 81 148 VAL B O 1
ATOM 6362 N N . GLU B 1 149 ? 16.906 46.25 22.031 1 82.81 149 GLU B N 1
ATOM 6363 C CA . GLU B 1 149 ? 18.328 46.188 22.375 1 82.81 149 GLU B CA 1
ATOM 6364 C C . GLU B 1 149 ? 19.172 45.75 21.188 1 82.81 149 GLU B C 1
ATOM 6366 O O . GLU B 1 149 ? 20.25 46.281 20.969 1 82.81 149 GLU B O 1
ATOM 6371 N N . LEU B 1 150 ? 18.703 44.844 20.5 1 85.38 150 LEU B N 1
ATOM 6372 C CA . LEU B 1 150 ? 19.422 44.344 19.344 1 85.38 150 LEU B CA 1
ATOM 6373 C C . LEU B 1 150 ? 19.516 45.375 18.25 1 85.38 150 LEU B C 1
ATOM 6375 O O . LEU B 1 150 ? 20.547 45.5 17.578 1 85.38 150 LEU B O 1
ATOM 6379 N N . SER B 1 151 ? 18.484 46.062 18.047 1 84.44 151 SER B N 1
ATOM 6380 C CA . SER B 1 151 ? 18.484 47.125 17.047 1 84.44 151 SER B CA 1
ATOM 6381 C C . SER B 1 151 ? 19.469 48.25 17.406 1 84.44 151 SER B C 1
ATOM 6383 O O . SER B 1 151 ? 20.156 48.781 16.531 1 84.44 151 SER B O 1
ATOM 6385 N N . LEU B 1 152 ? 19.5 48.531 18.703 1 81.12 152 LEU B N 1
ATOM 6386 C CA . LEU B 1 152 ? 20.422 49.562 19.188 1 81.12 152 LEU B CA 1
ATOM 6387 C C . LEU B 1 152 ? 21.859 49.094 19.016 1 81.12 152 LEU B C 1
ATOM 6389 O O . LEU B 1 152 ? 22.766 49.906 18.859 1 81.12 152 LEU B O 1
ATOM 6393 N N . GLY B 1 153 ? 21.938 47.844 19.031 1 82.19 153 GLY B N 1
ATOM 6394 C CA . GLY B 1 153 ? 23.25 47.25 18.828 1 82.19 153 GLY B CA 1
ATOM 6395 C C . GLY B 1 153 ? 23.672 47.188 17.375 1 82.19 153 GLY B C 1
ATOM 6396 O O . GLY B 1 153 ? 24.75 46.719 17.047 1 82.19 153 GLY B O 1
ATOM 6397 N N . GLY B 1 154 ? 22.828 47.594 16.438 1 80.44 154 GLY B N 1
ATOM 6398 C CA . GLY B 1 154 ? 23.203 47.688 15.039 1 80.44 154 GLY B CA 1
ATOM 6399 C C . GLY B 1 154 ? 22.531 46.656 14.164 1 80.44 154 GLY B C 1
ATOM 6400 O O . GLY B 1 154 ? 22.844 46.531 12.984 1 80.44 154 GLY B O 1
ATOM 6401 N N . LYS B 1 155 ? 21.703 45.938 14.664 1 87 155 LYS B N 1
ATOM 6402 C CA . LYS B 1 155 ? 21.016 44.906 13.883 1 87 155 LYS B CA 1
ATOM 6403 C C . LYS B 1 155 ? 19.781 45.469 13.203 1 87 155 LYS B C 1
ATOM 6405 O O . LYS B 1 155 ? 19.125 46.375 13.727 1 87 155 LYS B O 1
ATOM 6410 N N . THR B 1 156 ? 19.516 44.969 11.977 1 85.31 156 THR B N 1
ATOM 6411 C CA . THR B 1 156 ? 18.312 45.344 11.234 1 85.31 156 THR B CA 1
ATOM 6412 C C . THR B 1 156 ? 17.188 44.344 11.484 1 85.31 156 THR B C 1
ATOM 6414 O O . THR B 1 156 ? 17.375 43.156 11.289 1 85.31 156 THR B O 1
ATOM 6417 N N . ILE B 1 157 ? 16.094 44.844 11.945 1 88.44 157 ILE B N 1
ATOM 6418 C CA . ILE B 1 157 ? 14.984 43.969 12.289 1 88.44 157 ILE B CA 1
ATOM 6419 C C . ILE B 1 157 ? 13.734 44.344 11.5 1 88.44 157 ILE B C 1
ATOM 6421 O O . ILE B 1 157 ? 13.328 45.531 11.516 1 88.44 157 ILE B O 1
ATOM 6425 N N . VAL B 1 158 ? 13.281 43.438 10.68 1 86.75 158 VAL B N 1
ATOM 6426 C CA . VAL B 1 158 ? 12.008 43.594 9.984 1 86.75 158 VAL B CA 1
ATOM 6427 C C . VAL B 1 158 ? 10.945 42.719 10.648 1 86.75 158 VAL B C 1
ATOM 6429 O O . VAL B 1 158 ? 11.102 41.5 10.727 1 86.75 158 VAL B O 1
ATOM 6432 N N . ILE B 1 159 ? 9.961 43.281 11.172 1 86.31 159 ILE B N 1
ATOM 6433 C CA . ILE B 1 159 ? 8.938 42.562 11.906 1 86.31 159 ILE B CA 1
ATOM 6434 C C . ILE B 1 159 ? 7.566 42.812 11.289 1 86.31 159 ILE B C 1
ATOM 6436 O O . ILE B 1 159 ? 7.254 43.938 10.922 1 86.31 159 ILE B O 1
ATOM 6440 N N . THR B 1 160 ? 6.914 41.719 11.047 1 82.69 160 THR B N 1
ATOM 6441 C CA . THR B 1 160 ? 5.512 41.875 10.68 1 82.69 160 THR B CA 1
ATOM 6442 C C . THR B 1 160 ? 4.613 41.656 11.898 1 82.69 160 THR B C 1
ATOM 6444 O O . THR B 1 160 ? 4.902 40.812 12.75 1 82.69 160 THR B O 1
ATOM 6447 N N . THR B 1 161 ? 3.637 42.438 12.117 1 74.69 161 THR B N 1
ATOM 6448 C CA . THR B 1 161 ? 2.705 42.312 13.227 1 74.69 161 THR B CA 1
ATOM 6449 C C . THR B 1 161 ? 1.325 42.844 12.844 1 74.69 161 THR B C 1
ATOM 6451 O O . THR B 1 161 ? 1.197 43.656 11.938 1 74.69 161 THR B O 1
ATOM 6454 N N . HIS B 1 162 ? 0.464 42.375 13.406 1 64.19 162 HIS B N 1
ATOM 6455 C CA . HIS B 1 162 ? -0.885 42.906 13.266 1 64.19 162 HIS B CA 1
ATOM 6456 C C . HIS B 1 162 ? -1.258 43.781 14.445 1 64.19 162 HIS B C 1
ATOM 6458 O O . HIS B 1 162 ? -2.363 44.344 14.5 1 64.19 162 HIS B O 1
ATOM 6464 N N . TYR B 1 163 ? -0.32 43.969 15.32 1 64.69 163 TYR B N 1
ATOM 6465 C CA . TYR B 1 163 ? -0.584 44.75 16.516 1 64.69 163 TYR B CA 1
ATOM 6466 C C . TYR B 1 163 ? 0.065 46.125 16.422 1 64.69 163 TYR B C 1
ATOM 6468 O O . TYR B 1 163 ? 1.292 46.25 16.359 1 64.69 163 TYR B O 1
ATOM 6476 N N . VAL B 1 164 ? -0.737 47.094 16.469 1 66.5 164 VAL B N 1
ATOM 6477 C CA . VAL B 1 164 ? -0.27 48.469 16.344 1 66.5 164 VAL B CA 1
ATOM 6478 C C . VAL B 1 164 ? 0.607 48.844 17.531 1 66.5 164 VAL B C 1
ATOM 6480 O O . VAL B 1 164 ? 1.582 49.594 17.391 1 66.5 164 VAL B O 1
ATOM 6483 N N . GLU B 1 165 ? 0.238 48.219 18.703 1 63.91 165 GLU B N 1
ATOM 6484 C CA . GLU B 1 165 ? 0.969 48.531 19.922 1 63.91 165 GLU B CA 1
ATOM 6485 C C . GLU B 1 165 ? 2.428 48.094 19.812 1 63.91 165 GLU B C 1
ATOM 6487 O O . GLU B 1 165 ? 3.305 48.688 20.438 1 63.91 165 GLU B O 1
ATOM 6492 N N . GLU B 1 166 ? 2.598 47.188 19.016 1 71.38 166 GLU B N 1
ATOM 6493 C CA . GLU B 1 166 ? 3.949 46.688 18.812 1 71.38 166 GLU B CA 1
ATOM 6494 C C . GLU B 1 166 ? 4.727 47.531 17.812 1 71.38 166 GLU B C 1
ATOM 6496 O O . GLU B 1 166 ? 5.934 47.719 17.969 1 71.38 166 GLU B O 1
ATOM 6501 N N . ALA B 1 167 ? 4.031 47.969 16.906 1 73.69 167 ALA B N 1
ATOM 6502 C CA . ALA B 1 167 ? 4.66 48.719 15.82 1 73.69 167 ALA B CA 1
ATOM 6503 C C . ALA B 1 167 ? 5.141 50.094 16.297 1 73.69 167 ALA B C 1
ATOM 6505 O O . ALA B 1 167 ? 6.043 50.688 15.688 1 73.69 167 ALA B O 1
ATOM 6506 N N . ILE B 1 168 ? 4.586 50.531 17.453 1 73.81 168 ILE B N 1
ATOM 6507 C CA . ILE B 1 168 ? 4.926 51.875 17.953 1 73.81 168 ILE B CA 1
ATOM 6508 C C . ILE B 1 168 ? 6.395 51.906 18.359 1 73.81 168 ILE B C 1
ATOM 6510 O O . ILE B 1 168 ? 7.023 52.969 18.359 1 73.81 168 ILE B O 1
ATOM 6514 N N . LYS B 1 169 ? 6.906 50.781 18.641 1 72.94 169 LYS B N 1
ATOM 6515 C CA . LYS B 1 169 ? 8.281 50.688 19.125 1 72.94 169 LYS B CA 1
ATOM 6516 C C . LYS B 1 169 ? 9.273 50.656 17.969 1 72.94 169 LYS B C 1
ATOM 6518 O O . LYS B 1 169 ? 10.484 50.75 18.172 1 72.94 169 LYS B O 1
ATOM 6523 N N . ALA B 1 170 ? 8.742 50.625 16.75 1 79.56 170 ALA B N 1
ATOM 6524 C CA . ALA B 1 170 ? 9.602 50.625 15.57 1 79.56 170 ALA B CA 1
ATOM 6525 C C . ALA B 1 170 ? 10.031 52.031 15.172 1 79.56 170 ALA B C 1
ATOM 6527 O O . ALA B 1 170 ? 9.43 53 15.609 1 79.56 170 ALA B O 1
ATOM 6528 N N . ASN B 1 171 ? 11.148 52.094 14.477 1 80.31 171 ASN B N 1
ATOM 6529 C CA . ASN B 1 171 ? 11.617 53.375 13.945 1 80.31 171 ASN B CA 1
ATOM 6530 C C . ASN B 1 171 ? 10.82 53.781 12.703 1 80.31 171 ASN B C 1
ATOM 6532 O O . ASN B 1 171 ? 10.609 54.969 12.469 1 80.31 171 ASN B O 1
ATOM 6536 N N . MET B 1 172 ? 10.516 52.781 12.023 1 83.19 172 MET B N 1
ATOM 6537 C CA . MET B 1 172 ? 9.742 52.969 10.797 1 83.19 172 MET B CA 1
ATOM 6538 C C . MET B 1 172 ? 8.617 51.938 10.711 1 83.19 172 MET B C 1
ATOM 6540 O O . MET B 1 172 ? 8.805 50.75 11.086 1 83.19 172 MET B O 1
ATOM 6544 N N . VAL B 1 173 ? 7.516 52.438 10.328 1 85.06 173 VAL B N 1
ATOM 6545 C CA . VAL B 1 173 ? 6.379 51.5 10.211 1 85.06 173 VAL B CA 1
ATOM 6546 C C . VAL B 1 173 ? 5.758 51.625 8.82 1 85.06 173 VAL B C 1
ATOM 6548 O O . VAL B 1 173 ? 5.656 52.75 8.273 1 85.06 173 VAL B O 1
ATOM 6551 N N . GLY B 1 174 ? 5.613 50.469 8.164 1 82.12 174 GLY B N 1
ATOM 6552 C CA . GLY B 1 174 ? 4.863 50.406 6.922 1 82.12 174 GLY B CA 1
ATOM 6553 C C . GLY B 1 174 ? 3.492 49.781 7.09 1 82.12 174 GLY B C 1
ATOM 6554 O O . GLY B 1 174 ? 3.338 48.781 7.82 1 82.12 174 GLY B O 1
ATOM 6555 N N . PHE B 1 175 ? 2.527 50.469 6.539 1 79.31 175 PHE B N 1
ATOM 6556 C CA . PHE B 1 175 ? 1.174 49.906 6.547 1 79.31 175 PHE B CA 1
ATOM 6557 C C . PHE B 1 175 ? 0.829 49.312 5.195 1 79.31 175 PHE B C 1
ATOM 6559 O O . PHE B 1 175 ? 0.892 49.969 4.168 1 79.31 175 PHE B O 1
ATOM 6566 N N . MET B 1 176 ? 0.599 47.969 5.316 1 78.25 176 MET B N 1
ATOM 6567 C CA . MET B 1 176 ? 0.236 47.25 4.09 1 78.25 176 MET B CA 1
ATOM 6568 C C . MET B 1 176 ? -1.245 46.906 4.09 1 78.25 176 MET B C 1
ATOM 6570 O O . MET B 1 176 ? -1.784 46.469 5.113 1 78.25 176 MET B O 1
ATOM 6574 N N . ARG B 1 177 ? -1.874 47.188 3.01 1 70.56 177 ARG B N 1
ATOM 6575 C CA . ARG B 1 177 ? -3.271 46.812 2.809 1 70.56 177 ARG B CA 1
ATOM 6576 C C . ARG B 1 177 ? -3.527 46.406 1.36 1 70.56 177 ARG B C 1
ATOM 6578 O O . ARG B 1 177 ? -3.125 47.125 0.433 1 70.56 177 ARG B O 1
ATOM 6585 N N . ASN B 1 178 ? -4.219 45.312 1.19 1 67.81 178 ASN B N 1
ATOM 6586 C CA . ASN B 1 178 ? -4.586 44.781 -0.127 1 67.81 178 ASN B CA 1
ATOM 6587 C C . ASN B 1 178 ? -3.379 44.719 -1.055 1 67.81 178 ASN B C 1
ATOM 6589 O O . ASN B 1 178 ? -3.447 45.156 -2.209 1 67.81 178 ASN B O 1
ATOM 6593 N N . GLY B 1 179 ? -2.23 44.375 -0.486 1 72.25 179 GLY B N 1
ATOM 6594 C CA . GLY B 1 179 ? -1.034 44.125 -1.276 1 72.25 179 GLY B CA 1
ATOM 6595 C C . GLY B 1 179 ? -0.246 45.375 -1.566 1 72.25 179 GLY B C 1
ATOM 6596 O O . GLY B 1 179 ? 0.75 45.344 -2.293 1 72.25 179 GLY B O 1
ATOM 6597 N N . VAL B 1 180 ? -0.805 46.562 -1.058 1 74.44 180 VAL B N 1
ATOM 6598 C CA . VAL B 1 180 ? -0.125 47.812 -1.332 1 74.44 180 VAL B CA 1
ATOM 6599 C C . VAL B 1 180 ? 0.289 48.469 -0.019 1 74.44 180 VAL B C 1
ATOM 6601 O O . VAL B 1 180 ? -0.381 48.312 1.003 1 74.44 180 VAL B O 1
ATOM 6604 N N . LEU B 1 181 ? 1.389 49.156 -0.032 1 78.94 181 LEU B N 1
ATOM 6605 C CA . LEU B 1 181 ? 1.836 49.938 1.114 1 78.94 181 LEU B CA 1
ATOM 6606 C C . LEU B 1 181 ? 1.11 51.281 1.174 1 78.94 181 LEU B C 1
ATOM 6608 O O . LEU B 1 181 ? 1.365 52.156 0.354 1 78.94 181 LEU B O 1
ATOM 6612 N N . VAL B 1 182 ? 0.305 51.469 2.066 1 75.12 182 VAL B N 1
ATOM 6613 C CA . VAL B 1 182 ? -0.561 52.625 2.15 1 75.12 182 VAL B CA 1
ATOM 6614 C C . VAL B 1 182 ? 0.176 53.781 2.85 1 75.12 182 VAL B C 1
ATOM 6616 O O . VAL B 1 182 ? -0.151 54.938 2.652 1 75.12 182 VAL B O 1
ATOM 6619 N N . GLY B 1 183 ? 1.091 53.5 3.588 1 77.69 183 GLY B N 1
ATOM 6620 C CA . GLY B 1 183 ? 1.854 54.5 4.301 1 77.69 183 GLY B CA 1
ATOM 6621 C C . GLY B 1 183 ? 3.135 53.969 4.91 1 77.69 183 GLY B C 1
ATOM 6622 O O . GLY B 1 183 ? 3.195 52.812 5.316 1 77.69 183 GLY B O 1
ATOM 6623 N N . GLU B 1 184 ? 4.098 54.781 4.852 1 83.81 184 GLU B N 1
ATOM 6624 C CA . GLU B 1 184 ? 5.383 54.406 5.441 1 83.81 184 GLU B CA 1
ATOM 6625 C C . GLU B 1 184 ? 6.062 55.625 6.066 1 83.81 184 GLU B C 1
ATOM 6627 O O . GLU B 1 184 ? 6.348 56.594 5.379 1 83.81 184 GLU B O 1
ATOM 6632 N N . ASP B 1 185 ? 6.137 55.594 7.344 1 82.88 185 ASP B N 1
ATOM 6633 C CA . ASP B 1 185 ? 6.801 56.656 8.07 1 82.88 185 ASP B CA 1
ATOM 6634 C C . ASP B 1 185 ? 7.07 56.25 9.523 1 82.88 185 ASP B C 1
ATOM 6636 O O . ASP B 1 185 ? 6.75 55.156 9.93 1 82.88 185 ASP B O 1
ATOM 6640 N N . SER B 1 186 ? 7.746 57.094 10.289 1 85.25 186 SER B N 1
ATOM 6641 C CA . SER B 1 186 ? 7.898 56.844 11.719 1 85.25 186 SER B CA 1
ATOM 6642 C C . SER B 1 186 ? 6.551 56.906 12.438 1 85.25 186 SER B C 1
ATOM 6644 O O . SER B 1 186 ? 5.656 57.625 12.023 1 85.25 186 SER B O 1
ATOM 6646 N N . PRO B 1 187 ? 6.406 56.062 13.453 1 84.81 187 PRO B N 1
ATOM 6647 C CA . PRO B 1 187 ? 5.121 56.031 14.164 1 84.81 187 PRO B CA 1
ATOM 6648 C C . PRO B 1 187 ? 4.664 57.438 14.602 1 84.81 187 PRO B C 1
ATOM 6650 O O . PRO B 1 187 ? 3.502 57.781 14.398 1 84.81 187 PRO B O 1
ATOM 6653 N N . ASN B 1 188 ? 5.523 58.281 15.086 1 82.75 188 ASN B N 1
ATOM 6654 C CA . ASN B 1 188 ? 5.184 59.594 15.555 1 82.75 188 ASN B CA 1
ATOM 6655 C C . ASN B 1 188 ? 4.773 60.5 14.391 1 82.75 188 ASN B C 1
ATOM 6657 O O . ASN B 1 188 ? 3.83 61.312 14.516 1 82.75 188 ASN B O 1
ATOM 6661 N N . SER B 1 189 ? 5.5 60.375 13.336 1 84.81 189 SER B N 1
ATOM 6662 C CA . SER B 1 189 ? 5.184 61.156 12.164 1 84.81 189 SER B CA 1
ATOM 6663 C C . SER B 1 189 ? 3.822 60.812 11.586 1 84.81 189 SER B C 1
ATOM 6665 O O . SER B 1 189 ? 3.074 61.656 11.141 1 84.81 189 SER B O 1
ATOM 6667 N N . LEU B 1 190 ? 3.594 59.531 11.641 1 84.19 190 LEU B N 1
ATOM 6668 C CA . LEU B 1 190 ? 2.316 59.062 11.109 1 84.19 190 LEU B CA 1
ATOM 6669 C C . LEU B 1 190 ? 1.159 59.562 11.984 1 84.19 190 LEU B C 1
ATOM 6671 O O . LEU B 1 190 ? 0.092 59.906 11.469 1 84.19 190 LEU B O 1
ATOM 6675 N N . ILE B 1 191 ? 1.305 59.531 13.289 1 85.31 191 ILE B N 1
ATOM 6676 C CA . ILE B 1 191 ? 0.291 59.969 14.234 1 85.31 191 ILE B CA 1
ATOM 6677 C C . ILE B 1 191 ? 0.028 61.469 14.016 1 85.31 191 ILE B C 1
ATOM 6679 O O . ILE B 1 191 ? -1.125 61.906 13.992 1 85.31 191 ILE B O 1
ATOM 6683 N N . LEU B 1 192 ? 1.064 62.219 13.766 1 84.31 192 LEU B N 1
ATOM 6684 C CA . LEU B 1 192 ? 0.963 63.656 13.578 1 84.31 192 LEU B CA 1
ATOM 6685 C C . LEU B 1 192 ? 0.325 63.969 12.234 1 84.31 192 LEU B C 1
ATOM 6687 O O . LEU B 1 192 ? -0.547 64.875 12.156 1 84.31 192 LEU B O 1
ATOM 6691 N N . LYS B 1 193 ? 0.833 63.25 11.273 1 82.69 193 LYS B N 1
ATOM 6692 C CA . LYS B 1 193 ? 0.34 63.531 9.922 1 82.69 193 LYS B CA 1
ATOM 6693 C C . LYS B 1 193 ? -1.16 63.25 9.828 1 82.69 193 LYS B C 1
ATOM 6695 O O . LYS B 1 193 ? -1.861 63.906 9.055 1 82.69 193 LYS B O 1
ATOM 6700 N N . GLN B 1 194 ? -1.631 62.281 10.586 1 82.38 194 GLN B N 1
ATOM 6701 C CA . GLN B 1 194 ? -3.035 61.906 10.5 1 82.38 194 GLN B CA 1
ATOM 6702 C C . GLN B 1 194 ? -3.848 62.562 11.625 1 82.38 194 GLN B C 1
ATOM 6704 O O . GLN B 1 194 ? -5.035 62.25 11.781 1 82.38 194 GLN B O 1
ATOM 6709 N N . ASN B 1 195 ? -3.264 63.375 12.445 1 81.12 195 ASN B N 1
ATOM 6710 C CA . ASN B 1 195 ? -3.906 64.062 13.562 1 81.12 195 ASN B CA 1
ATOM 6711 C C . ASN B 1 195 ? -4.656 63.062 14.461 1 81.12 195 ASN B C 1
ATOM 6713 O O . ASN B 1 195 ? -5.836 63.281 14.758 1 81.12 195 ASN B O 1
ATOM 6717 N N . SER B 1 196 ? -3.92 61.969 14.742 1 80.88 196 SER B N 1
ATOM 6718 C CA . SER B 1 196 ? -4.523 60.938 15.57 1 80.88 196 SER B CA 1
ATOM 6719 C C . SER B 1 196 ? -3.838 60.844 16.938 1 80.88 196 SER B C 1
ATOM 6721 O O . SER B 1 196 ? -2.75 61.406 17.125 1 80.88 196 SER B O 1
ATOM 6723 N N . LEU B 1 197 ? -4.578 60.188 17.859 1 72.44 197 LEU B N 1
ATOM 6724 C CA . LEU B 1 197 ? -4.02 60.062 19.203 1 72.44 197 LEU B CA 1
ATOM 6725 C C . LEU B 1 197 ? -3.188 58.781 19.328 1 72.44 197 LEU B C 1
ATOM 6727 O O . LEU B 1 197 ? -2.316 58.688 20.188 1 72.44 197 LEU B O 1
ATOM 6731 N N . THR B 1 198 ? -3.574 57.812 18.594 1 75.38 198 THR B N 1
ATOM 6732 C CA . THR B 1 198 ? -2.869 56.531 18.641 1 75.38 198 THR B CA 1
ATOM 6733 C C . THR B 1 198 ? -2.479 56.062 17.25 1 75.38 198 THR B C 1
ATOM 6735 O O . THR B 1 198 ? -3.039 56.531 16.25 1 75.38 198 THR B O 1
ATOM 6738 N N . LEU B 1 199 ? -1.445 55.281 17.172 1 76.06 199 LEU B N 1
ATOM 6739 C CA . LEU B 1 199 ? -1.001 54.719 15.891 1 76.06 199 LEU B CA 1
ATOM 6740 C C . LEU B 1 199 ? -2.117 53.906 15.227 1 76.06 199 LEU B C 1
ATOM 6742 O O . LEU B 1 199 ? -2.225 53.906 14 1 76.06 199 LEU B O 1
ATOM 6746 N N . GLU B 1 200 ? -2.887 53.344 16.047 1 70.69 200 GLU B N 1
ATOM 6747 C CA . GLU B 1 200 ? -4.016 52.562 15.539 1 70.69 200 GLU B CA 1
ATOM 6748 C C . GLU B 1 200 ? -5.004 53.469 14.797 1 70.69 200 GLU B C 1
ATOM 6750 O O . GLU B 1 200 ? -5.508 53.094 13.734 1 70.69 200 GLU B O 1
ATOM 6755 N N . GLU B 1 201 ? -5.27 54.531 15.383 1 72.06 201 GLU B N 1
ATOM 6756 C CA . GLU B 1 201 ? -6.18 55.5 14.75 1 72.06 201 GLU B CA 1
ATOM 6757 C C . GLU B 1 201 ? -5.602 56.031 13.453 1 72.06 201 GLU B C 1
ATOM 6759 O O . GLU B 1 201 ? -6.336 56.281 12.492 1 72.06 201 GLU B O 1
ATOM 6764 N N . ALA B 1 202 ? -4.309 56.219 13.508 1 77 202 ALA B N 1
ATOM 6765 C CA . ALA B 1 202 ? -3.646 56.719 12.297 1 77 202 ALA B CA 1
ATOM 6766 C C . ALA B 1 202 ? -3.777 55.688 11.164 1 77 202 ALA B C 1
ATOM 6768 O O . ALA B 1 202 ? -4.02 56.062 10.016 1 77 202 ALA B O 1
ATOM 6769 N N . PHE B 1 203 ? -3.594 54.531 11.539 1 74.38 203 PHE B N 1
ATOM 6770 C CA . PHE B 1 203 ? -3.723 53.438 10.562 1 74.38 203 PHE B CA 1
ATOM 6771 C C . PHE B 1 203 ? -5.145 53.375 10.023 1 74.38 203 PHE B C 1
ATOM 6773 O O . PHE B 1 203 ? -5.348 53.188 8.82 1 74.38 203 PHE B O 1
ATOM 6780 N N . LEU B 1 204 ? -6.066 53.406 10.906 1 69.5 204 LEU B N 1
ATOM 6781 C CA . LEU B 1 204 ? -7.465 53.375 10.5 1 69.5 204 LEU B CA 1
ATOM 6782 C C . LEU B 1 204 ? -7.801 54.5 9.555 1 69.5 204 LEU B C 1
ATOM 6784 O O . LEU B 1 204 ? -8.562 54.312 8.594 1 69.5 204 LEU B O 1
ATOM 6788 N N . SER B 1 205 ? -7.297 55.625 9.898 1 75.5 205 SER B N 1
ATOM 6789 C CA . SER B 1 205 ? -7.527 56.781 9.055 1 75.5 205 SER B CA 1
ATOM 6790 C C . SER B 1 205 ? -6.957 56.562 7.656 1 75.5 205 SER B C 1
ATOM 6792 O O . SER B 1 205 ? -7.574 56.969 6.668 1 75.5 205 SER B O 1
ATOM 6794 N N . LEU B 1 206 ? -5.785 56.031 7.613 1 75.75 206 LEU B N 1
ATOM 6795 C CA . LEU B 1 206 ? -5.137 55.781 6.332 1 75.75 206 LEU B CA 1
ATOM 6796 C C . LEU B 1 206 ? -5.91 54.719 5.527 1 75.75 206 LEU B C 1
ATOM 6798 O O . LEU B 1 206 ? -5.984 54.812 4.297 1 75.75 206 LEU B O 1
ATOM 6802 N N . CYS B 1 207 ? -6.367 53.75 6.215 1 68.94 207 CYS B N 1
ATOM 6803 C CA . CYS B 1 207 ? -7.152 52.719 5.555 1 68.94 207 CYS B CA 1
ATOM 6804 C C . CYS B 1 207 ? -8.445 53.281 4.988 1 68.94 207 CYS B C 1
ATOM 6806 O O . CYS B 1 207 ? -8.867 52.906 3.891 1 68.94 207 CYS B O 1
ATOM 6808 N N . CYS B 1 208 ? -9.148 54.125 5.746 1 62.75 208 CYS B N 1
ATOM 6809 C CA . CYS B 1 208 ? -10.391 54.719 5.297 1 62.75 208 CYS B CA 1
ATOM 6810 C C . CYS B 1 208 ? -10.148 55.625 4.09 1 62.75 208 CYS B C 1
ATOM 6812 O O . CYS B 1 208 ? -10.969 55.656 3.168 1 62.75 208 CYS B O 1
ATOM 6814 N N . VAL B 1 209 ? -9.047 56.281 4.129 1 62.94 209 VAL B N 1
ATOM 6815 C CA . VAL B 1 209 ? -8.711 57.156 3.014 1 62.94 209 VAL B CA 1
ATOM 6816 C C . VAL B 1 209 ? -8.492 56.344 1.752 1 62.94 209 VAL B C 1
ATOM 6818 O O . VAL B 1 209 ? -8.922 56.719 0.664 1 62.94 209 VAL B O 1
ATOM 6821 N N . GLN B 1 210 ? -7.812 55.25 1.914 1 62.47 210 GLN B N 1
ATOM 6822 C CA . GLN B 1 210 ? -7.559 54.344 0.779 1 62.47 210 GLN B CA 1
ATOM 6823 C C . GLN B 1 210 ? -8.859 53.781 0.237 1 62.47 210 GLN B C 1
ATOM 6825 O O . GLN B 1 210 ? -8.992 53.562 -0.971 1 62.47 210 GLN B O 1
ATOM 6830 N N . GLU B 1 211 ? -9.648 53.281 1.196 1 56.12 211 GLU B N 1
ATOM 6831 C CA . GLU B 1 211 ? -10.938 52.75 0.754 1 56.12 211 GLU B CA 1
ATOM 6832 C C . GLU B 1 211 ? -11.734 53.781 -0.01 1 56.12 211 GLU B C 1
ATOM 6834 O O . GLU B 1 211 ? -12.438 53.469 -0.971 1 56.12 211 GLU B O 1
ATOM 6839 N N . SER B 1 212 ? -11.68 55.062 0.538 1 52.41 212 SER B N 1
ATOM 6840 C CA . SER B 1 212 ? -12.359 56.156 -0.167 1 52.41 212 SER B CA 1
ATOM 6841 C C . SER B 1 212 ? -11.648 56.5 -1.476 1 52.41 212 SER B C 1
ATOM 6843 O O . SER B 1 212 ? -12.305 56.812 -2.469 1 52.41 212 SER B O 1
ATOM 6845 N N . GLU B 1 213 ? -10.297 56.531 -1.433 1 48.84 213 GLU B N 1
ATOM 6846 C CA . GLU B 1 213 ? -9.523 56.875 -2.623 1 48.84 213 GLU B CA 1
ATOM 6847 C C . GLU B 1 213 ? -9.375 55.688 -3.555 1 48.84 213 GLU B C 1
ATOM 6849 O O . GLU B 1 213 ? -8.703 55.781 -4.586 1 48.84 213 GLU B O 1
ATOM 6854 N N . ARG B 1 214 ? -9.57 54.531 -3.184 1 47.28 214 ARG B N 1
ATOM 6855 C CA . ARG B 1 214 ? -9.344 53.406 -4.09 1 47.28 214 ARG B CA 1
ATOM 6856 C C . ARG B 1 214 ? -9.898 53.719 -5.48 1 47.28 214 ARG B C 1
ATOM 6858 O O . ARG B 1 214 ? -9.883 52.844 -6.359 1 47.28 214 ARG B O 1
ATOM 6865 N N . PHE B 1 215 ? -10.906 54.625 -5.68 1 34.62 215 PHE B N 1
ATOM 6866 C CA . PHE B 1 215 ? -11.133 54.656 -7.117 1 34.62 215 PHE B CA 1
ATOM 6867 C C . PHE B 1 215 ? -9.906 55.188 -7.848 1 34.62 215 PHE B C 1
ATOM 6869 O O . PHE B 1 215 ? -9.82 55.094 -9.078 1 34.62 215 PHE B O 1
ATOM 6876 N N . SER B 1 216 ? -9.227 56.406 -7.438 1 31.56 216 SER B N 1
ATOM 6877 C CA . SER B 1 216 ? -8.422 57.094 -8.438 1 31.56 216 SER B CA 1
ATOM 6878 C C . SER B 1 216 ? -7.09 56.375 -8.664 1 31.56 216 SER B C 1
ATOM 6880 O O . SER B 1 216 ? -6.812 55.344 -8.039 1 31.56 216 SER B O 1
ATOM 6882 N N . ASN B 1 217 ? -5.805 57.344 -8.789 1 32.19 217 ASN B N 1
ATOM 6883 C CA . ASN B 1 217 ? -4.547 57.344 -9.531 1 32.19 217 ASN B CA 1
ATOM 6884 C C . ASN B 1 217 ? -3.5 56.438 -8.875 1 32.19 217 ASN B C 1
ATOM 6886 O O . ASN B 1 217 ? -3.221 56.594 -7.68 1 32.19 217 ASN B O 1
ATOM 6890 N N . LYS B 1 218 ? -3.287 55.219 -9.242 1 38.84 218 LYS B N 1
ATOM 6891 C CA . LYS B 1 218 ? -2.086 54.406 -9.188 1 38.84 218 LYS B CA 1
ATOM 6892 C C . LYS B 1 218 ? -0.828 55.25 -9.133 1 38.84 218 LYS B C 1
ATOM 6894 O O . LYS B 1 218 ? -0.259 55.594 -10.172 1 38.84 218 LYS B O 1
ATOM 6899 N N . SER B 1 219 ? -0.709 56.375 -8.484 1 31.28 219 SER B N 1
ATOM 6900 C CA . SER B 1 219 ? 0.569 57.062 -8.602 1 31.28 219 SER B CA 1
ATOM 6901 C C . SER B 1 219 ? 1.729 56.156 -8.211 1 31.28 219 SER B C 1
ATOM 6903 O O . SER B 1 219 ? 1.761 55.625 -7.098 1 31.28 219 SER B O 1
ATOM 6905 N N . LYS B 1 220 ? 2.35 55.562 -9.188 1 36.12 220 LYS B N 1
ATOM 6906 C CA . LYS B 1 220 ? 3.662 54.938 -9.32 1 36.12 220 LYS B CA 1
ATOM 6907 C C . LYS B 1 220 ? 4.734 55.75 -8.594 1 36.12 220 LYS B C 1
ATOM 6909 O O . LYS B 1 220 ? 5.289 56.688 -9.164 1 36.12 220 LYS B O 1
ATOM 6914 N N . HIS B 1 221 ? 4.586 56.312 -7.496 1 30.61 221 HIS B N 1
ATOM 6915 C CA . HIS B 1 221 ? 5.82 56.938 -7.047 1 30.61 221 HIS B CA 1
ATOM 6916 C C . HIS B 1 221 ? 7.031 56.062 -7.332 1 30.61 221 HIS B C 1
ATOM 6918 O O . HIS B 1 221 ? 7.047 54.906 -6.949 1 30.61 221 HIS B O 1
ATOM 6924 N N . GLU B 1 222 ? 7.672 56.375 -8.469 1 30.03 222 GLU B N 1
ATOM 6925 C CA . GLU B 1 222 ? 8.977 55.875 -8.883 1 30.03 222 GLU B CA 1
ATOM 6926 C C . GLU B 1 222 ? 9.977 55.906 -7.73 1 30.03 222 GLU B C 1
ATOM 6928 O O . GLU B 1 222 ? 10.305 57 -7.23 1 30.03 222 GLU B O 1
ATOM 6933 N N . TYR B 1 223 ? 9.859 55.219 -6.758 1 28.53 223 TYR B N 1
ATOM 6934 C CA . TYR B 1 223 ? 10.953 55.156 -5.789 1 28.53 223 TYR B CA 1
ATOM 6935 C C . TYR B 1 223 ? 12.297 55.094 -6.492 1 28.53 223 TYR B C 1
ATOM 6937 O O . TYR B 1 223 ? 12.453 54.375 -7.492 1 28.53 223 TYR B O 1
ATOM 6945 N N . SER B 1 224 ? 13.094 56.312 -6.688 1 28.83 224 SER B N 1
ATOM 6946 C CA . SER B 1 224 ? 14.43 56.562 -7.223 1 28.83 224 SER B CA 1
ATOM 6947 C C . SER B 1 224 ? 15.312 55.312 -7.102 1 28.83 224 SER B C 1
ATOM 6949 O O . SER B 1 224 ? 15.047 54.438 -6.273 1 28.83 224 SER B O 1
ATOM 6951 N N . GLU B 1 225 ? 16.406 55.312 -8.086 1 30.52 225 GLU B N 1
ATOM 6952 C CA . GLU B 1 225 ? 17.453 54.375 -8.547 1 30.52 225 GLU B CA 1
ATOM 6953 C C . GLU B 1 225 ? 18.344 53.938 -7.391 1 30.52 225 GLU B C 1
ATOM 6955 O O . GLU B 1 225 ? 19.266 54.656 -7 1 30.52 225 GLU B O 1
ATOM 6960 N N . ILE B 1 226 ? 17.938 53.75 -6.242 1 30.78 226 ILE B N 1
ATOM 6961 C CA . ILE B 1 226 ? 18.953 53.469 -5.23 1 30.78 226 ILE B CA 1
ATOM 6962 C C . ILE B 1 226 ? 20.062 52.625 -5.828 1 30.78 226 ILE B C 1
ATOM 6964 O O . ILE B 1 226 ? 19.859 51.938 -6.836 1 30.78 226 ILE B O 1
ATOM 6968 N N . LEU B 1 227 ? 21.094 52.375 -4.906 1 30.84 227 LEU B N 1
ATOM 6969 C CA . LEU B 1 227 ? 22.516 52 -4.965 1 30.84 227 LEU B CA 1
ATOM 6970 C C . LEU B 1 227 ? 22.703 50.688 -5.703 1 30.84 227 LEU B C 1
ATOM 6972 O O . LEU B 1 227 ? 21.781 49.875 -5.758 1 30.84 227 LEU B O 1
ATOM 6976 N N . PRO B 1 228 ? 23.781 50.656 -6.367 1 29.69 228 PRO B N 1
ATOM 6977 C CA . PRO B 1 228 ? 24.297 49.5 -7.113 1 29.69 228 PRO B CA 1
ATOM 6978 C C . PRO B 1 228 ? 24.078 48.188 -6.387 1 29.69 228 PRO B C 1
ATOM 6980 O O . PRO B 1 228 ? 24.516 48.031 -5.242 1 29.69 228 PRO B O 1
ATOM 6983 N N . PHE B 1 229 ? 22.875 47.719 -6.312 1 32.72 229 PHE B N 1
ATOM 6984 C CA . PHE B 1 229 ? 22.344 46.469 -5.789 1 32.72 229 PHE B CA 1
ATOM 6985 C C . PHE B 1 229 ? 23.141 45.281 -6.328 1 32.72 229 PHE B C 1
ATOM 6987 O O . PHE B 1 229 ? 23.219 45.094 -7.543 1 32.72 229 PHE B O 1
ATOM 6994 N N . THR B 1 230 ? 24.297 45.094 -5.805 1 31.64 230 THR B N 1
ATOM 6995 C CA . THR B 1 230 ? 24.953 43.906 -6.352 1 31.64 230 THR B CA 1
ATOM 6996 C C . THR B 1 230 ? 23.984 42.719 -6.418 1 31.64 230 THR B C 1
ATOM 6998 O O . THR B 1 230 ? 23.203 42.5 -5.488 1 31.64 230 THR B O 1
ATOM 7001 N N . LYS B 1 231 ? 23.375 42.375 -7.418 1 37.84 231 LYS B N 1
ATOM 7002 C CA . LYS B 1 231 ? 22.719 41.094 -7.777 1 37.84 231 LYS B CA 1
ATOM 7003 C C . LYS B 1 231 ? 23.297 39.938 -6.977 1 37.84 231 LYS B C 1
ATOM 7005 O O . LYS B 1 231 ? 24.109 39.156 -7.484 1 37.84 231 LYS B O 1
ATOM 7010 N N . ASN B 1 232 ? 23.906 40.031 -5.871 1 37.59 232 ASN B N 1
ATOM 7011 C CA . ASN B 1 232 ? 24.656 38.906 -5.34 1 37.59 232 ASN B CA 1
ATOM 7012 C C . ASN B 1 232 ? 23.75 37.75 -4.965 1 37.59 232 ASN B C 1
ATOM 7014 O O . ASN B 1 232 ? 23 37.812 -3.994 1 37.59 232 ASN B O 1
ATOM 7018 N N . ARG B 1 233 ? 23.141 37.094 -5.902 1 48.09 233 ARG B N 1
ATOM 7019 C CA . ARG B 1 233 ? 22.688 35.75 -5.648 1 48.09 233 ARG B CA 1
ATOM 7020 C C . ARG B 1 233 ? 23.656 35 -4.742 1 48.09 233 ARG B C 1
ATOM 7022 O O . ARG B 1 233 ? 24.812 34.781 -5.105 1 48.09 233 ARG B O 1
ATOM 7029 N N . LEU B 1 234 ? 23.438 35.188 -3.447 1 54 234 LEU B N 1
ATOM 7030 C CA . LEU B 1 234 ? 24.297 34.375 -2.588 1 54 234 LEU B CA 1
ATOM 7031 C C . LEU B 1 234 ? 24.578 33.031 -3.232 1 54 234 LEU B C 1
ATOM 7033 O O . LEU B 1 234 ? 23.656 32.344 -3.658 1 54 234 LEU B O 1
ATOM 7037 N N . LYS B 1 235 ? 25.609 32.938 -4.203 1 53.88 235 LYS B N 1
ATOM 7038 C CA . LYS B 1 235 ? 26.047 31.703 -4.828 1 53.88 235 LYS B CA 1
ATOM 7039 C C . LYS B 1 235 ? 26.047 30.562 -3.818 1 53.88 235 LYS B C 1
ATOM 7041 O O . LYS B 1 235 ? 26.656 30.656 -2.752 1 53.88 235 LYS B O 1
ATOM 7046 N N . ASN B 1 236 ? 24.938 29.797 -3.66 1 63.94 236 ASN B N 1
ATOM 7047 C CA . ASN B 1 236 ? 24.922 28.719 -2.682 1 63.94 236 ASN B CA 1
ATOM 7048 C C . ASN B 1 236 ? 25.578 27.453 -3.234 1 63.94 236 ASN B C 1
ATOM 7050 O O . ASN B 1 236 ? 25.094 26.875 -4.207 1 63.94 236 ASN B O 1
ATOM 7054 N N . SER B 1 237 ? 26.984 27.391 -3.217 1 75.94 237 SER B N 1
ATOM 7055 C CA . SER B 1 237 ? 27.641 26.125 -3.531 1 75.94 237 SER B CA 1
ATOM 7056 C C . SER B 1 237 ? 27.359 25.078 -2.471 1 75.94 237 SER B C 1
ATOM 7058 O O . SER B 1 237 ? 26.875 25.406 -1.379 1 75.94 237 SER B O 1
ATOM 7060 N N . PHE B 1 238 ? 27.531 23.891 -2.895 1 84.75 238 PHE B N 1
ATOM 7061 C CA . PHE B 1 238 ? 27.375 22.75 -1.987 1 84.75 238 PHE B CA 1
ATOM 7062 C C . PHE B 1 238 ? 28.312 22.875 -0.796 1 84.75 238 PHE B C 1
ATOM 7064 O O . PHE B 1 238 ? 29.484 23.219 -0.959 1 84.75 238 PHE B O 1
ATOM 7071 N N . SER B 1 239 ? 27.812 22.828 0.367 1 89.5 239 SER B N 1
ATOM 7072 C CA . SER B 1 239 ? 28.594 22.922 1.597 1 89.5 239 SER B CA 1
ATOM 7073 C C . SER B 1 239 ? 28.562 21.609 2.381 1 89.5 239 SER B C 1
ATOM 7075 O O . SER B 1 239 ? 27.484 21.094 2.68 1 89.5 239 SER B O 1
ATOM 7077 N N . TRP B 1 240 ? 29.734 21.047 2.682 1 91.06 240 TRP B N 1
ATOM 7078 C CA . TRP B 1 240 ? 29.828 19.812 3.459 1 91.06 240 TRP B CA 1
ATOM 7079 C C . TRP B 1 240 ? 29.281 20.016 4.871 1 91.06 240 TRP B C 1
ATOM 7081 O O . TRP B 1 240 ? 28.75 19.078 5.469 1 91.06 240 TRP B O 1
ATOM 7091 N N . ARG B 1 241 ? 29.422 21.172 5.32 1 91.31 241 ARG B N 1
ATOM 7092 C CA . ARG B 1 241 ? 28.922 21.5 6.656 1 91.31 241 ARG B CA 1
ATOM 7093 C C . ARG B 1 241 ? 27.406 21.391 6.711 1 91.31 241 ARG B C 1
ATOM 7095 O O . ARG B 1 241 ? 26.844 20.766 7.621 1 91.31 241 ARG B O 1
ATOM 7102 N N . ARG B 1 242 ? 26.828 21.984 5.738 1 93.19 242 ARG B N 1
ATOM 7103 C CA . ARG B 1 242 ? 25.375 21.938 5.695 1 93.19 242 ARG B CA 1
ATOM 7104 C C . ARG B 1 242 ? 24.859 20.516 5.488 1 93.19 242 ARG B C 1
ATOM 7106 O O . ARG B 1 242 ? 23.859 20.125 6.074 1 93.19 242 ARG B O 1
ATOM 7113 N N . PHE B 1 243 ? 25.625 19.781 4.691 1 93.19 243 PHE B N 1
ATOM 7114 C CA . PHE B 1 243 ? 25.281 18.375 4.469 1 93.19 243 PHE B CA 1
ATOM 7115 C C . PHE B 1 243 ? 25.328 17.594 5.777 1 93.19 243 PHE B C 1
ATOM 7117 O O . PHE B 1 243 ? 24.422 16.828 6.078 1 93.19 243 PHE B O 1
ATOM 7124 N N . ARG B 1 244 ? 26.359 17.812 6.535 1 93.75 244 ARG B N 1
ATOM 7125 C CA . ARG B 1 244 ? 26.516 17.109 7.805 1 93.75 244 ARG B CA 1
ATOM 7126 C C . ARG B 1 244 ? 25.422 17.516 8.789 1 93.75 244 ARG B C 1
ATOM 7128 O O . ARG B 1 244 ? 24.953 16.688 9.562 1 93.75 244 ARG B O 1
ATOM 7135 N N . ALA B 1 245 ? 25.031 18.781 8.797 1 94.31 245 ALA B N 1
ATOM 7136 C CA . ALA B 1 245 ? 23.969 19.266 9.672 1 94.31 245 ALA B CA 1
ATOM 7137 C C . ALA B 1 245 ? 22.641 18.609 9.328 1 94.31 245 ALA B C 1
ATOM 7139 O O . ALA B 1 245 ? 21.906 18.156 10.219 1 94.31 245 ALA B O 1
ATOM 7140 N N . LEU B 1 246 ? 22.438 18.562 8.039 1 94.25 246 LEU B N 1
ATOM 7141 C CA . LEU B 1 246 ? 21.203 17.953 7.574 1 94.25 246 LEU B CA 1
ATOM 7142 C C . LEU B 1 246 ? 21.172 16.453 7.895 1 94.25 246 LEU B C 1
ATOM 7144 O O . LEU B 1 246 ? 20.125 15.922 8.25 1 94.25 246 LEU B O 1
ATOM 7148 N N . THR B 1 247 ? 22.266 15.812 7.742 1 94.19 247 THR B N 1
ATOM 7149 C CA . THR B 1 247 ? 22.359 14.391 8.055 1 94.19 247 THR B CA 1
ATOM 7150 C C . THR B 1 247 ? 22.109 14.148 9.547 1 94.19 247 THR B C 1
ATOM 7152 O O . THR B 1 247 ? 21.453 13.18 9.922 1 94.19 247 THR B O 1
ATOM 7155 N N . TYR B 1 248 ? 22.641 14.992 10.32 1 94.06 248 TYR B N 1
ATOM 7156 C CA . TYR B 1 248 ? 22.406 14.898 11.758 1 94.06 248 TYR B CA 1
ATOM 7157 C C . TYR B 1 248 ? 20.922 15.023 12.07 1 94.06 248 TYR B C 1
ATOM 7159 O O . TYR B 1 248 ? 20.375 14.242 12.859 1 94.06 248 TYR B O 1
ATOM 7167 N N . LYS B 1 249 ? 20.344 15.984 11.477 1 93.38 249 LYS B N 1
ATOM 7168 C CA . LYS B 1 249 ? 18.922 16.219 11.688 1 93.38 249 LYS B CA 1
ATOM 7169 C C . LYS B 1 249 ? 18.094 15.008 11.281 1 93.38 249 LYS B C 1
ATOM 7171 O O . LYS B 1 249 ? 17.234 14.539 12.039 1 93.38 249 LYS B O 1
ATOM 7176 N N . ASN B 1 250 ? 18.422 14.531 10.117 1 91.69 250 ASN B N 1
ATOM 7177 C CA . ASN B 1 250 ? 17.688 13.383 9.609 1 91.69 250 ASN B CA 1
ATOM 7178 C C . ASN B 1 250 ? 17.891 12.148 10.492 1 91.69 250 ASN B C 1
ATOM 7180 O O . ASN B 1 250 ? 16.953 11.398 10.742 1 91.69 250 ASN B O 1
ATOM 7184 N N . ALA B 1 251 ? 19.047 11.945 10.906 1 91.94 251 ALA B N 1
ATOM 7185 C CA . ALA B 1 251 ? 19.344 10.812 11.781 1 91.94 251 ALA B CA 1
ATOM 7186 C C . ALA B 1 251 ? 18.625 10.945 13.117 1 91.94 251 ALA B C 1
ATOM 7188 O O . ALA B 1 251 ? 18.125 9.961 13.656 1 91.94 251 ALA B O 1
ATOM 7189 N N . SER B 1 252 ? 18.578 12.172 13.625 1 91.75 252 SER B N 1
ATOM 7190 C CA . SER B 1 252 ? 17.922 12.422 14.898 1 91.75 252 SER B CA 1
ATOM 7191 C C . SER B 1 252 ? 16.406 12.211 14.789 1 91.75 252 SER B C 1
ATOM 7193 O O . SER B 1 252 ? 15.781 11.672 15.703 1 91.75 252 SER B O 1
ATOM 7195 N N . LEU B 1 253 ? 15.875 12.648 13.711 1 88.31 253 LEU B N 1
ATOM 7196 C CA . LEU B 1 253 ? 14.453 12.469 13.469 1 88.31 253 LEU B CA 1
ATOM 7197 C C . LEU B 1 253 ? 14.094 10.992 13.375 1 88.31 253 LEU B C 1
ATOM 7199 O O . LEU B 1 253 ? 13.078 10.555 13.914 1 88.31 253 LEU B O 1
ATOM 7203 N N . LEU B 1 254 ? 14.914 10.289 12.648 1 84.5 254 LEU B N 1
ATOM 7204 C CA . LEU B 1 254 ? 14.672 8.867 12.477 1 84.5 254 LEU B CA 1
ATOM 7205 C C . LEU B 1 254 ? 14.797 8.125 13.805 1 84.5 254 LEU B C 1
ATOM 7207 O O . LEU B 1 254 ? 14 7.23 14.094 1 84.5 254 LEU B O 1
ATOM 7211 N N . TYR B 1 255 ? 15.703 8.5 14.555 1 86.75 255 TYR B N 1
ATOM 7212 C CA . TYR B 1 255 ? 15.977 7.816 15.812 1 86.75 255 TYR B CA 1
ATOM 7213 C C . TYR B 1 255 ? 14.852 8.055 16.812 1 86.75 255 TYR B C 1
ATOM 7215 O O . TYR B 1 255 ? 14.539 7.184 17.625 1 86.75 255 TYR B O 1
ATOM 7223 N N . LYS B 1 256 ? 14.18 9.18 16.75 1 85.62 256 LYS B N 1
ATOM 7224 C CA . LYS B 1 256 ? 13.172 9.555 17.734 1 85.62 256 LYS B CA 1
ATOM 7225 C C . LYS B 1 256 ? 11.789 9.039 17.328 1 85.62 256 LYS B C 1
ATOM 7227 O O . LYS B 1 256 ? 10.906 8.898 18.172 1 85.62 256 LYS B O 1
ATOM 7232 N N . ASP B 1 257 ? 11.648 8.812 16.125 1 81.19 257 ASP B N 1
ATOM 7233 C CA . ASP B 1 257 ? 10.375 8.258 15.68 1 81.19 257 ASP B CA 1
ATOM 7234 C C . ASP B 1 257 ? 10.375 6.73 15.758 1 81.19 257 ASP B C 1
ATOM 7236 O O . ASP B 1 257 ? 10.578 6.051 14.758 1 81.19 257 ASP B O 1
ATOM 7240 N N . HIS B 1 258 ? 10.016 6.172 16.828 1 79.88 258 HIS B N 1
ATOM 7241 C CA . HIS B 1 258 ? 10.086 4.738 17.094 1 79.88 258 HIS B CA 1
ATOM 7242 C C . HIS B 1 258 ? 9.086 3.967 16.25 1 79.88 258 HIS B C 1
ATOM 7244 O O . HIS B 1 258 ? 9.336 2.818 15.875 1 79.88 258 HIS B O 1
ATOM 7250 N N . THR B 1 259 ? 8.008 4.562 16.016 1 74.88 259 THR B N 1
ATOM 7251 C CA . THR B 1 259 ? 7.004 3.9 15.188 1 74.88 259 THR B CA 1
ATOM 7252 C C . THR B 1 259 ? 7.504 3.734 13.758 1 74.88 259 THR B C 1
ATOM 7254 O O . THR B 1 259 ? 7.402 2.648 13.18 1 74.88 259 THR B O 1
ATOM 7257 N N . PHE B 1 260 ? 8.062 4.734 13.375 1 75.44 260 PHE B N 1
ATOM 7258 C CA . PHE B 1 260 ? 8.602 4.703 12.016 1 75.44 260 PHE B CA 1
ATOM 7259 C C . PHE B 1 260 ? 9.75 3.705 11.914 1 75.44 260 PHE B C 1
ATOM 7261 O O . PHE B 1 260 ? 9.844 2.957 10.938 1 75.44 260 PHE B O 1
ATOM 7268 N N . LEU B 1 261 ? 10.578 3.711 12.898 1 80.75 261 LEU B N 1
ATOM 7269 C CA . LEU B 1 261 ? 11.711 2.795 12.922 1 80.75 261 LEU B CA 1
ATOM 7270 C C . LEU B 1 261 ? 11.242 1.347 12.984 1 80.75 261 LEU B C 1
ATOM 7272 O O . LEU B 1 261 ? 11.812 0.475 12.32 1 80.75 261 LEU B O 1
ATOM 7276 N N . PHE B 1 262 ? 10.242 1.106 13.688 1 84 262 PHE B N 1
ATOM 7277 C CA . PHE B 1 262 ? 9.688 -0.235 13.812 1 84 262 PHE B CA 1
ATOM 7278 C C . PHE B 1 262 ? 9.188 -0.749 12.469 1 84 262 PHE B C 1
ATOM 7280 O O . PHE B 1 262 ? 9.547 -1.852 12.047 1 84 262 PHE B O 1
ATOM 7287 N N . PHE B 1 263 ? 8.516 0.063 11.82 1 80.81 263 PHE B N 1
ATOM 7288 C CA . PHE B 1 263 ? 7.926 -0.389 10.562 1 80.81 263 PHE B CA 1
ATOM 7289 C C . PHE B 1 263 ? 8.984 -0.506 9.477 1 80.81 263 PHE B C 1
ATOM 7291 O O . PHE B 1 263 ? 8.906 -1.38 8.609 1 80.81 263 PHE B O 1
ATOM 7298 N N . THR B 1 264 ? 10.008 0.284 9.555 1 83.44 264 THR B N 1
ATOM 7299 C CA . THR B 1 264 ? 11.062 0.295 8.547 1 83.44 264 THR B CA 1
ATOM 7300 C C . THR B 1 264 ? 11.867 -0.998 8.594 1 83.44 264 THR B C 1
ATOM 7302 O O . THR B 1 264 ? 12.305 -1.505 7.559 1 83.44 264 THR B O 1
ATOM 7305 N N . PHE B 1 265 ? 12.008 -1.561 9.773 1 88.12 265 PHE B N 1
ATOM 7306 C CA . PHE B 1 265 ? 12.883 -2.723 9.867 1 88.12 265 PHE B CA 1
ATOM 7307 C C . PHE B 1 265 ? 12.078 -3.992 10.109 1 88.12 265 PHE B C 1
ATOM 7309 O O . PHE B 1 265 ? 12.461 -5.07 9.648 1 88.12 265 PHE B O 1
ATOM 7316 N N . VAL B 1 266 ? 10.961 -3.898 10.719 1 88.31 266 VAL B N 1
ATOM 7317 C CA . VAL B 1 266 ? 10.188 -5.078 11.094 1 88.31 266 VAL B CA 1
ATOM 7318 C C . VAL B 1 266 ? 9.32 -5.523 9.914 1 88.31 266 VAL B C 1
ATOM 7320 O O . VAL B 1 266 ? 9.164 -6.719 9.664 1 88.31 266 VAL B O 1
ATOM 7323 N N . LEU B 1 267 ? 8.781 -4.582 9.211 1 86.75 267 LEU B N 1
ATOM 7324 C CA . LEU B 1 267 ? 7.855 -4.926 8.133 1 86.75 267 LEU B CA 1
ATOM 7325 C C . LEU B 1 267 ? 8.562 -5.73 7.047 1 86.75 267 LEU B C 1
ATOM 7327 O O . LEU B 1 267 ? 8.07 -6.789 6.637 1 86.75 267 LEU B O 1
ATOM 7331 N N . PRO B 1 268 ? 9.727 -5.285 6.578 1 86.81 268 PRO B N 1
ATOM 7332 C CA . PRO B 1 268 ? 10.414 -6.102 5.574 1 86.81 268 PRO B CA 1
ATOM 7333 C C . PRO B 1 268 ? 10.789 -7.484 6.098 1 86.81 268 PRO B C 1
ATOM 7335 O O . PRO B 1 268 ? 10.766 -8.461 5.344 1 86.81 268 PRO B O 1
ATOM 7338 N N . LEU B 1 269 ? 11.133 -7.531 7.352 1 91.12 269 LEU B N 1
ATOM 7339 C CA . LEU B 1 269 ? 11.477 -8.805 7.969 1 91.12 269 LEU B CA 1
ATOM 7340 C C . LEU B 1 269 ? 10.281 -9.75 7.957 1 91.12 269 LEU B C 1
ATOM 7342 O O . LEU B 1 269 ? 10.391 -10.891 7.5 1 91.12 269 LEU B O 1
ATOM 7346 N N . VAL B 1 270 ? 9.188 -9.289 8.383 1 89.69 270 VAL B N 1
ATOM 7347 C CA . VAL B 1 270 ? 7.977 -10.109 8.477 1 89.69 270 VAL B CA 1
ATOM 7348 C C . VAL B 1 270 ? 7.5 -10.492 7.078 1 89.69 270 VAL B C 1
ATOM 7350 O O . VAL B 1 270 ? 7.113 -11.641 6.844 1 89.69 270 VAL B O 1
ATOM 7353 N N . GLN B 1 271 ? 7.555 -9.562 6.199 1 88 271 GLN B N 1
ATOM 7354 C CA . GLN B 1 271 ? 7.109 -9.82 4.836 1 88 271 GLN B CA 1
ATOM 7355 C C . GLN B 1 271 ? 7.969 -10.891 4.172 1 88 271 GLN B C 1
ATOM 7357 O O . GLN B 1 271 ? 7.449 -11.773 3.486 1 88 271 GLN B O 1
ATOM 7362 N N . THR B 1 272 ? 9.266 -10.836 4.371 1 91.19 272 THR B N 1
ATOM 7363 C CA . THR B 1 272 ? 10.18 -11.805 3.77 1 91.19 272 THR B CA 1
ATOM 7364 C C . THR B 1 272 ? 9.961 -13.188 4.363 1 91.19 272 THR B C 1
ATOM 7366 O O . THR B 1 272 ? 9.945 -14.188 3.639 1 91.19 272 THR B O 1
ATOM 7369 N N . ILE B 1 273 ? 9.703 -13.219 5.621 1 91.56 273 ILE B N 1
ATOM 7370 C CA . ILE B 1 273 ? 9.492 -14.492 6.293 1 91.56 273 ILE B CA 1
ATOM 7371 C C . ILE B 1 273 ? 8.172 -15.109 5.824 1 91.56 273 ILE B C 1
ATOM 7373 O O . ILE B 1 273 ? 8.125 -16.281 5.457 1 91.56 273 ILE B O 1
ATOM 7377 N N . VAL B 1 274 ? 7.172 -14.344 5.805 1 87.62 274 VAL B N 1
ATOM 7378 C CA . VAL B 1 274 ? 5.852 -14.828 5.426 1 87.62 274 VAL B CA 1
ATOM 7379 C C . VAL B 1 274 ? 5.863 -15.281 3.969 1 87.62 274 VAL B C 1
ATOM 7381 O O . VAL B 1 274 ? 5.301 -16.328 3.631 1 87.62 274 VAL B O 1
ATOM 7384 N N . TYR B 1 275 ? 6.48 -14.57 3.18 1 86.06 275 TYR B N 1
ATOM 7385 C CA . TYR B 1 275 ? 6.574 -14.93 1.771 1 86.06 275 TYR B CA 1
ATOM 7386 C C . TYR B 1 275 ? 7.258 -16.281 1.599 1 86.06 275 TYR B C 1
ATOM 7388 O O . TYR B 1 275 ? 6.773 -17.141 0.863 1 86.06 275 TYR B O 1
ATOM 7396 N N . ASN B 1 276 ? 8.344 -16.438 2.248 1 89.19 276 ASN B N 1
ATOM 7397 C CA . ASN B 1 276 ? 9.117 -17.672 2.094 1 89.19 276 ASN B CA 1
ATOM 7398 C C . ASN B 1 276 ? 8.422 -18.859 2.752 1 89.19 276 ASN B C 1
ATOM 7400 O O . ASN B 1 276 ? 8.625 -20 2.35 1 89.19 276 ASN B O 1
ATOM 7404 N N . LEU B 1 277 ? 7.578 -18.547 3.656 1 87.25 277 LEU B N 1
ATOM 7405 C CA . LEU B 1 277 ? 6.906 -19.656 4.336 1 87.25 277 LEU B CA 1
ATOM 7406 C C . LEU B 1 277 ? 5.59 -20 3.641 1 87.25 277 LEU B C 1
ATOM 7408 O O . LEU B 1 277 ? 5.086 -21.109 3.777 1 87.25 277 LEU B O 1
ATOM 7412 N N . CYS B 1 278 ? 5.09 -19.078 2.881 1 83.5 278 CYS B N 1
ATOM 7413 C CA . CYS B 1 278 ? 3.752 -19.266 2.338 1 83.5 278 CYS B CA 1
ATOM 7414 C C . CYS B 1 278 ? 3.811 -19.594 0.851 1 83.5 278 CYS B C 1
ATOM 7416 O O . CYS B 1 278 ? 2.93 -20.281 0.328 1 83.5 278 CYS B O 1
ATOM 7418 N N . VAL B 1 279 ? 4.828 -19.062 0.189 1 80.19 279 VAL B N 1
ATOM 7419 C CA . VAL B 1 279 ? 4.758 -19.125 -1.267 1 80.19 279 VAL B CA 1
ATOM 7420 C C . VAL B 1 279 ? 5.863 -20.031 -1.8 1 80.19 279 VAL B C 1
ATOM 7422 O O . VAL B 1 279 ? 7.043 -19.828 -1.495 1 80.19 279 VAL B O 1
ATOM 7425 N N . GLY B 1 280 ? 5.422 -21.062 -2.533 1 75.19 280 GLY B N 1
ATOM 7426 C CA . GLY B 1 280 ? 6.328 -21.594 -3.543 1 75.19 280 GLY B CA 1
ATOM 7427 C C . GLY B 1 280 ? 6.945 -22.922 -3.164 1 75.19 280 GLY B C 1
ATOM 7428 O O . GLY B 1 280 ? 7.609 -23.562 -3.982 1 75.19 280 GLY B O 1
ATOM 7429 N N . HIS B 1 281 ? 6.621 -23.391 -1.962 1 81.94 281 HIS B N 1
ATOM 7430 C CA . HIS B 1 281 ? 7.195 -24.688 -1.628 1 81.94 281 HIS B CA 1
ATOM 7431 C C . HIS B 1 281 ? 6.406 -25.812 -2.273 1 81.94 281 HIS B C 1
ATOM 7433 O O . HIS B 1 281 ? 5.289 -25.609 -2.748 1 81.94 281 HIS B O 1
ATOM 7439 N N . ASN B 1 282 ? 7.176 -26.875 -2.377 1 82.5 282 ASN B N 1
ATOM 7440 C CA . ASN B 1 282 ? 6.52 -28.047 -2.943 1 82.5 282 ASN B CA 1
ATOM 7441 C C . ASN B 1 282 ? 5.301 -28.453 -2.123 1 82.5 282 ASN B C 1
ATOM 7443 O O . ASN B 1 282 ? 5.316 -28.375 -0.894 1 82.5 282 ASN B O 1
ATOM 7447 N N . ILE B 1 283 ? 4.277 -28.75 -2.82 1 82.5 283 ILE B N 1
ATOM 7448 C CA . ILE B 1 283 ? 3.041 -29.156 -2.168 1 82.5 283 ILE B CA 1
ATOM 7449 C C . ILE B 1 283 ? 3.234 -30.516 -1.505 1 82.5 283 ILE B C 1
ATOM 7451 O O . ILE B 1 283 ? 3.525 -31.516 -2.18 1 82.5 283 ILE B O 1
ATOM 7455 N N . GLN B 1 284 ? 3.303 -30.359 -0.15 1 76 284 GLN B N 1
ATOM 7456 C CA . GLN B 1 284 ? 3.465 -31.594 0.602 1 76 284 GLN B CA 1
ATOM 7457 C C . GLN B 1 284 ? 2.17 -31.984 1.312 1 76 284 GLN B C 1
ATOM 7459 O O . GLN B 1 284 ? 1.411 -31.109 1.746 1 76 284 GLN B O 1
ATOM 7464 N N . ASN B 1 285 ? 1.789 -33.281 1.264 1 75.94 285 ASN B N 1
ATOM 7465 C CA . ASN B 1 285 ? 0.698 -33.844 2.049 1 75.94 285 ASN B CA 1
ATOM 7466 C C . ASN B 1 285 ? -0.663 -33.469 1.468 1 75.94 285 ASN B C 1
ATOM 7468 O O . ASN B 1 285 ? -1.572 -33.062 2.203 1 75.94 285 ASN B O 1
ATOM 7472 N N . ALA B 1 286 ? -0.635 -33.281 0.132 1 84.75 286 ALA B N 1
ATOM 7473 C CA . ALA B 1 286 ? -1.963 -33.188 -0.464 1 84.75 286 ALA B CA 1
ATOM 7474 C C . ALA B 1 286 ? -2.812 -34.406 -0.138 1 84.75 286 ALA B C 1
ATOM 7476 O O . ALA B 1 286 ? -2.357 -35.531 -0.293 1 84.75 286 ALA B O 1
ATOM 7477 N N . LYS B 1 287 ? -3.945 -34.219 0.353 1 90.5 287 LYS B N 1
ATOM 7478 C CA . LYS B 1 287 ? -4.82 -35.344 0.709 1 90.5 287 LYS B CA 1
ATOM 7479 C C . LYS B 1 287 ? -5.465 -35.969 -0.531 1 90.5 287 LYS B C 1
ATOM 7481 O O . LYS B 1 287 ? -6.223 -35.281 -1.236 1 90.5 287 LYS B O 1
ATOM 7486 N N . LEU B 1 288 ? -5.102 -37.156 -0.789 1 93.31 288 LEU B N 1
ATOM 7487 C CA . LEU B 1 288 ? -5.676 -37.906 -1.897 1 93.31 288 LEU B CA 1
ATOM 7488 C C . LEU B 1 288 ? -6.398 -39.156 -1.391 1 93.31 288 LEU B C 1
ATOM 7490 O O . LEU B 1 288 ? -6.008 -39.75 -0.373 1 93.31 288 LEU B O 1
ATOM 7494 N N . GLY B 1 289 ? -7.527 -39.469 -1.983 1 95 289 GLY B N 1
ATOM 7495 C CA . GLY B 1 289 ? -8.242 -40.688 -1.662 1 95 289 GLY B CA 1
ATOM 7496 C C . GLY B 1 289 ? -7.934 -41.844 -2.609 1 95 289 GLY B C 1
ATOM 7497 O O . GLY B 1 289 ? -7.625 -41.625 -3.781 1 95 289 GLY B O 1
ATOM 7498 N N . VAL B 1 290 ? -7.961 -43.062 -2.105 1 95.62 290 VAL B N 1
ATOM 7499 C CA . VAL B 1 290 ? -7.711 -44.219 -2.949 1 95.62 290 VAL B CA 1
ATOM 7500 C C . VAL B 1 290 ? -8.797 -45.281 -2.723 1 95.62 290 VAL B C 1
ATOM 7502 O O . VAL B 1 290 ? -9.203 -45.531 -1.586 1 95.62 290 VAL B O 1
ATOM 7505 N N . VAL B 1 291 ? -9.375 -45.719 -3.754 1 96.25 291 VAL B N 1
ATOM 7506 C CA . VAL B 1 291 ? -10.266 -46.844 -3.771 1 96.25 291 VAL B CA 1
ATOM 7507 C C . VAL B 1 291 ? -9.664 -47.969 -4.633 1 96.25 291 VAL B C 1
ATOM 7509 O O . VAL B 1 291 ? -9.523 -47.812 -5.848 1 96.25 291 VAL B O 1
ATOM 7512 N N . ASN B 1 292 ? -9.289 -49 -4.012 1 96.44 292 ASN B N 1
ATOM 7513 C CA . ASN B 1 292 ? -8.672 -50.125 -4.715 1 96.44 292 ASN B CA 1
ATOM 7514 C C . ASN B 1 292 ? -9.602 -51.344 -4.758 1 96.44 292 ASN B C 1
ATOM 7516 O O . ASN B 1 292 ? -9.648 -52.125 -3.809 1 96.44 292 ASN B O 1
ATOM 7520 N N . ASP B 1 293 ? -10.234 -51.594 -5.875 1 95.38 293 ASP B N 1
ATOM 7521 C CA . ASP B 1 293 ? -11.156 -52.719 -6.023 1 95.38 293 ASP B CA 1
ATOM 7522 C C . ASP B 1 293 ? -10.414 -54 -6.457 1 95.38 293 ASP B C 1
ATOM 7524 O O . ASP B 1 293 ? -11 -55.062 -6.508 1 95.38 293 ASP B O 1
ATOM 7528 N N . GLU B 1 294 ? -9.133 -53.781 -6.805 1 95.12 294 GLU B N 1
ATOM 7529 C CA . GLU B 1 294 ? -8.344 -54.969 -7.125 1 95.12 294 GLU B CA 1
ATOM 7530 C C . GLU B 1 294 ? -8.109 -55.812 -5.887 1 95.12 294 GLU B C 1
ATOM 7532 O O . GLU B 1 294 ? -8.156 -57.062 -5.961 1 95.12 294 GLU B O 1
ATOM 7537 N N . ILE B 1 295 ? -7.73 -55.156 -4.82 1 92.81 295 ILE B N 1
ATOM 7538 C CA . ILE B 1 295 ? -7.535 -55.812 -3.541 1 92.81 295 ILE B CA 1
ATOM 7539 C C . ILE B 1 295 ? -7.801 -54.844 -2.4 1 92.81 295 ILE B C 1
ATOM 7541 O O . ILE B 1 295 ? -7.469 -53.656 -2.502 1 92.81 295 ILE B O 1
ATOM 7545 N N . LYS B 1 296 ? -8.453 -55.281 -1.383 1 87.69 296 LYS B N 1
ATOM 7546 C CA . LYS B 1 296 ? -8.812 -54.375 -0.287 1 87.69 296 LYS B CA 1
ATOM 7547 C C . LYS B 1 296 ? -7.625 -54.156 0.643 1 87.69 296 LYS B C 1
ATOM 7549 O O . LYS B 1 296 ? -7.426 -53.031 1.132 1 87.69 296 LYS B O 1
ATOM 7554 N N . ASN B 1 297 ? -6.824 -55.188 0.868 1 87.94 297 ASN B N 1
ATOM 7555 C CA . ASN B 1 297 ? -5.672 -55.062 1.754 1 87.94 297 ASN B CA 1
ATOM 7556 C C . ASN B 1 297 ? -4.359 -55.25 1.002 1 87.94 297 ASN B C 1
ATOM 7558 O O . ASN B 1 297 ? -4.008 -56.375 0.648 1 87.94 297 ASN B O 1
ATOM 7562 N N . CYS B 1 298 ? -3.693 -54.031 0.805 1 90.19 298 CYS B N 1
ATOM 7563 C CA . CYS B 1 298 ? -2.426 -54.094 0.084 1 90.19 298 CYS B CA 1
ATOM 7564 C C . CYS B 1 298 ? -1.284 -54.469 1.014 1 90.19 298 CYS B C 1
ATOM 7566 O O . CYS B 1 298 ? -1.235 -54.031 2.164 1 90.19 298 CYS B O 1
ATOM 7568 N N . SER B 1 299 ? -0.505 -55.5 0.677 1 90.19 299 SER B N 1
ATOM 7569 C CA . SER B 1 299 ? 0.731 -55.906 1.348 1 90.19 299 SER B CA 1
ATOM 7570 C C . SER B 1 299 ? 1.901 -55.938 0.37 1 90.19 299 SER B C 1
ATOM 7572 O O . SER B 1 299 ? 1.702 -56.094 -0.839 1 90.19 299 SER B O 1
ATOM 7574 N N . THR B 1 300 ? 3.072 -55.719 0.826 1 89.88 300 THR B N 1
ATOM 7575 C CA . THR B 1 300 ? 4.27 -55.688 -0.006 1 89.88 300 THR B CA 1
ATOM 7576 C C . THR B 1 300 ? 4.516 -57.031 -0.662 1 89.88 300 THR B C 1
ATOM 7578 O O . THR B 1 300 ? 5.137 -57.125 -1.722 1 89.88 300 THR B O 1
ATOM 7581 N N . ASP B 1 301 ? 3.975 -58.094 -0.091 1 90.31 301 ASP B N 1
ATOM 7582 C CA . ASP B 1 301 ? 4.188 -59.438 -0.592 1 90.31 301 ASP B CA 1
ATOM 7583 C C . ASP B 1 301 ? 3.443 -59.656 -1.907 1 90.31 301 ASP B C 1
ATOM 7585 O O . ASP B 1 301 ? 3.756 -60.594 -2.654 1 90.31 301 ASP B O 1
ATOM 7589 N N . LEU B 1 302 ? 2.592 -58.844 -2.162 1 92.19 302 LEU B N 1
ATOM 7590 C CA . LEU B 1 302 ? 1.736 -59.031 -3.33 1 92.19 302 LEU B CA 1
ATOM 7591 C C . LEU B 1 302 ? 2.439 -58.562 -4.598 1 92.19 302 LEU B C 1
ATOM 7593 O O . LEU B 1 302 ? 1.985 -58.844 -5.707 1 92.19 302 LEU B O 1
ATOM 7597 N N . TYR B 1 303 ? 3.561 -57.812 -4.453 1 91.94 303 TYR B N 1
ATOM 7598 C CA . TYR B 1 303 ? 4.184 -57.312 -5.676 1 91.94 303 TYR B CA 1
ATOM 7599 C C . TYR B 1 303 ? 5.699 -57.438 -5.598 1 91.94 303 TYR B C 1
ATOM 7601 O O . TYR B 1 303 ? 6.387 -57.375 -6.621 1 91.94 303 TYR B O 1
ATOM 7609 N N . GLN B 1 304 ? 6.301 -57.594 -4.383 1 91.25 304 GLN B N 1
ATOM 7610 C CA . GLN B 1 304 ? 7.754 -57.562 -4.238 1 91.25 304 GLN B CA 1
ATOM 7611 C C . GLN B 1 304 ? 8.398 -58.75 -4.922 1 91.25 304 GLN B C 1
ATOM 7613 O O . GLN B 1 304 ? 8.039 -59.906 -4.648 1 91.25 304 GLN B O 1
ATOM 7618 N N . GLN B 1 305 ? 9.266 -58.469 -5.793 1 88.44 305 GLN B N 1
ATOM 7619 C CA . GLN B 1 305 ? 10.062 -59.469 -6.516 1 88.44 305 GLN B CA 1
ATOM 7620 C C . GLN B 1 305 ? 9.172 -60.406 -7.312 1 88.44 305 GLN B C 1
ATOM 7622 O O . GLN B 1 305 ? 9.5 -61.594 -7.48 1 88.44 305 GLN B O 1
ATOM 7627 N N . LYS B 1 306 ? 8.008 -60 -7.637 1 92.06 306 LYS B N 1
ATOM 7628 C CA . LYS B 1 306 ? 7.109 -60.781 -8.477 1 92.06 306 LYS B CA 1
ATOM 7629 C C . LYS B 1 306 ? 6.91 -60.125 -9.836 1 92.06 306 LYS B C 1
ATOM 7631 O O . LYS B 1 306 ? 6.844 -58.875 -9.938 1 92.06 306 LYS B O 1
ATOM 7636 N N . CYS B 1 307 ? 6.938 -60.906 -10.766 1 91 307 CYS B N 1
ATOM 7637 C CA . CYS B 1 307 ? 6.723 -60.406 -12.117 1 91 307 CYS B CA 1
ATOM 7638 C C . CYS B 1 307 ? 5.246 -60.469 -12.5 1 91 307 CYS B C 1
ATOM 7640 O O . CYS B 1 307 ? 4.66 -61.562 -12.531 1 91 307 CYS B O 1
ATOM 7642 N N . PHE B 1 308 ? 4.656 -59.375 -12.789 1 89.88 308 PHE B N 1
ATOM 7643 C CA . PHE B 1 308 ? 3.227 -59.312 -13.078 1 89.88 308 PHE B CA 1
ATOM 7644 C C . PHE B 1 308 ? 2.918 -59.938 -14.438 1 89.88 308 PHE B C 1
ATOM 7646 O O . PHE B 1 308 ? 1.772 -60.281 -14.711 1 89.88 308 PHE B O 1
ATOM 7653 N N . LEU B 1 309 ? 3.879 -60.125 -15.305 1 86.75 309 LEU B N 1
ATOM 7654 C CA . LEU B 1 309 ? 3.67 -60.719 -16.609 1 86.75 309 LEU B CA 1
ATOM 7655 C C . LEU B 1 309 ? 3.494 -62.25 -16.484 1 86.75 309 LEU B C 1
ATOM 7657 O O . LEU B 1 309 ? 2.717 -62.844 -17.234 1 86.75 309 LEU B O 1
ATOM 7661 N N . ASN B 1 310 ? 4.215 -62.812 -15.469 1 87.81 310 ASN B N 1
ATOM 7662 C CA . ASN B 1 310 ? 4.211 -64.25 -15.305 1 87.81 310 ASN B CA 1
ATOM 7663 C C . ASN B 1 310 ? 3.039 -64.75 -14.438 1 87.81 310 ASN B C 1
ATOM 7665 O O . ASN B 1 310 ? 2.482 -65.812 -14.664 1 87.81 310 ASN B O 1
ATOM 7669 N N . ASP B 1 311 ? 2.752 -63.906 -13.477 1 89.5 311 ASP B N 1
ATOM 7670 C CA . ASP B 1 311 ? 1.697 -64.25 -12.539 1 89.5 311 ASP B CA 1
ATOM 7671 C C . ASP B 1 311 ? 0.817 -63.094 -12.195 1 89.5 311 ASP B C 1
ATOM 7673 O O . ASP B 1 311 ? 0.811 -62.625 -11.055 1 89.5 311 ASP B O 1
ATOM 7677 N N . PRO B 1 312 ? 0.033 -62.656 -13.172 1 87.19 312 PRO B N 1
ATOM 7678 C CA . PRO B 1 312 ? -0.789 -61.469 -12.938 1 87.19 312 PRO B CA 1
ATOM 7679 C C . PRO B 1 312 ? -1.864 -61.688 -11.875 1 87.19 312 PRO B C 1
ATOM 7681 O O . PRO B 1 312 ? -2.346 -60.75 -11.266 1 87.19 312 PRO B O 1
ATOM 7684 N N . SER B 1 313 ? -2.209 -62.938 -11.656 1 86.06 313 SER B N 1
ATOM 7685 C CA . SER B 1 313 ? -3.266 -63.219 -10.688 1 86.06 313 SER B CA 1
ATOM 7686 C C . SER B 1 313 ? -2.777 -63.031 -9.258 1 86.06 313 SER B C 1
ATOM 7688 O O . SER B 1 313 ? -3.553 -62.656 -8.383 1 86.06 313 SER B O 1
ATOM 7690 N N . ASN B 1 314 ? -1.467 -63.25 -9.055 1 88.44 314 ASN B N 1
ATOM 7691 C CA . ASN B 1 314 ? -0.957 -63.188 -7.691 1 88.44 314 ASN B CA 1
ATOM 7692 C C . ASN B 1 314 ? -0.109 -61.906 -7.484 1 88.44 314 ASN B C 1
ATOM 7694 O O . ASN B 1 314 ? 0.36 -61.656 -6.375 1 88.44 314 ASN B O 1
ATOM 7698 N N . THR B 1 315 ? 0.116 -61.188 -8.508 1 93.44 315 THR B N 1
ATOM 7699 C CA . THR B 1 315 ? 0.843 -59.938 -8.414 1 93.44 315 THR B CA 1
ATOM 7700 C C . THR B 1 315 ? -0.111 -58.75 -8.547 1 93.44 315 THR B C 1
ATOM 7702 O O . THR B 1 315 ? -0.925 -58.688 -9.469 1 93.44 315 THR B O 1
ATOM 7705 N N . LYS B 1 316 ? -0.095 -57.844 -7.59 1 95.12 316 LYS B N 1
ATOM 7706 C CA . LYS B 1 316 ? -0.98 -56.688 -7.602 1 95.12 316 LYS B CA 1
ATOM 7707 C C . LYS B 1 316 ? -0.184 -55.375 -7.727 1 95.12 316 LYS B C 1
ATOM 7709 O O . LYS B 1 316 ? 0.248 -54.812 -6.723 1 95.12 316 LYS B O 1
ATOM 7714 N N . LEU B 1 317 ? -0.186 -54.812 -8.914 1 93.88 317 LEU B N 1
ATOM 7715 C CA . LEU B 1 317 ? 0.588 -53.594 -9.18 1 93.88 317 LEU B CA 1
ATOM 7716 C C . LEU B 1 317 ? -0.094 -52.375 -8.578 1 93.88 317 LEU B C 1
ATOM 7718 O O . LEU B 1 317 ? 0.55 -51.344 -8.359 1 93.88 317 LEU B O 1
ATOM 7722 N N . SER B 1 318 ? -1.447 -52.469 -8.391 1 94.44 318 SER B N 1
ATOM 7723 C CA . SER B 1 318 ? -2.143 -51.375 -7.711 1 94.44 318 SER B CA 1
ATOM 7724 C C . SER B 1 318 ? -1.546 -51.125 -6.332 1 94.44 318 SER B C 1
ATOM 7726 O O . SER B 1 318 ? -1.352 -49.969 -5.938 1 94.44 318 SER B O 1
ATOM 7728 N N . CYS B 1 319 ? -1.197 -52.125 -5.691 1 94.94 319 CYS B N 1
ATOM 7729 C CA . CYS B 1 319 ? -0.603 -52.031 -4.363 1 94.94 319 CYS B CA 1
ATOM 7730 C C . CYS B 1 319 ? 0.784 -51.406 -4.438 1 94.94 319 CYS B C 1
ATOM 7732 O O . CYS B 1 319 ? 1.155 -50.594 -3.578 1 94.94 319 CYS B O 1
ATOM 7734 N N . MET B 1 320 ? 1.544 -51.75 -5.441 1 94.38 320 MET B N 1
ATOM 7735 C CA . MET B 1 320 ? 2.865 -51.156 -5.629 1 94.38 320 MET B CA 1
ATOM 7736 C C . MET B 1 320 ? 2.758 -49.656 -5.875 1 94.38 320 MET B C 1
ATOM 7738 O O . MET B 1 320 ? 3.516 -48.875 -5.301 1 94.38 320 MET B O 1
ATOM 7742 N N . PHE B 1 321 ? 1.835 -49.312 -6.715 1 93.06 321 PHE B N 1
ATOM 7743 C CA . PHE B 1 321 ? 1.61 -47.906 -7.035 1 93.06 321 PHE B CA 1
ATOM 7744 C C . PHE B 1 321 ? 1.19 -47.125 -5.797 1 93.06 321 PHE B C 1
ATOM 7746 O O . PHE B 1 321 ? 1.696 -46.031 -5.543 1 93.06 321 PHE B O 1
ATOM 7753 N N . ILE B 1 322 ? 0.307 -47.656 -5.059 1 93.69 322 ILE B N 1
ATOM 7754 C CA . ILE B 1 322 ? -0.198 -47 -3.852 1 93.69 322 ILE B CA 1
ATOM 7755 C C . ILE B 1 322 ? 0.944 -46.812 -2.857 1 93.69 322 ILE B C 1
ATOM 7757 O O . ILE B 1 322 ? 1.059 -45.75 -2.238 1 93.69 322 ILE B O 1
ATOM 7761 N N . ASP B 1 323 ? 1.766 -47.781 -2.752 1 92.75 323 ASP B N 1
ATOM 7762 C CA . ASP B 1 323 ? 2.9 -47.688 -1.84 1 92.75 323 ASP B CA 1
ATOM 7763 C C . ASP B 1 323 ? 3.871 -46.594 -2.287 1 92.75 323 ASP B C 1
ATOM 7765 O O . ASP B 1 323 ? 4.418 -45.875 -1.457 1 92.75 323 ASP B O 1
ATOM 7769 N N . HIS B 1 324 ? 4.086 -46.531 -3.557 1 92.62 324 HIS B N 1
ATOM 7770 C CA . HIS B 1 324 ? 4.977 -45.531 -4.078 1 92.62 324 HIS B CA 1
ATOM 7771 C C . HIS B 1 324 ? 4.379 -44.125 -3.889 1 92.62 324 HIS B C 1
ATOM 7773 O O . HIS B 1 324 ? 5.105 -43.156 -3.641 1 92.62 324 HIS B O 1
ATOM 7779 N N . LEU B 1 325 ? 3.113 -44 -4.059 1 90.88 325 LEU B N 1
ATOM 7780 C CA . LEU B 1 325 ? 2.443 -42.719 -3.838 1 90.88 325 LEU B CA 1
ATOM 7781 C C . LEU B 1 325 ? 2.549 -42.312 -2.377 1 90.88 325 LEU B C 1
ATOM 7783 O O . LEU B 1 325 ? 2.754 -41.125 -2.082 1 90.88 325 LEU B O 1
ATOM 7787 N N . ARG B 1 326 ? 2.367 -43.188 -1.507 1 89.25 326 ARG B N 1
ATOM 7788 C CA . ARG B 1 326 ? 2.482 -42.906 -0.08 1 89.25 326 ARG B CA 1
ATOM 7789 C C . ARG B 1 326 ? 3.9 -42.469 0.28 1 89.25 326 ARG B C 1
ATOM 7791 O O . ARG B 1 326 ? 4.094 -41.656 1.191 1 89.25 326 ARG B O 1
ATOM 7798 N N . ALA B 1 327 ? 4.801 -43 -0.418 1 85.69 327 ALA B N 1
ATOM 7799 C CA . ALA B 1 327 ? 6.195 -42.656 -0.162 1 85.69 327 ALA B CA 1
ATOM 7800 C C . ALA B 1 327 ? 6.523 -41.281 -0.707 1 85.69 327 ALA B C 1
ATOM 7802 O O . ALA B 1 327 ? 7.426 -40.594 -0.2 1 85.69 327 ALA B O 1
ATOM 7803 N N . SER B 1 328 ? 5.902 -40.875 -1.866 1 76.38 328 SER B N 1
ATOM 7804 C CA . SER B 1 328 ? 6.203 -39.594 -2.52 1 76.38 328 SER B CA 1
ATOM 7805 C C . SER B 1 328 ? 5.461 -38.438 -1.854 1 76.38 328 SER B C 1
ATOM 7807 O O . SER B 1 328 ? 5.234 -37.406 -2.475 1 76.38 328 SER B O 1
ATOM 7809 N N . ASN B 1 329 ? 4.98 -38.438 -0.667 1 65.81 329 ASN B N 1
ATOM 7810 C CA . ASN B 1 329 ? 4.523 -37.312 0.145 1 65.81 329 ASN B CA 1
ATOM 7811 C C . ASN B 1 329 ? 3.037 -37.062 -0.061 1 65.81 329 ASN B C 1
ATOM 7813 O O . ASN B 1 329 ? 2.57 -35.938 0.147 1 65.81 329 ASN B O 1
ATOM 7817 N N . SER B 1 330 ? 2.371 -37.875 -0.577 1 70.44 330 SER B N 1
ATOM 7818 C CA . SER B 1 330 ? 0.921 -37.719 -0.594 1 70.44 330 SER B CA 1
ATOM 7819 C C . SER B 1 330 ? 0.276 -38.406 0.6 1 70.44 330 SER B C 1
ATOM 7821 O O . SER B 1 330 ? 0.754 -39.469 1.049 1 70.44 330 SER B O 1
ATOM 7823 N N . TYR B 1 331 ? -0.473 -37.688 1.272 1 81.69 331 TYR B N 1
ATOM 7824 C CA . TYR B 1 331 ? -1.294 -38.312 2.305 1 81.69 331 TYR B CA 1
ATOM 7825 C C . TYR B 1 331 ? -2.486 -39.031 1.69 1 81.69 331 TYR B C 1
ATOM 7827 O O . TYR B 1 331 ? -3.451 -38.406 1.26 1 81.69 331 TYR B O 1
ATOM 7835 N N . LEU B 1 332 ? -2.34 -40.406 1.624 1 91.81 332 LEU B N 1
ATOM 7836 C CA . LEU B 1 332 ? -3.377 -41.188 0.98 1 91.81 332 LEU B CA 1
ATOM 7837 C C . LEU B 1 332 ? -4.383 -41.719 2.006 1 91.81 332 LEU B C 1
ATOM 7839 O O . LEU B 1 332 ? -3.992 -42.25 3.045 1 91.81 332 LEU B O 1
ATOM 7843 N N . ILE B 1 333 ? -5.59 -41.5 1.777 1 94.12 333 ILE B N 1
ATOM 7844 C CA . ILE B 1 333 ? -6.676 -42 2.615 1 94.12 333 ILE B CA 1
ATOM 7845 C C . ILE B 1 333 ? -7.426 -43.094 1.885 1 94.12 333 ILE B C 1
ATOM 7847 O O . ILE B 1 333 ? -7.875 -42.906 0.752 1 94.12 333 ILE B O 1
ATOM 7851 N N . ASP B 1 334 ? -7.562 -44.219 2.541 1 94.5 334 ASP B N 1
ATOM 7852 C CA . ASP B 1 334 ? -8.242 -45.344 1.925 1 94.5 334 ASP B CA 1
ATOM 7853 C C . ASP B 1 334 ? -9.758 -45.25 2.119 1 94.5 334 ASP B C 1
ATOM 7855 O O . ASP B 1 334 ? -10.227 -45 3.225 1 94.5 334 ASP B O 1
ATOM 7859 N N . TYR B 1 335 ? -10.398 -45.406 1.033 1 95.62 335 TYR B N 1
ATOM 7860 C CA . TYR B 1 335 ? -11.859 -45.438 1.07 1 95.62 335 TYR B CA 1
ATOM 7861 C C . TYR B 1 335 ? -12.367 -46.812 0.62 1 95.62 335 TYR B C 1
ATOM 7863 O O . TYR B 1 335 ? -11.75 -47.469 -0.231 1 95.62 335 TYR B O 1
ATOM 7871 N N . GLN B 1 336 ? -13.531 -47.219 1.116 1 93.25 336 GLN B N 1
ATOM 7872 C CA . GLN B 1 336 ? -14.039 -48.562 0.877 1 93.25 336 GLN B CA 1
ATOM 7873 C C . GLN B 1 336 ? -14.734 -48.656 -0.479 1 93.25 336 GLN B C 1
ATOM 7875 O O . GLN B 1 336 ? -14.758 -49.719 -1.102 1 93.25 336 GLN B O 1
ATOM 7880 N N . SER B 1 337 ? -15.352 -47.562 -0.839 1 94.12 337 SER B N 1
ATOM 7881 C CA . SER B 1 337 ? -16.109 -47.594 -2.088 1 94.12 337 SER B CA 1
ATOM 7882 C C . SER B 1 337 ? -15.945 -46.281 -2.854 1 94.12 337 SER B C 1
ATOM 7884 O O . SER B 1 337 ? -15.523 -45.281 -2.287 1 94.12 337 SER B O 1
ATOM 7886 N N . LEU B 1 338 ? -16.234 -46.406 -4.188 1 94.25 338 LEU B N 1
ATOM 7887 C CA . LEU B 1 338 ? -16.188 -45.219 -5.039 1 94.25 338 LEU B CA 1
ATOM 7888 C C . LEU B 1 338 ? -17.156 -44.156 -4.535 1 94.25 338 LEU B C 1
ATOM 7890 O O . LEU B 1 338 ? -16.875 -42.969 -4.645 1 94.25 338 LEU B O 1
ATOM 7894 N N . ASN B 1 339 ? -18.25 -44.562 -4.016 1 94.75 339 ASN B N 1
ATOM 7895 C CA . ASN B 1 339 ? -19.25 -43.625 -3.504 1 94.75 339 ASN B CA 1
ATOM 7896 C C . ASN B 1 339 ? -18.719 -42.844 -2.305 1 94.75 339 ASN B C 1
ATOM 7898 O O . ASN B 1 339 ? -18.906 -41.656 -2.219 1 94.75 339 ASN B O 1
ATOM 7902 N N . SER B 1 340 ? -18.125 -43.531 -1.415 1 95.06 340 SER B N 1
ATOM 7903 C CA . SER B 1 340 ? -17.562 -42.875 -0.249 1 95.06 340 SER B CA 1
ATOM 7904 C C . SER B 1 340 ? -16.422 -41.938 -0.643 1 95.06 340 SER B C 1
ATOM 7906 O O . SER B 1 340 ? -16.266 -40.875 -0.082 1 95.06 340 SER B O 1
ATOM 7908 N N . GLY B 1 341 ? -15.609 -42.438 -1.599 1 94.88 341 GLY B N 1
ATOM 7909 C CA . GLY B 1 341 ? -14.523 -41.594 -2.092 1 94.88 341 GLY B CA 1
ATOM 7910 C C . GLY B 1 341 ? -15.008 -40.344 -2.789 1 94.88 341 GLY B C 1
ATOM 7911 O O . GLY B 1 341 ? -14.477 -39.25 -2.568 1 94.88 341 GLY B O 1
ATOM 7912 N N . ASN B 1 342 ? -16.047 -40.5 -3.578 1 92.75 342 ASN B N 1
ATOM 7913 C CA . ASN B 1 342 ? -16.609 -39.344 -4.285 1 92.75 342 ASN B CA 1
ATOM 7914 C C . ASN B 1 342 ? -17.281 -38.375 -3.322 1 92.75 342 ASN B C 1
ATOM 7916 O O . ASN B 1 342 ? -17.25 -37.156 -3.549 1 92.75 342 ASN B O 1
ATOM 7920 N N . ALA B 1 343 ? -17.844 -38.844 -2.305 1 92.06 343 ALA B N 1
ATOM 7921 C CA . ALA B 1 343 ? -18.438 -38 -1.285 1 92.06 343 ALA B CA 1
ATOM 7922 C C . ALA B 1 343 ? -17.375 -37.156 -0.598 1 92.06 343 ALA B C 1
ATOM 7924 O O . ALA B 1 343 ? -17.578 -35.969 -0.332 1 92.06 343 ALA B O 1
ATOM 7925 N N . ALA B 1 344 ? -16.266 -37.75 -0.343 1 92.62 344 ALA B N 1
ATOM 7926 C CA . ALA B 1 344 ? -15.148 -37.062 0.281 1 92.62 344 ALA B CA 1
ATOM 7927 C C . ALA B 1 344 ? -14.586 -35.969 -0.654 1 92.62 344 ALA B C 1
ATOM 7929 O O . ALA B 1 344 ? -14.18 -34.906 -0.207 1 92.62 344 ALA B O 1
ATOM 7930 N N . LEU B 1 345 ? -14.562 -36.312 -1.895 1 90.75 345 LEU B N 1
ATOM 7931 C CA . LEU B 1 345 ? -14.078 -35.344 -2.898 1 90.75 345 LEU B CA 1
ATOM 7932 C C . LEU B 1 345 ? -15.023 -34.156 -3.018 1 90.75 345 LEU B C 1
ATOM 7934 O O . LEU B 1 345 ? -14.57 -33.031 -3.092 1 90.75 345 LEU B O 1
ATOM 7938 N N . ASN B 1 346 ? -16.312 -34.375 -2.912 1 84.38 346 ASN B N 1
ATOM 7939 C CA . ASN B 1 346 ? -17.312 -33.312 -3.037 1 84.38 346 ASN B CA 1
ATOM 7940 C C . ASN B 1 346 ? -17.375 -32.469 -1.774 1 84.38 346 ASN B C 1
ATOM 7942 O O . ASN B 1 346 ? -17.812 -31.312 -1.822 1 84.38 346 ASN B O 1
ATOM 7946 N N . ALA B 1 347 ? -16.922 -33.062 -0.702 1 86.25 347 ALA B N 1
ATOM 7947 C CA . ALA B 1 347 ? -16.891 -32.344 0.56 1 86.25 347 ALA B CA 1
ATOM 7948 C C . ALA B 1 347 ? -15.562 -31.625 0.753 1 86.25 347 ALA B C 1
ATOM 7950 O O . ALA B 1 347 ? -15.312 -31.031 1.8 1 86.25 347 ALA B O 1
ATOM 7951 N N . ARG B 1 348 ? -14.641 -31.719 -0.175 1 85.31 348 ARG B N 1
ATOM 7952 C CA . ARG B 1 348 ? -13.344 -31.047 -0.174 1 85.31 348 ARG B CA 1
ATOM 7953 C C . ARG B 1 348 ? -12.453 -31.594 0.932 1 85.31 348 ARG B C 1
ATOM 7955 O O . ARG B 1 348 ? -11.609 -30.859 1.473 1 85.31 348 ARG B O 1
ATOM 7962 N N . PHE B 1 349 ? -12.703 -32.812 1.27 1 88.44 349 PHE B N 1
ATOM 7963 C CA . PHE B 1 349 ? -11.812 -33.469 2.234 1 88.44 349 PHE B CA 1
ATOM 7964 C C . PHE B 1 349 ? -10.531 -33.938 1.56 1 88.44 349 PHE B C 1
ATOM 7966 O O . PHE B 1 349 ? -9.492 -34.062 2.209 1 88.44 349 PHE B O 1
ATOM 7973 N N . ILE B 1 350 ? -10.672 -34.25 0.228 1 92.5 350 ILE B N 1
ATOM 7974 C CA . ILE B 1 350 ? -9.523 -34.688 -0.557 1 92.5 350 ILE B CA 1
ATOM 7975 C C . ILE B 1 350 ? -9.469 -33.906 -1.872 1 92.5 350 ILE B C 1
ATOM 7977 O O . ILE B 1 350 ? -10.492 -33.375 -2.336 1 92.5 350 ILE B O 1
ATOM 7981 N N . TRP B 1 351 ? -8.305 -33.812 -2.424 1 90.94 351 TRP B N 1
ATOM 7982 C CA . TRP B 1 351 ? -8.102 -33.062 -3.67 1 90.94 351 TRP B CA 1
ATOM 7983 C C . TRP B 1 351 ? -8.32 -33.969 -4.875 1 90.94 351 TRP B C 1
ATOM 7985 O O . TRP B 1 351 ? -8.602 -33.5 -5.977 1 90.94 351 TRP B O 1
ATOM 7995 N N . GLY B 1 352 ? -8.133 -35.25 -4.691 1 92.81 352 GLY B N 1
ATOM 7996 C CA . GLY B 1 352 ? -8.258 -36.219 -5.77 1 92.81 352 GLY B CA 1
ATOM 7997 C C . GLY B 1 352 ? -8.57 -37.625 -5.277 1 92.81 352 GLY B C 1
ATOM 7998 O O . GLY B 1 352 ? -8.258 -37.969 -4.137 1 92.81 352 GLY B O 1
ATOM 7999 N N . LEU B 1 353 ? -9.312 -38.344 -6.133 1 94.31 353 LEU B N 1
ATOM 8000 C CA . LEU B 1 353 ? -9.672 -39.75 -5.855 1 94.31 353 LEU B CA 1
ATOM 8001 C C . LEU B 1 353 ? -9.055 -40.656 -6.891 1 94.31 353 LEU B C 1
ATOM 8003 O O . LEU B 1 353 ? -9.273 -40.5 -8.094 1 94.31 353 LEU B O 1
ATOM 8007 N N . ILE B 1 354 ? -8.227 -41.562 -6.426 1 95 354 ILE B N 1
ATOM 8008 C CA . ILE B 1 354 ? -7.594 -42.562 -7.281 1 95 354 ILE B CA 1
ATOM 8009 C C . ILE B 1 354 ? -8.367 -43.875 -7.199 1 95 354 ILE B C 1
ATOM 8011 O O . ILE B 1 354 ? -8.609 -44.406 -6.105 1 95 354 ILE B O 1
ATOM 8015 N N . TYR B 1 355 ? -8.742 -44.438 -8.352 1 95.56 355 TYR B N 1
ATOM 8016 C CA . TYR B 1 355 ? -9.562 -45.656 -8.383 1 95.56 355 TYR B CA 1
ATOM 8017 C C . TYR B 1 355 ? -8.906 -46.719 -9.234 1 95.56 355 TYR B C 1
ATOM 8019 O O . TYR B 1 355 ? -8.5 -46.469 -10.375 1 95.56 355 TYR B O 1
ATOM 8027 N N . PHE B 1 356 ? -8.742 -47.906 -8.656 1 95.62 356 PHE B N 1
ATOM 8028 C CA . PHE B 1 356 ? -8.273 -49.094 -9.367 1 95.62 356 PHE B CA 1
ATOM 8029 C C . PHE B 1 356 ? -9.406 -50.094 -9.547 1 95.62 356 PHE B C 1
ATOM 8031 O O . PHE B 1 356 ? -10.094 -50.469 -8.586 1 95.62 356 PHE B O 1
ATOM 8038 N N . THR B 1 357 ? -9.516 -50.562 -10.742 1 94.5 357 THR B N 1
ATOM 8039 C CA . THR B 1 357 ? -10.57 -51.531 -11.039 1 94.5 357 THR B CA 1
ATOM 8040 C C . THR B 1 357 ? -10.211 -52.906 -10.5 1 94.5 357 THR B C 1
ATOM 8042 O O . THR B 1 357 ? -9.078 -53.156 -10.078 1 94.5 357 THR B O 1
ATOM 8045 N N . SER B 1 358 ? -11.109 -53.938 -10.492 1 93.44 358 SER B N 1
ATOM 8046 C CA . SER B 1 358 ? -10.961 -55.281 -9.891 1 93.44 358 SER B CA 1
ATOM 8047 C C . SER B 1 358 ? -9.914 -56.094 -10.625 1 93.44 358 SER B C 1
ATOM 8049 O O . SER B 1 358 ? -9.242 -56.938 -10.016 1 93.44 358 SER B O 1
ATOM 8051 N N . ASN B 1 359 ? -9.75 -55.906 -11.914 1 93.56 359 ASN B N 1
ATOM 8052 C CA . ASN B 1 359 ? -8.797 -56.688 -12.695 1 93.56 359 ASN B CA 1
ATOM 8053 C C . ASN B 1 359 ? -7.695 -55.781 -13.273 1 93.56 359 ASN B C 1
ATOM 8055 O O . ASN B 1 359 ? -7.266 -55.969 -14.406 1 93.56 359 ASN B O 1
ATOM 8059 N N . TYR B 1 360 ? -7.266 -54.875 -12.391 1 93.94 360 TYR B N 1
ATOM 8060 C CA . TYR B 1 360 ? -6.352 -53.844 -12.852 1 93.94 360 TYR B CA 1
ATOM 8061 C C . TYR B 1 360 ? -5.055 -54.438 -13.375 1 93.94 360 TYR B C 1
ATOM 8063 O O . TYR B 1 360 ? -4.668 -54.219 -14.523 1 93.94 360 TYR B O 1
ATOM 8071 N N . THR B 1 361 ? -4.344 -55.344 -12.586 1 93.5 361 THR B N 1
ATOM 8072 C CA . THR B 1 361 ? -3.041 -55.875 -12.953 1 93.5 361 THR B CA 1
ATOM 8073 C C . THR B 1 361 ? -3.162 -56.812 -14.164 1 93.5 361 THR B C 1
ATOM 8075 O O . THR B 1 361 ? -2.328 -56.75 -15.07 1 93.5 361 THR B O 1
ATOM 8078 N N . MET B 1 362 ? -4.199 -57.625 -14.219 1 92.31 362 MET B N 1
ATOM 8079 C CA . MET B 1 362 ? -4.414 -58.562 -15.328 1 92.31 362 MET B CA 1
ATOM 8080 C C . MET B 1 362 ? -4.668 -57.781 -16.625 1 92.31 362 MET B C 1
ATOM 8082 O O . MET B 1 362 ? -4.102 -58.125 -17.672 1 92.31 362 MET B O 1
ATOM 8086 N N . THR B 1 363 ? -5.488 -56.812 -16.484 1 89.88 363 THR B N 1
ATOM 8087 C CA . THR B 1 363 ? -5.812 -56.062 -17.672 1 89.88 363 THR B CA 1
ATOM 8088 C C . THR B 1 363 ? -4.621 -55.188 -18.109 1 89.88 363 THR B C 1
ATOM 8090 O O . THR B 1 363 ? -4.449 -54.906 -19.297 1 89.88 363 THR B O 1
ATOM 8093 N N . LEU B 1 364 ? -3.801 -54.781 -17.172 1 87.69 364 LEU B N 1
ATOM 8094 C CA . LEU B 1 364 ? -2.59 -54.031 -17.5 1 87.69 364 LEU B CA 1
ATOM 8095 C C . LEU B 1 364 ? -1.624 -54.906 -18.297 1 87.69 364 LEU B C 1
ATOM 8097 O O . LEU B 1 364 ? -0.975 -54.406 -19.234 1 87.69 364 LEU B O 1
ATOM 8101 N N . LYS B 1 365 ? -1.48 -56.125 -17.906 1 84.12 365 LYS B N 1
ATOM 8102 C CA . LYS B 1 365 ? -0.681 -57.062 -18.672 1 84.12 365 LYS B CA 1
ATOM 8103 C C . LYS B 1 365 ? -1.213 -57.188 -20.094 1 84.12 365 LYS B C 1
ATOM 8105 O O . LYS B 1 365 ? -0.441 -57.188 -21.062 1 84.12 365 LYS B O 1
ATOM 8110 N N . ASN B 1 366 ? -2.572 -57.344 -20.172 1 83.44 366 ASN B N 1
ATOM 8111 C CA . ASN B 1 366 ? -3.197 -57.5 -21.484 1 83.44 366 ASN B CA 1
ATOM 8112 C C . ASN B 1 366 ? -2.988 -56.281 -22.375 1 83.44 366 ASN B C 1
ATOM 8114 O O . ASN B 1 366 ? -2.98 -56.375 -23.594 1 83.44 366 ASN B O 1
ATOM 8118 N N . ARG B 1 367 ? -2.816 -55.156 -21.734 1 80.06 367 ARG B N 1
ATOM 8119 C CA . ARG B 1 367 ? -2.637 -53.906 -22.469 1 80.06 367 ARG B CA 1
ATOM 8120 C C . ARG B 1 367 ? -1.312 -53.875 -23.219 1 80.06 367 ARG B C 1
ATOM 8122 O O . ARG B 1 367 ? -1.14 -53.125 -24.172 1 80.06 367 ARG B O 1
ATOM 8129 N N . LEU B 1 368 ? -0.399 -54.719 -22.828 1 74.5 368 LEU B N 1
ATOM 8130 C CA . LEU B 1 368 ? 0.915 -54.75 -23.453 1 74.5 368 LEU B CA 1
ATOM 8131 C C . LEU B 1 368 ? 0.838 -55.469 -24.812 1 74.5 368 LEU B C 1
ATOM 8133 O O . LEU B 1 368 ? 1.756 -55.344 -25.625 1 74.5 368 LEU B O 1
ATOM 8137 N N . ASN B 1 369 ? -0.29 -56.031 -24.953 1 73.81 369 ASN B N 1
ATOM 8138 C CA . ASN B 1 369 ? -0.476 -56.688 -26.25 1 73.81 369 ASN B CA 1
ATOM 8139 C C . ASN B 1 369 ? -0.729 -55.656 -27.359 1 73.81 369 ASN B C 1
ATOM 8141 O O . ASN B 1 369 ? -1.108 -54.5 -27.078 1 73.81 369 ASN B O 1
ATOM 8145 N N . ILE B 1 370 ? -0.428 -55.938 -28.594 1 67.56 370 ILE B N 1
ATOM 8146 C CA . ILE B 1 370 ? -0.588 -55.062 -29.75 1 67.56 370 ILE B CA 1
ATOM 8147 C C . ILE B 1 370 ? -2.066 -54.719 -29.938 1 67.56 370 ILE B C 1
ATOM 8149 O O . ILE B 1 370 ? -2.418 -53.594 -30.219 1 67.56 370 ILE B O 1
ATOM 8153 N N . PHE B 1 371 ? -2.893 -55.781 -29.891 1 72.06 371 PHE B N 1
ATOM 8154 C CA . PHE B 1 371 ? -4.332 -55.594 -30 1 72.06 371 PHE B CA 1
ATOM 8155 C C . PHE B 1 371 ? -4.996 -55.688 -28.641 1 72.06 371 PHE B C 1
ATOM 8157 O O . PHE B 1 371 ? -4.887 -56.719 -27.953 1 72.06 371 PHE B O 1
ATOM 8164 N N . VAL B 1 372 ? -5.512 -54.562 -28.203 1 77.75 372 VAL B N 1
ATOM 8165 C CA . VAL B 1 372 ? -6.129 -54.531 -26.891 1 77.75 372 VAL B CA 1
ATOM 8166 C C . VAL B 1 372 ? -7.598 -54.125 -27.016 1 77.75 372 VAL B C 1
ATOM 8168 O O . VAL B 1 372 ? -7.941 -53.219 -27.797 1 77.75 372 VAL B O 1
ATOM 8171 N N . ASN B 1 373 ? -8.586 -54.781 -26.391 1 81.06 373 ASN B N 1
ATOM 8172 C CA . ASN B 1 373 ? -10.008 -54.469 -26.406 1 81.06 373 ASN B CA 1
ATOM 8173 C C . ASN B 1 373 ? -10.32 -53.281 -25.5 1 81.06 373 ASN B C 1
ATOM 8175 O O . ASN B 1 373 ? -9.477 -52.875 -24.703 1 81.06 373 ASN B O 1
ATOM 8179 N N . SER B 1 374 ? -11.484 -52.688 -25.719 1 81.62 374 SER B N 1
ATOM 8180 C CA . SER B 1 374 ? -11.898 -51.5 -24.984 1 81.62 374 SER B CA 1
ATOM 8181 C C . SER B 1 374 ? -12 -51.781 -23.484 1 81.62 374 SER B C 1
ATOM 8183 O O . SER B 1 374 ? -11.711 -50.906 -22.656 1 81.62 374 SER B O 1
ATOM 8185 N N . TYR B 1 375 ? -12.32 -52.969 -23.172 1 86.25 375 TYR B N 1
ATOM 8186 C CA . TYR B 1 375 ? -12.438 -53.344 -21.766 1 86.25 375 TYR B CA 1
ATOM 8187 C C . TYR B 1 375 ? -11.078 -53.312 -21.078 1 86.25 375 TYR B C 1
ATOM 8189 O O . TYR B 1 375 ? -10.945 -52.75 -19.984 1 86.25 375 TYR B O 1
ATOM 8197 N N . ASP B 1 376 ? -10.078 -53.875 -21.672 1 85.88 376 ASP B N 1
ATOM 8198 C CA . ASP B 1 376 ? -8.742 -53.906 -21.094 1 85.88 376 ASP B CA 1
ATOM 8199 C C . ASP B 1 376 ? -8.148 -52.531 -20.984 1 85.88 376 ASP B C 1
ATOM 8201 O O . ASP B 1 376 ? -7.391 -52.219 -20.047 1 85.88 376 ASP B O 1
ATOM 8205 N N . ILE B 1 377 ? -8.555 -51.688 -21.875 1 81.94 377 ILE B N 1
ATOM 8206 C CA . ILE B 1 377 ? -8.062 -50.312 -21.844 1 81.94 377 ILE B CA 1
ATOM 8207 C C . ILE B 1 377 ? -8.664 -49.562 -20.656 1 81.94 377 ILE B C 1
ATOM 8209 O O . ILE B 1 377 ? -7.957 -48.875 -19.922 1 81.94 377 ILE B O 1
ATOM 8213 N N . ASP B 1 378 ? -9.906 -49.656 -20.5 1 84.06 378 ASP B N 1
ATOM 8214 C CA . ASP B 1 378 ? -10.609 -48.938 -19.422 1 84.06 378 ASP B CA 1
ATOM 8215 C C . ASP B 1 378 ? -10.188 -49.5 -18.047 1 84.06 378 ASP B C 1
ATOM 8217 O O . ASP B 1 378 ? -9.914 -48.719 -17.125 1 84.06 378 ASP B O 1
ATOM 8221 N N . TYR B 1 379 ? -10.047 -50.781 -17.953 1 88.44 379 TYR B N 1
ATOM 8222 C CA . TYR B 1 379 ? -9.797 -51.406 -16.672 1 88.44 379 TYR B CA 1
ATOM 8223 C C . TYR B 1 379 ? -8.32 -51.312 -16.297 1 88.44 379 TYR B C 1
ATOM 8225 O O . TYR B 1 379 ? -7.957 -51.438 -15.125 1 88.44 379 TYR B O 1
ATOM 8233 N N . SER B 1 380 ? -7.461 -51.156 -17.25 1 87.38 380 SER B N 1
ATOM 8234 C CA . SER B 1 380 ? -6.031 -51.062 -16.969 1 87.38 380 SER B CA 1
ATOM 8235 C C . SER B 1 380 ? -5.617 -49.625 -16.656 1 87.38 380 SER B C 1
ATOM 8237 O O . SER B 1 380 ? -4.473 -49.375 -16.266 1 87.38 380 SER B O 1
ATOM 8239 N N . SER B 1 381 ? -6.512 -48.719 -16.844 1 87.44 381 SER B N 1
ATOM 8240 C CA . SER B 1 381 ? -6.199 -47.312 -16.594 1 87.44 381 SER B CA 1
ATOM 8241 C C . SER B 1 381 ? -6.504 -46.938 -15.148 1 87.44 381 SER B C 1
ATOM 8243 O O . SER B 1 381 ? -7.57 -47.25 -14.625 1 87.44 381 SER B O 1
ATOM 8245 N N . VAL B 1 382 ? -5.48 -46.312 -14.5 1 90.56 382 VAL B N 1
ATOM 8246 C CA . VAL B 1 382 ? -5.734 -45.719 -13.195 1 90.56 382 VAL B CA 1
ATOM 8247 C C . VAL B 1 382 ? -6.656 -44.5 -13.344 1 90.56 382 VAL B C 1
ATOM 8249 O O . VAL B 1 382 ? -6.309 -43.531 -14 1 90.56 382 VAL B O 1
ATOM 8252 N N . LYS B 1 383 ? -7.816 -44.562 -12.805 1 91.69 383 LYS B N 1
ATOM 8253 C CA . LYS B 1 383 ? -8.789 -43.5 -12.914 1 91.69 383 LYS B CA 1
ATOM 8254 C C . LYS B 1 383 ? -8.617 -42.469 -11.781 1 91.69 383 LYS B C 1
ATOM 8256 O O . LYS B 1 383 ? -8.719 -42.844 -10.609 1 91.69 383 LYS B O 1
ATOM 8261 N N . ILE B 1 384 ? -8.359 -41.312 -12.156 1 92.06 384 ILE B N 1
ATOM 8262 C CA . ILE B 1 384 ? -8.133 -40.25 -11.18 1 92.06 384 ILE B CA 1
ATOM 8263 C C . ILE B 1 384 ? -9.156 -39.125 -11.383 1 92.06 384 ILE B C 1
ATOM 8265 O O . ILE B 1 384 ? -9.297 -38.625 -12.484 1 92.06 384 ILE B O 1
ATOM 8269 N N . THR B 1 385 ? -9.922 -38.781 -10.367 1 92 385 THR B N 1
ATOM 8270 C CA . THR B 1 385 ? -10.812 -37.625 -10.336 1 92 385 THR B CA 1
ATOM 8271 C C . THR B 1 385 ? -10.242 -36.531 -9.453 1 92 385 THR B C 1
ATOM 8273 O O . THR B 1 385 ? -10 -36.75 -8.266 1 92 385 THR B O 1
ATOM 8276 N N . LEU B 1 386 ? -10.039 -35.438 -10.07 1 91.38 386 LEU B N 1
ATOM 8277 C CA . LEU B 1 386 ? -9.359 -34.344 -9.359 1 91.38 386 LEU B CA 1
ATOM 8278 C C . LEU B 1 386 ? -10.281 -33.156 -9.18 1 91.38 386 LEU B C 1
ATOM 8280 O O . LEU B 1 386 ? -11.141 -32.875 -10.031 1 91.38 386 LEU B O 1
ATOM 8284 N N . ASP B 1 387 ? -10.156 -32.5 -7.988 1 88.62 387 ASP B N 1
ATOM 8285 C CA . ASP B 1 387 ? -10.711 -31.172 -7.812 1 88.62 387 ASP B CA 1
ATOM 8286 C C . ASP B 1 387 ? -9.852 -30.125 -8.523 1 88.62 387 ASP B C 1
ATOM 8288 O O . ASP B 1 387 ? -8.852 -29.656 -7.98 1 88.62 387 ASP B O 1
ATOM 8292 N N . ALA B 1 388 ? -10.289 -29.656 -9.68 1 87.69 388 ALA B N 1
ATOM 8293 C CA . ALA B 1 388 ? -9.492 -28.781 -10.523 1 87.69 388 ALA B CA 1
ATOM 8294 C C . ALA B 1 388 ? -9.805 -27.312 -10.234 1 87.69 388 ALA B C 1
ATOM 8296 O O . ALA B 1 388 ? -9.609 -26.453 -11.086 1 87.69 388 ALA B O 1
ATOM 8297 N N . SER B 1 389 ? -10.359 -27.078 -9.016 1 86.69 389 SER B N 1
ATOM 8298 C CA . SER B 1 389 ? -10.688 -25.703 -8.672 1 86.69 389 SER B CA 1
ATOM 8299 C C . SER B 1 389 ? -9.43 -24.859 -8.523 1 86.69 389 SER B C 1
ATOM 8301 O O . SER B 1 389 ? -9.477 -23.625 -8.68 1 86.69 389 SER B O 1
ATOM 8303 N N . ASN B 1 390 ? -8.391 -25.453 -8.141 1 88.62 390 ASN B N 1
ATOM 8304 C CA . ASN B 1 390 ? -7.086 -24.797 -8.109 1 88.62 390 ASN B CA 1
ATOM 8305 C C . ASN B 1 390 ? -6.184 -25.312 -9.227 1 88.62 390 ASN B C 1
ATOM 8307 O O . ASN B 1 390 ? -5.801 -26.484 -9.242 1 88.62 390 ASN B O 1
ATOM 8311 N N . TYR B 1 391 ? -5.848 -24.422 -10.055 1 88.81 391 TYR B N 1
ATOM 8312 C CA . TYR B 1 391 ? -5.125 -24.781 -11.266 1 88.81 391 TYR B CA 1
ATOM 8313 C C . TYR B 1 391 ? -3.74 -25.312 -10.938 1 88.81 391 TYR B C 1
ATOM 8315 O O . TYR B 1 391 ? -3.285 -26.297 -11.547 1 88.81 391 TYR B O 1
ATOM 8323 N N . ILE B 1 392 ? -3.07 -24.781 -10.023 1 87 392 ILE B N 1
ATOM 8324 C CA . ILE B 1 392 ? -1.718 -25.188 -9.672 1 87 392 ILE B CA 1
ATOM 8325 C C . ILE B 1 392 ? -1.762 -26.562 -8.992 1 87 392 ILE B C 1
ATOM 8327 O O . ILE B 1 392 ? -0.916 -27.422 -9.258 1 87 392 ILE B O 1
ATOM 8331 N N . MET B 1 393 ? -2.725 -26.766 -8.164 1 87.19 393 MET B N 1
ATOM 8332 C CA . MET B 1 393 ? -2.891 -28.062 -7.52 1 87.19 393 MET B CA 1
ATOM 8333 C C . MET B 1 393 ? -3.15 -29.156 -8.555 1 87.19 393 MET B C 1
ATOM 8335 O O . MET B 1 393 ? -2.602 -30.25 -8.453 1 87.19 393 MET B O 1
ATOM 8339 N N . LYS B 1 394 ? -3.951 -28.781 -9.508 1 87.56 394 LYS B N 1
ATOM 8340 C CA . LYS B 1 394 ? -4.258 -29.719 -10.57 1 87.56 394 LYS B CA 1
ATOM 8341 C C . LYS B 1 394 ? -2.996 -30.125 -11.328 1 87.56 394 LYS B C 1
ATOM 8343 O O . LYS B 1 394 ? -2.75 -31.312 -11.555 1 87.56 394 LYS B O 1
ATOM 8348 N N . LEU B 1 395 ? -2.221 -29.125 -11.617 1 84.06 395 LEU B N 1
ATOM 8349 C CA . LEU B 1 395 ? -1.008 -29.375 -12.391 1 84.06 395 LEU B CA 1
ATOM 8350 C C . LEU B 1 395 ? 0.001 -30.172 -11.562 1 84.06 395 LEU B C 1
ATOM 8352 O O . LEU B 1 395 ? 0.636 -31.094 -12.078 1 84.06 395 LEU B O 1
ATOM 8356 N N . LYS B 1 396 ? 0.106 -29.875 -10.336 1 86.25 396 LYS B N 1
ATOM 8357 C CA . LYS B 1 396 ? 1.1 -30.5 -9.477 1 86.25 396 LYS B CA 1
ATOM 8358 C C . LYS B 1 396 ? 0.711 -31.953 -9.156 1 86.25 396 LYS B C 1
ATOM 8360 O O . LYS B 1 396 ? 1.561 -32.844 -9.164 1 86.25 396 LYS B O 1
ATOM 8365 N N . ILE B 1 397 ? -0.546 -32.188 -8.859 1 86.88 397 ILE B N 1
ATOM 8366 C CA . ILE B 1 397 ? -1.008 -33.531 -8.547 1 86.88 397 ILE B CA 1
ATOM 8367 C C . ILE B 1 397 ? -0.873 -34.406 -9.781 1 86.88 397 ILE B C 1
ATOM 8369 O O . ILE B 1 397 ? -0.434 -35.562 -9.672 1 86.88 397 ILE B O 1
ATOM 8373 N N . LYS B 1 398 ? -1.223 -33.812 -10.914 1 85.06 398 LYS B N 1
ATOM 8374 C CA . LYS B 1 398 ? -1.062 -34.562 -12.156 1 85.06 398 LYS B CA 1
ATOM 8375 C C . LYS B 1 398 ? 0.397 -34.938 -12.383 1 85.06 398 LYS B C 1
ATOM 8377 O O . LYS B 1 398 ? 0.698 -36.094 -12.719 1 85.06 398 LYS B O 1
ATOM 8382 N N . ASP B 1 399 ? 1.254 -34 -12.203 1 83.19 399 ASP B N 1
ATOM 8383 C CA . ASP B 1 399 ? 2.682 -34.25 -12.398 1 83.19 399 ASP B CA 1
ATOM 8384 C C . ASP B 1 399 ? 3.205 -35.281 -11.414 1 83.19 399 ASP B C 1
ATOM 8386 O O . ASP B 1 399 ? 3.979 -36.156 -11.789 1 83.19 399 ASP B O 1
ATOM 8390 N N . ASP B 1 400 ? 2.781 -35.25 -10.188 1 84.31 400 ASP B N 1
ATOM 8391 C CA . ASP B 1 400 ? 3.242 -36.188 -9.148 1 84.31 400 ASP B CA 1
ATOM 8392 C C . ASP B 1 400 ? 2.734 -37.594 -9.414 1 84.31 400 ASP B C 1
ATOM 8394 O O . ASP B 1 400 ? 3.48 -38.562 -9.266 1 84.31 400 ASP B O 1
ATOM 8398 N N . ILE B 1 401 ? 1.525 -37.719 -9.742 1 87 401 ILE B N 1
ATOM 8399 C CA . ILE B 1 401 ? 0.933 -39 -9.992 1 87 401 ILE B CA 1
ATOM 8400 C C . ILE B 1 401 ? 1.591 -39.656 -11.211 1 87 401 ILE B C 1
ATOM 8402 O O . ILE B 1 401 ? 1.946 -40.844 -11.188 1 87 401 ILE B O 1
ATOM 8406 N N . THR B 1 402 ? 1.771 -38.812 -12.219 1 82.56 402 THR B N 1
ATOM 8407 C CA . THR B 1 402 ? 2.381 -39.344 -13.438 1 82.56 402 THR B CA 1
ATOM 8408 C C . THR B 1 402 ? 3.824 -39.781 -13.18 1 82.56 402 THR B C 1
ATOM 8410 O O . THR B 1 402 ? 4.258 -40.844 -13.641 1 82.56 402 THR B O 1
ATOM 8413 N N . SER B 1 403 ? 4.566 -38.938 -12.508 1 82.12 403 SER B N 1
ATOM 8414 C CA . SER B 1 403 ? 5.953 -39.281 -12.203 1 82.12 403 SER B CA 1
ATOM 8415 C C . SER B 1 403 ? 6.047 -40.531 -11.328 1 82.12 403 SER B C 1
ATOM 8417 O O . SER B 1 403 ? 6.941 -41.344 -11.516 1 82.12 403 SER B O 1
ATOM 8419 N N . THR B 1 404 ? 5.172 -40.719 -10.367 1 87.38 404 THR B N 1
ATOM 8420 C CA . THR B 1 404 ? 5.16 -41.875 -9.5 1 87.38 404 THR B CA 1
ATOM 8421 C C . THR B 1 404 ? 4.766 -43.125 -10.281 1 87.38 404 THR B C 1
ATOM 8423 O O . THR B 1 404 ? 5.27 -44.219 -10.008 1 87.38 404 THR B O 1
ATOM 8426 N N . PHE B 1 405 ? 3.842 -42.938 -11.148 1 87.25 405 PHE B N 1
ATOM 8427 C CA . PHE B 1 405 ? 3.43 -44.031 -11.984 1 87.25 405 PHE B CA 1
ATOM 8428 C C . PHE B 1 405 ? 4.602 -44.562 -12.805 1 87.25 405 PHE B C 1
ATOM 8430 O O . PHE B 1 405 ? 4.816 -45.781 -12.891 1 87.25 405 PHE B O 1
ATOM 8437 N N . VAL B 1 406 ? 5.344 -43.656 -13.398 1 80.56 406 VAL B N 1
ATOM 8438 C CA . VAL B 1 406 ? 6.5 -44.031 -14.203 1 80.56 406 VAL B CA 1
ATOM 8439 C C . VAL B 1 406 ? 7.527 -44.719 -13.328 1 80.56 406 VAL B C 1
ATOM 8441 O O . VAL B 1 406 ? 8.117 -45.719 -13.742 1 80.56 406 VAL B O 1
ATOM 8444 N N . LYS B 1 407 ? 7.711 -44.25 -12.164 1 84.88 407 LYS B N 1
ATOM 8445 C CA . LYS B 1 407 ? 8.625 -44.906 -11.234 1 84.88 407 LYS B CA 1
ATOM 8446 C C . LYS B 1 407 ? 8.156 -46.312 -10.883 1 84.88 407 LYS B C 1
ATOM 8448 O O . LYS B 1 407 ? 8.961 -47.25 -10.789 1 84.88 407 LYS B O 1
ATOM 8453 N N . THR B 1 408 ? 6.895 -46.5 -10.641 1 88.75 408 THR B N 1
ATOM 8454 C CA . THR B 1 408 ? 6.309 -47.812 -10.312 1 88.75 408 THR B CA 1
ATOM 8455 C C . THR B 1 408 ? 6.496 -48.781 -11.461 1 88.75 408 THR B C 1
ATOM 8457 O O . THR B 1 408 ? 6.887 -49.938 -11.242 1 88.75 408 THR B O 1
ATOM 8460 N N . LEU B 1 409 ? 6.254 -48.344 -12.641 1 83.69 409 LEU B N 1
ATOM 8461 C CA . LEU B 1 409 ? 6.398 -49.219 -13.805 1 83.69 409 LEU B CA 1
ATOM 8462 C C . LEU B 1 409 ? 7.859 -49.594 -14.016 1 83.69 409 LEU B C 1
ATOM 8464 O O . LEU B 1 409 ? 8.156 -50.719 -14.43 1 83.69 409 LEU B O 1
ATOM 8468 N N . LYS B 1 410 ? 8.719 -48.656 -13.789 1 83.19 410 LYS B N 1
ATOM 8469 C CA . LYS B 1 410 ? 10.141 -48.938 -13.906 1 83.19 410 LYS B CA 1
ATOM 8470 C C . LYS B 1 410 ? 10.562 -50.062 -12.953 1 83.19 410 LYS B C 1
ATOM 8472 O O . LYS B 1 410 ? 11.297 -50.969 -13.336 1 83.19 410 LYS B O 1
ATOM 8477 N N . GLU B 1 411 ? 10.086 -49.969 -11.797 1 88.19 411 GLU B N 1
ATOM 8478 C CA . GLU B 1 411 ? 10.43 -51 -10.805 1 88.19 411 GLU B CA 1
ATOM 8479 C C . GLU B 1 411 ? 9.734 -52.312 -11.117 1 88.19 411 GLU B C 1
ATOM 8481 O O . GLU B 1 411 ? 10.328 -53.375 -10.961 1 88.19 411 GLU B O 1
ATOM 8486 N N . ALA B 1 412 ? 8.477 -52.281 -11.508 1 88.12 412 ALA B N 1
ATOM 8487 C CA . ALA B 1 412 ? 7.719 -53.5 -11.844 1 88.12 412 ALA B CA 1
ATOM 8488 C C . ALA B 1 412 ? 8.367 -54.25 -12.992 1 88.12 412 ALA B C 1
ATOM 8490 O O . ALA B 1 412 ? 8.406 -55.469 -12.984 1 88.12 412 ALA B O 1
ATOM 8491 N N . THR B 1 413 ? 8.859 -53.562 -13.969 1 83.5 413 THR B N 1
ATOM 8492 C CA . THR B 1 413 ? 9.484 -54.188 -15.125 1 83.5 413 THR B CA 1
ATOM 8493 C C . THR B 1 413 ? 10.844 -54.75 -14.758 1 83.5 413 THR B C 1
ATOM 8495 O O . THR B 1 413 ? 11.289 -55.75 -15.352 1 83.5 413 THR B O 1
ATOM 8498 N N . LYS B 1 414 ? 11.484 -54.094 -13.844 1 85 414 LYS B N 1
ATOM 8499 C CA . LYS B 1 414 ? 12.758 -54.656 -13.359 1 85 414 LYS B CA 1
ATOM 8500 C C . LYS B 1 414 ? 12.57 -56.031 -12.766 1 85 414 LYS B C 1
ATOM 8502 O O . LYS B 1 414 ? 13.422 -56.906 -12.938 1 85 414 LYS B O 1
ATOM 8507 N N . TYR B 1 415 ? 11.469 -56.25 -12.055 1 88.38 415 TYR B N 1
ATOM 8508 C CA . TYR B 1 415 ? 11.18 -57.531 -11.461 1 88.38 415 TYR B CA 1
ATOM 8509 C C . TYR B 1 415 ? 10.922 -58.594 -12.531 1 88.38 415 TYR B C 1
ATOM 8511 O O . TYR B 1 415 ? 11.086 -59.781 -12.297 1 88.38 415 TYR B O 1
ATOM 8519 N N . CYS B 1 416 ? 10.516 -58.188 -13.695 1 84.75 416 CYS B N 1
ATOM 8520 C CA . CYS B 1 416 ? 10.219 -59.094 -14.797 1 84.75 416 CYS B CA 1
ATOM 8521 C C . CYS B 1 416 ? 11.414 -59.219 -15.742 1 84.75 416 CYS B C 1
ATOM 8523 O O . CYS B 1 416 ? 11.328 -59.875 -16.766 1 84.75 416 CYS B O 1
ATOM 8525 N N . ASN B 1 417 ? 12.547 -58.625 -15.453 1 78.81 417 ASN B N 1
ATOM 8526 C CA . ASN B 1 417 ? 13.766 -58.656 -16.25 1 78.81 417 ASN B CA 1
ATOM 8527 C C . ASN B 1 417 ? 13.5 -58.156 -17.672 1 78.81 417 ASN B C 1
ATOM 8529 O O . ASN B 1 417 ? 13.984 -58.75 -18.641 1 78.81 417 ASN B O 1
ATOM 8533 N N . ILE B 1 418 ? 12.531 -57.312 -17.656 1 74.5 418 ILE B N 1
ATOM 8534 C CA . ILE B 1 418 ? 12.281 -56.656 -18.953 1 74.5 418 ILE B CA 1
ATOM 8535 C C . ILE B 1 418 ? 12.812 -55.25 -18.938 1 74.5 418 ILE B C 1
ATOM 8537 O O . ILE B 1 418 ? 12.969 -54.625 -17.859 1 74.5 418 ILE B O 1
ATOM 8541 N N . SER B 1 419 ? 13.359 -54.844 -20.031 1 62.22 419 SER B N 1
ATOM 8542 C CA . SER B 1 419 ? 13.961 -53.531 -20.109 1 62.22 419 SER B CA 1
ATOM 8543 C C . SER B 1 419 ? 12.953 -52.438 -19.719 1 62.22 419 SER B C 1
ATOM 8545 O O . SER B 1 419 ? 11.773 -52.531 -20.062 1 62.22 419 SER B O 1
ATOM 8547 N N . GLU B 1 420 ? 13.336 -51.625 -18.688 1 58.03 420 GLU B N 1
ATOM 8548 C CA . GLU B 1 420 ? 12.594 -50.562 -18.047 1 58.03 420 GLU B CA 1
ATOM 8549 C C . GLU B 1 420 ? 11.789 -49.75 -19.078 1 58.03 420 GLU B C 1
ATOM 8551 O O . GLU B 1 420 ? 10.672 -49.344 -18.797 1 58.03 420 GLU B O 1
ATOM 8556 N N . LYS B 1 421 ? 12.469 -49.375 -20.125 1 55.78 421 LYS B N 1
ATOM 8557 C CA . LYS B 1 421 ? 12.086 -48.25 -20.953 1 55.78 421 LYS B CA 1
ATOM 8558 C C . LYS B 1 421 ? 10.945 -48.625 -21.906 1 55.78 421 LYS B C 1
ATOM 8560 O O . LYS B 1 421 ? 10.414 -47.781 -22.609 1 55.78 421 LYS B O 1
ATOM 8565 N N . SER B 1 422 ? 10.508 -49.969 -21.641 1 50.16 422 SER B N 1
ATOM 8566 C CA . SER B 1 422 ? 9.414 -50.406 -22.5 1 50.16 422 SER B CA 1
ATOM 8567 C C . SER B 1 422 ? 8.109 -49.688 -22.141 1 50.16 422 SER B C 1
ATOM 8569 O O . SER B 1 422 ? 7.238 -49.5 -22.984 1 50.16 422 SER B O 1
ATOM 8571 N N . TYR B 1 423 ? 8.148 -49.094 -20.922 1 55.44 423 TYR B N 1
ATOM 8572 C CA . TYR B 1 423 ? 6.859 -48.562 -20.516 1 55.44 423 TYR B CA 1
ATOM 8573 C C . TYR B 1 423 ? 6.961 -47.062 -20.219 1 55.44 423 TYR B C 1
ATOM 8575 O O . TYR B 1 423 ? 5.953 -46.406 -19.938 1 55.44 423 TYR B O 1
ATOM 8583 N N . SER B 1 424 ? 8.195 -46.562 -20.297 1 62.28 424 SER B N 1
ATOM 8584 C CA . SER B 1 424 ? 8.328 -45.125 -20 1 62.28 424 SER B CA 1
ATOM 8585 C C . SER B 1 424 ? 8.023 -44.281 -21.234 1 62.28 424 SER B C 1
ATOM 8587 O O . SER B 1 424 ? 8.117 -44.781 -22.359 1 62.28 424 SER B O 1
ATOM 8589 N N . TYR B 1 425 ? 7.461 -43.062 -20.875 1 66.5 425 TYR B N 1
ATOM 8590 C CA . TYR B 1 425 ? 7.348 -42.125 -21.984 1 66.5 425 TYR B CA 1
ATOM 8591 C C . TYR B 1 425 ? 8.695 -41.906 -22.672 1 66.5 425 TYR B C 1
ATOM 8593 O O . TYR B 1 425 ? 9.719 -41.75 -22 1 66.5 425 TYR B O 1
ATOM 8601 N N . PRO B 1 426 ? 8.641 -42.188 -23.906 1 75.62 426 PRO B N 1
ATOM 8602 C CA . PRO B 1 426 ? 9.898 -41.969 -24.625 1 75.62 426 PRO B CA 1
ATOM 8603 C C . PRO B 1 426 ? 10.266 -40.5 -24.719 1 75.62 426 PRO B C 1
ATOM 8605 O O . PRO B 1 426 ? 10.578 -40 -25.812 1 75.62 426 PRO B O 1
ATOM 8608 N N . ILE B 1 427 ? 10.086 -39.812 -23.594 1 77.31 427 ILE B N 1
ATOM 8609 C CA . ILE B 1 427 ? 10.461 -38.406 -23.484 1 77.31 427 ILE B CA 1
ATOM 8610 C C . ILE B 1 427 ? 11.484 -38.219 -22.375 1 77.31 427 ILE B C 1
ATOM 8612 O O . ILE B 1 427 ? 11.297 -38.719 -21.266 1 77.31 427 ILE B O 1
ATOM 8616 N N . SER B 1 428 ? 12.578 -37.719 -22.656 1 78.94 428 SER B N 1
ATOM 8617 C CA . SER B 1 428 ? 13.594 -37.344 -21.672 1 78.94 428 SER B CA 1
ATOM 8618 C C . SER B 1 428 ? 13.719 -35.844 -21.531 1 78.94 428 SER B C 1
ATOM 8620 O O . SER B 1 428 ? 14.047 -35.156 -22.5 1 78.94 428 SER B O 1
ATOM 8622 N N . ILE B 1 429 ? 13.383 -35.406 -20.391 1 80.38 429 ILE B N 1
ATOM 8623 C CA . ILE B 1 429 ? 13.43 -33.969 -20.141 1 80.38 429 ILE B CA 1
ATOM 8624 C C . ILE B 1 429 ? 14.602 -33.656 -19.203 1 80.38 429 ILE B C 1
ATOM 8626 O O . ILE B 1 429 ? 14.734 -34.25 -18.141 1 80.38 429 ILE B O 1
ATOM 8630 N N . GLN B 1 430 ? 15.469 -32.812 -19.641 1 79.88 430 GLN B N 1
ATOM 8631 C CA . GLN B 1 430 ? 16.594 -32.344 -18.828 1 79.88 430 GLN B CA 1
ATOM 8632 C C . GLN B 1 430 ? 16.625 -30.828 -18.781 1 79.88 430 GLN B C 1
ATOM 8634 O O . GLN B 1 430 ? 16.109 -30.156 -19.672 1 79.88 430 GLN B O 1
ATOM 8639 N N . SER B 1 431 ? 17.062 -30.344 -17.641 1 77.31 431 SER B N 1
ATOM 8640 C CA . SER B 1 431 ? 17.234 -28.906 -17.516 1 77.31 431 SER B CA 1
ATOM 8641 C C . SER B 1 431 ? 18.625 -28.453 -17.984 1 77.31 431 SER B C 1
ATOM 8643 O O . SER B 1 431 ? 19.547 -29.266 -18.031 1 77.31 431 SER B O 1
ATOM 8645 N N . ILE B 1 432 ? 18.578 -27.234 -18.469 1 73.5 432 ILE B N 1
ATOM 8646 C CA . ILE B 1 432 ? 19.875 -26.688 -18.875 1 73.5 432 ILE B CA 1
ATOM 8647 C C . ILE B 1 432 ? 20.812 -26.656 -17.656 1 73.5 432 ILE B C 1
ATOM 8649 O O . ILE B 1 432 ? 20.391 -26.344 -16.547 1 73.5 432 ILE B O 1
ATOM 8653 N N . GLY B 1 433 ? 22.094 -26.969 -17.953 1 66.38 433 GLY B N 1
ATOM 8654 C CA . GLY B 1 433 ? 23.266 -27 -17.109 1 66.38 433 GLY B CA 1
ATOM 8655 C C . GLY B 1 433 ? 22.984 -26.641 -15.664 1 66.38 433 GLY B C 1
ATOM 8656 O O . GLY B 1 433 ? 22.172 -27.297 -15.008 1 66.38 433 GLY B O 1
ATOM 8657 N N . ASN B 1 434 ? 23.266 -25.438 -15.109 1 69.5 434 ASN B N 1
ATOM 8658 C CA . ASN B 1 434 ? 23.5 -25.062 -13.727 1 69.5 434 ASN B CA 1
ATOM 8659 C C . ASN B 1 434 ? 22.281 -24.391 -13.109 1 69.5 434 ASN B C 1
ATOM 8661 O O . ASN B 1 434 ? 22.406 -23.562 -12.211 1 69.5 434 ASN B O 1
ATOM 8665 N N . VAL B 1 435 ? 21.016 -24.828 -13.625 1 81.94 435 VAL B N 1
ATOM 8666 C CA . VAL B 1 435 ? 19.859 -24.172 -13.039 1 81.94 435 VAL B CA 1
ATOM 8667 C C . VAL B 1 435 ? 19.469 -24.875 -11.734 1 81.94 435 VAL B C 1
ATOM 8669 O O . VAL B 1 435 ? 19.328 -26.094 -11.703 1 81.94 435 VAL B O 1
ATOM 8672 N N . LYS B 1 436 ? 19.422 -24.031 -10.664 1 80.81 436 LYS B N 1
ATOM 8673 C CA . LYS B 1 436 ? 19.141 -24.547 -9.32 1 80.81 436 LYS B CA 1
ATOM 8674 C C . LYS B 1 436 ? 17.703 -24.25 -8.914 1 80.81 436 LYS B C 1
ATOM 8676 O O . LYS B 1 436 ? 17.469 -23.562 -7.922 1 80.81 436 LYS B O 1
ATOM 8681 N N . VAL B 1 437 ? 16.719 -24.609 -9.75 1 85.62 437 VAL B N 1
ATOM 8682 C CA . VAL B 1 437 ? 15.32 -24.359 -9.422 1 85.62 437 VAL B CA 1
ATOM 8683 C C . VAL B 1 437 ? 14.594 -25.688 -9.219 1 85.62 437 VAL B C 1
ATOM 8685 O O . VAL B 1 437 ? 14.492 -26.5 -10.141 1 85.62 437 VAL B O 1
ATOM 8688 N N . THR B 1 438 ? 14.172 -25.859 -7.996 1 82.19 438 THR B N 1
ATOM 8689 C CA . THR B 1 438 ? 13.438 -27.094 -7.695 1 82.19 438 THR B CA 1
ATOM 8690 C C . THR B 1 438 ? 12.008 -26.766 -7.262 1 82.19 438 THR B C 1
ATOM 8692 O O . THR B 1 438 ? 11.117 -27.609 -7.379 1 82.19 438 THR B O 1
ATOM 8695 N N . GLU B 1 439 ? 11.875 -25.578 -6.77 1 88.12 439 GLU B N 1
ATOM 8696 C CA . GLU B 1 439 ? 10.57 -25.125 -6.285 1 88.12 439 GLU B CA 1
ATOM 8697 C C . GLU B 1 439 ? 10.211 -23.75 -6.852 1 88.12 439 GLU B C 1
ATOM 8699 O O . GLU B 1 439 ? 11.086 -23.031 -7.328 1 88.12 439 GLU B O 1
ATOM 8704 N N . PHE B 1 440 ? 9 -23.453 -6.797 1 89 440 PHE B N 1
ATOM 8705 C CA . PHE B 1 440 ? 8.523 -22.188 -7.32 1 89 440 PHE B CA 1
ATOM 8706 C C . PHE B 1 440 ? 9.18 -21.016 -6.586 1 89 440 PHE B C 1
ATOM 8708 O O . PHE B 1 440 ? 9.477 -19.984 -7.188 1 89 440 PHE B O 1
ATOM 8715 N N . ILE B 1 441 ? 9.445 -21.234 -5.301 1 90.19 441 ILE B N 1
ATOM 8716 C CA . ILE B 1 441 ? 9.992 -20.156 -4.484 1 90.19 441 ILE B CA 1
ATOM 8717 C C . ILE B 1 441 ? 11.352 -19.734 -5.031 1 90.19 441 ILE B C 1
ATOM 8719 O O . ILE B 1 441 ? 11.719 -18.562 -4.957 1 90.19 441 ILE B O 1
ATOM 8723 N N . HIS B 1 442 ? 12.055 -20.641 -5.586 1 91.56 442 HIS B N 1
ATOM 8724 C CA . HIS B 1 442 ? 13.367 -20.328 -6.152 1 91.56 442 HIS B CA 1
ATOM 8725 C C . HIS B 1 442 ? 13.242 -19.406 -7.355 1 91.56 442 HIS B C 1
ATOM 8727 O O . HIS B 1 442 ? 14.008 -18.438 -7.488 1 91.56 442 HIS B O 1
ATOM 8733 N N . SER B 1 443 ? 12.219 -19.688 -8.148 1 90.56 443 SER B N 1
ATOM 8734 C CA . SER B 1 443 ? 12.023 -18.875 -9.344 1 90.56 443 SER B CA 1
ATOM 8735 C C . SER B 1 443 ? 11.461 -17.5 -8.992 1 90.56 443 SER B C 1
ATOM 8737 O O . SER B 1 443 ? 11.672 -16.531 -9.719 1 90.56 443 SER B O 1
ATOM 8739 N N . ALA B 1 444 ? 10.75 -17.438 -7.906 1 89.62 444 ALA B N 1
ATOM 8740 C CA . ALA B 1 444 ? 10.062 -16.188 -7.543 1 89.62 444 ALA B CA 1
ATOM 8741 C C . ALA B 1 444 ? 10.969 -15.297 -6.699 1 89.62 444 ALA B C 1
ATOM 8743 O O . ALA B 1 444 ? 10.75 -14.086 -6.621 1 89.62 444 ALA B O 1
ATOM 8744 N N . SER B 1 445 ? 12.008 -15.805 -6.035 1 91.94 445 SER B N 1
ATOM 8745 C CA . SER B 1 445 ? 12.812 -15.109 -5.039 1 91.94 445 SER B CA 1
ATOM 8746 C C . SER B 1 445 ? 13.492 -13.883 -5.633 1 91.94 445 SER B C 1
ATOM 8748 O O . SER B 1 445 ? 13.539 -12.82 -5.004 1 91.94 445 SER B O 1
ATOM 8750 N N . PRO B 1 446 ? 14.016 -13.914 -6.91 1 92.44 446 PRO B N 1
ATOM 8751 C CA . PRO B 1 446 ? 14.641 -12.719 -7.477 1 92.44 446 PRO B CA 1
ATOM 8752 C C . PRO B 1 446 ? 13.656 -11.555 -7.621 1 92.44 446 PRO B C 1
ATOM 8754 O O . PRO B 1 446 ? 13.984 -10.414 -7.281 1 92.44 446 PRO B O 1
ATOM 8757 N N . GLY B 1 447 ? 12.5 -11.867 -8.117 1 91.38 447 GLY B N 1
ATOM 8758 C CA . GLY B 1 447 ? 11.492 -10.828 -8.258 1 91.38 447 GLY B CA 1
ATOM 8759 C C . GLY B 1 447 ? 11.07 -10.227 -6.934 1 91.38 447 GLY B C 1
ATOM 8760 O O . GLY B 1 447 ? 10.875 -9.016 -6.828 1 91.38 447 GLY B O 1
ATOM 8761 N N . PHE B 1 448 ? 10.969 -11.039 -5.945 1 91 448 PHE B N 1
ATOM 8762 C CA . PHE B 1 448 ? 10.5 -10.586 -4.641 1 91 448 PHE B CA 1
ATOM 8763 C C . PHE B 1 448 ? 11.516 -9.672 -3.98 1 91 448 PHE B C 1
ATOM 8765 O O . PHE B 1 448 ? 11.156 -8.641 -3.41 1 91 448 PHE B O 1
ATOM 8772 N N . ILE B 1 449 ? 12.742 -10.086 -4.02 1 94.44 449 ILE B N 1
ATOM 8773 C CA . ILE B 1 449 ? 13.773 -9.289 -3.357 1 94.44 449 ILE B CA 1
ATOM 8774 C C . ILE B 1 449 ? 13.914 -7.945 -4.066 1 94.44 449 ILE B C 1
ATOM 8776 O O . ILE B 1 449 ? 14.172 -6.922 -3.424 1 94.44 449 ILE B O 1
ATOM 8780 N N . VAL B 1 450 ? 13.781 -7.934 -5.391 1 95.44 450 VAL B N 1
ATOM 8781 C CA . VAL B 1 450 ? 13.875 -6.695 -6.16 1 95.44 450 VAL B CA 1
ATOM 8782 C C . VAL B 1 450 ? 12.711 -5.777 -5.809 1 95.44 450 VAL B C 1
ATOM 8784 O O . VAL B 1 450 ? 12.891 -4.566 -5.641 1 95.44 450 VAL B O 1
ATOM 8787 N N . LEU B 1 451 ? 11.531 -6.355 -5.656 1 92.38 451 LEU B N 1
ATOM 8788 C CA . LEU B 1 451 ? 10.352 -5.574 -5.293 1 92.38 451 LEU B CA 1
ATOM 8789 C C . LEU B 1 451 ? 10.531 -4.93 -3.922 1 92.38 451 LEU B C 1
ATOM 8791 O O . LEU B 1 451 ? 10.211 -3.752 -3.74 1 92.38 451 LEU B O 1
ATOM 8795 N N . LEU B 1 452 ? 11.078 -5.684 -2.994 1 91.94 452 LEU B N 1
ATOM 8796 C CA . LEU B 1 452 ? 11.289 -5.164 -1.648 1 91.94 452 LEU B CA 1
ATOM 8797 C C . LEU B 1 452 ? 12.359 -4.078 -1.646 1 91.94 452 LEU B C 1
ATOM 8799 O O . LEU B 1 452 ? 12.195 -3.033 -1.012 1 91.94 452 LEU B O 1
ATOM 8803 N N . ALA B 1 453 ? 13.391 -4.312 -2.404 1 95.06 453 ALA B N 1
ATOM 8804 C CA . ALA B 1 453 ? 14.516 -3.383 -2.451 1 95.06 453 ALA B CA 1
ATOM 8805 C C . ALA B 1 453 ? 14.117 -2.068 -3.115 1 95.06 453 ALA B C 1
ATOM 8807 O O . ALA B 1 453 ? 14.688 -1.017 -2.82 1 95.06 453 ALA B O 1
ATOM 8808 N N . PHE B 1 454 ? 13.148 -2.059 -3.979 1 95.56 454 PHE B N 1
ATOM 8809 C CA . PHE B 1 454 ? 12.711 -0.857 -4.68 1 95.56 454 PHE B CA 1
ATOM 8810 C C . PHE B 1 454 ? 11.672 -0.101 -3.861 1 95.56 454 PHE B C 1
ATOM 8812 O O . PHE B 1 454 ? 11.773 1.117 -3.697 1 95.56 454 PHE B O 1
ATOM 8819 N N . TYR B 1 455 ? 10.758 -0.794 -3.256 1 91.5 455 TYR B N 1
ATOM 8820 C CA . TYR B 1 455 ? 9.562 -0.119 -2.754 1 91.5 455 TYR B CA 1
ATOM 8821 C C . TYR B 1 455 ? 9.766 0.358 -1.322 1 91.5 455 TYR B C 1
ATOM 8823 O O . TYR B 1 455 ? 9.211 1.383 -0.917 1 91.5 455 TYR B O 1
ATOM 8831 N N . PHE B 1 456 ? 10.523 -0.355 -0.524 1 90.69 456 PHE B N 1
ATOM 8832 C CA . PHE B 1 456 ? 10.727 0.118 0.84 1 90.69 456 PHE B CA 1
ATOM 8833 C C . PHE B 1 456 ? 11.438 1.466 0.844 1 90.69 456 PHE B C 1
ATOM 8835 O O . PHE B 1 456 ? 10.969 2.42 1.467 1 90.69 456 PHE B O 1
ATOM 8842 N N . PRO B 1 457 ? 12.539 1.558 0.084 1 93.56 457 PRO B N 1
ATOM 8843 C CA . PRO B 1 457 ? 13.156 2.879 0.005 1 93.56 457 PRO B CA 1
ATOM 8844 C C . PRO B 1 457 ? 12.25 3.928 -0.627 1 93.56 457 PRO B C 1
ATOM 8846 O O . PRO B 1 457 ? 12.297 5.102 -0.255 1 93.56 457 PRO B O 1
ATOM 8849 N N . MET B 1 458 ? 11.43 3.562 -1.584 1 92.94 458 MET B N 1
ATOM 8850 C CA . MET B 1 458 ? 10.516 4.5 -2.227 1 92.94 458 MET B CA 1
ATOM 8851 C C . MET B 1 458 ? 9.531 5.078 -1.215 1 92.94 458 MET B C 1
ATOM 8853 O O . MET B 1 458 ? 9.336 6.297 -1.159 1 92.94 458 MET B O 1
ATOM 8857 N N . ILE B 1 459 ? 9 4.203 -0.408 1 87.31 459 ILE B N 1
ATOM 8858 C CA . ILE B 1 459 ? 8 4.617 0.574 1 87.31 459 ILE B CA 1
ATOM 8859 C C . ILE B 1 459 ? 8.664 5.492 1.638 1 87.31 459 ILE B C 1
ATOM 8861 O O . ILE B 1 459 ? 8.102 6.516 2.043 1 87.31 459 ILE B O 1
ATOM 8865 N N . LEU B 1 460 ? 9.844 5.137 2.016 1 87.31 460 LEU B N 1
ATOM 8866 C CA . LEU B 1 460 ? 10.555 5.883 3.045 1 87.31 460 LEU B CA 1
ATOM 8867 C C . LEU B 1 460 ? 10.93 7.273 2.547 1 87.31 460 LEU B C 1
ATOM 8869 O O . LEU B 1 460 ? 10.766 8.266 3.262 1 87.31 460 LEU B O 1
ATOM 8873 N N . SER B 1 461 ? 11.445 7.316 1.386 1 91.06 461 SER B N 1
ATOM 8874 C CA . SER B 1 461 ? 11.844 8.609 0.829 1 91.06 461 SER B CA 1
ATOM 8875 C C . SER B 1 461 ? 10.633 9.508 0.606 1 91.06 461 SER B C 1
ATOM 8877 O O . SER B 1 461 ? 10.695 10.719 0.838 1 91.06 461 SER B O 1
ATOM 8879 N N . THR B 1 462 ? 9.539 8.945 0.146 1 89.75 462 THR B N 1
ATOM 8880 C CA . THR B 1 462 ? 8.305 9.703 -0.023 1 89.75 462 THR B CA 1
ATOM 8881 C C . THR B 1 462 ? 7.844 10.289 1.307 1 89.75 462 THR B C 1
ATOM 8883 O O . THR B 1 462 ? 7.527 11.477 1.386 1 89.75 462 THR B O 1
ATOM 8886 N N . GLY B 1 463 ? 7.879 9.453 2.342 1 84.56 463 GLY B N 1
ATOM 8887 C CA . GLY B 1 463 ? 7.43 9.891 3.656 1 84.56 463 GLY B CA 1
ATOM 8888 C C . GLY B 1 463 ? 8.305 10.969 4.262 1 84.56 463 GLY B C 1
ATOM 8889 O O . GLY B 1 463 ? 7.797 11.938 4.84 1 84.56 463 GLY B O 1
ATOM 8890 N N . LEU B 1 464 ? 9.594 10.859 4.129 1 84.44 464 LEU B N 1
ATOM 8891 C CA . LEU B 1 464 ? 10.539 11.82 4.703 1 84.44 464 LEU B CA 1
ATOM 8892 C C . LEU B 1 464 ? 10.398 13.18 4.035 1 84.44 464 LEU B C 1
ATOM 8894 O O . LEU B 1 464 ? 10.359 14.211 4.715 1 84.44 464 LEU B O 1
ATOM 8898 N N . LEU B 1 465 ? 10.312 13.172 2.768 1 86.56 465 LEU B N 1
ATOM 8899 C CA . LEU B 1 465 ? 10.219 14.445 2.061 1 86.56 465 LEU B CA 1
ATOM 8900 C C . LEU B 1 465 ? 8.852 15.086 2.275 1 86.56 465 LEU B C 1
ATOM 8902 O O . LEU B 1 465 ? 8.75 16.312 2.416 1 86.56 465 LEU B O 1
ATOM 8906 N N . LEU B 1 466 ? 7.828 14.32 2.291 1 84.88 466 LEU B N 1
ATOM 8907 C CA . LEU B 1 466 ? 6.492 14.867 2.5 1 84.88 466 LEU B CA 1
ATOM 8908 C C . LEU B 1 466 ? 6.344 15.422 3.912 1 84.88 466 LEU B C 1
ATOM 8910 O O . LEU B 1 466 ? 5.633 16.406 4.125 1 84.88 466 LEU B O 1
ATOM 8914 N N . SER B 1 467 ? 6.934 14.758 4.844 1 82.25 467 SER B N 1
ATOM 8915 C CA . SER B 1 467 ? 6.895 15.258 6.215 1 82.25 467 SER B CA 1
ATOM 8916 C C . SER B 1 467 ? 7.562 16.625 6.316 1 82.25 467 SER B C 1
ATOM 8918 O O . SER B 1 467 ? 7.066 17.516 7.02 1 82.25 467 SER B O 1
ATOM 8920 N N . GLU B 1 468 ? 8.68 16.797 5.621 1 83.5 468 GLU B N 1
ATOM 8921 C CA . GLU B 1 468 ? 9.367 18.078 5.598 1 83.5 468 GLU B CA 1
ATOM 8922 C C . GLU B 1 468 ? 8.516 19.156 4.93 1 83.5 468 GLU B C 1
ATOM 8924 O O . GLU B 1 468 ? 8.5 20.297 5.371 1 83.5 468 GLU B O 1
ATOM 8929 N N . LYS B 1 469 ? 7.875 18.75 3.955 1 79.62 469 LYS B N 1
ATOM 8930 C CA . LYS B 1 469 ? 7.012 19.672 3.227 1 79.62 469 LYS B CA 1
ATOM 8931 C C . LYS B 1 469 ? 5.816 20.094 4.078 1 79.62 469 LYS B C 1
ATOM 8933 O O . LYS B 1 469 ? 5.449 21.266 4.105 1 79.62 469 LYS B O 1
ATOM 8938 N N . ASP B 1 470 ? 5.293 19.188 4.719 1 77.38 470 ASP B N 1
ATOM 8939 C CA . ASP B 1 470 ? 4.086 19.438 5.5 1 77.38 470 ASP B CA 1
ATOM 8940 C C . ASP B 1 470 ? 4.391 20.297 6.727 1 77.38 470 ASP B C 1
ATOM 8942 O O . ASP B 1 470 ? 3.562 21.109 7.148 1 77.38 470 ASP B O 1
ATOM 8946 N N . GLU B 1 471 ? 5.539 20.094 7.305 1 77.81 471 GLU B N 1
ATOM 8947 C CA . GLU B 1 471 ? 5.918 20.875 8.484 1 77.81 471 GLU B CA 1
ATOM 8948 C C . GLU B 1 471 ? 6.457 22.234 8.094 1 77.81 471 GLU B C 1
ATOM 8950 O O . GLU B 1 471 ? 6.574 23.125 8.945 1 77.81 471 GLU B O 1
ATOM 8955 N N . GLY B 1 472 ? 6.727 22.484 6.875 1 74.62 472 GLY B N 1
ATOM 8956 C CA . GLY B 1 472 ? 7.156 23.781 6.379 1 74.62 472 GLY B CA 1
ATOM 8957 C C . GLY B 1 472 ? 8.562 24.156 6.801 1 74.62 472 GLY B C 1
ATOM 8958 O O . GLY B 1 472 ? 8.898 25.328 6.906 1 74.62 472 GLY B O 1
ATOM 8959 N N . ILE B 1 473 ? 9.344 23.219 7.129 1 80.62 473 ILE B N 1
ATOM 8960 C CA . ILE B 1 473 ? 10.672 23.484 7.676 1 80.62 473 ILE B CA 1
ATOM 8961 C C . ILE B 1 473 ? 11.617 23.906 6.551 1 80.62 473 ILE B C 1
ATOM 8963 O O . ILE B 1 473 ? 12.641 24.547 6.801 1 80.62 473 ILE B O 1
ATOM 8967 N N . MET B 1 474 ? 11.164 23.688 5.359 1 78.81 474 MET B N 1
ATOM 8968 C CA . MET B 1 474 ? 12.023 23.922 4.207 1 78.81 474 MET B CA 1
ATOM 8969 C C . MET B 1 474 ? 12.297 25.406 4.027 1 78.81 474 MET B C 1
ATOM 8971 O O . MET B 1 474 ? 13.383 25.812 3.609 1 78.81 474 MET B O 1
ATOM 8975 N N . SER B 1 475 ? 11.383 26.203 4.402 1 79.06 475 SER B N 1
ATOM 8976 C CA . SER B 1 475 ? 11.562 27.656 4.254 1 79.06 475 SER B CA 1
ATOM 8977 C C . SER B 1 475 ? 12.711 28.156 5.117 1 79.06 475 SER B C 1
ATOM 8979 O O . SER B 1 475 ? 13.555 28.922 4.648 1 79.06 475 SER B O 1
ATOM 8981 N N . ARG B 1 476 ? 12.742 27.641 6.297 1 84.31 476 ARG B N 1
ATOM 8982 C CA . ARG B 1 476 ? 13.789 28.078 7.223 1 84.31 476 ARG B CA 1
ATOM 8983 C C . ARG B 1 476 ? 15.156 27.594 6.762 1 84.31 476 ARG B C 1
ATOM 8985 O O . ARG B 1 476 ? 16.141 28.328 6.852 1 84.31 476 ARG B O 1
ATOM 8992 N N . ILE B 1 477 ? 15.195 26.406 6.273 1 86.44 477 ILE B N 1
ATOM 8993 C CA . ILE B 1 477 ? 16.469 25.797 5.898 1 86.44 477 ILE B CA 1
ATOM 8994 C C . ILE B 1 477 ? 16.984 26.438 4.602 1 86.44 477 ILE B C 1
ATOM 8996 O O . ILE B 1 477 ? 18.188 26.594 4.418 1 86.44 477 ILE B O 1
ATOM 9000 N N . MET B 1 478 ? 16.125 26.828 3.805 1 83.62 478 MET B N 1
ATOM 9001 C CA . MET B 1 478 ? 16.516 27.469 2.549 1 83.62 478 MET B CA 1
ATOM 9002 C C . MET B 1 478 ? 17.078 28.859 2.795 1 83.62 478 MET B C 1
ATOM 9004 O O . MET B 1 478 ? 18.016 29.297 2.121 1 83.62 478 MET B O 1
ATOM 9008 N N . VAL B 1 479 ? 16.469 29.531 3.719 1 84.44 479 VAL B N 1
ATOM 9009 C CA . VAL B 1 479 ? 16.969 30.859 4.074 1 84.44 479 VAL B CA 1
ATOM 9010 C C . VAL B 1 479 ? 18.359 30.734 4.668 1 84.44 479 VAL B C 1
ATOM 9012 O O . VAL B 1 479 ? 19.188 31.641 4.504 1 84.44 479 VAL B O 1
ATOM 9015 N N . ALA B 1 480 ? 18.609 29.609 5.281 1 87.12 480 ALA B N 1
ATOM 9016 C CA . ALA B 1 480 ? 19.922 29.344 5.863 1 87.12 480 ALA B CA 1
ATOM 9017 C C . ALA B 1 480 ? 20.938 29 4.781 1 87.12 480 ALA B C 1
ATOM 9019 O O . ALA B 1 480 ? 22.125 28.828 5.066 1 87.12 480 ALA B O 1
ATOM 9020 N N . GLY B 1 481 ? 20.516 28.891 3.506 1 84.75 481 GLY B N 1
ATOM 9021 C CA . GLY B 1 481 ? 21.422 28.688 2.393 1 84.75 481 GLY B CA 1
ATOM 9022 C C . GLY B 1 481 ? 21.453 27.25 1.911 1 84.75 481 GLY B C 1
ATOM 9023 O O . GLY B 1 481 ? 22.312 26.875 1.099 1 84.75 481 GLY B O 1
ATOM 9024 N N . VAL B 1 482 ? 20.641 26.453 2.414 1 87.69 482 VAL B N 1
ATOM 9025 C CA . VAL B 1 482 ? 20.625 25.047 2.027 1 87.69 482 VAL B CA 1
ATOM 9026 C C . VAL B 1 482 ? 20.047 24.891 0.621 1 87.69 482 VAL B C 1
ATOM 9028 O O . VAL B 1 482 ? 19 25.453 0.313 1 87.69 482 VAL B O 1
ATOM 9031 N N . GLN B 1 483 ? 20.812 24.203 -0.196 1 83.38 483 GLN B N 1
ATOM 9032 C CA . GLN B 1 483 ? 20.328 23.891 -1.534 1 83.38 483 GLN B CA 1
ATOM 9033 C C . GLN B 1 483 ? 19.5 22.609 -1.521 1 83.38 483 GLN B C 1
ATOM 9035 O O . GLN B 1 483 ? 19.703 21.734 -0.674 1 83.38 483 GLN B O 1
ATOM 9040 N N . PHE B 1 484 ? 18.641 22.594 -2.447 1 80.75 484 PHE B N 1
ATOM 9041 C CA . PHE B 1 484 ? 17.766 21.422 -2.533 1 80.75 484 PHE B CA 1
ATOM 9042 C C . PHE B 1 484 ? 18.578 20.141 -2.701 1 80.75 484 PHE B C 1
ATOM 9044 O O . PHE B 1 484 ? 18.25 19.109 -2.123 1 80.75 484 PHE B O 1
ATOM 9051 N N . LEU B 1 485 ? 19.641 20.219 -3.48 1 82.94 485 LEU B N 1
ATOM 9052 C CA . LEU B 1 485 ? 20.469 19.047 -3.727 1 82.94 485 LEU B CA 1
ATOM 9053 C C . LEU B 1 485 ? 21.125 18.562 -2.436 1 82.94 485 LEU B C 1
ATOM 9055 O O . LEU B 1 485 ? 21.297 17.359 -2.236 1 82.94 485 LEU B O 1
ATOM 9059 N N . GLU B 1 486 ? 21.484 19.562 -1.635 1 89.19 486 GLU B N 1
ATOM 9060 C CA . GLU B 1 486 ? 22.062 19.188 -0.34 1 89.19 486 GLU B CA 1
ATOM 9061 C C . GLU B 1 486 ? 21.031 18.453 0.517 1 89.19 486 GLU B C 1
ATOM 9063 O O . GLU B 1 486 ? 21.375 17.484 1.202 1 89.19 486 GLU B O 1
ATOM 9068 N N . PHE B 1 487 ? 19.906 18.938 0.359 1 88.19 487 PHE B N 1
ATOM 9069 C CA . PHE B 1 487 ? 18.828 18.328 1.119 1 88.19 487 PHE B CA 1
ATOM 9070 C C . PHE B 1 487 ? 18.547 16.922 0.634 1 88.19 487 PHE B C 1
ATOM 9072 O O . PHE B 1 487 ? 18.469 15.984 1.437 1 88.19 487 PHE B O 1
ATOM 9079 N N . VAL B 1 488 ? 18.469 16.688 -0.605 1 88.5 488 VAL B N 1
ATOM 9080 C CA . VAL B 1 488 ? 18.156 15.406 -1.216 1 88.5 488 VAL B CA 1
ATOM 9081 C C . VAL B 1 488 ? 19.281 14.414 -0.947 1 88.5 488 VAL B C 1
ATOM 9083 O O . VAL B 1 488 ? 19.031 13.258 -0.592 1 88.5 488 VAL B O 1
ATOM 9086 N N . VAL B 1 489 ? 20.469 14.836 -1.106 1 91.25 489 VAL B N 1
ATOM 9087 C CA . VAL B 1 489 ? 21.625 13.961 -0.918 1 91.25 489 VAL B CA 1
ATOM 9088 C C . VAL B 1 489 ? 21.703 13.523 0.542 1 91.25 489 VAL B C 1
ATOM 9090 O O . VAL B 1 489 ? 22.094 12.391 0.837 1 91.25 489 VAL B O 1
ATOM 9093 N N . SER B 1 490 ? 21.297 14.438 1.434 1 92.88 490 SER B N 1
ATOM 9094 C CA . SER B 1 490 ? 21.297 14.07 2.846 1 92.88 490 SER B CA 1
ATOM 9095 C C . SER B 1 490 ? 20.281 12.977 3.133 1 92.88 490 SER B C 1
ATOM 9097 O O . SER B 1 490 ? 20.531 12.078 3.938 1 92.88 490 SER B O 1
ATOM 9099 N N . ILE B 1 491 ? 19.188 13.078 2.471 1 91.25 491 ILE B N 1
ATOM 9100 C CA . ILE B 1 491 ? 18.141 12.062 2.615 1 91.25 491 ILE B CA 1
ATOM 9101 C C . ILE B 1 491 ? 18.641 10.734 2.053 1 91.25 491 ILE B C 1
ATOM 9103 O O . ILE B 1 491 ? 18.5 9.688 2.695 1 91.25 491 ILE B O 1
ATOM 9107 N N . ILE B 1 492 ? 19.25 10.812 0.92 1 94.56 492 ILE B N 1
ATOM 9108 C CA . ILE B 1 492 ? 19.734 9.617 0.232 1 94.56 492 ILE B CA 1
ATOM 9109 C C . ILE B 1 492 ? 20.828 8.945 1.055 1 94.56 492 ILE B C 1
ATOM 9111 O O . ILE B 1 492 ? 20.891 7.719 1.149 1 94.56 492 ILE B O 1
ATOM 9115 N N . PHE B 1 493 ? 21.609 9.727 1.647 1 95 493 PHE B N 1
ATOM 9116 C CA . PHE B 1 493 ? 22.719 9.188 2.443 1 95 493 PHE B CA 1
ATOM 9117 C C . PHE B 1 493 ? 22.188 8.375 3.615 1 95 493 PHE B C 1
ATOM 9119 O O . PHE B 1 493 ? 22.609 7.234 3.824 1 95 493 PHE B O 1
ATOM 9126 N N . LEU B 1 494 ? 21.344 8.945 4.336 1 92.69 494 LEU B N 1
ATOM 9127 C CA . LEU B 1 494 ? 20.797 8.234 5.477 1 92.69 494 LEU B CA 1
ATOM 9128 C C . LEU B 1 494 ? 20 7.008 5.016 1 92.69 494 LEU B C 1
ATOM 9130 O O . LEU B 1 494 ? 20.078 5.945 5.641 1 92.69 494 LEU B O 1
ATOM 9134 N N . GLN B 1 495 ? 19.297 7.137 4.004 1 93.81 495 GLN B N 1
ATOM 9135 C CA . GLN B 1 495 ? 18.5 6.027 3.488 1 93.81 495 GLN B CA 1
ATOM 9136 C C . GLN B 1 495 ? 19.391 4.906 2.965 1 93.81 495 GLN B C 1
ATOM 9138 O O . GLN B 1 495 ? 18.984 3.742 2.939 1 93.81 495 GLN B O 1
ATOM 9143 N N . THR B 1 496 ? 20.547 5.289 2.488 1 96.62 496 THR B N 1
ATOM 9144 C CA . THR B 1 496 ? 21.5 4.277 2.055 1 96.62 496 THR B CA 1
ATOM 9145 C C . THR B 1 496 ? 21.891 3.367 3.217 1 96.62 496 THR B C 1
ATOM 9147 O O . THR B 1 496 ? 21.938 2.145 3.062 1 96.62 496 THR B O 1
ATOM 9150 N N . ILE B 1 497 ? 22.047 3.932 4.344 1 95.25 497 ILE B N 1
ATOM 9151 C CA . ILE B 1 497 ? 22.391 3.156 5.527 1 95.25 497 ILE B CA 1
ATOM 9152 C C . ILE B 1 497 ? 21.234 2.25 5.914 1 95.25 497 ILE B C 1
ATOM 9154 O O . ILE B 1 497 ? 21.422 1.065 6.199 1 95.25 497 ILE B O 1
ATOM 9158 N N . VAL B 1 498 ? 20.078 2.775 5.883 1 93.81 498 VAL B N 1
ATOM 9159 C CA . VAL B 1 498 ? 18.875 2.004 6.211 1 93.81 498 VAL B CA 1
ATOM 9160 C C . VAL B 1 498 ? 18.703 0.873 5.199 1 93.81 498 VAL B C 1
ATOM 9162 O O . VAL B 1 498 ? 18.406 -0.264 5.578 1 93.81 498 VAL B O 1
ATOM 9165 N N . HIS B 1 499 ? 18.922 1.195 3.963 1 96 499 HIS B N 1
ATOM 9166 C CA . HIS B 1 499 ? 18.75 0.21 2.9 1 96 499 HIS B CA 1
ATOM 9167 C C . HIS B 1 499 ? 19.781 -0.918 3.031 1 96 499 HIS B C 1
ATOM 9169 O O . HIS B 1 499 ? 19.469 -2.076 2.74 1 96 499 HIS B O 1
ATOM 9175 N N . ILE B 1 500 ? 20.953 -0.576 3.408 1 96.75 500 ILE B N 1
ATOM 9176 C CA . ILE B 1 500 ? 21.984 -1.592 3.604 1 96.75 500 ILE B CA 1
ATOM 9177 C C . ILE B 1 500 ? 21.547 -2.566 4.695 1 96.75 500 ILE B C 1
ATOM 9179 O O . ILE B 1 500 ? 21.625 -3.783 4.52 1 96.75 500 ILE B O 1
ATOM 9183 N N . ILE B 1 501 ? 21.016 -2.064 5.734 1 94.88 501 ILE B N 1
ATOM 9184 C CA . ILE B 1 501 ? 20.578 -2.908 6.848 1 94.88 501 ILE B CA 1
ATOM 9185 C C . ILE B 1 501 ? 19.359 -3.73 6.426 1 94.88 501 ILE B C 1
ATOM 9187 O O . ILE B 1 501 ? 19.328 -4.945 6.637 1 94.88 501 ILE B O 1
ATOM 9191 N N . GLN B 1 502 ? 18.422 -3.113 5.836 1 94 502 GLN B N 1
ATOM 9192 C CA . GLN B 1 502 ? 17.203 -3.783 5.398 1 94 502 GLN B CA 1
ATOM 9193 C C . GLN B 1 502 ? 17.516 -4.891 4.395 1 94 502 GLN B C 1
ATOM 9195 O O . GLN B 1 502 ? 17.016 -6.008 4.52 1 94 502 GLN B O 1
ATOM 9200 N N . SER B 1 503 ? 18.328 -4.559 3.406 1 95.31 503 SER B N 1
ATOM 9201 C CA . SER B 1 503 ? 18.656 -5.527 2.363 1 95.31 503 SER B CA 1
ATOM 9202 C C . SER B 1 503 ? 19.484 -6.68 2.92 1 95.31 503 SER B C 1
ATOM 9204 O O . SER B 1 503 ? 19.328 -7.824 2.492 1 95.31 503 SER B O 1
ATOM 9206 N N . SER B 1 504 ? 20.359 -6.355 3.844 1 95.44 504 SER B N 1
ATOM 9207 C CA . SER B 1 504 ? 21.156 -7.41 4.473 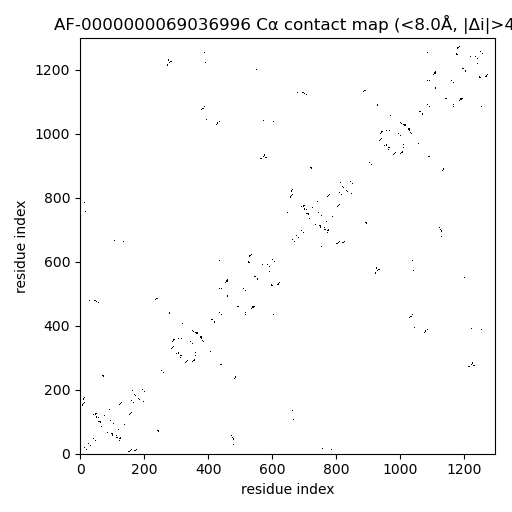1 95.44 504 SER B CA 1
ATOM 9208 C C . SER B 1 504 ? 20.266 -8.391 5.23 1 95.44 504 SER B C 1
ATOM 9210 O O . SER B 1 504 ? 20.469 -9.602 5.16 1 95.44 504 SER B O 1
ATOM 9212 N N . ILE B 1 505 ? 19.281 -7.914 5.879 1 94.06 505 ILE B N 1
ATOM 9213 C CA . ILE B 1 505 ? 18.344 -8.75 6.613 1 94.06 505 ILE B CA 1
ATOM 9214 C C . ILE B 1 505 ? 17.531 -9.602 5.633 1 94.06 505 ILE B C 1
ATOM 9216 O O . ILE B 1 505 ? 17.391 -10.812 5.836 1 94.06 505 ILE B O 1
ATOM 9220 N N . GLU B 1 506 ? 17.078 -9.031 4.621 1 94.5 506 GLU B N 1
ATOM 9221 C CA . GLU B 1 506 ? 16.281 -9.734 3.619 1 94.5 506 GLU B CA 1
ATOM 9222 C C . GLU B 1 506 ? 17.109 -10.82 2.932 1 94.5 506 GLU B C 1
ATOM 9224 O O . GLU B 1 506 ? 16.625 -11.938 2.73 1 94.5 506 GLU B O 1
ATOM 9229 N N . ILE B 1 507 ? 18.328 -10.438 2.576 1 95.44 507 ILE B N 1
ATOM 9230 C CA . ILE B 1 507 ? 19.203 -11.391 1.91 1 95.44 507 ILE B CA 1
ATOM 9231 C C . ILE B 1 507 ? 19.516 -12.547 2.852 1 95.44 507 ILE B C 1
ATOM 9233 O O . ILE B 1 507 ? 19.484 -13.711 2.447 1 95.44 507 ILE B O 1
ATOM 9237 N N . PHE B 1 508 ? 19.766 -12.234 4.062 1 95.31 508 PHE B N 1
ATOM 9238 C CA . PHE B 1 508 ? 20.078 -13.266 5.043 1 95.31 508 PHE B CA 1
ATOM 9239 C C . PHE B 1 508 ? 18.906 -14.227 5.207 1 95.31 508 PHE B C 1
ATOM 9241 O O . PHE B 1 508 ? 19.094 -15.445 5.18 1 95.31 508 PHE B O 1
ATOM 9248 N N . ILE B 1 509 ? 17.75 -13.766 5.289 1 94.44 509 ILE B N 1
ATOM 9249 C CA . ILE B 1 509 ? 16.562 -14.602 5.512 1 94.44 509 ILE B CA 1
ATOM 9250 C C . ILE B 1 509 ? 16.266 -15.406 4.25 1 94.44 509 ILE B C 1
ATOM 9252 O O . ILE B 1 509 ? 16.125 -16.625 4.305 1 94.44 509 ILE B O 1
ATOM 9256 N N . MET B 1 510 ? 16.234 -14.797 3.154 1 93.88 510 MET B N 1
ATOM 9257 C CA . MET B 1 510 ? 15.789 -15.438 1.917 1 93.88 510 MET B CA 1
ATOM 9258 C C . MET B 1 510 ? 16.812 -16.453 1.42 1 93.88 510 MET B C 1
ATOM 9260 O O . MET B 1 510 ? 16.453 -17.562 1.021 1 93.88 510 MET B O 1
ATOM 9264 N N . TYR B 1 511 ? 18.062 -16.109 1.503 1 92.62 511 TYR B N 1
ATOM 9265 C CA . TYR B 1 511 ? 19.062 -16.938 0.815 1 92.62 511 TYR B CA 1
ATOM 9266 C C . TYR B 1 511 ? 19.844 -17.781 1.806 1 92.62 511 TYR B C 1
ATOM 9268 O O . TYR B 1 511 ? 20.328 -18.859 1.46 1 92.62 511 TYR B O 1
ATOM 9276 N N . PHE B 1 512 ? 19.906 -17.375 3.043 1 91.19 512 PHE B N 1
ATOM 9277 C CA . PHE B 1 512 ? 20.688 -18.156 3.996 1 91.19 512 PHE B CA 1
ATOM 9278 C C . PHE B 1 512 ? 19.766 -18.953 4.922 1 91.19 512 PHE B C 1
ATOM 9280 O O . PHE B 1 512 ? 20.047 -20.109 5.238 1 91.19 512 PHE B O 1
ATOM 9287 N N . MET B 1 513 ? 18.688 -18.422 5.32 1 91.75 513 MET B N 1
ATOM 9288 C CA . MET B 1 513 ? 17.766 -19.125 6.207 1 91.75 513 MET B CA 1
ATOM 9289 C C . MET B 1 513 ? 16.875 -20.078 5.414 1 91.75 513 MET B C 1
ATOM 9291 O O . MET B 1 513 ? 16.703 -21.234 5.801 1 91.75 513 MET B O 1
ATOM 9295 N N . PHE B 1 514 ? 16.391 -19.609 4.25 1 91.75 514 PHE B N 1
ATOM 9296 C CA . PHE B 1 514 ? 15.438 -20.406 3.488 1 91.75 514 PHE B CA 1
ATOM 9297 C C . PHE B 1 514 ? 16.125 -21.078 2.303 1 91.75 514 PHE B C 1
ATOM 9299 O O . PHE B 1 514 ? 15.469 -21.75 1.499 1 91.75 514 PHE B O 1
ATOM 9306 N N . ASN B 1 515 ? 17.344 -20.859 2.096 1 90.06 515 ASN B N 1
ATOM 9307 C CA . ASN B 1 515 ? 18.219 -21.562 1.167 1 90.06 515 ASN B CA 1
ATOM 9308 C C . ASN B 1 515 ? 17.766 -21.375 -0.28 1 90.06 515 ASN B C 1
ATOM 9310 O O . ASN B 1 515 ? 17.672 -22.344 -1.039 1 90.06 515 ASN B O 1
ATOM 9314 N N . ASN B 1 516 ? 17.375 -20.219 -0.597 1 91.56 516 ASN B N 1
ATOM 9315 C CA . ASN B 1 516 ? 17.203 -19.906 -2.01 1 91.56 516 ASN B CA 1
ATOM 9316 C C . ASN B 1 516 ? 18.547 -19.906 -2.748 1 91.56 516 ASN B C 1
ATOM 9318 O O . ASN B 1 516 ? 19.578 -19.625 -2.148 1 91.56 516 ASN B O 1
ATOM 9322 N N . PRO B 1 517 ? 18.484 -20.266 -3.959 1 91.56 517 PRO B N 1
ATOM 9323 C CA . PRO B 1 517 ? 19.75 -20.406 -4.691 1 91.56 517 PRO B CA 1
ATOM 9324 C C . PRO B 1 517 ? 20.516 -19.094 -4.797 1 91.56 517 PRO B C 1
ATOM 9326 O O . PRO B 1 517 ? 19.938 -18.047 -5.117 1 91.56 517 PRO B O 1
ATOM 9329 N N . ILE B 1 518 ? 21.797 -19.156 -4.445 1 89.94 518 ILE B N 1
ATOM 9330 C CA . ILE B 1 518 ? 22.703 -18.016 -4.602 1 89.94 518 ILE B CA 1
ATOM 9331 C C . ILE B 1 518 ? 24.109 -18.516 -4.934 1 89.94 518 ILE B C 1
ATOM 9333 O O . ILE B 1 518 ? 24.531 -19.578 -4.445 1 89.94 518 ILE B O 1
ATOM 9337 N N . SER B 1 519 ? 24.734 -17.969 -5.953 1 88.5 519 SER B N 1
ATOM 9338 C CA . SER B 1 519 ? 26.125 -18.312 -6.289 1 88.5 519 SER B CA 1
ATOM 9339 C C . SER B 1 519 ? 27.094 -17.453 -5.508 1 88.5 519 SER B C 1
ATOM 9341 O O . SER B 1 519 ? 27.109 -16.219 -5.648 1 88.5 519 SER B O 1
ATOM 9343 N N . PRO B 1 520 ? 27.906 -18.016 -4.691 1 88.75 520 PRO B N 1
ATOM 9344 C CA . PRO B 1 520 ? 28.859 -17.25 -3.895 1 88.75 520 PRO B CA 1
ATOM 9345 C C . PRO B 1 520 ? 29.797 -16.406 -4.754 1 88.75 520 PRO B C 1
ATOM 9347 O O . PRO B 1 520 ? 30.188 -15.305 -4.352 1 88.75 520 PRO B O 1
ATOM 9350 N N . ASP B 1 521 ? 30.062 -16.859 -5.93 1 92.19 521 ASP B N 1
ATOM 9351 C CA . ASP B 1 521 ? 30.969 -16.141 -6.809 1 92.19 521 ASP B CA 1
ATOM 9352 C C . ASP B 1 521 ? 30.344 -14.836 -7.297 1 92.19 521 ASP B C 1
ATOM 9354 O O . ASP B 1 521 ? 31.062 -13.883 -7.609 1 92.19 521 ASP B O 1
ATOM 9358 N N . ASN B 1 522 ? 29.047 -14.805 -7.359 1 94.62 522 ASN B N 1
ATOM 9359 C CA . ASN B 1 522 ? 28.359 -13.641 -7.898 1 94.62 522 ASN B CA 1
ATOM 9360 C C . ASN B 1 522 ? 27.766 -12.773 -6.789 1 94.62 522 ASN B C 1
ATOM 9362 O O . ASN B 1 522 ? 26.969 -11.867 -7.055 1 94.62 522 ASN B O 1
ATOM 9366 N N . PHE B 1 523 ? 28.156 -12.969 -5.535 1 94.94 523 PHE B N 1
ATOM 9367 C CA . PHE B 1 523 ? 27.5 -12.328 -4.398 1 94.94 523 PHE B CA 1
ATOM 9368 C C . PHE B 1 523 ? 27.656 -10.812 -4.477 1 94.94 523 PHE B C 1
ATOM 9370 O O . PHE B 1 523 ? 26.703 -10.07 -4.23 1 94.94 523 PHE B O 1
ATOM 9377 N N . TRP B 1 524 ? 28.797 -10.352 -4.805 1 95 524 TRP B N 1
ATOM 9378 C CA . TRP B 1 524 ? 29.047 -8.914 -4.793 1 95 524 TRP B CA 1
ATOM 9379 C C . TRP B 1 524 ? 28.297 -8.219 -5.914 1 95 524 TRP B C 1
ATOM 9381 O O . TRP B 1 524 ? 27.766 -7.117 -5.73 1 95 524 TRP B O 1
ATOM 9391 N N . THR B 1 525 ? 28.297 -8.883 -7.078 1 96 525 THR B N 1
ATOM 9392 C CA . THR B 1 525 ? 27.516 -8.32 -8.172 1 96 525 THR B CA 1
ATOM 9393 C C . THR B 1 525 ? 26.031 -8.258 -7.797 1 96 525 THR B C 1
ATOM 9395 O O . THR B 1 525 ? 25.344 -7.281 -8.102 1 96 525 THR B O 1
ATOM 9398 N N . PHE B 1 526 ? 25.609 -9.328 -7.137 1 96.44 526 PHE B N 1
ATOM 9399 C CA . PHE B 1 526 ? 24.25 -9.406 -6.633 1 96.44 526 PHE B CA 1
ATOM 9400 C C . PHE B 1 526 ? 23.969 -8.281 -5.641 1 96.44 526 PHE B C 1
ATOM 9402 O O . PHE B 1 526 ? 22.984 -7.555 -5.785 1 96.44 526 PHE B O 1
ATOM 9409 N N . ALA B 1 527 ? 24.844 -8.07 -4.738 1 96.19 527 ALA B N 1
ATOM 9410 C CA . ALA B 1 527 ? 24.672 -7.07 -3.686 1 96.19 527 ALA B CA 1
ATOM 9411 C C . ALA B 1 527 ? 24.688 -5.656 -4.262 1 96.19 527 ALA B C 1
ATOM 9413 O O . ALA B 1 527 ? 23.875 -4.812 -3.867 1 96.19 527 ALA B O 1
ATOM 9414 N N . VAL B 1 528 ? 25.547 -5.41 -5.199 1 96.25 528 VAL B N 1
ATOM 9415 C CA . VAL B 1 528 ? 25.641 -4.094 -5.816 1 96.25 528 VAL B CA 1
ATOM 9416 C C . VAL B 1 528 ? 24.375 -3.797 -6.613 1 96.25 528 VAL B C 1
ATOM 9418 O O . VAL B 1 528 ? 23.875 -2.666 -6.609 1 96.25 528 VAL B O 1
ATOM 9421 N N . THR B 1 529 ? 23.891 -4.797 -7.301 1 97.19 529 THR B N 1
ATOM 9422 C CA . THR B 1 529 ? 22.656 -4.613 -8.062 1 97.19 529 THR B CA 1
ATOM 9423 C C . THR B 1 529 ? 21.5 -4.25 -7.133 1 97.19 529 THR B C 1
ATOM 9425 O O . THR B 1 529 ? 20.688 -3.375 -7.453 1 97.19 529 THR B O 1
ATOM 9428 N N . ILE B 1 530 ? 21.422 -4.91 -5.977 1 97.62 530 ILE B N 1
ATOM 9429 C CA . ILE B 1 530 ? 20.375 -4.625 -5.004 1 97.62 530 ILE B CA 1
ATOM 9430 C C . ILE B 1 530 ? 20.516 -3.186 -4.508 1 97.62 530 ILE B C 1
ATOM 9432 O O . ILE B 1 530 ? 19.516 -2.496 -4.305 1 97.62 530 ILE B O 1
ATOM 9436 N N . MET B 1 531 ? 21.719 -2.734 -4.379 1 97.69 531 MET B N 1
ATOM 9437 C CA . MET B 1 531 ? 21.969 -1.362 -3.943 1 97.69 531 MET B CA 1
ATOM 9438 C C . MET B 1 531 ? 21.484 -0.365 -4.992 1 97.69 531 MET B C 1
ATOM 9440 O O . MET B 1 531 ? 20.875 0.648 -4.656 1 97.69 531 MET B O 1
ATOM 9444 N N . ILE B 1 532 ? 21.766 -0.664 -6.242 1 98.06 532 ILE B N 1
ATOM 9445 C CA . ILE B 1 532 ? 21.359 0.223 -7.328 1 98.06 532 ILE B CA 1
ATOM 9446 C C . ILE B 1 532 ? 19.828 0.306 -7.387 1 98.06 532 ILE B C 1
ATOM 9448 O O . ILE B 1 532 ? 19.266 1.387 -7.578 1 98.06 532 ILE B O 1
ATOM 9452 N N . ILE B 1 533 ? 19.203 -0.808 -7.18 1 97.75 533 ILE B N 1
ATOM 9453 C CA . ILE B 1 533 ? 17.75 -0.846 -7.184 1 97.75 533 ILE B CA 1
ATOM 9454 C C . ILE B 1 533 ? 17.203 -0.005 -6.027 1 97.75 533 ILE B C 1
ATOM 9456 O O . ILE B 1 533 ? 16.203 0.702 -6.18 1 97.75 533 ILE B O 1
ATOM 9460 N N . GLY B 1 534 ? 17.859 -0.15 -4.914 1 97.75 534 GLY B N 1
ATOM 9461 C CA . GLY B 1 534 ? 17.469 0.679 -3.779 1 97.75 534 GLY B CA 1
ATOM 9462 C C . GLY B 1 534 ? 17.547 2.164 -4.078 1 97.75 534 GLY B C 1
ATOM 9463 O O . GLY B 1 534 ? 16.656 2.924 -3.695 1 97.75 534 GLY B O 1
ATOM 9464 N N . TYR B 1 535 ? 18.578 2.572 -4.793 1 97.94 535 TYR B N 1
ATOM 9465 C CA . TYR B 1 535 ? 18.719 3.971 -5.18 1 97.94 535 TYR B CA 1
ATOM 9466 C C . TYR B 1 535 ? 17.609 4.391 -6.129 1 97.94 535 TYR B C 1
ATOM 9468 O O . TYR B 1 535 ? 17.094 5.512 -6.047 1 97.94 535 TYR B O 1
ATOM 9476 N N . GLN B 1 536 ? 17.281 3.496 -7.066 1 97.75 536 GLN B N 1
ATOM 9477 C CA . GLN B 1 536 ? 16.141 3.781 -7.941 1 97.75 536 GLN B CA 1
ATOM 9478 C C . GLN B 1 536 ? 14.883 4.062 -7.133 1 97.75 536 GLN B C 1
ATOM 9480 O O . GLN B 1 536 ? 14.172 5.027 -7.41 1 97.75 536 GLN B O 1
ATOM 9485 N N . GLY B 1 537 ? 14.68 3.193 -6.156 1 96.81 537 GLY B N 1
ATOM 9486 C CA . GLY B 1 537 ? 13.516 3.379 -5.305 1 96.81 537 GLY B CA 1
ATOM 9487 C C . GLY B 1 537 ? 13.531 4.699 -4.555 1 96.81 537 GLY B C 1
ATOM 9488 O O . GLY B 1 537 ? 12.508 5.371 -4.449 1 96.81 537 GLY B O 1
ATOM 9489 N N . MET B 1 538 ? 14.672 5.094 -4.051 1 96.75 538 MET B N 1
ATOM 9490 C CA . MET B 1 538 ? 14.805 6.34 -3.305 1 96.75 538 MET B CA 1
ATOM 9491 C C . MET B 1 538 ? 14.469 7.539 -4.188 1 96.75 538 MET B C 1
ATOM 9493 O O . MET B 1 538 ? 13.68 8.398 -3.795 1 96.75 538 MET B O 1
ATOM 9497 N N . PHE B 1 539 ? 15 7.559 -5.367 1 96.31 539 PHE B N 1
ATOM 9498 C CA . PHE B 1 539 ? 14.766 8.68 -6.27 1 96.31 539 PHE B CA 1
ATOM 9499 C C . PHE B 1 539 ? 13.312 8.688 -6.746 1 96.31 539 PHE B C 1
ATOM 9501 O O . PHE B 1 539 ? 12.711 9.75 -6.902 1 96.31 539 PHE B O 1
ATOM 9508 N N . ALA B 1 540 ? 12.789 7.508 -6.996 1 95.88 540 ALA B N 1
ATOM 9509 C CA . ALA B 1 540 ? 11.375 7.434 -7.367 1 95.88 540 ALA B CA 1
ATOM 9510 C C . ALA B 1 540 ? 10.484 7.988 -6.262 1 95.88 540 ALA B C 1
ATOM 9512 O O . ALA B 1 540 ? 9.492 8.664 -6.539 1 95.88 540 ALA B O 1
ATOM 9513 N N . GLY B 1 541 ? 10.812 7.645 -5.035 1 94.44 541 GLY B N 1
ATOM 9514 C CA . GLY B 1 541 ? 10.062 8.164 -3.904 1 94.44 541 GLY B CA 1
ATOM 9515 C C . GLY B 1 541 ? 10.109 9.68 -3.805 1 94.44 541 GLY B C 1
ATOM 9516 O O . GLY B 1 541 ? 9.102 10.32 -3.51 1 94.44 541 GLY B O 1
ATOM 9517 N N . ILE B 1 542 ? 11.273 10.242 -4.035 1 92.88 542 ILE B N 1
ATOM 9518 C CA . ILE B 1 542 ? 11.43 11.695 -4.004 1 92.88 542 ILE B CA 1
ATOM 9519 C C . ILE B 1 542 ? 10.586 12.328 -5.102 1 92.88 542 ILE B C 1
ATOM 9521 O O . ILE B 1 542 ? 9.961 13.367 -4.891 1 92.88 542 ILE B O 1
ATOM 9525 N N . LEU B 1 543 ? 10.508 11.711 -6.258 1 92.31 543 LEU B N 1
ATOM 9526 C CA . LEU B 1 543 ? 9.688 12.211 -7.355 1 92.31 543 LEU B CA 1
ATOM 9527 C C . LEU B 1 543 ? 8.203 12.172 -6.988 1 92.31 543 LEU B C 1
ATOM 9529 O O . LEU B 1 543 ? 7.465 13.109 -7.289 1 92.31 543 LEU B O 1
ATOM 9533 N N . VAL B 1 544 ? 7.766 11.086 -6.352 1 92.5 544 VAL B N 1
ATOM 9534 C CA . VAL B 1 544 ? 6.375 10.953 -5.926 1 92.5 544 VAL B CA 1
ATOM 9535 C C . VAL B 1 544 ? 6.035 12.062 -4.93 1 92.5 544 VAL B C 1
ATOM 9537 O O . VAL B 1 544 ? 4.973 12.68 -5.027 1 92.5 544 VAL B O 1
ATOM 9540 N N . ALA B 1 545 ? 6.934 12.305 -3.988 1 89.06 545 ALA B N 1
ATOM 9541 C CA . ALA B 1 545 ? 6.715 13.352 -2.99 1 89.06 545 ALA B CA 1
ATOM 9542 C C . ALA B 1 545 ? 6.641 14.727 -3.645 1 89.06 545 ALA B C 1
ATOM 9544 O O . ALA B 1 545 ? 5.863 15.586 -3.217 1 89.06 545 ALA B O 1
ATOM 9545 N N . ALA B 1 546 ? 7.438 14.914 -4.68 1 85 546 ALA B N 1
ATOM 9546 C CA . ALA B 1 546 ? 7.496 16.203 -5.352 1 85 546 ALA B CA 1
ATOM 9547 C C . ALA B 1 546 ? 6.199 16.5 -6.102 1 85 546 ALA B C 1
ATOM 9549 O O . ALA B 1 546 ? 5.75 17.641 -6.16 1 85 546 ALA B O 1
ATOM 9550 N N . VAL B 1 547 ? 5.543 15.477 -6.559 1 85.25 547 VAL B N 1
ATOM 9551 C CA . VAL B 1 547 ? 4.363 15.68 -7.395 1 85.25 547 VAL B CA 1
ATOM 9552 C C . VAL B 1 547 ? 3.105 15.625 -6.531 1 85.25 547 VAL B C 1
ATOM 9554 O O . VAL B 1 547 ? 2.055 16.141 -6.918 1 85.25 547 VAL B O 1
ATOM 9557 N N . SER B 1 548 ? 3.205 15 -5.387 1 85.31 548 SER B N 1
ATOM 9558 C CA . SER B 1 548 ? 2.027 14.805 -4.547 1 85.31 548 SER B CA 1
ATOM 9559 C C . SER B 1 548 ? 1.706 16.062 -3.74 1 85.31 548 SER B C 1
ATOM 9561 O O . SER B 1 548 ? 2.609 16.719 -3.225 1 85.31 548 SER B O 1
ATOM 9563 N N . LYS B 1 549 ? 0.432 16.359 -3.617 1 77.12 549 LYS B N 1
ATOM 9564 C CA . LYS B 1 549 ? -0.036 17.5 -2.83 1 77.12 549 LYS B CA 1
ATOM 9565 C C . LYS B 1 549 ? -0.216 17.109 -1.364 1 77.12 549 LYS B C 1
ATOM 9567 O O . LYS B 1 549 ? -0.062 17.953 -0.475 1 77.12 549 LYS B O 1
ATOM 9572 N N . ASN B 1 550 ? -0.611 15.922 -1.169 1 77.69 550 ASN B N 1
ATOM 9573 C CA . ASN B 1 550 ? -0.834 15.422 0.185 1 77.69 550 ASN B CA 1
ATOM 9574 C C . ASN B 1 550 ? -0.447 13.953 0.315 1 77.69 550 ASN B C 1
ATOM 9576 O O . ASN B 1 550 ? -0.04 13.328 -0.663 1 77.69 550 ASN B O 1
ATOM 9580 N N . TYR B 1 551 ? -0.498 13.492 1.498 1 79.38 551 TYR B N 1
ATOM 9581 C CA . TYR B 1 551 ? -0.098 12.117 1.798 1 79.38 551 TYR B CA 1
ATOM 9582 C C . TYR B 1 551 ? -1.018 11.117 1.107 1 79.38 551 TYR B C 1
ATOM 9584 O O . TYR B 1 551 ? -0.574 10.055 0.681 1 79.38 551 TYR B O 1
ATOM 9592 N N . THR B 1 552 ? -2.229 11.469 0.954 1 75.81 552 THR B N 1
ATOM 9593 C CA . THR B 1 552 ? -3.193 10.555 0.358 1 75.81 552 THR B CA 1
ATOM 9594 C C . THR B 1 552 ? -2.873 10.312 -1.114 1 75.81 552 THR B C 1
ATOM 9596 O O . THR B 1 552 ? -2.9 9.172 -1.582 1 75.81 552 THR B O 1
ATOM 9599 N N . MET B 1 553 ? -2.533 11.375 -1.741 1 81.88 553 MET B N 1
ATOM 9600 C CA . MET B 1 553 ? -2.168 11.242 -3.148 1 81.88 553 MET B CA 1
ATOM 9601 C C . MET B 1 553 ? -0.911 10.391 -3.309 1 81.88 553 MET B C 1
ATOM 9603 O O . MET B 1 553 ? -0.844 9.531 -4.188 1 81.88 553 MET B O 1
ATOM 9607 N N . ALA B 1 554 ? 0.052 10.68 -2.447 1 86.94 554 ALA B N 1
ATOM 9608 C CA . ALA B 1 554 ? 1.298 9.914 -2.508 1 86.94 554 ALA B CA 1
ATOM 9609 C C . ALA B 1 554 ? 1.047 8.43 -2.262 1 86.94 554 ALA B C 1
ATOM 9611 O O . ALA B 1 554 ? 1.63 7.578 -2.934 1 86.94 554 ALA B O 1
ATOM 9612 N N . THR B 1 555 ? 0.196 8.117 -1.355 1 81.25 555 THR B N 1
ATOM 9613 C CA . THR B 1 555 ? -0.117 6.727 -1.028 1 81.25 555 THR B CA 1
ATOM 9614 C C . THR B 1 555 ? -0.794 6.031 -2.207 1 81.25 555 THR B C 1
ATOM 9616 O O . THR B 1 555 ? -0.494 4.875 -2.51 1 81.25 555 THR B O 1
ATOM 9619 N N . HIS B 1 556 ? -1.668 6.715 -2.871 1 80.31 556 HIS B N 1
ATOM 9620 C CA . HIS B 1 556 ? -2.354 6.133 -4.02 1 80.31 556 HIS B CA 1
ATOM 9621 C C . HIS B 1 556 ? -1.386 5.895 -5.176 1 80.31 556 HIS B C 1
ATOM 9623 O O . HIS B 1 556 ? -1.479 4.879 -5.867 1 80.31 556 HIS B O 1
ATOM 9629 N N . ILE B 1 557 ? -0.472 6.801 -5.34 1 86.75 557 ILE B N 1
ATOM 9630 C CA . ILE B 1 557 ? 0.514 6.633 -6.402 1 86.75 557 ILE B CA 1
ATOM 9631 C C . ILE B 1 557 ? 1.421 5.445 -6.082 1 86.75 557 ILE B C 1
ATOM 9633 O O . ILE B 1 557 ? 1.687 4.609 -6.949 1 86.75 557 ILE B O 1
ATOM 9637 N N . ASN B 1 558 ? 1.849 5.387 -4.863 1 86.25 558 ASN B N 1
ATOM 9638 C CA . ASN B 1 558 ? 2.701 4.281 -4.445 1 86.25 558 ASN B CA 1
ATOM 9639 C C . ASN B 1 558 ? 1.984 2.939 -4.574 1 86.25 558 ASN B C 1
ATOM 9641 O O . ASN B 1 558 ? 2.562 1.964 -5.055 1 86.25 558 ASN B O 1
ATOM 9645 N N . MET B 1 559 ? 0.75 2.895 -4.168 1 79.94 559 MET B N 1
ATOM 9646 C CA . MET B 1 559 ? -0.022 1.659 -4.254 1 79.94 559 MET B CA 1
ATOM 9647 C C . MET B 1 559 ? -0.26 1.266 -5.711 1 79.94 559 MET B C 1
ATOM 9649 O O . MET B 1 559 ? -0.104 0.1 -6.074 1 79.94 559 MET B O 1
ATOM 9653 N N . GLY B 1 560 ? -0.657 2.264 -6.48 1 82.12 560 GLY B N 1
ATOM 9654 C CA . GLY B 1 560 ? -0.911 1.996 -7.887 1 82.12 560 GLY B CA 1
ATOM 9655 C C . GLY B 1 560 ? 0.311 1.487 -8.625 1 82.12 560 GLY B C 1
ATOM 9656 O O . GLY B 1 560 ? 0.232 0.5 -9.367 1 82.12 560 GLY B O 1
ATOM 9657 N N . THR B 1 561 ? 1.424 2.066 -8.367 1 86.5 561 THR B N 1
ATOM 9658 C CA . THR B 1 561 ? 2.645 1.653 -9.055 1 86.5 561 THR B CA 1
ATOM 9659 C C . THR B 1 561 ? 3.123 0.299 -8.539 1 86.5 561 THR B C 1
ATOM 9661 O O . THR B 1 561 ? 3.654 -0.51 -9.297 1 86.5 561 THR B O 1
ATOM 9664 N N . ASN B 1 562 ? 2.953 0.062 -7.27 1 85.06 562 ASN B N 1
ATOM 9665 C CA . ASN B 1 562 ? 3.363 -1.215 -6.695 1 85.06 562 ASN B CA 1
ATOM 9666 C C . ASN B 1 562 ? 2.596 -2.379 -7.312 1 85.06 562 ASN B C 1
ATOM 9668 O O . ASN B 1 562 ? 3.193 -3.377 -7.719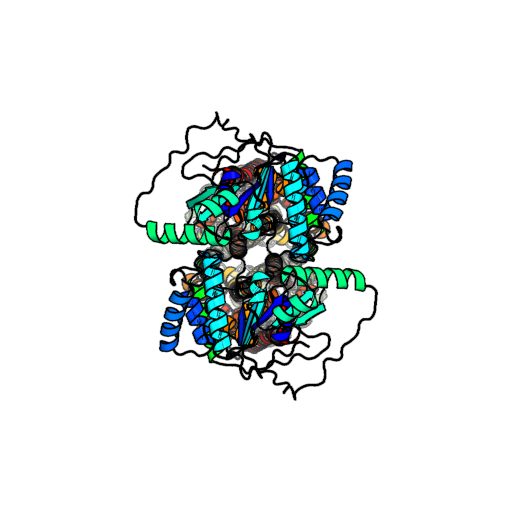 1 85.06 562 ASN B O 1
ATOM 9672 N N . VAL B 1 563 ? 1.331 -2.24 -7.418 1 78.62 563 VAL B N 1
ATOM 9673 C CA . VAL B 1 563 ? 0.504 -3.314 -7.957 1 78.62 563 VAL B CA 1
ATOM 9674 C C . VAL B 1 563 ? 0.812 -3.506 -9.438 1 78.62 563 VAL B C 1
ATOM 9676 O O . VAL B 1 563 ? 0.954 -4.637 -9.914 1 78.62 563 VAL B O 1
ATOM 9679 N N . LEU B 1 564 ? 0.974 -2.434 -10.156 1 81.69 564 LEU B N 1
ATOM 9680 C CA . LEU B 1 564 ? 1.249 -2.504 -11.586 1 81.69 564 LEU B CA 1
ATOM 9681 C C . LEU B 1 564 ? 2.59 -3.184 -11.852 1 81.69 564 LEU B C 1
ATOM 9683 O O . LEU B 1 564 ? 2.672 -4.109 -12.656 1 81.69 564 LEU B O 1
ATOM 9687 N N . PHE B 1 565 ? 3.537 -2.766 -11.047 1 84.5 565 PHE B N 1
ATOM 9688 C CA . PHE B 1 565 ? 4.867 -3.32 -11.281 1 84.5 565 PHE B CA 1
ATOM 9689 C C . PHE B 1 565 ? 4.938 -4.766 -10.797 1 84.5 565 PHE B C 1
ATOM 9691 O O . PHE B 1 565 ? 5.625 -5.594 -11.406 1 84.5 565 PHE B O 1
ATOM 9698 N N . SER B 1 566 ? 4.238 -5.082 -9.742 1 82.38 566 SER B N 1
ATOM 9699 C CA . SER B 1 566 ? 4.25 -6.445 -9.227 1 82.38 566 SER B CA 1
ATOM 9700 C C . SER B 1 566 ? 3.609 -7.418 -10.219 1 82.38 566 SER B C 1
ATOM 9702 O O . SER B 1 566 ? 4.059 -8.555 -10.352 1 82.38 566 SER B O 1
ATOM 9704 N N . CYS B 1 567 ? 2.623 -6.953 -10.906 1 81.19 567 CYS B N 1
ATOM 9705 C CA . CYS B 1 567 ? 1.95 -7.797 -11.883 1 81.19 567 CYS B CA 1
ATOM 9706 C C . CYS B 1 567 ? 2.766 -7.895 -13.172 1 81.19 567 CYS B C 1
ATOM 9708 O O . CYS B 1 567 ? 2.848 -8.961 -13.781 1 81.19 567 CYS B O 1
ATOM 9710 N N . LEU B 1 568 ? 3.432 -6.832 -13.469 1 84.62 568 LEU B N 1
ATOM 9711 C CA . LEU B 1 568 ? 4.07 -6.766 -14.781 1 84.62 568 LEU B CA 1
ATOM 9712 C C . LEU B 1 568 ? 5.48 -7.34 -14.727 1 84.62 568 LEU B C 1
ATOM 9714 O O . LEU B 1 568 ? 6.078 -7.633 -15.766 1 84.62 568 LEU B O 1
ATOM 9718 N N . CYS B 1 569 ? 5.992 -7.566 -13.555 1 82.19 569 CYS B N 1
ATOM 9719 C CA . CYS B 1 569 ? 7.352 -8.086 -13.469 1 82.19 569 CYS B CA 1
ATOM 9720 C C . CYS B 1 569 ? 7.371 -9.602 -13.656 1 82.19 569 CYS B C 1
ATOM 9722 O O . CYS B 1 569 ? 8.438 -10.203 -13.781 1 82.19 569 CYS B O 1
ATOM 9724 N N . GLY B 1 570 ? 6.277 -10.242 -13.758 1 75.88 570 GLY B N 1
ATOM 9725 C CA . GLY B 1 570 ? 6.223 -11.672 -14.031 1 75.88 570 GLY B CA 1
ATOM 9726 C C . GLY B 1 570 ? 6.488 -12.523 -12.805 1 75.88 570 GLY B C 1
ATOM 9727 O O . GLY B 1 570 ? 6.938 -13.664 -12.922 1 75.88 570 GLY B O 1
ATOM 9728 N N . LEU B 1 571 ? 6.316 -11.945 -11.625 1 75.31 571 LEU B N 1
ATOM 9729 C CA . LEU B 1 571 ? 6.543 -12.672 -10.383 1 75.31 571 LEU B CA 1
ATOM 9730 C C . LEU B 1 571 ? 5.449 -13.711 -10.148 1 75.31 571 LEU B C 1
ATOM 9732 O O . LEU B 1 571 ? 5.734 -14.82 -9.703 1 75.31 571 LEU B O 1
ATOM 9736 N N . ILE B 1 572 ? 4.309 -13.367 -10.539 1 75.31 572 ILE B N 1
ATOM 9737 C CA . ILE B 1 572 ? 3.162 -14.219 -10.234 1 75.31 572 ILE B CA 1
ATOM 9738 C C . ILE B 1 572 ? 2.971 -15.242 -11.352 1 75.31 572 ILE B C 1
ATOM 9740 O O . ILE B 1 572 ? 2.715 -16.422 -11.078 1 75.31 572 ILE B O 1
ATOM 9744 N N . TRP B 1 573 ? 3.186 -14.789 -12.547 1 84.44 573 TRP B N 1
ATOM 9745 C CA . TRP B 1 573 ? 2.955 -15.609 -13.734 1 84.44 573 TRP B CA 1
ATOM 9746 C C . TRP B 1 573 ? 3.895 -15.203 -14.859 1 84.44 573 TRP B C 1
ATOM 9748 O O . TRP B 1 573 ? 4.23 -14.023 -15.008 1 84.44 573 TRP B O 1
ATOM 9758 N N . PRO B 1 574 ? 4.32 -16.203 -15.594 1 86.25 574 PRO B N 1
ATOM 9759 C CA . PRO B 1 574 ? 5.246 -15.891 -16.688 1 86.25 574 PRO B CA 1
ATOM 9760 C C . PRO B 1 574 ? 4.66 -14.898 -17.688 1 86.25 574 PRO B C 1
ATOM 9762 O O . PRO B 1 574 ? 3.486 -15.016 -18.062 1 86.25 574 PRO B O 1
ATOM 9765 N N . MET B 1 575 ? 5.465 -14.039 -18.156 1 86 575 MET B N 1
ATOM 9766 C CA . MET B 1 575 ? 5.031 -12.969 -19.047 1 86 575 MET B CA 1
ATOM 9767 C C . MET B 1 575 ? 4.766 -13.492 -20.453 1 86 575 MET B C 1
ATOM 9769 O O . MET B 1 575 ? 4.152 -12.812 -21.281 1 86 575 MET B O 1
ATOM 9773 N N . GLU B 1 576 ? 5.145 -14.695 -20.688 1 83.31 576 GLU B N 1
ATOM 9774 C CA . GLU B 1 576 ? 4.902 -15.297 -22 1 83.31 576 GLU B CA 1
ATOM 9775 C C . GLU B 1 576 ? 3.41 -15.438 -22.281 1 83.31 576 GLU B C 1
ATOM 9777 O O . GLU B 1 576 ? 2.992 -15.516 -23.438 1 83.31 576 GLU B O 1
ATOM 9782 N N . SER B 1 577 ? 2.639 -15.414 -21.141 1 83.62 577 SER B N 1
ATOM 9783 C CA . SER B 1 577 ? 1.195 -15.57 -21.281 1 83.62 577 SER B CA 1
ATOM 9784 C C . SER B 1 577 ? 0.5 -14.211 -21.359 1 83.62 577 SER B C 1
ATOM 9786 O O . SER B 1 577 ? -0.69 -14.133 -21.672 1 83.62 577 SER B O 1
ATOM 9788 N N . ALA B 1 578 ? 1.261 -13.219 -21.172 1 85.75 578 ALA B N 1
ATOM 9789 C CA . ALA B 1 578 ? 0.655 -11.891 -21.078 1 85.75 578 ALA B CA 1
ATOM 9790 C C . ALA B 1 578 ? 0.348 -11.32 -22.453 1 85.75 578 ALA B C 1
ATOM 9792 O O . ALA B 1 578 ? 0.873 -11.805 -23.469 1 85.75 578 ALA B O 1
ATOM 9793 N N . HIS B 1 579 ? -0.605 -10.352 -22.5 1 85.25 579 HIS B N 1
ATOM 9794 C CA . HIS B 1 579 ? -0.918 -9.617 -23.734 1 85.25 579 HIS B CA 1
ATOM 9795 C C . HIS B 1 579 ? 0.334 -8.992 -24.328 1 85.25 579 HIS B C 1
ATOM 9797 O O . HIS B 1 579 ? 1.207 -8.516 -23.609 1 85.25 579 HIS B O 1
ATOM 9803 N N . PRO B 1 580 ? 0.453 -9 -25.656 1 83.69 580 PRO B N 1
ATOM 9804 C CA . PRO B 1 580 ? 1.668 -8.523 -26.312 1 83.69 580 PRO B CA 1
ATOM 9805 C C . PRO B 1 580 ? 2.031 -7.094 -25.922 1 83.69 580 PRO B C 1
ATOM 9807 O O . PRO B 1 580 ? 3.215 -6.766 -25.812 1 83.69 580 PRO B O 1
ATOM 9810 N N . VAL B 1 581 ? 1.076 -6.289 -25.672 1 85.19 581 VAL B N 1
ATOM 9811 C CA . VAL B 1 581 ? 1.344 -4.906 -25.281 1 85.19 581 VAL B CA 1
ATOM 9812 C C . VAL B 1 581 ? 2.012 -4.871 -23.906 1 85.19 581 VAL B C 1
ATOM 9814 O O . VAL B 1 581 ? 2.982 -4.137 -23.703 1 85.19 581 VAL B O 1
ATOM 9817 N N . LEU B 1 582 ? 1.517 -5.664 -23.031 1 86.81 582 LEU B N 1
ATOM 9818 C CA . LEU B 1 582 ? 2.072 -5.684 -21.672 1 86.81 582 LEU B CA 1
ATOM 9819 C C . LEU B 1 582 ? 3.43 -6.379 -21.656 1 86.81 582 LEU B C 1
ATOM 9821 O O . LEU B 1 582 ? 4.301 -6.023 -20.859 1 86.81 582 LEU B O 1
ATOM 9825 N N . LYS B 1 583 ? 3.598 -7.297 -22.578 1 85.81 583 LYS B N 1
ATOM 9826 C CA . LYS B 1 583 ? 4.895 -7.949 -22.719 1 85.81 583 LYS B CA 1
ATOM 9827 C C . LYS B 1 583 ? 5.965 -6.957 -23.156 1 85.81 583 LYS B C 1
ATOM 9829 O O . LYS B 1 583 ? 7.102 -7.008 -22.688 1 85.81 583 LYS B O 1
ATOM 9834 N N . ALA B 1 584 ? 5.527 -6.094 -24.047 1 86 584 ALA B N 1
ATOM 9835 C CA . ALA B 1 584 ? 6.453 -5.062 -24.5 1 86 584 ALA B CA 1
ATOM 9836 C C . ALA B 1 584 ? 6.82 -4.105 -23.375 1 86 584 ALA B C 1
ATOM 9838 O O . ALA B 1 584 ? 7.969 -3.682 -23.25 1 86 584 ALA B O 1
ATOM 9839 N N . PHE B 1 585 ? 5.902 -3.895 -22.516 1 85.94 585 PHE B N 1
ATOM 9840 C CA . PHE B 1 585 ? 6.133 -3.008 -21.391 1 85.94 585 PHE B CA 1
ATOM 9841 C C . PHE B 1 585 ? 7.039 -3.672 -20.359 1 85.94 585 PHE B C 1
ATOM 9843 O O . PHE B 1 585 ? 7.855 -3.004 -19.719 1 85.94 585 PHE B O 1
ATOM 9850 N N . ASN B 1 586 ? 6.852 -4.891 -20.234 1 85.94 586 ASN B N 1
ATOM 9851 C CA . ASN B 1 586 ? 7.656 -5.664 -19.297 1 85.94 586 ASN B CA 1
ATOM 9852 C C . ASN B 1 586 ? 9.148 -5.547 -19.609 1 85.94 586 ASN B C 1
ATOM 9854 O O . ASN B 1 586 ? 9.969 -5.465 -18.688 1 85.94 586 ASN B O 1
ATOM 9858 N N . ARG B 1 587 ? 9.477 -5.406 -20.891 1 85.19 587 ARG B N 1
ATOM 9859 C CA . ARG B 1 587 ? 10.867 -5.406 -21.312 1 85.19 587 ARG B CA 1
ATOM 9860 C C . ARG B 1 587 ? 11.555 -4.09 -20.953 1 85.19 587 ARG B C 1
ATOM 9862 O O . ARG B 1 587 ? 12.781 -4.023 -20.859 1 85.19 587 ARG B O 1
ATOM 9869 N N . PHE B 1 588 ? 10.734 -3.174 -20.578 1 88.69 588 PHE B N 1
ATOM 9870 C CA . PHE B 1 588 ? 11.32 -1.858 -20.344 1 88.69 588 PHE B CA 1
ATOM 9871 C C . PHE B 1 588 ? 11.172 -1.453 -18.891 1 88.69 588 PHE B C 1
ATOM 9873 O O . PHE B 1 588 ? 11.75 -0.453 -18.453 1 88.69 588 PHE B O 1
ATOM 9880 N N . LEU B 1 589 ? 10.547 -2.229 -18.156 1 91.38 589 LEU B N 1
ATOM 9881 C CA . LEU B 1 589 ? 10.289 -1.854 -16.781 1 91.38 589 LEU B CA 1
ATOM 9882 C C . LEU B 1 589 ? 11.531 -2.088 -15.914 1 91.38 589 LEU B C 1
ATOM 9884 O O . LEU B 1 589 ? 12.203 -3.107 -16.047 1 91.38 589 LEU B O 1
ATOM 9888 N N . PRO B 1 590 ? 11.852 -1.157 -15.086 1 92.5 590 PRO B N 1
ATOM 9889 C CA . PRO B 1 590 ? 13.062 -1.272 -14.266 1 92.5 590 PRO B CA 1
ATOM 9890 C C . PRO B 1 590 ? 13.055 -2.51 -13.375 1 92.5 590 PRO B C 1
ATOM 9892 O O . PRO B 1 590 ? 14.07 -3.197 -13.25 1 92.5 590 PRO B O 1
ATOM 9895 N N . ILE B 1 591 ? 11.922 -2.84 -12.836 1 93.31 591 ILE B N 1
ATOM 9896 C CA . ILE B 1 591 ? 11.844 -3.953 -11.898 1 93.31 591 ILE B CA 1
ATOM 9897 C C . ILE B 1 591 ? 11.984 -5.273 -12.648 1 93.31 591 ILE B C 1
ATOM 9899 O O . ILE B 1 591 ? 12.594 -6.219 -12.148 1 93.31 591 ILE B O 1
ATOM 9903 N N . SER B 1 592 ? 11.391 -5.312 -13.836 1 92.56 592 SER B N 1
ATOM 9904 C CA . SER B 1 592 ? 11.492 -6.523 -14.648 1 92.56 592 SER B CA 1
ATOM 9905 C C . SER B 1 592 ? 12.938 -6.793 -15.047 1 92.56 592 SER B C 1
ATOM 9907 O O . SER B 1 592 ? 13.414 -7.926 -14.961 1 92.56 592 SER B O 1
ATOM 9909 N N . ILE B 1 593 ? 13.609 -5.781 -15.461 1 94.62 593 ILE B N 1
ATOM 9910 C CA . ILE B 1 593 ? 15 -5.891 -15.875 1 94.62 593 ILE B CA 1
ATOM 9911 C C . ILE B 1 593 ? 15.859 -6.32 -14.695 1 94.62 593 ILE B C 1
ATOM 9913 O O . ILE B 1 593 ? 16.688 -7.223 -14.82 1 94.62 593 ILE B O 1
ATOM 9917 N N . ALA B 1 594 ? 15.617 -5.711 -13.594 1 95.56 594 ALA B N 1
ATOM 9918 C CA . ALA B 1 594 ? 16.391 -6.027 -12.391 1 95.56 594 ALA B CA 1
ATOM 9919 C C . ALA B 1 594 ? 16.109 -7.453 -11.922 1 95.56 594 ALA B C 1
ATOM 9921 O O . ALA B 1 594 ? 17.031 -8.172 -11.523 1 95.56 594 ALA B O 1
ATOM 9922 N N . SER B 1 595 ? 14.867 -7.852 -11.945 1 93.75 595 SER B N 1
ATOM 9923 C CA . SER B 1 595 ? 14.492 -9.195 -11.523 1 93.75 595 SER B CA 1
ATOM 9924 C C . SER B 1 595 ? 15.148 -10.258 -12.406 1 93.75 595 SER B C 1
ATOM 9926 O O . SER B 1 595 ? 15.648 -11.266 -11.914 1 93.75 595 SER B O 1
ATOM 9928 N N . GLU B 1 596 ? 15.125 -10 -13.688 1 92.31 596 GLU B N 1
ATOM 9929 C CA . GLU B 1 596 ? 15.766 -10.922 -14.617 1 92.31 596 GLU B CA 1
ATOM 9930 C C . GLU B 1 596 ? 17.266 -11 -14.383 1 92.31 596 GLU B C 1
ATOM 9932 O O . GLU B 1 596 ? 17.859 -12.078 -14.43 1 92.31 596 GLU B O 1
ATOM 9937 N N . THR B 1 597 ? 17.875 -9.891 -14.141 1 95.25 597 THR B N 1
ATOM 9938 C CA . THR B 1 597 ? 19.312 -9.844 -13.898 1 95.25 597 THR B CA 1
ATOM 9939 C C . THR B 1 597 ? 19.688 -10.602 -12.625 1 95.25 597 THR B C 1
ATOM 9941 O O . THR B 1 597 ? 20.625 -11.383 -12.617 1 95.25 597 THR B O 1
ATOM 9944 N N . ILE B 1 598 ? 18.922 -10.391 -11.617 1 95.31 598 ILE B N 1
ATOM 9945 C CA . ILE B 1 598 ? 19.156 -11.094 -10.359 1 95.31 598 ILE B CA 1
ATOM 9946 C C . ILE B 1 598 ? 18.922 -12.594 -10.555 1 95.31 598 ILE B C 1
ATOM 9948 O O . ILE B 1 598 ? 19.656 -13.414 -10 1 95.31 598 ILE B O 1
ATOM 9952 N N . GLY B 1 599 ? 17.891 -12.914 -11.305 1 92.69 599 GLY B N 1
ATOM 9953 C CA . GLY B 1 599 ? 17.656 -14.312 -11.625 1 92.69 599 GLY B CA 1
ATOM 9954 C C . GLY B 1 599 ? 18.812 -14.969 -12.352 1 92.69 599 GLY B C 1
ATOM 9955 O O . GLY B 1 599 ? 19.188 -16.094 -12.039 1 92.69 599 GLY B O 1
ATOM 9956 N N . ASN B 1 600 ? 19.406 -14.25 -13.281 1 92.06 600 ASN B N 1
ATOM 9957 C CA . ASN B 1 600 ? 20.547 -14.766 -14.016 1 92.06 600 ASN B CA 1
ATOM 9958 C C . ASN B 1 600 ? 21.766 -14.953 -13.109 1 92.06 600 ASN B C 1
ATOM 9960 O O . ASN B 1 600 ? 22.516 -15.914 -13.266 1 92.06 600 ASN B O 1
ATOM 9964 N N . LEU B 1 601 ? 21.891 -14.094 -12.18 1 93.94 601 LEU B N 1
ATOM 9965 C CA . LEU B 1 601 ? 23.031 -14.133 -11.266 1 93.94 601 LEU B CA 1
ATOM 9966 C C . LEU B 1 601 ? 22.859 -15.258 -10.242 1 93.94 601 LEU B C 1
ATOM 9968 O O . LEU B 1 601 ? 23.844 -15.883 -9.836 1 93.94 601 LEU B O 1
ATOM 9972 N N . THR B 1 602 ? 21.641 -15.562 -9.828 1 93.12 602 THR B N 1
ATOM 9973 C CA . THR B 1 602 ? 21.422 -16.469 -8.711 1 93.12 602 THR B CA 1
ATOM 9974 C C . THR B 1 602 ? 20.969 -17.844 -9.203 1 93.12 602 THR B C 1
ATOM 9976 O O . THR B 1 602 ? 21.625 -18.844 -8.93 1 93.12 602 THR B O 1
ATOM 9979 N N . LEU B 1 603 ? 19.922 -17.875 -10.023 1 90.94 603 LEU B N 1
ATOM 9980 C CA . LEU B 1 603 ? 19.328 -19.141 -10.461 1 90.94 603 LEU B CA 1
ATOM 9981 C C . LEU B 1 603 ? 20.219 -19.844 -11.477 1 90.94 603 LEU B C 1
ATOM 9983 O O . LEU B 1 603 ? 20.422 -21.047 -11.406 1 90.94 603 LEU B O 1
ATOM 9987 N N . LYS B 1 604 ? 20.766 -19.047 -12.359 1 88.5 604 LYS B N 1
ATOM 9988 C CA . LYS B 1 604 ? 21.594 -19.625 -13.414 1 88.5 604 LYS B CA 1
ATOM 9989 C C . LYS B 1 604 ? 23.062 -19.562 -13.055 1 88.5 604 LYS B C 1
ATOM 9991 O O . LYS B 1 604 ? 23.891 -20.281 -13.633 1 88.5 604 LYS B O 1
ATOM 9996 N N . GLY B 1 605 ? 23.406 -18.688 -12.125 1 89.69 605 GLY B N 1
ATOM 9997 C CA . GLY B 1 605 ? 24.781 -18.562 -11.672 1 89.69 605 GLY B CA 1
ATOM 9998 C C . GLY B 1 605 ? 25.703 -17.953 -12.719 1 89.69 605 GLY B C 1
ATOM 9999 O O . GLY B 1 605 ? 26.891 -18.281 -12.773 1 89.69 605 GLY B O 1
ATOM 10000 N N . TRP B 1 606 ? 25.172 -17.125 -13.602 1 90.88 606 TRP B N 1
ATOM 10001 C CA . TRP B 1 606 ? 25.984 -16.5 -14.641 1 90.88 606 TRP B CA 1
ATOM 10002 C C . TRP B 1 606 ? 26.859 -15.398 -14.047 1 90.88 606 TRP B C 1
ATOM 10004 O O . TRP B 1 606 ? 26.406 -14.625 -13.195 1 90.88 606 TRP B O 1
ATOM 10014 N N . PRO B 1 607 ? 28.078 -15.375 -14.484 1 92.38 607 PRO B N 1
ATOM 10015 C CA . PRO B 1 607 ? 29 -14.352 -13.961 1 92.38 607 PRO B CA 1
ATOM 10016 C C . PRO B 1 607 ? 28.719 -12.969 -14.539 1 92.38 607 PRO B C 1
ATOM 10018 O O . PRO B 1 607 ? 27.891 -12.82 -15.445 1 92.38 607 PRO B O 1
ATOM 10021 N N . LEU B 1 608 ? 29.438 -11.969 -14.023 1 93.81 608 LEU B N 1
ATOM 10022 C CA . LEU B 1 608 ? 29.266 -10.57 -14.398 1 93.81 608 LEU B CA 1
ATOM 10023 C C . LEU B 1 608 ? 29.594 -10.352 -15.867 1 93.81 608 LEU B C 1
ATOM 10025 O O . LEU B 1 608 ? 28.969 -9.531 -16.531 1 93.81 608 LEU B O 1
ATOM 10029 N N . HIS B 1 609 ? 30.484 -11.203 -16.422 1 92.31 609 HIS B N 1
ATOM 10030 C CA . HIS B 1 609 ? 30.938 -10.977 -17.797 1 92.31 609 HIS B CA 1
ATOM 10031 C C . HIS B 1 609 ? 29.969 -11.578 -18.812 1 92.31 609 HIS B C 1
ATOM 10033 O O . HIS B 1 609 ? 30.078 -11.305 -20 1 92.31 609 HIS B O 1
ATOM 10039 N N . HIS B 1 610 ? 29.031 -12.336 -18.328 1 91.69 610 HIS B N 1
ATOM 10040 C CA . HIS B 1 610 ? 28.031 -12.844 -19.25 1 91.69 610 HIS B CA 1
ATOM 10041 C C . HIS B 1 610 ? 27.25 -11.703 -19.891 1 91.69 610 HIS B C 1
ATOM 10043 O O . HIS B 1 610 ? 26.828 -10.766 -19.203 1 91.69 610 HIS B O 1
ATOM 10049 N N . PRO B 1 611 ? 27.047 -11.703 -21.156 1 92.06 611 PRO B N 1
ATOM 10050 C CA . PRO B 1 611 ? 26.453 -10.586 -21.891 1 92.06 611 PRO B CA 1
ATOM 10051 C C . PRO B 1 611 ? 25.062 -10.219 -21.375 1 92.06 611 PRO B C 1
ATOM 10053 O O . PRO B 1 611 ? 24.719 -9.039 -21.297 1 92.06 611 PRO B O 1
ATOM 10056 N N . LEU B 1 612 ? 24.281 -11.141 -21.016 1 91.12 612 LEU B N 1
ATOM 10057 C CA . LEU B 1 612 ? 22.922 -10.852 -20.562 1 91.12 612 LEU B CA 1
ATOM 10058 C C . LEU B 1 612 ? 22.938 -10.203 -19.172 1 91.12 612 LEU B C 1
ATOM 10060 O O . LEU B 1 612 ? 22.078 -9.391 -18.844 1 91.12 612 LEU B O 1
ATOM 10064 N N . VAL B 1 613 ? 23.859 -10.617 -18.312 1 94.5 613 VAL B N 1
ATOM 10065 C CA . VAL B 1 613 ? 24 -10.008 -17 1 94.5 613 VAL B CA 1
ATOM 10066 C C . VAL B 1 613 ? 24.516 -8.578 -17.141 1 94.5 613 VAL B C 1
ATOM 10068 O O . VAL B 1 613 ? 24 -7.664 -16.484 1 94.5 613 VAL B O 1
ATOM 10071 N N . LEU B 1 614 ? 25.469 -8.367 -18.031 1 96.06 614 LEU B N 1
ATOM 10072 C CA . LEU B 1 614 ? 26.031 -7.035 -18.266 1 96.06 614 LEU B CA 1
ATOM 10073 C C . LEU B 1 614 ? 24.969 -6.098 -18.844 1 96.06 614 LEU B C 1
ATOM 10075 O O . LEU B 1 614 ? 24.875 -4.938 -18.438 1 96.06 614 LEU B O 1
ATOM 10079 N N . ARG B 1 615 ? 24.25 -6.582 -19.812 1 94.44 615 ARG B N 1
ATOM 10080 C CA . ARG B 1 615 ? 23.188 -5.781 -20.391 1 94.44 615 ARG B CA 1
ATOM 10081 C C . ARG B 1 615 ? 22.156 -5.398 -19.312 1 94.44 615 ARG B C 1
ATOM 10083 O O . ARG B 1 615 ? 21.703 -4.254 -19.266 1 94.44 615 ARG B O 1
ATOM 10090 N N . GLY B 1 616 ? 21.781 -6.379 -18.5 1 95.25 616 GLY B N 1
ATOM 10091 C CA . GLY B 1 616 ? 20.844 -6.102 -17.422 1 95.25 616 GLY B CA 1
ATOM 10092 C C . GLY B 1 616 ? 21.359 -5.062 -16.453 1 95.25 616 GLY B C 1
ATOM 10093 O O . GLY B 1 616 ? 20.609 -4.18 -16.031 1 95.25 616 GLY B O 1
ATOM 10094 N N . LEU B 1 617 ? 22.594 -5.129 -16.109 1 96.62 617 LEU B N 1
ATOM 10095 C CA . LEU B 1 617 ? 23.203 -4.184 -15.164 1 96.62 617 LEU B CA 1
ATOM 10096 C C . LEU B 1 617 ? 23.25 -2.781 -15.766 1 96.62 617 LEU B C 1
ATOM 10098 O O . LEU B 1 617 ? 22.969 -1.798 -15.078 1 96.62 617 LEU B O 1
ATOM 10102 N N . VAL B 1 618 ? 23.578 -2.705 -17.031 1 96.88 618 VAL B N 1
ATOM 10103 C CA . VAL B 1 618 ? 23.641 -1.415 -17.719 1 96.88 618 VAL B CA 1
ATOM 10104 C C . VAL B 1 618 ? 22.266 -0.775 -17.75 1 96.88 618 VAL B C 1
ATOM 10106 O O . VAL B 1 618 ? 22.109 0.42 -17.484 1 96.88 618 VAL B O 1
ATOM 10109 N N . LEU B 1 619 ? 21.25 -1.566 -18.047 1 96.69 619 LEU B N 1
ATOM 10110 C CA . LEU B 1 619 ? 19.891 -1.042 -18.109 1 96.69 619 LEU B CA 1
ATOM 10111 C C . LEU B 1 619 ? 19.422 -0.617 -16.719 1 96.69 619 LEU B C 1
ATOM 10113 O O . LEU B 1 619 ? 18.688 0.364 -16.594 1 96.69 619 LEU B O 1
ATOM 10117 N N . THR B 1 620 ? 19.812 -1.358 -15.727 1 97.06 620 THR B N 1
ATOM 10118 C CA . THR B 1 620 ? 19.453 -0.991 -14.359 1 97.06 620 THR B CA 1
ATOM 10119 C C . THR B 1 620 ? 20.109 0.338 -13.969 1 97.06 620 THR B C 1
ATOM 10121 O O . THR B 1 620 ? 19.469 1.172 -13.32 1 97.06 620 THR B O 1
ATOM 10124 N N . ILE B 1 621 ? 21.297 0.568 -14.391 1 97.31 621 ILE B N 1
ATOM 10125 C CA . ILE B 1 621 ? 22 1.822 -14.125 1 97.31 621 ILE B CA 1
ATOM 10126 C C . ILE B 1 621 ? 21.344 2.953 -14.922 1 97.31 621 ILE B C 1
ATOM 10128 O O . ILE B 1 621 ? 21.203 4.07 -14.422 1 97.31 621 ILE B O 1
ATOM 10132 N N . LEU B 1 622 ? 20.953 2.658 -16.141 1 97.06 622 LEU B N 1
ATOM 10133 C CA . LEU B 1 622 ? 20.281 3.658 -16.953 1 97.06 622 LEU B CA 1
ATOM 10134 C C . LEU B 1 622 ? 18.969 4.117 -16.312 1 97.06 622 LEU B C 1
ATOM 10136 O O . LEU B 1 622 ? 18.641 5.305 -16.344 1 97.06 622 LEU B O 1
ATOM 10140 N N . TRP B 1 623 ? 18.266 3.188 -15.75 1 97.06 623 TRP B N 1
ATOM 10141 C CA . TRP B 1 623 ? 17.016 3.555 -15.094 1 97.06 623 TRP B CA 1
ATOM 10142 C C . TRP B 1 623 ? 17.281 4.375 -13.836 1 97.06 623 TRP B C 1
ATOM 10144 O O . TRP B 1 623 ? 16.453 5.199 -13.438 1 97.06 623 TRP B O 1
ATOM 10154 N N . LEU B 1 624 ? 18.375 4.113 -13.133 1 97.44 624 LEU B N 1
ATOM 10155 C CA . LEU B 1 624 ? 18.766 4.973 -12.016 1 97.44 624 LEU B CA 1
ATOM 10156 C C . LEU B 1 624 ? 18.922 6.418 -12.477 1 97.44 624 LEU B C 1
ATOM 10158 O O . LEU B 1 624 ? 18.469 7.34 -11.797 1 97.44 624 LEU B O 1
ATOM 10162 N N . ILE B 1 625 ? 19.469 6.629 -13.656 1 96.31 625 ILE B N 1
ATOM 10163 C CA . ILE B 1 625 ? 19.672 7.961 -14.211 1 96.31 625 ILE B CA 1
ATOM 10164 C C . ILE B 1 625 ? 18.328 8.578 -14.57 1 96.31 625 ILE B C 1
ATOM 10166 O O . ILE B 1 625 ? 18.094 9.766 -14.328 1 96.31 625 ILE B O 1
ATOM 10170 N N . VAL B 1 626 ? 17.438 7.793 -15.039 1 95.25 626 VAL B N 1
ATOM 10171 C CA . VAL B 1 626 ? 16.109 8.266 -15.438 1 95.25 626 VAL B CA 1
ATOM 10172 C C . VAL B 1 626 ? 15.352 8.773 -14.219 1 95.25 626 VAL B C 1
ATOM 10174 O O . VAL B 1 626 ? 14.633 9.773 -14.297 1 95.25 626 VAL B O 1
ATOM 10177 N N . PHE B 1 627 ? 15.547 8.109 -13.078 1 95.19 627 PHE B N 1
ATOM 10178 C CA . PHE B 1 627 ? 14.867 8.539 -11.859 1 95.19 627 PHE B CA 1
ATOM 10179 C C . PHE B 1 627 ? 15.609 9.703 -11.211 1 95.19 627 PHE B C 1
ATOM 10181 O O . PHE B 1 627 ? 14.984 10.594 -10.641 1 95.19 627 PHE B O 1
ATOM 10188 N N . ALA B 1 628 ? 16.906 9.758 -11.328 1 94.06 628 ALA B N 1
ATOM 10189 C CA . ALA B 1 628 ? 17.734 10.727 -10.617 1 94.06 628 ALA B CA 1
ATOM 10190 C C . ALA B 1 628 ? 17.734 12.07 -11.328 1 94.06 628 ALA B C 1
ATOM 10192 O O . ALA B 1 628 ? 17.719 13.125 -10.688 1 94.06 628 ALA B O 1
ATOM 10193 N N . VAL B 1 629 ? 17.672 12.141 -12.625 1 92.69 629 VAL B N 1
ATOM 10194 C CA . VAL B 1 629 ? 17.844 13.359 -13.406 1 92.69 629 VAL B CA 1
ATOM 10195 C C . VAL B 1 629 ? 16.672 14.297 -13.156 1 92.69 629 VAL B C 1
ATOM 10197 O O . VAL B 1 629 ? 16.859 15.484 -12.867 1 92.69 629 VAL B O 1
ATOM 10200 N N . PRO B 1 630 ? 15.445 13.797 -13.172 1 90.56 630 PRO B N 1
ATOM 10201 C CA . PRO B 1 630 ? 14.344 14.727 -12.906 1 90.56 630 PRO B CA 1
ATOM 10202 C C . PRO B 1 630 ? 14.406 15.328 -11.508 1 90.56 630 PRO B C 1
ATOM 10204 O O . PRO B 1 630 ? 13.977 16.469 -11.305 1 90.56 630 PRO B O 1
ATOM 10207 N N . VAL B 1 631 ? 14.906 14.609 -10.555 1 87.94 631 VAL B N 1
ATOM 10208 C CA . VAL B 1 631 ? 15.016 15.094 -9.18 1 87.94 631 VAL B CA 1
ATOM 10209 C C . VAL B 1 631 ? 15.992 16.266 -9.117 1 87.94 631 VAL B C 1
ATOM 10211 O O . VAL B 1 631 ? 15.766 17.234 -8.391 1 87.94 631 VAL B O 1
ATOM 10214 N N . CYS B 1 632 ? 17 16.234 -9.914 1 81.31 632 CYS B N 1
ATOM 10215 C CA . CYS B 1 632 ? 18 17.297 -9.938 1 81.31 632 CYS B CA 1
ATOM 10216 C C . CYS B 1 632 ? 17.453 18.547 -10.602 1 81.31 632 CYS B C 1
ATOM 10218 O O . CYS B 1 632 ? 17.844 19.656 -10.25 1 81.31 632 CYS B O 1
ATOM 10220 N N . PHE B 1 633 ? 16.453 18.328 -11.398 1 77.75 633 PHE B N 1
ATOM 10221 C CA . PHE B 1 633 ? 15.953 19.484 -12.141 1 77.75 633 PHE B CA 1
ATOM 10222 C C . PHE B 1 633 ? 14.695 20.031 -11.477 1 77.75 633 PHE B C 1
ATOM 10224 O O . PHE B 1 633 ? 14.25 21.141 -11.797 1 77.75 633 PHE B O 1
ATOM 10231 N N . PHE B 1 634 ? 14.102 19.297 -10.68 1 70.38 634 PHE B N 1
ATOM 10232 C CA . PHE B 1 634 ? 12.883 19.766 -10.023 1 70.38 634 PHE B CA 1
ATOM 10233 C C . PHE B 1 634 ? 13.172 21.016 -9.188 1 70.38 634 PHE B C 1
ATOM 10235 O O . PHE B 1 634 ? 12.312 21.891 -9.055 1 70.38 634 PHE B O 1
ATOM 10242 N N . SER B 1 635 ? 14.312 21.109 -8.609 1 59.72 635 SER B N 1
ATOM 10243 C CA . SER B 1 635 ? 14.664 22.266 -7.805 1 59.72 635 SER B CA 1
ATOM 10244 C C . SER B 1 635 ? 14.695 23.531 -8.648 1 59.72 635 SER B C 1
ATOM 10246 O O . SER B 1 635 ? 14.453 24.641 -8.141 1 59.72 635 SER B O 1
ATOM 10248 N N . SER B 1 636 ? 15 23.266 -9.914 1 59.25 636 SER B N 1
ATOM 10249 C CA . SER B 1 636 ? 15.141 24.438 -10.766 1 59.25 636 SER B CA 1
ATOM 10250 C C . SER B 1 636 ? 13.789 24.922 -11.273 1 59.25 636 SER B C 1
ATOM 10252 O O . SER B 1 636 ? 13.609 26.094 -11.57 1 59.25 636 SER B O 1
ATOM 10254 N N . PHE B 1 637 ? 12.875 24.031 -11.383 1 53.62 637 PHE B N 1
ATOM 10255 C CA . PHE B 1 637 ? 11.633 24.406 -12.055 1 53.62 637 PHE B CA 1
ATOM 10256 C C . PHE B 1 637 ? 10.664 25.062 -11.078 1 53.62 637 PHE B C 1
ATOM 10258 O O . PHE B 1 637 ? 9.969 26.016 -11.438 1 53.62 637 PHE B O 1
ATOM 10265 N N . LYS B 1 638 ? 10.469 24.547 -9.914 1 57.34 638 LYS B N 1
ATOM 10266 C CA . LYS B 1 638 ? 9.453 25.125 -9.039 1 57.34 638 LYS B CA 1
ATOM 10267 C C . LYS B 1 638 ? 9.992 25.312 -7.629 1 57.34 638 LYS B C 1
ATOM 10269 O O . LYS B 1 638 ? 9.938 24.406 -6.805 1 57.34 638 LYS B O 1
ATOM 10274 N N . LYS B 1 639 ? 10.633 26.5 -7.59 1 56.28 639 LYS B N 1
ATOM 10275 C CA . LYS B 1 639 ? 11.195 26.828 -6.277 1 56.28 639 LYS B CA 1
ATOM 10276 C C . LYS B 1 639 ? 10.148 26.703 -5.184 1 56.28 639 LYS B C 1
ATOM 10278 O O . LYS B 1 639 ? 10.469 26.375 -4.039 1 56.28 639 LYS B O 1
ATOM 10283 N N . ASP B 1 640 ? 8.836 26.859 -5.613 1 59.5 640 ASP B N 1
ATOM 10284 C CA . ASP B 1 640 ? 7.754 26.859 -4.629 1 59.5 640 ASP B CA 1
ATOM 10285 C C . ASP B 1 640 ? 7.203 25.453 -4.414 1 59.5 640 ASP B C 1
ATOM 10287 O O . ASP B 1 640 ? 6.312 25.25 -3.586 1 59.5 640 ASP B O 1
ATOM 10291 N N . ALA B 1 641 ? 7.785 24.594 -5.227 1 59.78 641 ALA B N 1
ATOM 10292 C CA . ALA B 1 641 ? 7.203 23.25 -5.199 1 59.78 641 ALA B CA 1
ATOM 10293 C C . ALA B 1 641 ? 7.461 22.578 -3.857 1 59.78 641 ALA B C 1
ATOM 10295 O O . ALA B 1 641 ? 6.719 21.672 -3.455 1 59.78 641 ALA B O 1
ATOM 10296 N N . TRP B 1 642 ? 8.438 23.109 -3.225 1 62.09 642 TRP B N 1
ATOM 10297 C CA . TRP B 1 642 ? 8.859 22.406 -2.02 1 62.09 642 TRP B CA 1
ATOM 10298 C C . TRP B 1 642 ? 8.359 23.109 -0.767 1 62.09 642 TRP B C 1
ATOM 10300 O O . TRP B 1 642 ? 8.617 22.672 0.354 1 62.09 642 TRP B O 1
ATOM 10310 N N . LEU B 1 643 ? 7.816 24.266 -1.034 1 60.28 643 LEU B N 1
ATOM 10311 C CA . LEU B 1 643 ? 7.266 25 0.094 1 60.28 643 LEU B CA 1
ATOM 10312 C C . LEU B 1 643 ? 5.859 24.516 0.429 1 60.28 643 LEU B C 1
ATOM 10314 O O . LEU B 1 643 ? 5.16 23.984 -0.436 1 60.28 643 LEU B O 1
ATOM 10318 N N . LYS B 1 644 ? 5.742 24.297 1.685 1 58.16 644 LYS B N 1
ATOM 10319 C CA . LYS B 1 644 ? 4.391 23.938 2.1 1 58.16 644 LYS B CA 1
ATOM 10320 C C . LYS B 1 644 ? 3.342 24.703 1.292 1 58.16 644 LYS B C 1
ATOM 10322 O O . LYS B 1 644 ? 3.467 25.906 1.082 1 58.16 644 LYS B O 1
ATOM 10327 N N . SER B 1 645 ? 2.652 23.875 0.367 1 48.31 645 SER B N 1
ATOM 10328 C CA . SER B 1 645 ? 1.609 24.531 -0.423 1 48.31 645 SER B CA 1
ATOM 10329 C C . SER B 1 645 ? 0.781 25.484 0.43 1 48.31 645 SER B C 1
ATOM 10331 O O . SER B 1 645 ? 0.327 25.125 1.517 1 48.31 645 SER B O 1
ATOM 10333 N N . LYS B 1 646 ? 1.203 26.703 0.505 1 45.34 646 LYS B N 1
ATOM 10334 C CA . LYS B 1 646 ? 0.306 27.672 1.126 1 45.34 646 LYS B CA 1
ATOM 10335 C C . LYS B 1 646 ? -1.141 27.438 0.704 1 45.34 646 LYS B C 1
ATOM 10337 O O . LYS B 1 646 ? -1.411 27.125 -0.459 1 45.34 646 LYS B O 1
ATOM 10342 N N . SER B 1 647 ? -1.935 26.828 1.403 1 37.62 647 SER B N 1
ATOM 10343 C CA . SER B 1 647 ? -3.293 27.188 1.002 1 37.62 647 SER B CA 1
ATOM 10344 C C . SER B 1 647 ? -3.328 28.531 0.299 1 37.62 647 SER B C 1
ATOM 10346 O O . SER B 1 647 ? -2.711 29.5 0.761 1 37.62 647 SER B O 1
ATOM 10348 N N . LYS B 1 648 ? -3.152 28.562 -1.023 1 32.84 648 LYS B N 1
ATOM 10349 C CA . LYS B 1 648 ? -3.232 29.844 -1.713 1 32.84 648 LYS B CA 1
ATOM 10350 C C . LYS B 1 648 ? -3.941 30.891 -0.852 1 32.84 648 LYS B C 1
ATOM 10352 O O . LYS B 1 648 ? -5.105 30.719 -0.49 1 32.84 648 LYS B O 1
ATOM 10357 N N . LEU B 1 649 ? -3.33 31.5 -0.064 1 27.3 649 LEU B N 1
ATOM 10358 C CA . LEU B 1 649 ? -3.812 32.844 0.314 1 27.3 649 LEU B CA 1
ATOM 10359 C C . LEU B 1 649 ? -4.156 33.656 -0.92 1 27.3 649 LEU B C 1
ATOM 10361 O O . LEU B 1 649 ? -3.387 33.688 -1.882 1 27.3 649 LEU B O 1
#

Sequence (1298 aa):
MVAVHDFFYKYGLLGPSGCGKTTLLNCILGLSSLDSGKIYLKAQRHSEISYMPQDITLHNNLTAHQTFIFYGKLYGINEENVKKRINELVHLLRLPSLSMQIKNLSGGEKRRLSFGVALFHDPKIMILDEPTVGMDPVMRQSIWNHLVELSLGGKTIVITTHYVEEAIKANMVGFMRNGVLVGEDSPNSLILKQNSLTLEEAFLSLCCVQESERFSNKSKHEYSEILPFTKNRLKNSFSWRRFRALTYKNASLLYKDHTFLFFTFVLPLVQTIVYNLCVGHNIQNAKLGVVNDEIKNCSTDLYQQKCFLNDPSNTKLSCMFIDHLRASNSYLIDYQSLNSGNAALNARFIWGLIYFTSNYTMTLKNRLNIFVNSYDIDYSSVKITLDASNYIMKLKIKDDITSTFVKTLKEATKYCNISEKSYSYPISIQSIGNVKVTEFIHSASPGFIVLLAFYFPMILSTGLLLSEKDEGIMSRIMVAGVQFLEFVVSIIFLQTIVHIIQSSIEIFIMYFMFNNPISPDNFWTFAVTIMIIGYQGMFAGILVAAVSKNYTMATHINMGTNVLFSCLCGLIWPMESAHPVLKAFNRFLPISIASETIGNLTLKGWPLHHPLVLRGLVLTILWLIVFAVPVCFFSSFKKDAWLKSKSKLMVAVHDFFYKYGLLGPSGCGKTTLLNCILGLSSLDSGKIYLKAQRHSEISYMPQDITLHNNLTAHQTFIFYGKLYGINEENVKKRINELVHLLRLPSLSMQIKNLSGGEKRRLSFGVALFHDPKIMILDEPTVGMDPVMRQSIWNHLVELSLGGKTIVITTHYVEEAIKANMVGFMRNGVLVGEDSPNSLILKQNSLTLEEAFLSLCCVQESERFSNKSKHEYSEILPFTKNRLKNSFSWRRFRALTYKNASLLYKDHTFLFFTFVLPLVQTIVYNLCVGHNIQNAKLGVVNDEIKNCSTDLYQQKCFLNDPSNTKLSCMFIDHLRASNSYLIDYQSLNSGNAALNARFIWGLIYFTSNYTMTLKNRLNIFVNSYDIDYSSVKITLDASNYIMKLKIKDDITSTFVKTLKEATKYCNISEKSYSYPISIQSIGNVKVTEFIHSASPGFIVLLAFYFPMILSTGLLLSEKDEGIMSRIMVAGVQFLEFVVSIIFLQTIVHIIQSSIEIFIMYFMFNNPISPDNFWTFAVTIMIIGYQGMFAGILVAAVSKNYTMATHINMGTNVLFSCLCGLIWPMESAHPVLKAFNRFLPISIASETIGNLTLKGWPLHHPLVLRGLVLTILWLIVFAVPVCFFSSFKKDAWLKSKSKL

Foldseek 3Di:
DPALDQALFEEEEAEDPPLCPVVVVCVLLVLDDDPDDDYFDPDLALLQEFEQDPALLDDQLAFLQLRLVLLCLLSVPDPVLSVVLVVVLCVLQVAPDRRDGNNPDDPQNSLSSSVSSRPRSPHQEYEYEASCPPHDPVNVVSVLVVSNVSSVVRGHYYYYHNDQVSNLSTQKYWYGGNNDTLDIGHLVVLCVVQVHDGSVVSNVSSVVVCVVVVVDDPPPPVPDPDDPRPPCPVPLDDDPSNLVSLLSVVVSSQVSCVVVVCCLAVVLLVVLQCCLVPDKDADAAQEEEEEELQDQDQDPVQAPLDACLVPVPSHDLVSLLVVLLVVLGYRYDYDHDPVVRVVCCVVVVGFKYKYAANSQSVLLSQVLDPDHDPVSVVRVDTDMDGDCPDVVCVVSVVVSSLVSVLVSQQVSCVSVVHHSCSPDPPDDDDDDPQFDDDILLLLLVLLVLLLCLQQSLLQVLLVVLLSSQQSQNVSRSVSSSDAPVSNLVSSVVVVLVSSLSNSVSSCCCSCPVSPRFADPQAVVVLVVLSSLSNLLNNLNSNVLNLVDLHPVSSVVVSVVVSVLCSVLLQSVHHCVPPDPVSNVVNVLDLSNLSSVLSCCCGRVVDHCPPPSNVVSSVSNNVSSCVSNVVSVCSCVPPSCSSGNPPPPD/DPALDQALFAEEEAEDPPLCPVVVVCVLLVLDDDPDDDYFDPDLALLQEFEQDPALLDDQLAFLQLRLVLLCLLSVNDPVLSVVLVVVLCVLQVAPDRRDGNNPDDPQNSLSSSVSSRPRSPHQEYEYEASCPPHDPVNVVSVLVVSNVSSVVRGHYYYYHNDQVSNLSTQKYWYGGNNDTLDIGHLVVLCVVQVHDGSVVSNVSSVVVCVVVVVDDPPPPVPDDDDPRPPCPVPLDDDPSNLVSLLSVVVSSQVSPVVNVCCLAVVLLVVLQCCLVPDKDQDAAQEEEEEELQDQDQDPVQAPLDACLVPVPSHDLVSLLVVLLVVLGYRYDYDHDPVVRVVCCVVVVGFKYKYAANSQSVLLSQVLDPDHDPVSVVRVDTDMDGNCPDVVCVVSVVVSSLVSVLVSQQVSVVSVVHHSCSPDDPDDDDDPDQFPDDILLLLLVLLVLLLCLQQSLLQVLLVVLLVSQQSQNVSRSVSSSDAPVSNLVSSVVVVLVSSLSNSVSSCCCSCVVSNRFADPQCVVVLVVLSSLSNLLNNLNSNVLNLVDLHPVSSVVVSVVVSVLCSVLLQSVHHCVPPDPVSNVVLVLDLSNLSSVLSCCCGRVVDHCPPPSNVVSSVSNNVSSCVSNVVSVCSCVPPSCSSGNPPPPD

Organism: Acyrthosiphon pisum (NCBI:txid7029)

Nearest PDB structures (foldseek):
  5lj9-assembly3_C  TM=8.023E-01  e=1.566E-08  Escherichia coli K-12
  5lil-assembly1_B  TM=3.773E-01  e=6.650E-10  Aggregatibacter actinomycetemcomitans
  5lil-assembly1_A  TM=3.679E-01  e=9.315E-10  Aggregatibacter actinomycetemcomitans
  5lj7-assembly1_B  TM=3.646E-01  e=9.315E-10  Aggregatibacter actinomycetemcomitans
  5lj6-assembly1_A  TM=3.738E-01  e=2.560E-09  Aggregatibacter actinomycetemcomitans

Radius of gyration: 39.86 Å; Cα contacts (8 Å, |Δi|>4): 2185; chains: 2; bounding box: 67×128×97 Å

Solvent-accessible surface area (backbone atoms only — not comparable to full-atom values): 66639 Å² total; per-residue (Å²): 111,82,64,66,62,90,50,55,34,32,34,20,40,32,37,36,47,70,20,40,64,68,57,51,49,29,39,71,66,62,61,40,83,73,92,74,84,74,80,53,70,93,60,89,46,40,64,30,46,25,59,31,64,67,61,80,47,59,64,44,65,33,23,52,46,54,48,51,51,32,53,26,36,48,70,66,50,52,69,70,55,42,56,51,47,47,54,52,43,36,65,73,57,63,54,69,69,45,82,42,36,43,38,58,36,23,68,32,51,43,40,44,47,48,49,44,60,33,50,61,74,66,39,46,32,38,40,33,33,40,74,56,69,59,40,31,68,69,55,39,50,52,51,50,52,48,52,49,52,43,19,73,70,54,21,26,36,38,34,36,37,69,46,54,82,62,34,58,76,22,60,30,27,34,36,34,48,85,67,38,75,78,43,73,42,33,41,68,55,41,14,58,74,55,74,34,93,39,58,55,50,20,49,51,51,51,49,51,48,43,67,68,46,59,78,66,82,83,72,70,74,74,72,76,83,69,69,90,59,73,80,67,65,75,77,69,68,94,49,71,54,44,31,52,19,48,34,50,46,52,52,48,44,50,67,59,35,58,68,59,48,44,49,65,56,47,46,57,51,51,51,52,51,49,45,66,42,31,38,29,50,66,74,46,54,52,36,29,30,36,26,47,57,52,52,88,77,74,54,68,81,32,37,61,84,39,28,44,82,83,38,28,89,67,19,38,53,66,42,50,42,52,52,47,41,49,69,72,43,35,40,70,42,82,33,94,36,68,67,59,37,49,50,36,44,76,67,65,70,26,48,29,36,37,39,39,38,60,53,23,38,47,20,40,50,48,33,72,35,70,75,45,57,73,64,35,49,59,35,30,21,41,38,31,38,28,55,40,61,39,41,65,58,39,52,50,52,50,50,49,52,51,54,43,48,48,52,39,48,36,53,46,27,51,48,54,76,28,43,43,67,54,76,42,73,51,60,43,79,40,62,47,85,64,51,59,50,89,33,41,34,45,40,31,45,33,38,51,54,47,51,51,36,22,47,53,37,15,52,49,34,21,50,54,52,40,51,42,24,71,45,35,37,48,60,55,44,40,51,57,47,54,47,64,64,46,52,50,50,26,52,50,51,56,47,48,56,51,46,52,53,47,50,50,51,46,48,44,45,49,41,64,72,64,60,33,57,66,33,79,89,33,44,64,63,51,52,51,50,49,50,49,40,26,50,31,13,30,34,45,10,43,48,44,34,62,73,34,90,47,70,66,54,36,50,50,50,54,50,53,50,48,54,50,48,51,52,52,44,31,54,85,28,61,49,62,28,22,45,70,71,57,41,57,48,27,71,68,33,63,64,26,38,44,17,52,29,44,33,39,30,24,36,46,48,47,51,74,82,38,66,68,41,41,51,26,51,51,52,46,51,50,48,33,48,63,34,42,51,57,59,68,45,45,60,71,71,38,67,57,61,56,37,43,76,59,53,47,92,116,82,63,67,62,90,48,55,34,31,34,18,40,31,36,36,48,68,20,41,63,67,59,51,51,30,39,70,65,64,61,41,84,73,92,73,84,73,80,56,70,94,59,90,47,42,63,31,46,24,59,32,63,68,60,79,46,61,64,45,66,33,24,51,46,54,49,50,50,30,53,27,36,49,69,66,50,52,70,70,55,44,56,53,47,47,54,51,43,34,65,73,57,63,52,69,69,42,81,42,38,44,37,58,36,24,70,32,52,44,42,42,47,48,49,44,59,33,50,61,74,65,40,46,32,37,40,31,32,39,73,55,68,61,40,30,67,70,56,37,49,52,52,50,54,48,52,50,52,42,20,74,70,55,22,27,36,40,34,36,37,68,48,53,80,61,34,58,77,23,60,30,28,34,36,35,48,86,68,37,74,78,42,72,41,32,41,67,55,42,15,59,74,57,73,34,94,40,60,55,51,21,48,51,51,52,49,50,47,43,68,68,46,60,77,68,83,82,73,70,74,73,75,76,86,69,70,90,61,74,81,66,66,73,77,68,67,94,49,71,53,43,33,53,18,47,35,49,46,52,51,48,44,50,67,59,35,58,67,59,48,45,51,65,55,47,47,57,50,51,50,52,50,49,43,67,44,31,38,30,52,66,75,46,54,52,37,28,31,35,26,48,56,52,52,86,77,73,55,69,79,33,37,62,85,38,28,44,83,82,36,27,88,69,20,39,53,66,41,49,41,51,51,48,41,49,69,71,45,34,40,70,41,82,35,93,36,70,66,60,37,50,50,36,44,75,67,64,71,25,48,30,36,38,37,38,39,60,54,24,39,48,20,40,51,49,33,72,36,68,75,46,57,72,63,34,49,61,35,29,22,42,36,31,39,28,54,37,61,40,42,65,58,39,53,49,52,50,51,50,53,51,53,44,49,49,51,39,47,36,52,46,27,50,48,54,76,30,43,44,66,54,75,44,72,50,59,43,79,43,63,46,83,69,52,58,49,90,34,42,34,46,41,31,45,33,38,50,54,47,51,50,36,23,46,54,37,15,53,50,34,21,51,56,52,41,51,41,24,72,44,35,37,47,59,53,45,42,52,57,47,52,47,64,65,48,51,51,51,28,52,49,51,55,46,49,56,52,46,52,53,48,48,50,51,46,49,43,45,49,41,64,71,65,59,33,56,67,34,79,88,34,44,64,61,50,51,51,50,50,51,51,39,25,51,30,13,30,32,44,11,43,50,43,34,62,72,33,89,46,69,67,52,36,50,50,50,52,50,53,50,48,55,52,50,51,52,50,44,31,52,83,29,62,49,62,27,22,43,69,70,58,41,58,47,27,72,68,33,63,64,25,36,42,16,51,30,45,32,39,30,24,35,50,50,45,49,73,81,38,66,69,40,42,51,27,51,51,51,46,52,50,47,31,47,63,33,43,51,57,59,68,45,44,59,71,72,38,66,58,61,56,37,42,77,58,55,46,91

InterPro domains:
  IPR003439 ABC transporter-like, ATP-binding domain [PF00005] (11-132)
  IPR003439 ABC transporter-like, ATP-binding domain [PS50893] (2-203)
  IPR003593 AAA+ ATPase domain [SM00382] (7-187)
  IPR013525 ABC-2 type transporter, transmembrane domain [PF12698] (259-628)
  IPR017871 ABC transporter-like, conserved site [PS00211] (105-119)
  IPR027417 P-loop containing nucleoside triphosphate hydrolase [G3DSA:3.40.50.300] (9-212)
  IPR027417 P-loop containing nucleoside triphosphate hydrolase [SSF52540] (11-191)

Secondary structure (DSSP, 8-state):
-----SSS-EEEEE--TTSSHHHHHHHHHTSS--SSS------SSGGGEEEE-SS--S-TTSBHHHHHHHHHHHHT--HHHHHHHHHHHHHHHT---TTSBGGGS-HHHHHHHHHHHHHTT--SEEEEESTTTT--HHHHHHHHHHHHHHHHTT-EEEEEES-HHHHTTSSEEEEEETTEEEEEE-HHHHHHHTT-SSHHHHHHHHHHHHHHHTTS----------S------------HHHHHHHHHHHHHHHHH-HHHHHHHHHHHHHHHHHHHHHSS-----EEEEEEESS-SS--GGGTTT--TTT-TTT--HHHHHHHHHHHTTEEEEE-SSHHHHHHHHHTTS-SEEEEE-TTHHHHHHHTTSSS--HHHHHHHSEEEEE-TTSHHHHHHHHHHHHHHHHHHHHHHHHHTT--GGGSS-SEEEEE-TT----SHHHHHHHHHHHHHHHHHHHHHHHHHHHHHHHHTHHHHHHHTT--HHHHHHHHHHHHHHHHHHHHHHHHIIIIIIS-----GGGHHHHHHHHHHHHHHHHHHHHHHHHH-SSHHHHHHHHHHHHHHHHHHTTSSS-GGGS-HHHHHHHTT-HHHHHHHHHHHHHTS---TTSHHHHHHHHHHHHHHHHHHHHHHHHHHH-GGGGS------/-----SSS-EEEEE--TTSSHHHHHHHHHTSS--SSS------SSGGGEEEE-SS--S-TTSBHHHHHHHHHHHHT--HHHHHHHHHHHHHHHT---TTSBGGGS-HHHHHHHHHHHHHTT--SEEEEESTTTT--HHHHHHHHHHHHHHHHTT-EEEEEES-HHHHTTSSEEEEEETTEEEEEE-HHHHHHHTT-SSHHHHHHHHHHHHHHHTTS----------S------------HHHHHHHHHHHHHHHHH-HHHHHHHHHHHHHHHHHHHHHSS-----EEEEEEESS-SS--GGGTTT--TTT-TTT--HHHHHHHHHHHTTEEEEE-SSHHHHHHHHHTTS-SEEEEE-TTHHHHHHHHTSSS--HHHHHHHSEEEEE-TTSHHHHHHHHHHHHHHHHHHHHHHHHHTT--GGGSS-SEEEEE-TT----SHHHHHHHHHHHHHHHHHHHHHHHHHHHHHHHHTHHHHHHHTT--HHHHHHHHHHHHHHHHHHHHHHHHIIIIIIS-----GGGHHHHHHHHHHHHHHHHHHHHHHHHH-SSHHHHHHHHHHHHHHHHHHTTSSS-GGGS-HHHHHHHTT-HHHHHHHHHHHHHTS---TTSHHHHHHHHHHHHHHHHHHHHHHHHHHH-GGGGS------

pLDDT: mean 82.29, std 14.53, range [27.3, 98.06]